Protein 2R9Z (pdb70)

Secondary structure (DSSP, 8-state):
---EEEEEE--SHHHHHHHHHHHHTT--EEEEESS-TTHHHHHHSHHHHHHHHHHHHHHHHHHHGGGGTB-----HHHHHHHHHHHHHHHHHHHHHHHHHTT-EEEES-EEEEETTEEEETTEEEEEEEEEE---EEE---S-TTGGGSB-HHHHHH-SS--SEEEEE--SHHHHHHHHHHHHTT-EEEEE-SSSSSSTTS-HHHHHHHHHHHHHTT-EEESS--EEEEEEETTEEEEEETT--EEEEESEEEE-S-EEES-TTS-HHHHT----TTS-----TTSB-SSTTEEE-GGGGTS---HHHHHHHHHHHHHHHHS--TT-----SS--EEE--SS-EEEEE--HHHHHHHH-S-EEEEEEEE--GGGTTSSSPPPEEEEEEEETTTTEEEEEEEESTTGGGTSHHHHHHHHTT-BHHHHHTSPPPSSSSGGGGG---S-SB---/---EEEEEE--SHHHHHHHHHHHHTT--EEEEESS-TTHHHHHHSHHHHHHHHHHHHHHHHHHHGGGGT------B-HHHHHHHHHHHHHHHHHHHHHHHHHTT-EEEES-EEEEETTEEEETTEEEEEEEEEE---EEE---S-TTGGGSB-HHHHHH-SS--SEEEEE--SHHHHHHHHHHHHTT-EEEEE-SSSSSSTTS-HHHHHHHHHHHHHHT-EEESS--EEE--EETTEE--EETT--B---BSEEEE-S-EEES-TTS-HHHHT----TTS-----TTSB-SSTTEEE-GGGGSS---HHHHHHHHHHHHHHHHS--TT-----SS--EEE--SS-EEEEE--HHHHHHHS-S-EEEEEEEE--GGGTTSSSPPPEEEEEEEETTTTEEEEEEEESTTHHHHSHHHHHHHHTT-BHHHHHTSPPPSSSSGGGGG---S-SB---

Organism: Marichromatium gracile (NCBI:txid1048)

B-factor: mean 30.43, std 5.77, range [15.29, 64.1]

CATH classification: 3.50.50.60 (+2 more: 3.50.50.60, 3.30.390.30)

Foldseek 3Di:
DAAFQEEEEAQALQSVLLQLLLLVLVGAAAYEHADFHHPCCLQLHVQLLVLLLVVLVVLVVQVQQVLVVHHHDDPLLVSLVVSVVVSVVVRVVSVVVCVVSVHHYHHAAWAAQAQFWIAGPRDIYGHLAYEYEQFWFADQDPAAASVQAAESNVVSVDNDQWAAEEEEAQALSSQSVQQSSLSVPHAYEYEYLAQFHNVQAAPLVRVLSVVVSVVSPYHYHYNFAFRYWAADPQAIWTQTPVGDIDDRTRHYYYDHDIAGPQPRHNCVSHVWDADPSGAGAAPQLQDTPRRNYGYAEPSNVADNDSVRSNLSSNQNSCCSSVVPVPGGDDSAFDKDWRSHVPIKIKTFDHQVRCCVPPNLFWFKFKDKAAACVCVSPDDARIKMWMFIFGHPQRFTGMTIITHPPNVVQCPVVSVCSVVRHHLCNLLPDDADPDDDNSCRSVGDHTPDGRD/DAQFQEEEEAQALQSVQLQLLLLVLVGAAAYEHADFHHPCCLPQHVQLLVLLLVVLVVQVVLVQQVLVVHDHDGADPLLVSLVVSVVVSVVVRVVSVVVCVVSVYHYDYAAWAAQAQFWIAGPRDIYGHLAYEYEQFWAADQDPAAASVLAAASNVVSVDNDQWQAEEEEAQAQVSQSVQQSNLSNPHAAEYEYLAQFHNVQAAPVCRVLSVVQSVVSVYHYHYNWAFRYWDDDVQGIWTATPVGDTRDRTNHYYYPPDIQGPQPRRNCVSHVWDADPSQAGAADQLQDTPRRSYGYAENSNVADNDSVRSNQSSSQNSCCSSVVPVVGGDDRAFDKDWRVHVPIKIKTADHQVRCCVVDPLQWFKFKDWAAACVCVSPDDARIKIWMFIFGHPQRFGGMIIITDPPNRPQCPVVSVCSVVRHGLCNLLVDDADPDDDNSCRSPGDHTPDHRD

Structure (mmCIF, N/CA/C/O backbone):
data_2R9Z
#
_entry.id   2R9Z
#
_cell.length_a   71.933
_cell.length_b   71.933
_cell.length_c   223.854
_cell.angle_alpha   90.00
_cell.angle_beta   90.00
_cell.angle_gamma   90.00
#
_symmetry.space_group_name_H-M   'P 41'
#
loop_
_entity.id
_entity.type
_entity.pdbx_description
1 polymer 'Glutathione amide reductase'
2 non-polymer 'FLAVIN-ADENINE DINUCLEOTIDE'
3 non-polymer 'CHLORIDE ION'
4 non-polymer 'NICKEL (II) ION'
5 water water
#
loop_
_atom_site.group_PDB
_atom_site.id
_atom_site.type_symbol
_atom_site.label_atom_id
_atom_site.label_alt_id
_atom_site.label_comp_id
_atom_site.label_asym_id
_atom_site.label_entity_id
_atom_site.label_seq_id
_atom_site.pdbx_PDB_ins_code
_atom_site.Cartn_x
_atom_site.Cartn_y
_atom_site.Cartn_z
_atom_site.occupancy
_atom_site.B_iso_or_equiv
_atom_site.auth_seq_id
_atom_site.auth_comp_id
_atom_site.auth_asym_id
_atom_site.auth_atom_id
_atom_site.pdbx_PDB_model_num
ATOM 1 N N . THR A 1 2 ? 6.487 8.174 138.760 1.00 32.94 2 THR A N 1
ATOM 2 C CA . THR A 1 2 ? 7.136 9.296 139.472 1.00 33.15 2 THR A CA 1
ATOM 3 C C . THR A 1 2 ? 8.658 9.088 139.483 1.00 32.75 2 THR A C 1
ATOM 4 O O . THR A 1 2 ? 9.423 9.941 139.951 1.00 32.20 2 THR A O 1
ATOM 8 N N . GLN A 1 3 ? 9.068 7.938 138.957 1.00 31.86 3 GLN A N 1
ATOM 9 C CA . GLN A 1 3 ? 10.479 7.558 138.831 1.00 31.67 3 GLN A CA 1
ATOM 10 C C . GLN A 1 3 ? 10.604 6.404 137.831 1.00 31.33 3 GLN A C 1
ATOM 11 O O . GLN A 1 3 ? 11.700 5.937 137.535 1.00 31.88 3 GLN A O 1
ATOM 13 N N . HIS A 1 4 ? 9.464 5.935 137.332 1.00 30.59 4 HIS A N 1
ATOM 14 C CA . HIS A 1 4 ? 9.433 4.814 136.421 1.00 30.15 4 HIS A CA 1
ATOM 15 C C . HIS A 1 4 ? 9.307 5.314 134.978 1.00 29.65 4 HIS A C 1
ATOM 16 O O . HIS A 1 4 ? 9.033 4.536 134.073 1.00 30.20 4 HIS A O 1
ATOM 23 N N . PHE A 1 5 ? 9.500 6.617 134.772 1.00 28.72 5 PHE A N 1
ATOM 24 C CA . PHE A 1 5 ? 9.481 7.179 133.416 1.00 27.92 5 PHE A CA 1
ATOM 25 C C . PHE A 1 5 ? 10.765 6.767 132.742 1.00 27.29 5 PHE A C 1
ATOM 26 O O . PHE A 1 5 ? 11.826 6.766 133.355 1.00 28.32 5 PHE A O 1
ATOM 34 N N . ASP A 1 6 ? 10.637 6.340 131.503 1.00 26.61 6 ASP A N 1
ATOM 35 C CA . ASP A 1 6 ? 11.775 6.213 130.624 1.00 26.37 6 ASP A CA 1
ATOM 36 C C . ASP A 1 6 ? 12.309 7.595 130.280 1.00 25.57 6 ASP A C 1
ATOM 37 O O . A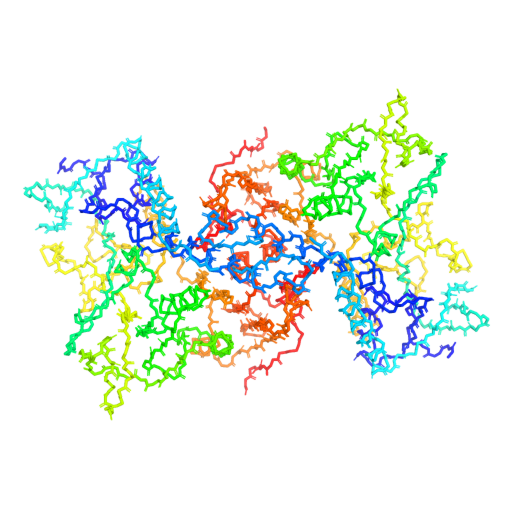SP A 1 6 ? 13.537 7.819 130.251 1.00 25.40 6 ASP A O 1
ATOM 42 N N . LEU A 1 7 ? 11.383 8.517 130.027 1.00 23.67 7 LEU A N 1
ATOM 43 C CA . LEU A 1 7 ? 11.738 9.856 129.541 1.00 23.40 7 LEU A CA 1
ATOM 44 C C . LEU A 1 7 ? 10.989 10.977 130.222 1.00 22.56 7 LEU A C 1
ATOM 45 O O . LEU A 1 7 ? 9.748 10.925 130.368 1.00 22.75 7 LEU A O 1
ATOM 50 N N . ILE A 1 8 ? 11.740 11.997 130.621 1.00 22.42 8 ILE A N 1
ATOM 51 C CA . ILE A 1 8 ? 11.181 13.310 130.863 1.00 23.01 8 ILE A CA 1
ATOM 52 C C . ILE A 1 8 ? 11.659 14.299 129.787 1.00 23.71 8 ILE A C 1
ATOM 53 O O . ILE A 1 8 ? 12.875 14.520 129.600 1.00 24.96 8 ILE A O 1
ATOM 58 N N . ALA A 1 9 ? 10.716 14.879 129.057 1.00 23.30 9 ALA A N 1
ATOM 59 C CA . ALA A 1 9 ? 11.052 15.996 128.190 1.00 23.51 9 ALA A CA 1
ATOM 60 C C . ALA A 1 9 ? 10.661 17.284 128.885 1.00 23.21 9 ALA A C 1
ATOM 61 O O . ALA A 1 9 ? 9.495 17.492 129.238 1.00 22.34 9 ALA A O 1
ATOM 63 N N . ILE A 1 10 ? 11.660 18.124 129.142 1.00 23.66 10 ILE A N 1
ATOM 64 C CA . ILE A 1 10 ? 11.398 19.455 129.720 1.00 24.01 10 ILE A CA 1
ATOM 65 C C . ILE A 1 10 ? 11.168 20.471 128.606 1.00 23.77 10 ILE A C 1
ATOM 66 O O . ILE A 1 10 ? 12.078 20.818 127.888 1.00 23.54 10 ILE A O 1
ATOM 71 N N . GLY A 1 11 ? 9.940 20.949 128.477 1.00 23.98 11 GLY A N 1
ATOM 72 C CA . GLY A 1 11 ? 9.606 21.884 127.407 1.00 23.76 11 GLY A CA 1
ATOM 73 C C . GLY A 1 11 ? 8.798 21.163 126.359 1.00 24.18 11 GLY A C 1
ATOM 74 O O . GLY A 1 11 ? 9.236 20.125 125.841 1.00 23.97 11 GLY A O 1
ATOM 75 N N . GLY A 1 12 ? 7.617 21.714 126.056 1.00 23.86 12 GLY A N 1
ATOM 76 C CA . GLY A 1 12 ? 6.714 21.141 125.057 1.00 23.67 12 GLY A CA 1
ATOM 77 C C . GLY A 1 12 ? 6.694 21.969 123.770 1.00 23.61 12 GLY A C 1
ATOM 78 O O . GLY A 1 12 ? 5.639 22.203 123.176 1.00 23.28 12 GLY A O 1
ATOM 79 N N . GLY A 1 13 ? 7.879 22.379 123.329 1.00 22.56 13 GLY A N 1
ATOM 80 C CA . GLY A 1 13 ? 8.040 23.125 122.112 1.00 22.52 13 GLY A CA 1
ATOM 81 C C . GLY A 1 13 ? 8.411 22.149 121.035 1.00 23.54 13 GLY A C 1
ATOM 82 O O . GLY A 1 13 ? 8.179 20.937 121.178 1.00 24.14 13 GLY A O 1
ATOM 83 N N . SER A 1 14 ? 9.020 22.674 119.979 1.00 23.81 14 SER A N 1
ATOM 84 C CA . SER A 1 14 ? 9.466 21.853 118.838 1.00 24.51 14 SER A CA 1
ATOM 85 C C . SER A 1 14 ? 10.284 20.622 119.197 1.00 24.08 14 SER A C 1
ATOM 86 O O . SER A 1 14 ? 9.981 19.508 118.746 1.00 24.16 14 SER A O 1
ATOM 89 N N . GLY A 1 15 ? 11.344 20.809 119.981 1.00 25.36 15 GLY A N 1
ATOM 90 C CA . GLY A 1 15 ? 12.186 19.674 120.402 1.00 24.23 15 GLY A CA 1
ATOM 91 C C . GLY A 1 15 ? 11.572 18.654 121.356 1.00 24.95 15 GLY A C 1
ATOM 92 O O . GLY A 1 15 ? 11.701 17.424 121.140 1.00 25.16 15 GLY A O 1
ATOM 93 N N . GLY A 1 16 ? 10.996 19.152 122.450 1.00 24.14 16 GLY A N 1
ATOM 94 C CA . GLY A 1 16 ? 10.361 18.308 123.449 1.00 25.87 16 GLY A CA 1
ATOM 95 C C . GLY A 1 16 ? 9.233 17.436 122.921 1.00 25.78 16 GLY A C 1
ATOM 96 O O . GLY A 1 16 ? 9.188 16.233 123.195 1.00 25.45 16 GLY A O 1
ATOM 97 N N . LEU A 1 17 ? 8.336 18.063 122.147 1.00 26.86 17 LEU A N 1
ATOM 98 C CA . LEU A 1 17 ? 7.253 17.384 121.456 1.00 26.77 17 LEU A CA 1
ATOM 99 C C . LEU A 1 17 ? 7.775 16.283 120.541 1.00 26.52 17 LEU A C 1
ATOM 100 O O . LEU A 1 17 ? 7.244 15.174 120.570 1.00 25.55 17 LEU A O 1
ATOM 105 N N . ALA A 1 18 ? 8.836 16.579 119.768 1.00 25.69 18 ALA A N 1
ATOM 106 C CA . ALA A 1 18 ? 9.431 15.589 118.851 1.00 25.87 18 ALA A CA 1
ATOM 107 C C . ALA A 1 18 ? 10.019 14.356 119.552 1.00 25.47 18 ALA A C 1
ATOM 108 O O . ALA A 1 18 ? 9.762 13.209 119.154 1.00 24.78 18 ALA A O 1
ATOM 110 N N . VAL A 1 19 ? 10.826 14.597 120.581 1.00 25.50 19 VAL A N 1
ATOM 111 C CA . VAL A 1 19 ? 11.374 13.502 121.370 1.00 25.20 19 VAL A CA 1
ATOM 112 C C . VAL A 1 19 ? 10.274 12.722 122.129 1.00 25.33 19 VAL A C 1
ATOM 113 O O . VAL A 1 19 ? 10.274 11.479 122.115 1.00 24.83 19 VAL A O 1
ATOM 117 N N . ALA A 1 20 ? 9.351 13.446 122.771 1.00 24.89 20 ALA A N 1
ATOM 118 C CA . ALA A 1 20 ? 8.255 12.799 123.529 1.00 25.89 20 ALA A CA 1
ATOM 119 C C . ALA A 1 20 ? 7.410 11.936 122.605 1.00 26.41 20 ALA A C 1
ATOM 120 O O . ALA A 1 20 ? 7.161 10.759 122.883 1.00 26.15 20 ALA A O 1
ATOM 122 N N . GLU A 1 21 ? 6.990 12.523 121.490 1.00 27.16 21 GLU A N 1
ATOM 123 C CA . GLU A 1 21 ? 6.167 11.812 120.497 1.00 28.19 21 GLU A CA 1
ATOM 124 C C . GLU A 1 21 ? 6.832 10.528 119.965 1.00 28.33 21 GLU A C 1
ATOM 125 O O . GLU A 1 21 ? 6.215 9.473 119.949 1.00 28.64 21 GLU A O 1
ATOM 131 N N . LYS A 1 22 ? 8.096 10.630 119.543 1.00 28.97 22 LYS A N 1
ATOM 132 C CA . LYS A 1 22 ? 8.822 9.493 119.002 1.00 29.03 22 LYS A CA 1
ATOM 133 C C . LYS A 1 22 ? 9.099 8.443 120.093 1.00 28.98 22 LYS A C 1
ATOM 134 O O . LYS A 1 22 ? 8.958 7.235 119.845 1.00 28.86 22 LYS A O 1
ATOM 140 N N . ALA A 1 23 ? 9.499 8.882 121.293 1.00 28.72 23 ALA A N 1
ATOM 141 C CA . ALA A 1 23 ? 9.655 7.932 122.415 1.00 28.82 23 ALA A CA 1
ATOM 142 C C . ALA A 1 23 ? 8.334 7.256 122.767 1.00 29.08 23 ALA A C 1
ATOM 143 O O . ALA A 1 23 ? 8.291 6.041 123.008 1.00 28.94 23 ALA A O 1
ATOM 145 N N . ALA A 1 24 ? 7.246 8.019 122.820 1.00 29.74 24 ALA A N 1
ATOM 146 C CA . ALA A 1 24 ? 5.942 7.395 123.120 1.00 30.41 24 ALA A CA 1
ATOM 147 C C . ALA A 1 24 ? 5.565 6.404 122.031 1.00 31.06 24 ALA A C 1
ATOM 148 O O . ALA A 1 24 ? 4.983 5.370 122.323 1.00 31.94 24 ALA A O 1
ATOM 150 N N . ALA A 1 25 ? 5.944 6.694 120.786 1.00 32.19 25 ALA A N 1
ATOM 151 C CA . ALA A 1 25 ? 5.678 5.770 119.669 1.00 32.76 25 ALA A CA 1
ATOM 152 C C . ALA A 1 25 ? 6.503 4.465 119.717 1.00 33.00 25 ALA A C 1
ATOM 153 O O . ALA A 1 25 ? 6.082 3.447 119.173 1.00 32.78 25 ALA A O 1
ATOM 155 N N . PHE A 1 26 ? 7.678 4.502 120.346 1.00 32.79 26 PHE A N 1
ATOM 156 C CA . PHE A 1 26 ? 8.442 3.290 120.607 1.00 32.69 26 PHE A CA 1
ATOM 157 C C . PHE A 1 26 ? 7.965 2.565 121.854 1.00 32.01 26 PHE A C 1
ATOM 158 O O . PHE A 1 26 ? 8.680 1.713 122.360 1.00 32.55 26 PHE A O 1
ATOM 166 N N . GLY A 1 27 ? 6.769 2.891 122.343 1.00 31.86 27 GLY A N 1
ATOM 167 C CA . GLY A 1 27 ? 6.190 2.212 123.521 1.00 30.54 27 GLY A CA 1
ATOM 168 C C . GLY A 1 27 ? 6.792 2.583 124.860 1.00 30.17 27 GLY A C 1
ATOM 169 O O . GLY A 1 27 ? 6.663 1.843 125.851 1.00 28.95 27 GLY A O 1
ATOM 170 N N . LYS A 1 28 ? 7.434 3.744 124.915 1.00 29.10 28 LYS A N 1
ATOM 171 C CA . LYS A 1 28 ? 8.078 4.174 126.160 1.00 29.16 28 LYS A CA 1
ATOM 172 C C . LYS A 1 28 ? 7.134 4.958 127.041 1.00 28.53 28 LYS A C 1
ATOM 173 O O . LYS A 1 28 ? 6.149 5.479 126.560 1.00 28.91 28 LYS A O 1
ATOM 179 N N . ARG A 1 29 ? 7.449 5.022 128.333 1.00 28.21 29 ARG A N 1
ATOM 180 C CA . ARG A 1 29 ? 6.687 5.803 129.299 1.00 27.97 29 ARG A CA 1
ATOM 181 C C . ARG A 1 29 ? 7.311 7.175 129.411 1.00 26.60 29 ARG A C 1
ATOM 182 O O . ARG A 1 29 ? 8.481 7.315 129.804 1.00 26.69 29 ARG A O 1
ATOM 190 N N . VAL A 1 30 ? 6.532 8.184 129.048 1.00 25.82 30 VAL A N 1
ATOM 191 C CA . VAL A 1 30 ? 7.034 9.526 128.833 1.00 24.72 30 VAL A CA 1
ATOM 192 C C . VAL A 1 30 ? 6.277 10.567 129.660 1.00 24.77 30 VAL A C 1
ATOM 193 O O . VAL A 1 30 ? 5.050 10.598 129.660 1.00 23.43 30 VAL A O 1
ATOM 197 N N . ALA A 1 31 ? 7.031 11.433 130.330 1.00 24.28 31 ALA A N 1
ATOM 198 C CA . ALA A 1 31 ? 6.487 12.637 130.975 1.00 24.27 31 ALA A CA 1
ATOM 199 C C . ALA A 1 31 ? 6.944 13.877 130.182 1.00 24.43 31 ALA A C 1
ATOM 200 O O . ALA A 1 31 ? 8.115 13.992 129.829 1.00 23.05 31 ALA A O 1
ATOM 202 N N . LEU A 1 32 ? 6.020 14.799 129.925 1.00 24.53 32 LEU A N 1
ATOM 203 C CA . LEU A 1 32 ? 6.333 16.048 129.236 1.00 25.68 32 LEU A CA 1
ATOM 204 C C . LEU A 1 32 ? 6.024 17.218 130.161 1.00 25.43 32 LEU A C 1
ATOM 205 O O . LEU A 1 32 ? 4.897 17.361 130.617 1.00 25.50 32 LEU A O 1
ATOM 210 N N . ILE A 1 33 ? 7.014 18.058 130.427 1.00 25.77 33 ILE A N 1
ATOM 211 C CA . ILE A 1 33 ? 6.788 19.220 131.281 1.00 26.38 33 ILE A CA 1
ATOM 212 C C . ILE A 1 33 ? 6.671 20.457 130.416 1.00 26.52 33 ILE A C 1
ATOM 213 O O . ILE A 1 33 ? 7.500 20.664 129.525 1.00 26.75 33 ILE A O 1
ATOM 218 N N . GLU A 1 34 ? 5.650 21.275 130.677 1.00 25.90 34 GLU A N 1
ATOM 219 C CA . GLU A 1 34 ? 5.430 22.531 129.952 1.00 25.98 34 GLU A CA 1
ATOM 220 C C . GLU A 1 34 ? 4.798 23.586 130.859 1.00 26.18 34 GLU A C 1
ATOM 221 O O . GLU A 1 34 ? 3.725 23.365 131.424 1.00 25.24 34 GLU A O 1
ATOM 227 N N . SER A 1 35 ? 5.462 24.738 130.957 1.00 26.98 35 SER A N 1
ATOM 228 C CA . SER A 1 35 ? 5.024 25.845 131.812 1.00 27.79 35 SER A CA 1
ATOM 229 C C . SER A 1 35 ? 3.965 26.741 131.165 1.00 28.81 35 SER A C 1
ATOM 230 O O . SER A 1 35 ? 3.207 27.418 131.882 1.00 28.66 35 SER A O 1
ATOM 233 N N . LYS A 1 36 ? 3.935 26.758 129.823 1.00 28.87 36 LYS A N 1
ATOM 234 C CA . LYS A 1 36 ? 3.006 27.605 129.064 1.00 29.84 36 LYS A CA 1
ATOM 235 C C . LYS A 1 36 ? 2.140 26.783 128.101 1.00 29.37 36 LYS A C 1
ATOM 236 O O . LYS A 1 36 ? 1.305 25.998 128.545 1.00 29.08 36 LYS A O 1
ATOM 242 N N . ALA A 1 37 ? 2.355 26.925 126.797 1.00 29.72 37 ALA A N 1
ATOM 243 C CA . ALA A 1 37 ? 1.514 26.252 125.804 1.00 29.55 37 ALA A CA 1
ATOM 244 C C . ALA A 1 37 ? 2.289 25.270 124.928 1.00 29.79 37 ALA A C 1
ATOM 245 O O . ALA A 1 37 ? 3.448 25.545 124.533 1.00 29.56 37 ALA A O 1
ATOM 247 N N . LEU A 1 38 ? 1.657 24.130 124.617 1.00 29.33 38 LEU A N 1
ATOM 248 C CA . LEU A 1 38 ? 2.282 23.166 123.714 1.00 29.16 38 LEU A CA 1
ATOM 249 C C . LEU A 1 38 ? 2.470 23.835 122.374 1.00 28.45 38 LEU A C 1
ATOM 250 O O . LEU A 1 38 ? 1.658 24.677 121.989 1.00 28.89 38 LEU A O 1
ATOM 255 N N . GLY A 1 39 ? 3.550 23.469 121.687 1.00 26.67 39 GLY A N 1
ATOM 256 C CA . GLY A 1 39 ? 3.874 24.042 120.383 1.00 26.01 39 GLY A CA 1
ATOM 257 C C . GLY A 1 39 ? 5.037 25.002 120.500 1.00 25.91 39 GLY A C 1
ATOM 258 O O . GLY A 1 39 ? 5.665 25.330 119.501 1.00 26.71 39 GLY A O 1
ATOM 259 N N . GLY A 1 40 ? 5.312 25.451 121.732 1.00 24.93 40 GLY A N 1
ATOM 260 C CA . GLY A 1 40 ? 6.448 26.309 122.016 1.00 24.96 40 GLY A CA 1
ATOM 261 C C . GLY A 1 40 ? 6.386 27.619 121.258 1.00 25.01 40 GLY A C 1
ATOM 262 O O . GLY A 1 40 ? 5.301 28.122 120.907 1.00 23.64 40 GLY A O 1
ATOM 263 N N . THR A 1 41 ? 7.563 28.184 121.035 1.00 24.76 41 THR A N 1
ATOM 264 C CA . THR A 1 41 ? 7.689 29.447 120.337 1.00 25.31 41 THR A CA 1
ATOM 265 C C . THR A 1 41 ? 7.155 29.377 118.898 1.00 25.14 41 THR A C 1
ATOM 266 O O . THR A 1 41 ? 6.523 30.305 118.417 1.00 24.45 41 THR A O 1
ATOM 270 N N . CYS A 1 42 ? 7.427 28.277 118.217 1.00 26.01 42 CYS A N 1
ATOM 271 C CA . CYS A 1 42 ? 7.160 28.218 116.798 1.00 26.47 42 CYS A CA 1
ATOM 272 C C . CYS A 1 42 ? 5.657 28.381 116.492 1.00 25.90 42 CYS A C 1
ATOM 273 O O . CYS A 1 42 ? 5.264 29.226 115.706 1.00 25.48 42 CYS A O 1
ATOM 276 N N . VAL A 1 43 ? 4.850 27.556 117.141 1.00 26.04 43 VAL A N 1
ATOM 277 C CA . VAL A 1 43 ? 3.393 27.549 117.001 1.00 26.21 43 VAL A CA 1
ATOM 278 C C . VAL A 1 43 ? 2.726 28.834 117.510 1.00 26.60 43 VAL A C 1
ATOM 279 O O . VAL A 1 43 ? 1.851 29.385 116.845 1.00 26.29 43 VAL A O 1
ATOM 283 N N . ASN A 1 44 ? 3.157 29.307 118.682 1.00 26.72 44 ASN A N 1
ATOM 284 C CA . ASN A 1 44 ? 2.482 30.388 119.395 1.00 27.22 44 ASN A CA 1
ATOM 285 C C . ASN A 1 44 ? 2.948 31.800 119.062 1.00 27.19 44 ASN A C 1
ATOM 286 O O . ASN A 1 44 ? 2.138 32.702 118.912 1.00 26.96 44 ASN A O 1
ATOM 291 N N . VAL A 1 45 ? 4.259 31.999 118.972 1.00 26.91 45 VAL A N 1
ATOM 292 C CA . VAL A 1 45 ? 4.787 33.345 118.780 1.00 26.96 45 VAL A CA 1
ATOM 293 C C . VAL A 1 45 ? 5.944 33.383 117.759 1.00 26.43 45 VAL A C 1
ATOM 294 O O . VAL A 1 45 ? 6.783 34.265 117.833 1.00 26.83 45 VAL A O 1
ATOM 298 N N . GLY A 1 46 ? 5.988 32.426 116.832 1.00 26.50 46 GLY A N 1
ATOM 299 C CA . GLY A 1 46 ? 7.172 32.222 115.975 1.00 26.47 46 GLY A CA 1
ATOM 300 C C . GLY A 1 46 ? 6.815 31.991 114.518 1.00 27.07 46 GLY A C 1
ATOM 301 O O . GLY A 1 46 ? 6.084 32.804 113.919 1.00 25.90 46 GLY A O 1
ATOM 302 N N . CYS A 1 47 ? 7.331 30.886 113.967 1.00 27.02 47 CYS A N 1
ATOM 303 C CA . CYS A 1 47 ? 7.129 30.482 112.565 1.00 27.89 47 CYS A CA 1
ATOM 304 C C . CYS A 1 47 ? 5.699 30.657 112.056 1.00 27.96 47 CYS A C 1
ATOM 305 O O . CYS A 1 47 ? 5.465 31.240 110.982 1.00 27.63 47 CYS A O 1
ATOM 308 N N . VAL A 1 48 ? 4.749 30.122 112.814 1.00 28.26 48 VAL A N 1
ATOM 309 C CA . VAL A 1 48 ? 3.356 30.029 112.327 1.00 28.30 48 VAL A CA 1
ATOM 310 C C . VAL A 1 48 ? 2.679 31.395 112.260 1.00 28.09 48 VAL A C 1
ATOM 311 O O . VAL A 1 48 ? 2.220 31.779 111.204 1.00 29.84 48 VAL A O 1
ATOM 315 N N . PRO A 1 49 ? 2.601 32.142 113.377 1.00 28.47 49 PRO A N 1
ATOM 316 C CA . PRO A 1 49 ? 1.983 33.458 113.210 1.00 27.60 49 PRO A CA 1
ATOM 317 C C . PRO A 1 49 ? 2.729 34.332 112.181 1.00 27.02 49 PRO A C 1
ATOM 318 O O . PRO A 1 49 ? 2.107 35.063 111.416 1.00 25.71 49 PRO A O 1
ATOM 322 N N . LYS A 1 50 ? 4.055 34.272 112.188 1.00 26.50 50 LYS A N 1
ATOM 323 C CA . LYS A 1 50 ? 4.824 35.008 111.218 1.00 26.45 50 LYS A CA 1
ATOM 324 C C . LYS A 1 50 ? 4.422 34.680 109.776 1.00 25.76 50 LYS A C 1
ATOM 325 O O . LYS A 1 50 ? 4.201 35.578 108.995 1.00 25.67 50 LYS A O 1
ATOM 331 N N . LYS A 1 51 ? 4.339 33.391 109.438 1.00 25.37 51 LYS A N 1
ATOM 332 C CA . LYS A 1 51 ? 4.033 32.964 108.084 1.00 25.69 51 LYS A CA 1
ATOM 333 C C . LYS A 1 51 ? 2.588 33.323 107.715 1.00 25.62 51 LYS A C 1
ATOM 334 O O . LYS A 1 51 ? 2.311 33.709 106.566 1.00 25.88 51 LYS A O 1
ATOM 340 N N . VAL A 1 52 ? 1.674 33.216 108.676 1.00 24.44 52 VAL A N 1
ATOM 341 C CA . VAL A 1 52 ? 0.298 33.643 108.417 1.00 24.15 52 VAL A CA 1
ATOM 342 C C . VAL A 1 52 ? 0.296 35.124 108.007 1.00 24.88 52 VAL A C 1
ATOM 343 O O . VAL A 1 52 ? -0.255 35.493 106.975 1.00 24.35 52 VAL A O 1
ATOM 347 N N . MET A 1 53 ? 0.930 35.961 108.818 1.00 25.37 53 MET A N 1
ATOM 348 C CA . MET A 1 53 ? 1.019 37.372 108.496 1.00 26.26 53 MET A CA 1
ATOM 349 C C . MET A 1 53 ? 1.771 37.630 107.189 1.00 27.58 53 MET A C 1
ATOM 350 O O . MET A 1 53 ? 1.422 38.551 106.437 1.00 28.93 53 MET A O 1
ATOM 355 N N . TRP A 1 54 ? 2.789 36.807 106.912 1.00 28.02 54 TRP A N 1
ATOM 356 C CA . TRP A 1 54 ? 3.514 36.879 105.639 1.00 28.64 54 TRP A CA 1
ATOM 357 C C . TRP A 1 54 ? 2.600 36.641 104.427 1.00 29.19 54 TRP A C 1
ATOM 358 O O . TRP A 1 54 ? 2.702 37.358 103.407 1.00 29.69 54 TRP A O 1
ATOM 369 N N . TYR A 1 55 ? 1.706 35.657 104.522 1.00 29.15 55 TYR A N 1
ATOM 370 C CA . TYR A 1 55 ? 0.692 35.493 103.484 1.00 29.74 55 TYR A CA 1
ATOM 371 C C . TYR A 1 55 ? -0.164 36.746 103.251 1.00 29.60 55 TYR A C 1
ATOM 372 O O . TYR A 1 55 ? -0.334 37.159 102.117 1.00 28.40 55 TYR A O 1
ATOM 381 N N . ALA A 1 56 ? -0.682 37.350 104.323 1.00 30.19 56 ALA A N 1
ATOM 382 C CA . ALA A 1 56 ? -1.400 38.636 104.197 1.00 31.00 56 ALA A CA 1
ATOM 383 C C . ALA A 1 56 ? -0.566 39.675 103.432 1.00 31.08 56 ALA A C 1
ATOM 384 O O . ALA A 1 56 ? -1.057 40.335 102.523 1.00 30.94 56 ALA A O 1
ATOM 386 N N . SER A 1 57 ? 0.703 39.807 103.811 1.00 31.81 57 SER A N 1
ATOM 387 C CA . SER A 1 57 ? 1.628 40.748 103.158 1.00 32.41 57 SER A CA 1
ATOM 388 C C . SER A 1 57 ? 1.854 40.448 101.670 1.00 32.23 57 SER A C 1
ATOM 389 O O . SER A 1 57 ? 1.955 41.373 100.852 1.00 32.46 57 SER A O 1
ATOM 392 N N . HIS A 1 58 ? 1.944 39.151 101.358 1.00 31.68 58 HIS A N 1
ATOM 393 C CA . HIS A 1 58 ? 2.111 38.593 100.014 1.00 31.13 58 HIS A CA 1
ATOM 394 C C . HIS A 1 58 ? 0.848 38.884 99.196 1.00 30.40 58 HIS A C 1
ATOM 395 O O . HIS A 1 58 ? 0.920 39.223 98.003 1.00 29.82 58 HIS A O 1
ATOM 402 N N . LEU A 1 59 ? -0.314 38.789 99.839 1.00 29.00 59 LEU A N 1
ATOM 403 C CA . LEU A 1 59 ? -1.566 39.090 99.142 1.00 28.80 59 LEU A CA 1
ATOM 404 C C . LEU A 1 59 ? -1.750 40.593 98.928 1.00 28.71 59 LEU A C 1
ATOM 405 O O . LEU A 1 59 ? -2.295 41.008 97.905 1.00 29.44 59 LEU A O 1
ATOM 410 N N . ALA A 1 60 ? -1.308 41.406 99.882 1.00 28.81 60 ALA A N 1
ATOM 411 C CA . ALA A 1 60 ? -1.316 42.881 99.710 1.00 29.24 60 ALA A CA 1
ATOM 412 C C . ALA A 1 60 ? -0.477 43.308 98.489 1.00 29.75 60 ALA A C 1
ATOM 413 O O . ALA A 1 60 ? -0.858 44.195 97.736 1.00 29.03 60 ALA A O 1
ATOM 415 N N . GLU A 1 61 ? 0.679 42.668 98.320 1.00 30.30 61 GLU A N 1
ATOM 416 C CA . GLU A 1 61 ? 1.529 42.925 97.168 1.00 31.83 61 GLU A CA 1
ATOM 417 C C . GLU A 1 61 ? 0.880 42.461 95.850 1.00 30.81 61 GLU A C 1
ATOM 418 O O . GLU A 1 61 ? 0.846 43.202 94.863 1.00 30.59 61 GLU A O 1
ATOM 424 N N . ALA A 1 62 ? 0.355 41.243 95.854 1.00 30.54 62 ALA A N 1
ATOM 425 C CA . ALA A 1 62 ? -0.446 40.726 94.755 1.00 31.10 62 ALA A CA 1
ATOM 426 C C . ALA A 1 62 ? -1.560 41.704 94.319 1.00 31.05 62 ALA A C 1
ATOM 427 O O . ALA A 1 62 ? -1.756 41.910 93.114 1.00 30.66 62 ALA A O 1
ATOM 429 N N . VAL A 1 63 ? -2.286 42.295 95.272 1.00 31.03 63 VAL A N 1
ATOM 430 C CA . VAL A 1 63 ? -3.301 43.293 94.904 1.00 31.12 63 VAL A CA 1
ATOM 431 C C . VAL A 1 63 ? -2.713 44.597 94.348 1.00 30.98 63 VAL A C 1
ATOM 432 O O . VAL A 1 63 ? -3.285 45.181 93.437 1.00 30.02 63 VAL A O 1
ATOM 436 N N . ARG A 1 64 ? -1.565 45.020 94.884 1.00 31.21 64 ARG A N 1
ATOM 437 C CA . ARG A 1 64 ? -0.792 46.134 94.322 1.00 31.29 64 ARG A CA 1
ATOM 438 C C . ARG A 1 64 ? -0.452 45.919 92.842 1.00 29.91 64 ARG A C 1
ATOM 439 O O . ARG A 1 64 ? -0.480 46.854 92.057 1.00 28.67 64 ARG A O 1
ATOM 447 N N . ASP A 1 65 ? -0.125 44.674 92.501 1.00 28.73 65 ASP A N 1
ATOM 448 C CA . ASP A 1 65 ? 0.494 44.312 91.230 1.00 29.00 65 ASP A CA 1
ATOM 449 C C . ASP A 1 65 ? -0.538 43.876 90.204 1.00 28.19 65 ASP A C 1
ATOM 450 O O . ASP A 1 65 ? -0.248 43.830 89.009 1.00 27.66 65 ASP A O 1
ATOM 455 N N . ALA A 1 66 ? -1.729 43.543 90.689 1.00 27.69 66 ALA A N 1
ATOM 456 C CA . ALA A 1 66 ? -2.804 43.011 89.855 1.00 27.86 66 ALA A CA 1
ATOM 457 C C . ALA A 1 66 ? -3.206 43.863 88.612 1.00 28.90 66 ALA A C 1
ATOM 458 O O . ALA A 1 66 ? -3.392 43.302 87.521 1.00 29.15 66 ALA A O 1
ATOM 460 N N . PRO A 1 67 ? -3.403 45.189 88.780 1.00 28.96 67 PRO A N 1
ATOM 461 C CA . PRO A 1 67 ? -3.816 46.027 87.653 1.00 29.78 67 PRO A CA 1
ATOM 462 C C . PRO A 1 67 ? -2.824 46.068 86.497 1.00 30.29 67 PRO A C 1
ATOM 463 O O . PRO A 1 67 ? -3.240 46.212 85.348 1.00 30.60 67 PRO A O 1
ATOM 467 N N . GLY A 1 68 ? -1.535 45.938 86.800 1.00 30.48 68 GLY A N 1
ATOM 468 C CA . GLY A 1 68 ? -0.511 45.849 85.771 1.00 30.55 68 GLY A CA 1
ATOM 469 C C . GLY A 1 68 ? -0.762 44.677 84.847 1.00 30.20 68 GLY A C 1
ATOM 470 O O . GLY A 1 68 ? -0.499 44.773 83.660 1.00 30.50 68 GLY A O 1
ATOM 471 N N . PHE A 1 69 ? -1.281 43.578 85.392 1.00 29.67 69 PHE A N 1
ATOM 472 C CA . PHE A 1 69 ? -1.675 42.409 84.587 1.00 29.32 69 PHE A CA 1
ATOM 473 C C . PHE A 1 69 ? -3.124 42.452 84.054 1.00 29.89 69 PHE A C 1
ATOM 474 O O . PHE A 1 69 ? -3.621 41.458 83.530 1.00 28.73 69 PHE A O 1
ATOM 482 N N . GLY A 1 70 ? -3.800 43.594 84.202 1.00 30.41 70 GLY A N 1
ATOM 483 C CA . GLY A 1 70 ? -5.168 43.724 83.722 1.00 31.91 70 GLY A CA 1
ATOM 484 C C . GLY A 1 70 ? -6.229 43.281 84.719 1.00 33.15 70 GLY A C 1
ATOM 485 O O . GLY A 1 70 ? -7.397 43.221 84.379 1.00 32.77 70 GLY A O 1
ATOM 486 N N . VAL A 1 71 ? -5.824 42.952 85.945 1.00 34.53 71 VAL A N 1
ATOM 487 C CA . VAL A 1 71 ? -6.766 42.477 86.954 1.00 36.25 71 VAL A CA 1
ATOM 488 C C . VAL A 1 71 ? -7.124 43.636 87.912 1.00 37.71 71 VAL A C 1
ATOM 489 O O . VAL A 1 71 ? -6.251 44.109 88.629 1.00 37.09 71 VAL A O 1
ATOM 493 N N . GLN A 1 72 ? -8.381 44.098 87.911 1.00 40.11 72 GLN A N 1
ATOM 494 C CA . GLN A 1 72 ? -8.821 45.172 88.847 1.00 42.84 72 GLN A CA 1
ATOM 495 C C . GLN A 1 72 ? -8.674 44.759 90.311 1.00 44.12 72 GLN A C 1
ATOM 496 O O . GLN A 1 72 ? -8.908 43.588 90.651 1.00 44.86 72 GLN A O 1
ATOM 498 N N . ALA A 1 73 ? -8.284 45.708 91.166 1.00 45.58 73 ALA A N 1
ATOM 499 C CA . ALA A 1 73 ? -8.122 45.435 92.596 1.00 47.41 73 ALA A CA 1
ATOM 500 C C . ALA A 1 73 ? -8.279 46.670 93.509 1.00 48.14 73 ALA A C 1
ATOM 501 O O . ALA A 1 73 ? -8.184 47.796 93.036 1.00 48.85 73 ALA A O 1
ATOM 503 N N . SER A 1 74 ? -8.536 46.433 94.808 1.00 49.36 74 SER A N 1
ATOM 504 C CA . SER A 1 74 ? -8.598 47.459 95.903 1.00 48.85 74 SER A CA 1
ATOM 505 C C . SER A 1 74 ? -9.392 48.714 95.543 1.00 49.41 74 SER A C 1
ATOM 506 O O . SER A 1 74 ? -10.028 48.792 94.483 1.00 49.75 74 SER A O 1
ATOM 509 N N . LEU A 1 78 ? -5.453 47.017 104.912 1.00 28.43 78 LEU A N 1
ATOM 510 C CA . LEU A 1 78 ? -5.347 45.973 105.938 1.00 29.15 78 LEU A CA 1
ATOM 511 C C . LEU A 1 78 ? -6.242 46.233 107.140 1.00 28.96 78 LEU A C 1
ATOM 512 O O . LEU A 1 78 ? -6.136 47.263 107.810 1.00 28.91 78 LEU A O 1
ATOM 517 N N . ASP A 1 79 ? -7.147 45.287 107.368 1.00 29.25 79 ASP A N 1
ATOM 518 C CA . ASP A 1 79 ? -7.925 45.190 108.598 1.00 28.78 79 ASP A CA 1
ATOM 519 C C . ASP A 1 79 ? -7.093 44.288 109.511 1.00 28.64 79 ASP A C 1
ATOM 520 O O . ASP A 1 79 ? -7.162 43.055 109.431 1.00 28.29 79 ASP A O 1
ATOM 525 N N . TRP A 1 80 ? -6.264 44.919 110.333 1.00 28.65 80 TRP A N 1
ATOM 526 C CA . TRP A 1 80 ? -5.323 44.219 111.204 1.00 28.98 80 TRP A CA 1
ATOM 527 C C . TRP A 1 80 ? -6.033 43.393 112.276 1.00 29.11 80 TRP A C 1
ATOM 528 O O . TRP A 1 80 ? -5.635 42.264 112.508 1.00 28.98 80 TRP A O 1
ATOM 539 N N . PRO A 1 81 ? -7.085 43.950 112.936 1.00 29.93 81 PRO A N 1
ATOM 540 C CA . PRO A 1 81 ? -7.864 43.060 113.808 1.00 29.65 81 PRO A CA 1
ATOM 541 C C . PRO A 1 81 ? -8.322 41.778 113.118 1.00 29.32 81 PRO A C 1
ATOM 542 O O . PRO A 1 81 ? -8.264 40.718 113.722 1.00 29.73 81 PRO A O 1
ATOM 546 N N . ARG A 1 82 ? -8.742 41.858 111.860 1.00 29.00 82 ARG A N 1
ATOM 547 C CA . ARG A 1 82 ? -9.205 40.666 111.163 1.00 28.57 82 ARG A CA 1
ATOM 548 C C . ARG A 1 82 ? -8.048 39.677 110.915 1.00 28.21 82 ARG A C 1
ATOM 549 O O . ARG A 1 82 ? -8.184 38.456 111.147 1.00 27.93 82 ARG A O 1
ATOM 557 N N . LEU A 1 83 ? -6.912 40.190 110.457 1.00 27.29 83 LEU A N 1
ATOM 558 C CA . LEU A 1 83 ? -5.722 39.355 110.348 1.00 27.54 83 LEU A CA 1
ATOM 559 C C . LEU A 1 83 ? -5.429 38.683 111.712 1.00 27.15 83 LEU A C 1
ATOM 560 O O . LEU A 1 83 ? -5.262 37.451 111.799 1.00 26.74 83 LEU A O 1
ATOM 565 N N . VAL A 1 84 ? -5.351 39.497 112.765 1.00 26.67 84 VAL A N 1
ATOM 566 C CA . VAL A 1 84 ? -5.039 38.967 114.120 1.00 26.55 84 VAL A CA 1
ATOM 567 C C . VAL A 1 84 ? -5.992 37.836 114.513 1.00 25.79 84 VAL A C 1
ATOM 568 O O . VAL A 1 84 ? -5.538 36.790 114.953 1.00 25.06 84 VAL A O 1
ATOM 572 N N . ALA A 1 85 ? -7.303 38.073 114.341 1.00 26.21 85 ALA A N 1
ATOM 573 C CA . ALA A 1 85 ? -8.349 37.090 114.640 1.00 26.04 85 ALA A CA 1
ATOM 574 C C . ALA A 1 85 ? -8.223 35.781 113.858 1.00 25.90 85 ALA A C 1
ATOM 575 O O . ALA A 1 85 ? -8.336 34.704 114.442 1.00 26.02 85 ALA A O 1
ATOM 577 N N . GLY A 1 86 ? -8.038 35.867 112.538 1.00 25.81 86 GLY A N 1
ATOM 578 C CA . GLY A 1 86 ? -7.845 34.662 111.733 1.00 25.67 86 GLY A CA 1
ATOM 579 C C . GLY A 1 86 ? -6.545 33.935 112.092 1.00 25.60 86 GLY A C 1
ATOM 580 O O . GLY A 1 86 ? -6.532 32.726 112.280 1.00 26.23 86 GLY A O 1
ATOM 581 N N . ARG A 1 87 ? -5.446 34.673 112.199 1.00 25.49 87 ARG A N 1
ATOM 582 C CA . ARG A 1 87 ? -4.168 34.108 112.647 1.00 25.25 87 ARG A CA 1
ATOM 583 C C . ARG A 1 87 ? -4.270 33.323 113.992 1.00 25.82 87 ARG A C 1
ATOM 584 O O . ARG A 1 87 ? -3.760 32.208 114.096 1.00 25.44 87 ARG A O 1
ATOM 592 N N . ASP A 1 88 ? -4.938 33.914 114.996 1.00 25.44 88 ASP A N 1
ATOM 593 C CA . ASP A 1 88 ? -5.023 33.350 116.350 1.00 25.85 88 ASP A CA 1
ATOM 594 C C . ASP A 1 88 ? -5.853 32.074 116.371 1.00 26.22 88 ASP A C 1
ATOM 595 O O . ASP A 1 88 ? -5.528 31.110 117.075 1.00 25.15 88 ASP A O 1
ATOM 600 N N . ARG A 1 89 ? -6.919 32.078 115.572 1.00 27.21 89 ARG A N 1
ATOM 601 C CA . ARG A 1 89 ? -7.789 30.926 115.420 1.00 28.61 89 ARG A CA 1
ATOM 602 C C . ARG A 1 89 ? -7.023 29.778 114.760 1.00 27.69 89 ARG A C 1
ATOM 603 O O . ARG A 1 89 ? -7.124 28.635 115.170 1.00 27.55 89 ARG A O 1
ATOM 611 N N . TYR A 1 90 ? -6.250 30.099 113.733 1.00 28.60 90 TYR A N 1
ATOM 612 C CA . TYR A 1 90 ? -5.393 29.112 113.081 1.00 28.55 90 TYR A CA 1
ATOM 613 C C . TYR A 1 90 ? -4.365 28.530 114.061 1.00 28.58 90 TYR A C 1
ATOM 614 O O . TYR A 1 90 ? -4.216 27.311 114.141 1.00 27.74 90 TYR A O 1
ATOM 623 N N . ILE A 1 91 ? -3.677 29.405 114.805 1.00 28.73 91 ILE A N 1
ATOM 624 C CA . ILE A 1 91 ? -2.691 28.998 115.824 1.00 28.43 91 ILE A CA 1
ATOM 625 C C . ILE A 1 91 ? -3.383 28.158 116.893 1.00 27.66 91 ILE A C 1
ATOM 626 O O . ILE A 1 91 ? -2.856 27.134 117.331 1.00 26.98 91 ILE A O 1
ATOM 631 N N . GLY A 1 92 ? -4.565 28.609 117.310 1.00 27.55 92 GLY A N 1
ATOM 632 C CA . GLY A 1 92 ? -5.350 27.916 118.328 1.00 27.02 92 GLY A CA 1
ATOM 633 C C . GLY A 1 92 ? -5.530 26.462 117.958 1.00 26.40 92 GLY A C 1
ATOM 634 O O . GLY A 1 92 ? -5.320 25.587 118.772 1.00 26.79 92 GLY A O 1
ATOM 635 N N . ALA A 1 93 ? -5.910 26.205 116.712 1.00 26.86 93 ALA A N 1
ATOM 636 C CA . ALA A 1 93 ? -6.215 24.836 116.278 1.00 26.64 93 ALA A CA 1
ATOM 637 C C . ALA A 1 93 ? -4.992 23.940 116.319 1.00 26.26 93 ALA A C 1
ATOM 638 O O . ALA A 1 93 ? -5.098 22.771 116.662 1.00 26.48 93 ALA A O 1
ATOM 640 N N . ILE A 1 94 ? -3.824 24.486 116.000 1.00 26.31 94 ILE A N 1
ATOM 641 C CA . ILE A 1 94 ? -2.563 23.753 116.153 1.00 26.63 94 ILE A CA 1
ATOM 642 C C . ILE A 1 94 ? -2.259 23.433 117.615 1.00 26.32 94 ILE A C 1
ATOM 643 O O . ILE A 1 94 ? -1.952 22.287 117.957 1.00 26.11 94 ILE A O 1
ATOM 648 N N . ASN A 1 95 ? -2.421 24.424 118.488 1.00 26.21 95 ASN A N 1
ATOM 649 C CA . ASN A 1 95 ? -2.350 24.177 119.922 1.00 26.00 95 ASN A CA 1
ATOM 650 C C . ASN A 1 95 ? -3.267 23.044 120.351 1.00 23.68 95 ASN A C 1
ATOM 651 O O . ASN A 1 95 ? -2.855 22.133 121.087 1.00 21.33 95 ASN A O 1
ATOM 656 N N . SER A 1 96 ? -4.524 23.108 119.886 1.00 22.95 96 SER A N 1
ATOM 657 C CA . SER A 1 96 ? -5.513 22.140 120.310 1.00 21.43 96 SER A CA 1
ATOM 658 C C . SER A 1 96 ? -5.140 20.757 119.815 1.00 21.13 96 SER A C 1
ATOM 659 O O . SER A 1 96 ? -5.331 19.766 120.541 1.00 20.97 96 SER A O 1
ATOM 662 N N . PHE A 1 97 ? -4.672 20.693 118.565 1.00 21.63 97 PHE A N 1
ATOM 663 C CA . PHE A 1 97 ? -4.178 19.437 118.017 1.00 22.55 97 PHE A CA 1
ATOM 664 C C . PHE A 1 97 ? -3.124 18.808 118.945 1.00 22.26 97 PHE A C 1
ATOM 665 O O . PHE A 1 97 ? -3.190 17.626 119.290 1.00 21.85 97 PHE A O 1
ATOM 673 N N . TRP A 1 98 ? -2.126 19.595 119.329 1.00 24.17 98 TRP A N 1
ATOM 674 C CA . TRP A 1 98 ? -1.013 19.050 120.121 1.00 24.47 98 TRP A CA 1
ATOM 675 C C . TRP A 1 98 ? -1.469 18.677 121.510 1.00 24.65 98 TRP A C 1
ATOM 676 O O . TRP A 1 98 ? -1.021 17.649 122.060 1.00 24.69 98 TRP A O 1
ATOM 687 N N . ASP A 1 99 ? -2.376 19.474 122.084 1.00 23.74 99 ASP A N 1
ATOM 688 C CA . ASP A 1 99 ? -2.934 19.075 123.390 1.00 23.74 99 ASP A CA 1
ATOM 689 C C . ASP A 1 99 ? -3.607 17.694 123.342 1.00 23.05 99 ASP A C 1
ATOM 690 O O . ASP A 1 99 ? -3.396 16.869 124.220 1.00 23.88 99 ASP A O 1
ATOM 695 N N . GLY A 1 100 ? -4.423 17.447 122.322 1.00 24.27 100 GLY A N 1
ATOM 696 C CA . GLY A 1 100 ? -5.131 16.156 122.187 1.00 23.48 100 GLY A CA 1
ATOM 697 C C . GLY A 1 100 ? -4.197 15.024 121.795 1.00 23.79 100 GLY A C 1
ATOM 698 O O . GLY A 1 100 ? -4.359 13.885 122.214 1.00 22.58 100 GLY A O 1
ATOM 699 N N . TYR A 1 101 ? -3.195 15.349 120.983 1.00 24.74 101 TYR A N 1
ATOM 700 C CA . TYR A 1 101 ? -2.258 14.357 120.502 1.00 26.57 101 TYR A CA 1
ATOM 701 C C . TYR A 1 101 ? -1.375 13.874 121.642 1.00 27.49 101 TYR A C 1
ATOM 702 O O . TYR A 1 101 ? -1.161 12.668 121.806 1.00 26.91 101 TYR A O 1
ATOM 711 N N . VAL A 1 102 ? -0.893 14.805 122.467 1.00 28.24 102 VAL A N 1
ATOM 712 C CA . VAL A 1 102 ? -0.111 14.425 123.645 1.00 29.16 102 VAL A CA 1
ATOM 713 C C . VAL A 1 102 ? -0.906 13.441 124.550 1.00 29.85 102 VAL A C 1
ATOM 714 O O . VAL A 1 102 ? -0.366 12.424 125.053 1.00 30.41 102 VAL A O 1
ATOM 718 N N . GLU A 1 103 ? -2.196 13.720 124.717 1.00 30.14 103 GLU A N 1
ATOM 719 C CA . GLU A 1 103 ? -3.112 12.835 125.446 1.00 30.79 103 GLU A CA 1
ATOM 720 C C . GLU A 1 103 ? -3.304 11.472 124.721 1.00 30.98 103 GLU A C 1
ATOM 721 O O . GLU A 1 103 ? -3.313 10.392 125.351 1.00 30.44 103 GLU A O 1
ATOM 727 N N . ARG A 1 104 ? -3.485 11.548 123.403 1.00 31.20 104 ARG A N 1
ATOM 728 C CA . ARG A 1 104 ? -3.658 10.381 122.538 1.00 31.62 104 ARG A CA 1
ATOM 729 C C . ARG A 1 104 ? -2.467 9.407 122.651 1.00 32.44 104 ARG A C 1
ATOM 730 O O . ARG A 1 104 ? -2.654 8.185 122.738 1.00 31.95 104 ARG A O 1
ATOM 738 N N . LEU A 1 105 ? -1.258 9.972 122.678 1.00 32.56 105 LEU A N 1
ATOM 739 C CA . LEU A 1 105 ? -0.014 9.203 122.813 1.00 32.78 105 LEU A CA 1
ATOM 740 C C . LEU A 1 105 ? 0.256 8.576 124.192 1.00 32.82 105 LEU A C 1
ATOM 741 O O . LEU A 1 105 ? 1.170 7.765 124.339 1.00 33.16 105 LEU A O 1
ATOM 746 N N . GLY A 1 106 ? -0.520 8.962 125.194 1.00 31.86 106 GLY A N 1
ATOM 747 C CA . GLY A 1 106 ? -0.377 8.390 126.525 1.00 31.43 106 GLY A CA 1
ATOM 748 C C . GLY A 1 106 ? 0.720 9.067 127.337 1.00 31.02 106 GLY A C 1
ATOM 749 O O . GLY A 1 106 ? 1.178 8.529 128.334 1.00 29.40 106 GLY A O 1
ATOM 750 N N . ILE A 1 107 ? 1.127 10.255 126.904 1.00 30.93 107 ILE A N 1
ATOM 751 C CA . ILE A 1 107 ? 2.232 10.962 127.530 1.00 31.61 107 ILE A CA 1
ATOM 752 C C . ILE A 1 107 ? 1.692 11.600 128.796 1.00 32.00 107 ILE A C 1
ATOM 753 O O . ILE A 1 107 ? 0.576 12.098 128.798 1.00 31.97 107 ILE A O 1
ATOM 758 N N . THR A 1 108 ? 2.470 11.571 129.874 1.00 31.84 108 THR A N 1
ATOM 759 C CA . THR A 1 108 ? 2.054 12.233 131.105 1.00 31.82 108 THR A CA 1
ATOM 760 C C . THR A 1 108 ? 2.426 13.705 131.027 1.00 31.81 108 THR A C 1
ATOM 761 O O . THR A 1 108 ? 3.619 14.054 131.078 1.00 31.02 108 THR A O 1
ATOM 765 N N . ARG A 1 109 ? 1.411 14.561 130.893 1.00 31.48 109 ARG A N 1
ATOM 766 C CA . ARG A 1 109 ? 1.644 15.990 130.846 1.00 32.23 109 ARG A CA 1
ATOM 767 C C . ARG A 1 109 ? 1.726 16.587 132.249 1.00 32.31 109 ARG A C 1
ATOM 768 O O . ARG A 1 109 ? 0.850 16.354 133.094 1.00 32.67 109 ARG A O 1
ATOM 776 N N . VAL A 1 110 ? 2.788 17.353 132.495 1.00 31.84 110 VAL A N 1
ATOM 777 C CA . VAL A 1 110 ? 2.965 18.065 133.767 1.00 32.02 110 VAL A CA 1
ATOM 778 C C . VAL A 1 110 ? 3.024 19.571 133.488 1.00 32.09 110 VAL A C 1
ATOM 779 O O . VAL A 1 110 ? 3.886 20.039 132.746 1.00 31.13 110 VAL A O 1
ATOM 783 N N . ASP A 1 111 ? 2.077 20.318 134.051 1.00 32.46 111 ASP A N 1
ATOM 784 C CA . ASP A 1 111 ? 2.023 21.762 133.845 1.00 33.44 111 ASP A CA 1
ATOM 785 C C . ASP A 1 111 ? 2.896 22.478 134.870 1.00 33.16 111 ASP A C 1
ATOM 786 O O . ASP A 1 111 ? 2.846 22.183 136.065 1.00 33.50 111 ASP A O 1
ATOM 791 N N . GLY A 1 112 ? 3.711 23.418 134.405 1.00 31.99 112 GLY A N 1
ATOM 792 C CA . GLY A 1 112 ? 4.564 24.170 135.317 1.00 30.67 112 GLY A CA 1
ATOM 793 C C . GLY A 1 112 ? 6.028 24.165 134.919 1.00 30.07 112 GLY A C 1
ATOM 794 O O . GLY A 1 112 ? 6.436 23.505 133.950 1.00 30.08 112 GLY A O 1
ATOM 795 N N . HIS A 1 113 ? 6.807 24.924 135.676 1.00 29.82 113 HIS A N 1
ATOM 796 C CA . HIS A 1 113 ? 8.239 25.133 135.445 1.00 29.43 113 HIS A CA 1
ATOM 797 C C . HIS A 1 113 ? 9.114 24.067 136.143 1.00 29.30 113 HIS A C 1
ATOM 798 O O . HIS A 1 113 ? 9.164 24.005 137.379 1.00 28.50 113 HIS A O 1
ATOM 805 N N . ALA A 1 114 ? 9.799 23.241 135.347 1.00 28.60 114 ALA A N 1
ATOM 806 C CA . ALA A 1 114 ? 10.722 22.235 135.881 1.00 27.81 114 ALA A CA 1
ATOM 807 C C . ALA A 1 114 ? 12.069 22.822 136.292 1.00 27.68 114 ALA A C 1
ATOM 808 O O . ALA A 1 114 ? 12.570 23.774 135.663 1.00 27.57 114 ALA A O 1
ATOM 810 N N . ARG A 1 115 ? 12.651 22.246 137.352 1.00 26.62 115 ARG A N 1
ATOM 811 C CA . ARG A 1 115 ? 14.043 22.497 137.726 1.00 26.37 115 ARG A CA 1
ATOM 812 C C . ARG A 1 115 ? 14.617 21.154 138.108 1.00 26.06 115 ARG A C 1
ATOM 813 O O . ARG A 1 115 ? 13.911 20.337 138.708 1.00 25.79 115 ARG A O 1
ATOM 821 N N . PHE A 1 116 ? 15.883 20.912 137.761 1.00 26.05 116 PHE A N 1
ATOM 822 C CA . PHE A 1 116 ? 16.586 19.746 138.264 1.00 26.05 116 PHE A CA 1
ATOM 823 C C . PHE A 1 116 ? 16.793 19.917 139.752 1.00 26.55 116 PHE A C 1
ATOM 824 O O . PHE A 1 116 ? 16.991 21.034 140.245 1.00 25.47 116 PHE A O 1
ATOM 832 N N . VAL A 1 117 ? 16.755 18.788 140.444 1.00 27.27 117 VAL A N 1
ATOM 833 C CA . VAL A 1 117 ? 17.080 18.728 141.861 1.00 28.37 117 VAL A CA 1
ATOM 834 C C . VAL A 1 117 ? 18.329 17.884 142.026 1.00 28.34 117 VAL A C 1
ATOM 835 O O . VAL A 1 117 ? 19.169 18.152 142.904 1.00 29.80 117 VAL A O 1
ATOM 839 N N . ASP A 1 118 ? 18.458 16.865 141.180 1.00 28.28 118 ASP A N 1
ATOM 840 C CA . ASP A 1 118 ? 19.727 16.129 141.043 1.00 28.87 118 ASP A CA 1
ATOM 841 C C . ASP A 1 118 ? 19.924 15.651 139.600 1.00 29.01 118 ASP A C 1
ATOM 842 O O . ASP A 1 118 ? 19.114 15.979 138.723 1.00 27.74 118 ASP A O 1
ATOM 847 N N . ALA A 1 119 ? 20.992 14.885 139.348 1.00 29.18 119 ALA A N 1
ATOM 848 C CA . ALA A 1 119 ? 21.283 14.383 137.986 1.00 28.94 119 ALA A CA 1
ATOM 849 C C . ALA A 1 119 ? 20.097 13.727 137.262 1.00 28.96 119 ALA A C 1
ATOM 850 O O . ALA A 1 119 ? 20.014 13.790 136.033 1.00 29.80 119 ALA A O 1
ATOM 852 N N . HIS A 1 120 ? 19.186 13.095 138.003 1.00 28.53 120 HIS A N 1
ATOM 853 C CA . HIS A 1 120 ? 18.056 12.396 137.377 1.00 27.69 120 HIS A CA 1
ATOM 854 C C . HIS A 1 120 ? 16.688 12.752 137.969 1.00 27.29 120 HIS A C 1
ATOM 855 O O . HIS A 1 120 ? 15.749 11.967 137.856 1.00 27.24 120 HIS A O 1
ATOM 862 N N . THR A 1 121 ? 16.570 13.928 138.582 1.00 26.87 121 THR A N 1
ATOM 863 C CA . THR A 1 121 ? 15.312 14.326 139.217 1.00 26.30 121 THR A CA 1
ATOM 864 C C . THR A 1 121 ? 15.023 15.781 138.959 1.00 26.31 121 THR A C 1
ATOM 865 O O . THR A 1 121 ? 15.904 16.645 139.066 1.00 25.88 121 THR A O 1
ATOM 869 N N . ILE A 1 122 ? 13.787 16.022 138.561 1.00 26.24 122 ILE A N 1
ATOM 870 C CA . ILE A 1 122 ? 13.284 17.370 138.420 1.00 27.78 122 ILE A CA 1
ATOM 871 C C . ILE A 1 122 ? 12.210 17.584 139.479 1.00 28.51 122 ILE A C 1
ATOM 872 O O . ILE A 1 122 ? 11.685 16.620 140.051 1.00 27.96 122 ILE A O 1
ATOM 877 N N . GLU A 1 123 ? 11.910 18.849 139.751 1.00 29.52 123 GLU A N 1
ATOM 878 C CA . GLU A 1 123 ? 10.800 19.201 140.622 1.00 30.71 123 GLU A CA 1
ATOM 879 C C . GLU A 1 123 ? 9.982 20.242 139.902 1.00 31.51 123 GLU A C 1
ATOM 880 O O . GLU A 1 123 ? 10.528 21.227 139.405 1.00 32.14 123 GLU A O 1
ATOM 886 N N . VAL A 1 124 ? 8.673 20.013 139.831 1.00 32.39 124 VAL A N 1
ATOM 887 C CA . VAL A 1 124 ? 7.755 20.958 139.186 1.00 32.97 124 VAL A CA 1
ATOM 888 C C . VAL A 1 124 ? 6.677 21.270 140.199 1.00 33.44 124 VAL A C 1
ATOM 889 O O . VAL A 1 124 ? 5.933 20.375 140.593 1.00 33.39 124 VAL A O 1
ATOM 893 N N . GLU A 1 125 ? 6.613 22.529 140.625 1.00 34.36 125 GLU A N 1
ATOM 894 C CA . GLU A 1 125 ? 5.741 22.958 141.727 1.00 35.20 125 GLU A CA 1
ATOM 895 C C . GLU A 1 125 ? 5.644 21.957 142.897 1.00 35.40 125 GLU A C 1
ATOM 896 O O . GLU A 1 125 ? 4.551 21.477 143.236 1.00 35.76 125 GLU A O 1
ATOM 902 N N . GLY A 1 126 ? 6.791 21.634 143.492 1.00 34.68 126 GLY A N 1
ATOM 903 C CA . GLY A 1 126 ? 6.835 20.761 144.654 1.00 34.78 126 GLY A CA 1
ATOM 904 C C . GLY A 1 126 ? 6.861 19.258 144.421 1.00 34.62 126 GLY A C 1
ATOM 905 O O . GLY A 1 126 ? 7.270 18.507 145.317 1.00 34.95 126 GLY A O 1
ATOM 906 N N . GLN A 1 127 ? 6.433 18.823 143.232 1.00 34.14 127 GLN A N 1
ATOM 907 C CA . GLN A 1 127 ? 6.411 17.411 142.857 1.00 33.49 127 GLN A CA 1
ATOM 908 C C . GLN A 1 127 ? 7.719 16.993 142.203 1.00 33.16 127 GLN A C 1
ATOM 909 O O . GLN A 1 127 ? 8.152 17.604 141.226 1.00 33.34 127 GLN A O 1
ATOM 911 N N . ARG A 1 128 ? 8.326 15.934 142.725 1.00 32.65 128 ARG A N 1
ATOM 912 C CA . ARG A 1 128 ? 9.540 15.391 142.138 1.00 32.73 128 ARG A CA 1
ATOM 913 C C . ARG A 1 128 ? 9.228 14.261 141.171 1.00 31.99 128 ARG A C 1
ATOM 914 O O . ARG A 1 128 ? 8.287 13.489 141.383 1.00 31.33 128 ARG A O 1
ATOM 922 N N . LEU A 1 129 ? 10.003 14.204 140.091 1.00 30.90 129 LEU A N 1
ATOM 923 C CA . LEU A 1 129 ? 9.868 13.150 139.083 1.00 30.60 129 LEU A CA 1
ATOM 924 C C . LEU A 1 129 ? 11.257 12.794 138.570 1.00 29.10 129 LEU A C 1
ATOM 925 O O . LEU A 1 129 ? 12.074 13.672 138.281 1.00 29.04 129 LEU A O 1
ATOM 930 N N . SER A 1 130 ? 11.505 11.501 138.457 1.00 27.28 130 SER A N 1
ATOM 931 C CA . SER A 1 130 ? 12.753 11.006 137.952 1.00 26.91 130 SER A CA 1
ATOM 932 C C . SER A 1 130 ? 12.453 10.201 136.697 1.00 26.15 130 SER A C 1
ATOM 933 O O . SER A 1 130 ? 11.307 9.762 136.482 1.00 24.95 130 SER A O 1
ATOM 936 N N . ALA A 1 131 ? 13.485 10.040 135.876 1.00 24.80 131 ALA A N 1
ATOM 937 C CA . ALA A 1 131 ? 13.419 9.199 134.683 1.00 26.04 131 ALA A CA 1
ATOM 938 C C . ALA A 1 131 ? 14.824 8.718 134.360 1.00 25.92 131 ALA A C 1
ATOM 939 O O . ALA A 1 131 ? 15.808 9.297 134.834 1.00 26.21 131 ALA A O 1
ATOM 941 N N . ASP A 1 132 ? 14.908 7.645 133.569 1.00 26.12 132 ASP A N 1
ATOM 942 C CA . ASP A 1 132 ? 16.175 7.195 133.007 1.00 25.27 132 ASP A CA 1
ATOM 943 C C . ASP A 1 132 ? 16.809 8.273 132.133 1.00 24.46 132 ASP A C 1
ATOM 944 O O . ASP A 1 132 ? 18.034 8.438 132.107 1.00 23.37 132 ASP A O 1
ATOM 949 N N . HIS A 1 133 ? 15.962 8.989 131.406 1.00 23.23 133 HIS A N 1
ATOM 950 C CA . HIS A 1 133 ? 16.407 9.958 130.434 1.00 23.15 133 HIS A CA 1
ATOM 951 C C . HIS A 1 133 ? 15.666 11.264 130.624 1.00 22.61 133 HIS A C 1
ATOM 952 O O . HIS A 1 133 ? 14.437 11.297 130.670 1.00 23.06 133 HIS A O 1
ATOM 959 N N . ILE A 1 134 ? 16.417 12.345 130.748 1.00 22.86 134 ILE A N 1
ATOM 960 C CA . ILE A 1 134 ? 15.829 13.667 130.847 1.00 22.11 134 ILE A CA 1
ATOM 961 C C . ILE A 1 134 ? 16.348 14.534 129.705 1.00 22.08 134 ILE A C 1
ATOM 962 O O . ILE A 1 134 ? 17.556 14.793 129.586 1.00 21.50 134 ILE A O 1
ATOM 967 N N . VAL A 1 135 ? 15.424 14.962 128.843 1.00 22.27 135 VAL A N 1
ATOM 968 C CA . VAL A 1 135 ? 15.763 15.824 127.696 1.00 21.73 135 VAL A CA 1
ATOM 969 C C . VAL A 1 135 ? 15.352 17.261 127.969 1.00 21.90 135 VAL A C 1
ATOM 970 O O . VAL A 1 135 ? 14.197 17.552 128.263 1.00 22.20 135 VAL A O 1
ATOM 974 N N . ILE A 1 136 ? 16.313 18.170 127.873 1.00 22.74 136 ILE A N 1
ATOM 975 C CA . ILE A 1 136 ? 16.049 19.582 128.150 1.00 22.56 136 ILE A CA 1
ATOM 976 C C . ILE A 1 136 ? 15.787 20.243 126.806 1.00 22.90 136 ILE A C 1
ATOM 977 O O . ILE A 1 136 ? 16.669 20.269 125.953 1.00 22.52 136 ILE A O 1
ATOM 982 N N . ALA A 1 137 ? 14.577 20.763 126.614 1.00 21.78 137 ALA A N 1
ATOM 983 C CA . ALA A 1 137 ? 14.275 21.504 125.390 1.00 22.57 137 ALA A CA 1
ATOM 984 C C . ALA A 1 137 ? 13.471 22.739 125.741 1.00 22.24 137 ALA A C 1
ATOM 985 O O . ALA A 1 137 ? 12.317 22.885 125.334 1.00 22.06 137 ALA A O 1
ATOM 987 N N . THR A 1 138 ? 14.082 23.614 126.525 1.00 22.74 138 THR A N 1
ATOM 988 C CA . THR A 1 138 ? 13.376 24.742 127.152 1.00 22.41 138 THR A CA 1
ATOM 989 C C . THR A 1 138 ? 13.323 26.015 126.289 1.00 22.76 138 THR A C 1
ATOM 990 O O . THR A 1 138 ? 12.743 27.038 126.706 1.00 22.74 138 THR A O 1
ATOM 994 N N . GLY A 1 139 ? 13.934 25.949 125.106 1.00 22.14 139 GLY A N 1
ATOM 995 C CA . GLY A 1 139 ? 13.905 27.040 124.132 1.00 22.85 139 GLY A CA 1
ATOM 996 C C . GLY A 1 139 ? 14.493 28.344 124.622 1.00 24.42 139 GLY A C 1
ATOM 997 O O . GLY A 1 139 ? 15.300 28.362 125.557 1.00 24.96 139 GLY A O 1
ATOM 998 N N . GLY A 1 140 ? 14.060 29.445 124.007 1.00 24.73 140 GLY A N 1
ATOM 999 C CA . GLY A 1 140 ? 14.588 30.748 124.307 1.00 25.29 140 GLY A CA 1
ATOM 1000 C C . GLY A 1 140 ? 13.518 31.816 124.447 1.00 26.71 140 GLY A C 1
ATOM 1001 O O . GLY A 1 140 ? 12.313 31.530 124.505 1.00 27.31 140 GLY A O 1
ATOM 1002 N N . ARG A 1 141 ? 13.980 33.055 124.527 1.00 27.48 141 ARG A N 1
ATOM 1003 C CA . ARG A 1 141 ? 13.121 34.205 124.686 1.00 28.18 141 ARG A CA 1
ATOM 1004 C C . ARG A 1 141 ? 13.847 35.378 124.022 1.00 28.25 141 ARG A C 1
ATOM 1005 O O . ARG A 1 141 ? 15.054 35.339 123.894 1.00 28.52 141 ARG A O 1
ATOM 1013 N N . PRO A 1 142 ? 13.108 36.400 123.562 1.00 28.64 142 PRO A N 1
ATOM 1014 C CA . PRO A 1 142 ? 13.733 37.601 122.996 1.00 28.89 142 PRO A CA 1
ATOM 1015 C C . PRO A 1 142 ? 14.644 38.344 124.005 1.00 29.06 142 PRO A C 1
ATOM 1016 O O . PRO A 1 142 ? 14.311 38.464 125.189 1.00 28.40 142 PRO A O 1
ATOM 1020 N N . ILE A 1 143 ? 15.792 38.813 123.526 1.00 29.25 143 ILE A N 1
ATOM 1021 C CA . ILE A 1 143 ? 16.693 39.640 124.314 1.00 29.52 143 ILE A CA 1
ATOM 1022 C C . ILE A 1 143 ? 16.165 41.080 124.312 1.00 30.02 143 ILE A C 1
ATOM 1023 O O . ILE A 1 143 ? 15.787 41.608 123.259 1.00 29.56 143 ILE A O 1
ATOM 1028 N N . VAL A 1 144 ? 16.115 41.694 125.496 1.00 30.43 144 VAL A N 1
ATOM 1029 C CA . VAL A 1 144 ? 15.944 43.149 125.620 1.00 31.09 144 VAL A CA 1
ATOM 1030 C C . VAL A 1 144 ? 17.207 43.676 126.264 1.00 31.66 144 VAL A C 1
ATOM 1031 O O . VAL A 1 144 ? 17.489 43.327 127.417 1.00 31.51 144 VAL A O 1
ATOM 1035 N N . PRO A 1 145 ? 18.008 44.471 125.512 1.00 32.54 145 PRO A N 1
ATOM 1036 C CA . PRO A 1 145 ? 19.237 45.033 126.056 1.00 33.29 145 PRO A CA 1
ATOM 1037 C C . PRO A 1 145 ? 18.999 45.745 127.364 1.00 33.94 145 PRO A C 1
ATOM 1038 O O . PRO A 1 145 ? 17.896 46.249 127.619 1.00 33.80 145 PRO A O 1
ATOM 1042 N N . ARG A 1 146 ? 20.037 45.744 128.195 1.00 35.19 146 ARG A N 1
ATOM 1043 C CA . ARG A 1 146 ? 20.046 46.458 129.458 1.00 36.00 146 ARG A CA 1
ATOM 1044 C C . ARG A 1 146 ? 20.548 47.882 129.178 1.00 35.59 146 ARG A C 1
ATOM 1045 O O . ARG A 1 146 ? 21.716 48.208 129.400 1.00 36.12 146 ARG A O 1
ATOM 1053 N N . LEU A 1 147 ? 19.645 48.708 128.661 1.00 35.31 147 LEU A N 1
ATOM 1054 C CA . LEU A 1 147 ? 19.941 50.071 128.239 1.00 34.80 147 LEU A CA 1
ATOM 1055 C C . LEU A 1 147 ? 18.857 50.989 128.752 1.00 34.70 147 LEU A C 1
ATOM 1056 O O . LEU A 1 147 ? 17.713 50.551 128.907 1.00 34.44 147 LEU A O 1
ATOM 1061 N N . PRO A 1 148 ? 19.195 52.275 128.996 1.00 34.60 148 PRO A N 1
ATOM 1062 C CA . PRO A 1 148 ? 18.186 53.225 129.477 1.00 34.49 148 PRO A CA 1
ATOM 1063 C C . PRO A 1 148 ? 16.974 53.252 128.559 1.00 34.06 148 PRO A C 1
ATOM 1064 O O . PRO A 1 148 ? 17.127 53.308 127.338 1.00 34.41 148 PRO A O 1
ATOM 1068 N N . GLY A 1 149 ? 15.783 53.160 129.140 1.00 34.05 149 GLY A N 1
ATOM 1069 C CA . GLY A 1 149 ? 14.536 53.185 128.371 1.00 34.30 149 GLY A CA 1
ATOM 1070 C C . GLY A 1 149 ? 14.258 51.986 127.469 1.00 34.67 149 GLY A C 1
ATOM 1071 O O . GLY A 1 149 ? 13.349 52.034 126.632 1.00 34.37 149 GLY A O 1
ATOM 1072 N N . ALA A 1 150 ? 15.019 50.901 127.637 1.00 35.12 150 ALA A N 1
ATOM 1073 C CA . ALA A 1 150 ? 14.836 49.702 126.814 1.00 34.88 150 ALA A CA 1
ATOM 1074 C C . ALA A 1 150 ? 13.416 49.157 126.930 1.00 34.86 150 ALA A C 1
ATOM 1075 O O . ALA A 1 150 ? 12.898 48.577 125.987 1.00 35.56 150 ALA A O 1
ATOM 1077 N N . GLU A 1 151 ? 12.792 49.376 128.083 1.00 34.85 151 GLU A N 1
ATOM 1078 C CA . GLU A 1 151 ? 11.423 48.926 128.357 1.00 34.49 151 GLU A CA 1
ATOM 1079 C C . GLU A 1 151 ? 10.359 49.661 127.535 1.00 33.53 151 GLU A C 1
ATOM 1080 O O . GLU A 1 151 ? 9.191 49.262 127.525 1.00 32.97 151 GLU A O 1
ATOM 1086 N N . LEU A 1 152 ? 10.767 50.740 126.861 1.00 32.94 152 LEU A N 1
ATOM 1087 C CA . LEU A 1 152 ? 9.898 51.455 125.928 1.00 32.12 152 LEU A CA 1
ATOM 1088 C C . LEU A 1 152 ? 9.645 50.651 124.657 1.00 31.54 152 LEU A C 1
ATOM 1089 O O . LEU A 1 152 ? 8.618 50.826 123.999 1.00 31.50 152 LEU A O 1
ATOM 1094 N N . GLY A 1 153 ? 10.577 49.764 124.320 1.00 30.41 153 GLY A N 1
ATOM 1095 C CA . GLY A 1 153 ? 10.399 48.880 123.176 1.00 29.74 153 GLY A CA 1
ATOM 1096 C C . GLY A 1 153 ? 9.713 47.571 123.526 1.00 29.09 153 GLY A C 1
ATOM 1097 O O . GLY A 1 153 ? 9.596 47.209 124.688 1.00 28.91 153 GLY A O 1
ATOM 1098 N N . ILE A 1 154 ? 9.272 46.860 122.494 1.00 28.56 154 ILE A N 1
ATOM 1099 C CA . ILE A 1 154 ? 8.635 45.561 122.634 1.00 27.34 154 ILE A CA 1
ATOM 1100 C C . ILE A 1 154 ? 9.479 44.557 121.885 1.00 27.26 154 ILE A C 1
ATOM 1101 O O . ILE A 1 154 ? 10.429 44.926 121.197 1.00 27.70 154 ILE A O 1
ATOM 1106 N N . THR A 1 155 ? 9.119 43.285 121.994 1.00 27.40 155 THR A N 1
ATOM 1107 C CA . THR A 1 155 ? 9.841 42.229 121.294 1.00 26.93 155 THR A CA 1
ATOM 1108 C C . THR A 1 155 ? 8.975 41.607 120.217 1.00 26.44 155 THR A C 1
ATOM 1109 O O . THR A 1 155 ? 7.877 42.093 119.939 1.00 26.45 155 THR A O 1
ATOM 1113 N N . SER A 1 156 ? 9.466 40.515 119.617 1.00 26.73 156 SER A N 1
ATOM 1114 C CA . SER A 1 156 ? 8.649 39.731 118.711 1.00 26.18 156 SER A CA 1
ATOM 1115 C C . SER A 1 156 ? 7.398 39.208 119.435 1.00 26.06 156 SER A C 1
ATOM 1116 O O . SER A 1 156 ? 6.324 39.194 118.853 1.00 25.46 156 SER A O 1
ATOM 1119 N N . ASP A 1 157 ? 7.535 38.835 120.709 1.00 26.92 157 ASP A N 1
ATOM 1120 C CA . ASP A 1 157 ? 6.385 38.382 121.508 1.00 27.83 157 ASP A CA 1
ATOM 1121 C C . ASP A 1 157 ? 5.321 39.485 121.547 1.00 27.73 157 ASP A C 1
ATOM 1122 O O . ASP A 1 157 ? 4.135 39.211 121.339 1.00 28.89 157 ASP A O 1
ATOM 1127 N N . GLY A 1 158 ? 5.744 40.713 121.851 1.00 27.43 158 GLY A N 1
ATOM 1128 C CA . GLY A 1 158 ? 4.849 41.886 121.895 1.00 27.19 158 GLY A CA 1
ATOM 1129 C C . GLY A 1 158 ? 4.274 42.237 120.527 1.00 27.49 158 GLY A C 1
ATOM 1130 O O . GLY A 1 158 ? 3.137 42.735 120.414 1.00 27.23 158 GLY A O 1
ATOM 1131 N N . PHE A 1 159 ? 5.042 41.956 119.473 1.00 27.19 159 PHE A N 1
ATOM 1132 C CA . PHE A 1 159 ? 4.536 42.135 118.108 1.00 27.16 159 PHE A CA 1
ATOM 1133 C C . PHE A 1 159 ? 3.322 41.276 117.790 1.00 26.46 159 PHE A C 1
ATOM 1134 O O . PHE A 1 159 ? 2.340 41.747 117.228 1.00 25.78 159 PHE A O 1
ATOM 1142 N N . PHE A 1 160 ? 3.420 39.996 118.112 1.00 26.93 160 PHE A N 1
ATOM 1143 C CA . PHE A 1 160 ? 2.321 39.085 117.878 1.00 27.19 160 PHE A CA 1
ATOM 1144 C C . PHE A 1 160 ? 1.162 39.316 118.841 1.00 27.24 160 PHE A C 1
ATOM 1145 O O . PHE A 1 160 ? 0.071 38.812 118.609 1.00 27.94 160 PHE A O 1
ATOM 1153 N N . ALA A 1 161 ? 1.393 40.108 119.884 1.00 27.71 161 ALA A N 1
ATOM 1154 C CA . ALA A 1 161 ? 0.325 40.529 120.814 1.00 28.14 161 ALA A CA 1
ATOM 1155 C C . ALA A 1 161 ? -0.393 41.795 120.349 1.00 28.90 161 ALA A C 1
ATOM 1156 O O . ALA A 1 161 ? -1.429 42.157 120.905 1.00 28.17 161 ALA A O 1
ATOM 1158 N N . LEU A 1 162 ? 0.162 42.476 119.342 1.00 28.63 162 LEU A N 1
ATOM 1159 C CA . LEU A 1 162 ? -0.430 43.722 118.860 1.00 29.03 162 LEU A CA 1
ATOM 1160 C C . LEU A 1 162 ? -1.849 43.532 118.282 1.00 29.03 162 LEU A C 1
ATOM 1161 O O . LEU A 1 162 ? -2.062 42.747 117.361 1.00 28.03 162 LEU A O 1
ATOM 1166 N N . GLN A 1 163 ? -2.799 44.263 118.847 1.00 28.85 163 GLN A N 1
ATOM 1167 C CA . GLN A 1 163 ? -4.195 44.169 118.465 1.00 30.14 163 GLN A CA 1
ATOM 1168 C C . GLN A 1 163 ? -4.530 45.198 117.396 1.00 30.22 163 GLN A C 1
ATOM 1169 O O . GLN A 1 163 ? -5.567 45.096 116.732 1.00 30.69 163 GLN A O 1
ATOM 1175 N N . GLN A 1 164 ? -3.658 46.195 117.245 1.00 30.51 164 GLN A N 1
ATOM 1176 C CA . GLN A 1 164 ? -3.793 47.195 116.184 1.00 30.93 164 GLN A CA 1
ATOM 1177 C C . GLN A 1 164 ? -2.454 47.392 115.473 1.00 31.15 164 GLN A C 1
ATOM 1178 O O . GLN A 1 164 ? -1.388 47.224 116.079 1.00 31.09 164 GLN A O 1
ATOM 1184 N N . GLN A 1 165 ? -2.514 47.748 114.192 1.00 31.55 165 GLN A N 1
ATOM 1185 C CA . GLN A 1 165 ? -1.317 48.038 113.417 1.00 32.30 165 GLN A CA 1
ATOM 1186 C C . GLN A 1 165 ? -0.662 49.365 113.839 1.00 32.80 165 GLN A C 1
ATOM 1187 O O . GLN A 1 165 ? -1.312 50.413 113.849 1.00 32.14 165 GLN A O 1
ATOM 1193 N N . PRO A 1 166 ? 0.645 49.318 114.161 1.00 32.98 166 PRO A N 1
ATOM 1194 C CA . PRO A 1 166 ? 1.334 50.563 114.478 1.00 32.91 166 PRO A CA 1
ATOM 1195 C C . PRO A 1 166 ? 1.719 51.315 113.200 1.00 32.56 166 PRO A C 1
ATOM 1196 O O . PRO A 1 166 ? 2.038 50.700 112.173 1.00 33.18 166 PRO A O 1
ATOM 1200 N N . LYS A 1 167 ? 1.681 52.636 113.280 1.00 32.11 167 LYS A N 1
ATOM 1201 C CA . LYS A 1 167 ? 1.808 53.515 112.127 1.00 32.09 167 LYS A CA 1
ATOM 1202 C C . LYS A 1 167 ? 3.272 53.729 111.736 1.00 31.32 167 LYS A C 1
ATOM 1203 O O . LYS A 1 167 ? 3.600 53.825 110.552 1.00 30.82 167 LYS A O 1
ATOM 1209 N N . ARG A 1 168 ? 4.142 53.817 112.742 1.00 30.62 168 ARG A N 1
ATOM 1210 C CA . ARG A 1 168 ? 5.533 54.245 112.555 1.00 30.38 168 ARG A CA 1
ATOM 1211 C C . ARG A 1 168 ? 6.467 53.409 113.430 1.00 29.73 168 ARG A C 1
ATOM 1212 O O . ARG A 1 168 ? 6.653 53.712 114.600 1.00 29.23 168 ARG A O 1
ATOM 1220 N N . VAL A 1 169 ? 7.044 52.360 112.838 1.00 29.89 169 VAL A N 1
ATOM 1221 C CA . VAL A 1 169 ? 7.806 51.326 113.563 1.00 29.53 169 VAL A CA 1
ATOM 1222 C C . VAL A 1 169 ? 9.317 51.522 113.383 1.00 29.56 169 VAL A C 1
ATOM 1223 O O . VAL A 1 169 ? 9.791 51.783 112.266 1.00 29.91 169 VAL A O 1
ATOM 1227 N N . ALA A 1 170 ? 10.060 51.425 114.481 1.00 28.95 170 ALA A N 1
ATOM 1228 C CA . ALA A 1 170 ? 11.509 51.274 114.424 1.00 29.17 170 ALA A CA 1
ATOM 1229 C C . ALA A 1 170 ? 11.848 49.840 114.819 1.00 29.18 170 ALA A C 1
ATOM 1230 O O . ALA A 1 170 ? 11.343 49.324 115.811 1.00 29.08 170 ALA A O 1
ATOM 1232 N N . ILE A 1 171 ? 12.678 49.194 114.008 1.00 28.85 171 ILE A N 1
ATOM 1233 C CA . ILE A 1 171 ? 13.077 47.800 114.238 1.00 28.93 171 ILE A CA 1
ATOM 1234 C C . ILE A 1 171 ? 14.564 47.815 114.538 1.00 28.43 171 ILE A C 1
ATOM 1235 O O . ILE A 1 171 ? 15.357 48.327 113.746 1.00 28.85 171 ILE A O 1
ATOM 1240 N N . ILE A 1 172 ? 14.941 47.264 115.680 1.00 28.27 172 ILE A N 1
ATOM 1241 C CA . ILE A 1 172 ? 16.340 47.278 116.101 1.00 28.44 172 ILE A CA 1
ATOM 1242 C C . ILE A 1 172 ? 16.911 45.874 115.956 1.00 28.43 172 ILE A C 1
ATOM 1243 O O . ILE A 1 172 ? 16.518 44.962 116.671 1.00 28.77 172 ILE A O 1
ATOM 1248 N N . GLY A 1 173 ? 17.835 45.709 115.019 1.00 28.25 173 GLY A N 1
ATOM 1249 C CA . GLY A 1 173 ? 18.329 44.384 114.653 1.00 28.05 173 GLY A CA 1
ATOM 1250 C C . GLY A 1 173 ? 17.854 43.983 113.268 1.00 28.46 173 GLY A C 1
ATOM 1251 O O . GLY A 1 173 ? 16.660 44.090 112.928 1.00 28.41 173 GLY A O 1
ATOM 1252 N N . ALA A 1 174 ? 18.798 43.527 112.462 1.00 28.43 174 ALA A N 1
ATOM 1253 C CA . ALA A 1 174 ? 18.513 43.081 111.110 1.00 28.61 174 ALA A CA 1
ATOM 1254 C C . ALA A 1 174 ? 18.937 41.619 110.870 1.00 28.50 174 ALA A C 1
ATOM 1255 O O . ALA A 1 174 ? 19.428 41.278 109.799 1.00 29.06 174 ALA A O 1
ATOM 1257 N N . GLY A 1 175 ? 18.752 40.770 111.879 1.00 29.34 175 GLY A N 1
ATOM 1258 C CA . GLY A 1 175 ? 18.746 39.311 111.699 1.00 29.62 175 GLY A CA 1
ATOM 1259 C C . GLY A 1 175 ? 17.396 38.942 111.094 1.00 30.73 175 GLY A C 1
ATOM 1260 O O . GLY A 1 175 ? 16.645 39.830 110.675 1.00 30.08 175 GLY A O 1
ATOM 1261 N N . TYR A 1 176 ? 17.033 37.662 111.103 1.00 30.81 176 TYR A N 1
ATOM 1262 C CA . TYR A 1 176 ? 15.869 37.253 110.342 1.00 32.26 176 TYR A CA 1
ATOM 1263 C C . TYR A 1 176 ? 14.554 37.852 110.863 1.00 30.75 176 TYR A C 1
ATOM 1264 O O . TYR A 1 176 ? 13.755 38.311 110.073 1.00 28.95 176 TYR A O 1
ATOM 1273 N N . ILE A 1 177 ? 14.389 37.893 112.186 1.00 29.53 177 ILE A N 1
ATOM 1274 C CA . ILE A 1 177 ? 13.194 38.416 112.818 1.00 29.82 177 ILE A CA 1
ATOM 1275 C C . ILE A 1 177 ? 12.985 39.890 112.442 1.00 28.75 177 ILE A C 1
ATOM 1276 O O . ILE A 1 177 ? 11.904 40.247 112.027 1.00 28.36 177 ILE A O 1
ATOM 1281 N N . GLY A 1 178 ? 14.034 40.716 112.548 1.00 27.76 178 GLY A N 1
ATOM 1282 C CA . GLY A 1 178 ? 13.938 42.146 112.204 1.00 27.46 178 GLY A CA 1
ATOM 1283 C C . GLY A 1 178 ? 13.561 42.407 110.750 1.00 27.32 178 GLY A C 1
ATOM 1284 O O . GLY A 1 178 ? 12.704 43.243 110.463 1.00 26.90 178 GLY A O 1
ATOM 1285 N N . ILE A 1 179 ? 14.192 41.667 109.842 1.00 26.69 179 ILE A N 1
ATOM 1286 C CA . ILE A 1 179 ? 13.950 41.787 108.423 1.00 27.16 179 ILE A CA 1
ATOM 1287 C C . ILE A 1 179 ? 12.536 41.339 108.066 1.00 27.58 179 ILE A C 1
ATOM 1288 O O . ILE A 1 179 ? 11.863 41.970 107.264 1.00 27.44 179 ILE A O 1
ATOM 1293 N N . GLU A 1 180 ? 12.115 40.219 108.639 1.00 27.53 180 GLU A N 1
ATOM 1294 C CA . GLU A 1 180 ? 10.785 39.678 108.375 1.00 27.98 180 GLU A CA 1
ATOM 1295 C C . GLU A 1 180 ? 9.679 40.616 108.866 1.00 28.19 180 GLU A C 1
ATOM 1296 O O . GLU A 1 180 ? 8.693 40.865 108.164 1.00 28.98 180 GLU A O 1
ATOM 1302 N N . LEU A 1 181 ? 9.835 41.115 110.078 1.00 28.11 181 LEU A N 1
ATOM 1303 C CA . LEU A 1 181 ? 8.837 42.000 110.639 1.00 29.03 181 LEU A CA 1
ATOM 1304 C C . LEU A 1 181 ? 8.792 43.331 109.871 1.00 29.51 181 LEU A C 1
ATOM 1305 O O . LEU A 1 181 ? 7.705 43.884 109.637 1.00 29.54 181 LEU A O 1
ATOM 1310 N N . ALA A 1 182 ? 9.958 43.822 109.452 1.00 29.34 182 ALA A N 1
ATOM 1311 C CA . ALA A 1 182 ? 10.027 45.067 108.667 1.00 29.91 182 ALA A CA 1
ATOM 1312 C C . ALA A 1 182 ? 9.263 44.938 107.340 1.00 30.01 182 ALA A C 1
ATOM 1313 O O . ALA A 1 182 ? 8.556 45.861 106.924 1.00 29.70 182 ALA A O 1
ATOM 1315 N N . GLY A 1 183 ? 9.409 43.777 106.697 1.00 30.75 183 GLY A N 1
ATOM 1316 C CA . GLY A 1 183 ? 8.821 43.506 105.402 1.00 30.60 183 GLY A CA 1
ATOM 1317 C C . GLY A 1 183 ? 7.315 43.445 105.463 1.00 31.69 183 GLY A C 1
ATOM 1318 O O . GLY A 1 183 ? 6.629 44.051 104.633 1.00 32.40 183 GLY A O 1
ATOM 1319 N N . LEU A 1 184 ? 6.770 42.702 106.419 1.00 31.92 184 LEU A N 1
ATOM 1320 C CA . LEU A 1 184 ? 5.314 42.613 106.482 1.00 32.58 184 LEU A CA 1
ATOM 1321 C C . LEU A 1 184 ? 4.662 43.938 106.923 1.00 32.72 184 LEU A C 1
ATOM 1322 O O . LEU A 1 184 ? 3.631 44.324 106.377 1.00 32.43 184 LEU A O 1
ATOM 1327 N N . LEU A 1 185 ? 5.275 44.614 107.895 1.00 31.95 185 LEU A N 1
ATOM 1328 C CA . LEU A 1 185 ? 4.800 45.922 108.370 1.00 32.66 185 LEU A CA 1
ATOM 1329 C C . LEU A 1 185 ? 4.763 46.988 107.261 1.00 32.27 185 LEU A C 1
ATOM 1330 O O . LEU A 1 185 ? 3.803 47.761 107.156 1.00 31.84 185 LEU A O 1
ATOM 1335 N N . ARG A 1 186 ? 5.801 47.014 106.425 1.00 31.98 186 ARG A N 1
ATOM 1336 C CA . ARG A 1 186 ? 5.843 47.947 105.305 1.00 31.62 186 ARG A CA 1
ATOM 1337 C C . ARG A 1 186 ? 4.866 47.566 104.179 1.00 31.56 186 ARG A C 1
ATOM 1338 O O . ARG A 1 186 ? 4.200 48.452 103.602 1.00 31.01 186 ARG A O 1
ATOM 1346 N N . SER A 1 187 ? 4.740 46.272 103.866 1.00 30.73 187 SER A N 1
ATOM 1347 C CA . SER A 1 187 ? 3.664 45.912 102.938 1.00 31.24 187 SER A CA 1
ATOM 1348 C C . SER A 1 187 ? 2.268 46.226 103.472 1.00 30.12 187 SER A C 1
ATOM 1349 O O . SER A 1 187 ? 1.376 46.445 102.672 1.00 29.65 187 SER A O 1
ATOM 1352 N N . PHE A 1 188 ? 2.093 46.276 104.799 1.00 29.80 188 PHE A N 1
ATOM 1353 C CA . PHE A 1 188 ? 0.801 46.705 105.400 1.00 29.66 188 PHE A CA 1
ATOM 1354 C C . PHE A 1 188 ? 0.658 48.227 105.435 1.00 29.54 188 PHE A C 1
ATOM 1355 O O . PHE A 1 188 ? -0.368 48.759 105.861 1.00 30.04 188 PHE A O 1
ATOM 1363 N N . GLY A 1 189 ? 1.707 48.918 105.007 1.00 29.46 189 GLY A N 1
ATOM 1364 C CA . GLY A 1 189 ? 1.678 50.362 104.819 1.00 30.22 189 GLY A CA 1
ATOM 1365 C C . GLY A 1 189 ? 2.167 51.157 106.005 1.00 30.13 189 GLY A C 1
ATOM 1366 O O . GLY A 1 189 ? 2.037 52.380 106.033 1.00 29.77 189 GLY A O 1
ATOM 1367 N N . SER A 1 190 ? 2.732 50.473 106.992 1.00 29.94 190 SER A N 1
ATOM 1368 C CA . SER A 1 190 ? 3.355 51.166 108.111 1.00 29.98 190 SER A CA 1
ATOM 1369 C C . SER A 1 190 ? 4.625 51.843 107.633 1.00 29.48 190 SER A C 1
ATOM 1370 O O . SER A 1 190 ? 5.266 51.371 106.694 1.00 28.47 190 SER A O 1
ATOM 1373 N N . GLU A 1 191 ? 4.983 52.950 108.273 1.00 29.22 191 GLU A N 1
ATOM 1374 C CA . GLU A 1 191 ? 6.337 53.472 108.139 1.00 29.85 191 GLU A CA 1
ATOM 1375 C C . GLU A 1 191 ? 7.282 52.578 108.936 1.00 29.44 191 GLU A C 1
ATOM 1376 O O . GLU A 1 191 ? 7.017 52.235 110.097 1.00 29.78 191 GLU A O 1
ATOM 1382 N N . VAL A 1 192 ? 8.391 52.211 108.314 1.00 29.10 192 VAL A N 1
ATOM 1383 C CA . VAL A 1 192 ? 9.351 51.314 108.935 1.00 29.21 192 VAL A CA 1
ATOM 1384 C C . VAL A 1 192 ? 10.783 51.757 108.681 1.00 28.45 192 VAL A C 1
ATOM 1385 O O . VAL A 1 192 ? 11.185 52.051 107.563 1.00 27.75 192 VAL A O 1
ATOM 1389 N N . THR A 1 193 ? 11.552 51.791 109.746 1.00 28.67 193 THR A N 1
ATOM 1390 C CA . THR A 1 193 ? 12.975 51.994 109.618 1.00 29.49 193 THR A CA 1
ATOM 1391 C C . THR A 1 193 ? 13.620 50.903 110.448 1.00 29.74 193 THR A C 1
ATOM 1392 O O . THR A 1 193 ? 13.163 50.601 111.545 1.00 29.96 193 THR A O 1
ATOM 1396 N N . VAL A 1 194 ? 14.620 50.247 109.884 1.00 30.33 194 VAL A N 1
ATOM 1397 C CA . VAL A 1 194 ? 15.390 49.279 110.652 1.00 30.20 194 VAL A CA 1
ATOM 1398 C C . VAL A 1 194 ? 16.793 49.790 110.870 1.00 30.30 194 VAL A C 1
ATOM 1399 O O . VAL A 1 194 ? 17.391 50.410 109.976 1.00 30.19 194 VAL A O 1
ATOM 1403 N N . VAL A 1 195 ? 17.280 49.588 112.091 1.00 29.79 195 VAL A N 1
ATOM 1404 C CA . VAL A 1 195 ? 18.647 49.935 112.434 1.00 29.61 195 VAL A CA 1
ATOM 1405 C C . VAL A 1 195 ? 19.392 48.655 112.774 1.00 30.02 195 VAL A C 1
ATOM 1406 O O . VAL A 1 195 ? 18.785 47.654 113.192 1.00 30.12 195 VAL A O 1
ATOM 1410 N N . ALA A 1 196 ? 20.705 48.690 112.579 1.00 30.09 196 ALA A N 1
ATOM 1411 C CA . ALA A 1 196 ? 21.528 47.513 112.743 1.00 30.81 196 ALA A CA 1
ATOM 1412 C C . ALA A 1 196 ? 22.961 47.921 113.034 1.00 31.15 196 ALA A C 1
ATOM 1413 O O . ALA A 1 196 ? 23.489 48.826 112.393 1.00 30.40 196 ALA A O 1
ATOM 1415 N N . LEU A 1 197 ? 23.588 47.215 113.975 1.00 31.89 197 LEU A N 1
ATOM 1416 C CA . LEU A 1 197 ? 24.976 47.441 114.360 1.00 33.24 197 LEU A CA 1
ATOM 1417 C C . LEU A 1 197 ? 25.962 47.141 113.227 1.00 33.25 197 LEU A C 1
ATOM 1418 O O . LEU A 1 197 ? 27.006 47.786 113.137 1.00 33.68 197 LEU A O 1
ATOM 1423 N N . GLU A 1 198 ? 25.629 46.166 112.374 1.00 33.01 198 GLU A N 1
ATOM 1424 C CA . GLU A 1 198 ? 26.533 45.716 111.315 1.00 32.71 198 GLU A CA 1
ATOM 1425 C C . GLU A 1 198 ? 26.479 46.610 110.068 1.00 32.64 198 GLU A C 1
ATOM 1426 O O . GLU A 1 198 ? 25.601 47.454 109.947 1.00 32.42 198 GLU A O 1
ATOM 1432 N N . ASP A 1 199 ? 27.429 46.421 109.152 1.00 33.08 199 ASP A N 1
ATOM 1433 C CA . ASP A 1 199 ? 27.558 47.258 107.950 1.00 33.48 199 ASP A CA 1
ATOM 1434 C C . ASP A 1 199 ? 26.629 46.826 106.820 1.00 33.15 199 ASP A C 1
ATOM 1435 O O . ASP A 1 199 ? 26.704 47.358 105.722 1.00 33.30 199 ASP A O 1
ATOM 1440 N N . ARG A 1 200 ? 25.764 45.846 107.103 1.00 33.43 200 ARG A N 1
ATOM 1441 C CA . ARG A 1 200 ? 24.786 45.330 106.147 1.00 33.04 200 ARG A CA 1
ATOM 1442 C C . ARG A 1 200 ? 23.728 44.495 106.869 1.00 32.64 200 ARG A C 1
ATOM 1443 O O . ARG A 1 200 ? 23.941 44.011 107.990 1.00 32.73 200 ARG A O 1
ATOM 1451 N N . LEU A 1 201 ? 22.592 44.331 106.208 1.00 31.93 201 LEU A N 1
ATOM 1452 C CA . LEU A 1 201 ? 21.472 43.580 106.737 1.00 31.01 201 LEU A CA 1
ATOM 1453 C C . LEU A 1 201 ? 21.765 42.080 106.629 1.00 30.96 201 LEU A C 1
ATOM 1454 O O . LEU A 1 201 ? 22.488 41.656 105.721 1.00 31.54 201 LEU A O 1
ATOM 1459 N N . LEU A 1 202 ? 21.238 41.276 107.559 1.00 30.62 202 LEU A N 1
ATOM 1460 C CA . LEU A 1 202 ? 21.409 39.821 107.494 1.00 29.90 202 LEU A CA 1
ATOM 1461 C C . LEU A 1 202 ? 22.882 39.476 107.320 1.00 30.62 202 LEU A C 1
ATOM 1462 O O . LEU A 1 202 ? 23.271 38.832 106.327 1.00 29.07 202 LEU A O 1
ATOM 1467 N N . PHE A 1 203 ? 23.684 39.917 108.295 1.00 31.32 203 PHE A N 1
ATOM 1468 C CA . PHE A 1 203 ? 25.140 39.755 108.297 1.00 33.44 203 PHE A CA 1
ATOM 1469 C C . PHE A 1 203 ? 25.605 38.293 108.175 1.00 33.64 203 PHE A C 1
ATOM 1470 O O . PHE A 1 203 ? 26.636 38.025 107.572 1.00 34.22 203 PHE A O 1
ATOM 1478 N N . GLN A 1 204 ? 24.824 37.367 108.723 1.00 33.67 204 GLN A N 1
ATOM 1479 C CA . GLN A 1 204 ? 25.141 35.933 108.697 1.00 34.25 204 GLN A CA 1
ATOM 1480 C C . GLN A 1 204 ? 24.943 35.310 107.317 1.00 33.72 204 GLN A C 1
ATOM 1481 O O . GLN A 1 204 ? 25.499 34.248 107.025 1.00 34.32 204 GLN A O 1
ATOM 1487 N N . PHE A 1 205 ? 24.169 35.989 106.471 1.00 32.65 205 PHE A N 1
ATOM 1488 C CA . PHE A 1 205 ? 23.888 35.529 105.116 1.00 31.28 205 PHE A CA 1
ATOM 1489 C C . PHE A 1 205 ? 24.912 36.016 104.105 1.00 30.74 205 PHE A C 1
ATOM 1490 O O . PHE A 1 205 ? 25.706 36.895 104.398 1.00 30.10 205 PHE A O 1
ATOM 1498 N N . ASP A 1 206 ? 24.911 35.410 102.924 1.00 30.16 206 ASP A N 1
ATOM 1499 C CA . ASP A 1 206 ? 25.836 35.792 101.873 1.00 29.54 206 ASP A CA 1
ATOM 1500 C C . ASP A 1 206 ? 25.610 37.263 101.498 1.00 28.97 206 ASP A C 1
ATOM 1501 O O . ASP A 1 206 ? 24.465 37.711 101.452 1.00 28.84 206 ASP A O 1
ATOM 1506 N N . PRO A 1 207 ? 26.703 38.021 101.293 1.00 28.98 207 PRO A N 1
ATOM 1507 C CA . PRO A 1 207 ? 26.671 39.435 100.877 1.00 28.85 207 PRO A CA 1
ATOM 1508 C C . PRO A 1 207 ? 25.794 39.764 99.646 1.00 28.56 207 PRO A C 1
ATOM 1509 O O . PRO A 1 207 ? 25.210 40.835 99.602 1.00 27.27 207 PRO A O 1
ATOM 1513 N N . LEU A 1 208 ? 25.697 38.853 98.676 1.00 28.88 208 LEU A N 1
ATOM 1514 C CA . LEU A 1 208 ? 24.791 39.045 97.532 1.00 29.37 208 LEU A CA 1
ATOM 1515 C C . LEU A 1 208 ? 23.330 39.087 97.994 1.00 29.59 208 LEU A C 1
ATOM 1516 O O . LEU A 1 208 ? 22.530 39.886 97.484 1.00 29.44 208 LEU A O 1
ATOM 1521 N N . LEU A 1 209 ? 22.987 38.241 98.964 1.00 29.03 209 LEU A N 1
ATOM 1522 C CA . LEU A 1 209 ? 21.651 38.267 99.561 1.00 29.83 209 LEU A CA 1
ATOM 1523 C C . LEU A 1 209 ? 21.424 39.539 100.380 1.00 29.81 209 LEU A C 1
ATOM 1524 O O . LEU A 1 209 ? 20.404 40.187 100.244 1.00 30.83 209 LEU A O 1
ATOM 1529 N N . SER A 1 210 ? 22.386 39.911 101.214 1.00 29.98 210 SER A N 1
ATOM 1530 C CA . SER A 1 210 ? 22.284 41.158 101.987 1.00 29.98 210 SER A CA 1
ATOM 1531 C C . SER A 1 210 ? 22.078 42.374 101.095 1.00 29.65 210 SER A C 1
ATOM 1532 O O . SER A 1 210 ? 21.280 43.238 101.436 1.00 29.77 210 SER A O 1
ATOM 1535 N N . ALA A 1 211 ? 22.811 42.435 99.970 1.00 29.40 211 ALA A N 1
ATOM 1536 C CA . ALA A 1 211 ? 22.784 43.584 99.050 1.00 28.28 211 ALA A CA 1
ATOM 1537 C C . ALA A 1 211 ? 21.480 43.682 98.295 1.00 28.26 211 ALA A C 1
ATOM 1538 O O . ALA A 1 211 ? 20.909 44.765 98.171 1.00 28.03 211 ALA A O 1
ATOM 1540 N N . THR A 1 212 ? 20.987 42.566 97.779 1.00 28.26 212 THR A N 1
ATOM 1541 C CA . THR A 1 212 ? 19.733 42.657 97.051 1.00 29.02 212 THR A CA 1
ATOM 1542 C C . THR A 1 212 ? 18.539 42.820 97.959 1.00 28.05 212 THR A C 1
ATOM 1543 O O . THR A 1 212 ? 17.584 43.477 97.577 1.00 28.86 212 THR A O 1
ATOM 1547 N N . LEU A 1 213 ? 18.607 42.256 99.166 1.00 27.69 213 LEU A N 1
ATOM 1548 C CA . LEU A 1 213 ? 17.610 42.527 100.196 1.00 26.88 213 LEU A CA 1
ATOM 1549 C C . LEU A 1 213 ? 17.555 44.017 100.498 1.00 26.78 213 LEU A C 1
ATOM 1550 O O . LEU A 1 213 ? 16.472 44.588 100.568 1.00 25.98 213 LEU A O 1
ATOM 1555 N N . ALA A 1 214 ? 18.729 44.614 100.702 1.00 27.49 214 ALA A N 1
ATOM 1556 C CA . ALA A 1 214 ? 18.847 46.062 100.915 1.00 28.92 214 ALA A CA 1
ATOM 1557 C C . ALA A 1 214 ? 18.180 46.813 99.777 1.00 29.22 214 ALA A C 1
ATOM 1558 O O . ALA A 1 214 ? 17.390 47.717 100.022 1.00 28.99 214 ALA A O 1
ATOM 1560 N N . GLU A 1 215 ? 18.463 46.393 98.540 1.00 30.11 215 GLU A N 1
ATOM 1561 C CA . GLU A 1 215 ? 17.858 47.001 97.357 1.00 31.58 215 GLU A CA 1
ATOM 1562 C C . GLU A 1 215 ? 16.331 46.879 97.362 1.00 31.19 215 GLU A C 1
ATOM 1563 O O . GLU A 1 215 ? 15.636 47.857 97.160 1.00 30.74 215 GLU A O 1
ATOM 1569 N N . ASN A 1 216 ? 15.818 45.682 97.608 1.00 31.31 216 ASN A N 1
ATOM 1570 C CA . ASN A 1 216 ? 14.379 45.451 97.635 1.00 31.58 216 ASN A CA 1
ATOM 1571 C C . ASN A 1 216 ? 13.690 46.256 98.723 1.00 31.50 216 ASN A C 1
ATOM 1572 O O . ASN A 1 216 ? 12.631 46.824 98.483 1.00 31.70 216 ASN A O 1
ATOM 1577 N N . MET A 1 217 ? 14.276 46.278 99.921 1.00 31.15 217 MET A N 1
ATOM 1578 C CA . MET A 1 217 ? 13.687 46.996 101.052 1.00 31.23 217 MET A CA 1
ATOM 1579 C C . MET A 1 217 ? 13.684 48.514 100.832 1.00 31.48 217 MET A C 1
ATOM 1580 O O . MET A 1 217 ? 12.746 49.187 101.249 1.00 31.05 217 MET A O 1
ATOM 1585 N N . HIS A 1 218 ? 14.748 49.044 100.223 1.00 31.55 218 HIS A N 1
ATOM 1586 C CA . HIS A 1 218 ? 14.790 50.466 99.868 1.00 32.56 218 HIS A CA 1
ATOM 1587 C C . HIS A 1 218 ? 13.697 50.830 98.863 1.00 32.41 218 HIS A C 1
ATOM 1588 O O . HIS A 1 218 ? 13.006 51.840 99.037 1.00 32.37 218 HIS A O 1
ATOM 1595 N N . ALA A 1 219 ? 13.537 50.003 97.829 1.00 32.14 219 ALA A N 1
ATOM 1596 C CA . ALA A 1 219 ? 12.527 50.246 96.810 1.00 32.27 219 ALA A CA 1
ATOM 1597 C C . ALA A 1 219 ? 11.128 50.163 97.416 1.00 32.48 219 ALA A C 1
ATOM 1598 O O . ALA A 1 219 ? 10.192 50.803 96.930 1.00 31.46 219 ALA A O 1
ATOM 1600 N N . GLN A 1 220 ? 10.987 49.403 98.502 1.00 32.71 220 GLN A N 1
ATOM 1601 C CA . GLN A 1 220 ? 9.681 49.272 99.132 1.00 34.02 220 GLN A CA 1
ATOM 1602 C C . GLN A 1 220 ? 9.452 50.403 100.154 1.00 33.28 220 GLN A C 1
ATOM 1603 O O . GLN A 1 220 ? 8.378 50.533 100.733 1.00 33.09 220 GLN A O 1
ATOM 1609 N N . GLY A 1 221 ? 10.470 51.246 100.326 1.00 32.95 221 GLY A N 1
ATOM 1610 C CA . GLY A 1 221 ? 10.342 52.461 101.128 1.00 33.20 221 GLY A CA 1
ATOM 1611 C C . GLY A 1 221 ? 10.688 52.277 102.592 1.00 33.05 221 GLY A C 1
ATOM 1612 O O . GLY A 1 221 ? 10.325 53.103 103.427 1.00 32.91 221 GLY A O 1
ATOM 1613 N N . ILE A 1 222 ? 11.395 51.191 102.906 1.00 33.16 222 ILE A N 1
ATOM 1614 C CA . ILE A 1 222 ? 11.882 50.968 104.256 1.00 32.70 222 ILE A CA 1
ATOM 1615 C C . ILE A 1 222 ? 13.152 51.780 104.414 1.00 33.17 222 ILE A C 1
ATOM 1616 O O . ILE A 1 222 ? 14.024 51.747 103.547 1.00 32.66 222 ILE A O 1
ATOM 1621 N N . GLU A 1 223 ? 13.241 52.500 105.526 1.00 33.60 223 GLU A N 1
ATOM 1622 C CA . GLU A 1 223 ? 14.402 53.305 105.826 1.00 34.66 223 GLU A CA 1
ATOM 1623 C C . GLU A 1 223 ? 15.386 52.497 106.666 1.00 34.26 223 GLU A C 1
ATOM 1624 O O . GLU A 1 223 ? 15.003 51.884 107.657 1.00 34.42 223 GLU A O 1
ATOM 1630 N N . THR A 1 224 ? 16.650 52.458 106.257 1.00 34.05 224 THR A N 1
ATOM 1631 C CA . THR A 1 224 ? 17.623 51.695 107.037 1.00 34.11 224 THR A CA 1
ATOM 1632 C C . THR A 1 224 ? 18.811 52.529 107.494 1.00 34.17 224 THR A C 1
ATOM 1633 O O . THR A 1 224 ? 19.257 53.459 106.799 1.00 34.05 224 THR A O 1
ATOM 1637 N N . HIS A 1 225 ? 19.301 52.184 108.677 1.00 33.88 225 HIS A N 1
ATOM 1638 C CA . HIS A 1 225 ? 20.510 52.761 109.245 1.00 34.45 225 HIS A CA 1
ATOM 1639 C C . HIS A 1 225 ? 21.463 51.627 109.650 1.00 34.54 225 HIS A C 1
ATOM 1640 O O . HIS A 1 225 ? 21.162 50.832 110.550 1.00 34.71 225 HIS A O 1
ATOM 1647 N N . LEU A 1 226 ? 22.587 51.546 108.944 1.00 34.26 226 LEU A N 1
ATOM 1648 C CA . LEU A 1 226 ? 23.638 50.567 109.192 1.00 34.47 226 LEU A CA 1
ATOM 1649 C C . LEU A 1 226 ? 24.685 51.116 110.163 1.00 34.51 226 LEU A C 1
ATOM 1650 O O . LEU A 1 226 ? 24.828 5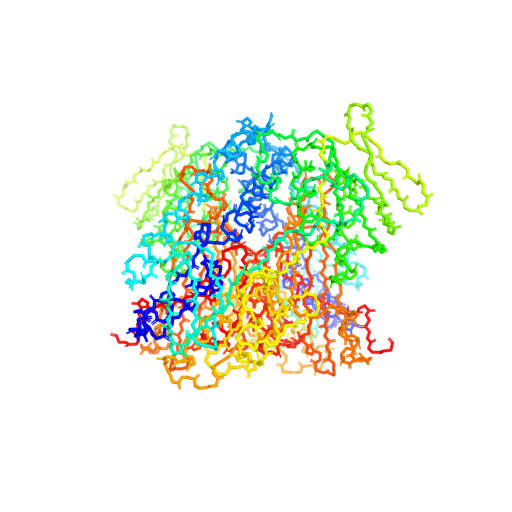2.335 110.312 1.00 34.19 226 LEU A O 1
ATOM 1655 N N . GLU A 1 227 ? 25.426 50.214 110.806 1.00 34.84 227 GLU A N 1
ATOM 1656 C CA . GLU A 1 227 ? 26.428 50.589 111.821 1.00 36.19 227 GLU A CA 1
ATOM 1657 C C . GLU A 1 227 ? 25.849 51.604 112.814 1.00 36.36 227 GLU A C 1
ATOM 1658 O O . GLU A 1 227 ? 26.424 52.667 113.046 1.00 36.48 227 GLU A O 1
ATOM 1664 N N . PHE A 1 228 ? 24.684 51.263 113.365 1.00 36.75 228 PHE A N 1
ATOM 1665 C CA . PHE A 1 228 ? 23.888 52.152 114.211 1.00 37.08 228 PHE A CA 1
ATOM 1666 C C . PHE A 1 228 ? 23.657 51.408 115.504 1.00 37.53 228 PHE A C 1
ATOM 1667 O O . PHE A 1 228 ? 22.874 50.455 115.549 1.00 37.75 228 PHE A O 1
ATOM 1675 N N . ALA A 1 229 ? 24.363 51.824 116.548 1.00 37.85 229 ALA A N 1
ATOM 1676 C CA . ALA A 1 229 ? 24.245 51.172 117.844 1.00 38.32 229 ALA A CA 1
ATOM 1677 C C . ALA A 1 229 ? 23.421 52.050 118.773 1.00 38.17 229 ALA A C 1
ATOM 1678 O O . ALA A 1 229 ? 23.836 53.167 119.107 1.00 38.69 229 ALA A O 1
ATOM 1680 N N . VAL A 1 230 ? 22.249 51.562 119.174 1.00 37.78 230 VAL A N 1
ATOM 1681 C CA . VAL A 1 230 ? 21.411 52.329 120.102 1.00 37.49 230 VAL A CA 1
ATOM 1682 C C . VAL A 1 230 ? 21.956 52.304 121.532 1.00 37.21 230 VAL A C 1
ATOM 1683 O O . VAL A 1 230 ? 22.382 51.257 122.051 1.00 36.60 230 VAL A O 1
ATOM 1687 N N . ALA A 1 231 ? 21.962 53.490 122.131 1.00 37.02 231 ALA A N 1
ATOM 1688 C CA . ALA A 1 231 ? 22.469 53.713 123.475 1.00 36.90 231 ALA A CA 1
ATOM 1689 C C . ALA A 1 231 ? 21.315 53.734 124.471 1.00 36.70 231 ALA A C 1
ATOM 1690 O O . ALA A 1 231 ? 21.448 53.220 125.584 1.00 36.97 231 ALA A O 1
ATOM 1692 N N . ALA A 1 232 ? 20.188 54.316 124.048 1.00 36.37 232 ALA A N 1
ATOM 1693 C CA . ALA A 1 232 ? 18.991 54.466 124.874 1.00 36.17 232 ALA A CA 1
ATOM 1694 C C . ALA A 1 232 ? 17.737 54.646 124.013 1.00 36.35 232 ALA A C 1
ATOM 1695 O O . ALA A 1 232 ? 17.825 55.020 122.839 1.00 36.06 232 ALA A O 1
ATOM 1697 N N . LEU A 1 233 ? 16.574 54.377 124.606 1.00 36.46 233 LEU A N 1
ATOM 1698 C CA . LEU A 1 233 ? 15.297 54.827 124.044 1.00 36.87 233 LEU A CA 1
ATOM 1699 C C . LEU A 1 233 ? 14.673 55.885 124.955 1.00 37.49 233 LEU A C 1
ATOM 1700 O O . LEU A 1 233 ? 14.610 55.711 126.167 1.00 37.25 233 LEU A O 1
ATOM 1705 N N . GLU A 1 234 ? 14.209 56.977 124.362 1.00 38.45 234 GLU 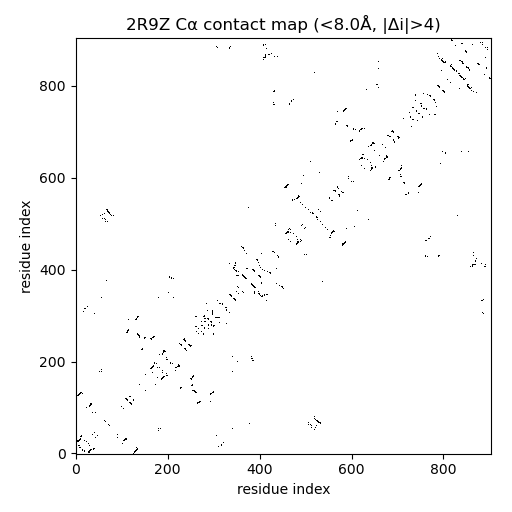A N 1
ATOM 1706 C CA . GLU A 1 234 ? 13.614 58.073 125.123 1.00 39.23 234 GLU A CA 1
ATOM 1707 C C . GLU A 1 234 ? 12.218 58.414 124.603 1.00 39.81 234 GLU A C 1
ATOM 1708 O O . GLU A 1 234 ? 11.951 58.332 123.408 1.00 39.80 234 GLU A O 1
ATOM 1714 N N . ARG A 1 235 ? 11.320 58.768 125.514 1.00 40.65 235 ARG A N 1
ATOM 1715 C CA . ARG A 1 235 ? 9.979 59.196 125.140 1.00 41.82 235 ARG A CA 1
ATOM 1716 C C . ARG A 1 235 ? 10.039 60.613 124.547 1.00 41.95 235 ARG A C 1
ATOM 1717 O O . ARG A 1 235 ? 10.612 61.517 125.151 1.00 42.10 235 ARG A O 1
ATOM 1725 N N . ASP A 1 236 ? 9.482 60.794 123.353 1.00 42.34 236 ASP A N 1
ATOM 1726 C CA . ASP A 1 236 ? 9.312 62.128 122.776 1.00 42.82 236 ASP A CA 1
ATOM 1727 C C . ASP A 1 236 ? 7.828 62.449 122.664 1.00 43.29 236 ASP A C 1
ATOM 1728 O O . ASP A 1 236 ? 6.989 61.687 123.147 1.00 43.48 236 ASP A O 1
ATOM 1733 N N . ALA A 1 237 ? 7.511 63.586 122.052 1.00 43.89 237 ALA A N 1
ATOM 1734 C CA . ALA A 1 237 ? 6.136 63.916 121.712 1.00 44.21 237 ALA A CA 1
ATOM 1735 C C . ALA A 1 237 ? 5.625 62.939 120.647 1.00 44.46 237 ALA A C 1
ATOM 1736 O O . ALA A 1 237 ? 6.322 62.653 119.661 1.00 44.97 237 ALA A O 1
ATOM 1738 N N . GLN A 1 238 ? 4.420 62.408 120.864 1.00 44.24 238 GLN A N 1
ATOM 1739 C CA . GLN A 1 238 ? 3.786 61.429 119.950 1.00 43.63 238 GLN A CA 1
ATOM 1740 C C . GLN A 1 238 ? 4.521 60.083 119.702 1.00 42.94 238 GLN A C 1
ATOM 1741 O O . GLN A 1 238 ? 4.158 59.357 118.778 1.00 43.15 238 GLN A O 1
ATOM 1743 N N . GLY A 1 239 ? 5.521 59.735 120.516 1.00 42.14 239 GLY A N 1
ATOM 1744 C CA . GLY A 1 239 ? 6.163 58.414 120.399 1.00 40.60 239 GLY A CA 1
ATOM 1745 C C . GLY A 1 239 ? 7.442 58.224 121.191 1.00 39.59 239 GLY A C 1
ATOM 1746 O O . GLY A 1 239 ? 7.631 58.870 122.220 1.00 39.61 239 GLY A O 1
ATOM 1747 N N . THR A 1 240 ? 8.312 57.321 120.715 1.00 38.28 240 THR A N 1
ATOM 1748 C CA . THR A 1 240 ? 9.640 57.103 121.323 1.00 37.01 240 THR A CA 1
ATOM 1749 C C . THR A 1 240 ? 10.810 57.194 120.329 1.00 36.27 240 THR A C 1
ATOM 1750 O O . THR A 1 240 ? 10.667 56.886 119.151 1.00 35.82 240 THR A O 1
ATOM 1754 N N . THR A 1 241 ? 11.953 57.645 120.849 1.00 35.76 241 THR A N 1
ATOM 1755 C CA . THR A 1 241 ? 13.138 58.046 120.077 1.00 35.15 241 THR A CA 1
ATOM 1756 C C . THR A 1 241 ? 14.270 57.044 120.235 1.00 34.73 241 THR A C 1
ATOM 1757 O O . THR A 1 241 ? 14.525 56.558 121.344 1.00 34.45 241 THR A O 1
ATOM 1761 N N . LEU A 1 242 ? 14.954 56.743 119.135 1.00 34.35 242 LEU A N 1
ATOM 1762 C CA . LEU A 1 242 ? 16.187 55.972 119.212 1.00 34.21 242 LEU A CA 1
ATOM 1763 C C . LEU A 1 242 ? 17.365 56.923 119.289 1.00 34.71 242 LEU A C 1
ATOM 1764 O O . LEU A 1 242 ? 17.526 57.792 118.430 1.00 34.27 242 LEU A O 1
ATOM 1769 N N . VAL A 1 243 ? 18.171 56.763 120.336 1.00 35.51 243 VAL A N 1
ATOM 1770 C CA . VAL A 1 243 ? 19.396 57.526 120.485 1.00 36.33 243 VAL A CA 1
ATOM 1771 C C . VAL A 1 243 ? 20.568 56.575 120.276 1.00 37.19 243 VAL A C 1
ATOM 1772 O O . VAL A 1 243 ? 20.697 55.574 120.979 1.00 37.61 243 VAL A O 1
ATOM 1776 N N . ALA A 1 244 ? 21.394 56.876 119.281 1.00 38.18 244 ALA A N 1
ATOM 1777 C CA . ALA A 1 244 ? 22.593 56.102 119.005 1.00 39.37 244 ALA A CA 1
ATOM 1778 C C . ALA A 1 244 ? 23.712 56.552 119.933 1.00 40.42 244 ALA A C 1
ATOM 1779 O O . ALA A 1 244 ? 23.631 57.628 120.542 1.00 40.55 244 ALA A O 1
ATOM 1781 N N . GLN A 1 245 ? 24.760 55.738 120.047 1.00 41.46 245 GLN A N 1
ATOM 1782 C CA . GLN A 1 245 ? 25.899 56.123 120.879 1.00 42.60 245 GLN A CA 1
ATOM 1783 C C . GLN A 1 245 ? 26.866 57.094 120.186 1.00 42.98 245 GLN A C 1
ATOM 1784 O O . GLN A 1 245 ? 28.018 57.230 120.596 1.00 43.32 245 GLN A O 1
ATOM 1790 N N . ASP A 1 246 ? 26.386 57.777 119.145 1.00 43.48 246 ASP A N 1
ATOM 1791 C CA . ASP A 1 246 ? 27.048 58.992 118.641 1.00 43.84 246 ASP A CA 1
ATOM 1792 C C . ASP A 1 246 ? 26.106 60.210 118.689 1.00 43.67 246 ASP A C 1
ATOM 1793 O O . ASP A 1 246 ? 26.376 61.245 118.061 1.00 43.87 246 ASP A O 1
ATOM 1798 N N . GLY A 1 247 ? 25.003 60.068 119.430 1.00 43.22 247 GLY A N 1
ATOM 1799 C CA . GLY A 1 247 ? 24.040 61.148 119.637 1.00 42.73 247 GLY A CA 1
ATOM 1800 C C . GLY A 1 247 ? 22.904 61.234 118.628 1.00 42.50 247 GLY A C 1
ATOM 1801 O O . GLY A 1 247 ? 21.924 61.946 118.864 1.00 42.59 247 GLY A O 1
ATOM 1802 N N . THR A 1 248 ? 23.030 60.522 117.506 1.00 42.20 248 THR A N 1
ATOM 1803 C CA . THR A 1 248 ? 21.985 60.492 116.472 1.00 41.84 248 THR A CA 1
ATOM 1804 C C . THR A 1 248 ? 20.620 60.188 117.094 1.00 41.44 248 THR A C 1
ATOM 1805 O O . THR A 1 248 ? 20.476 59.228 117.860 1.00 41.31 248 THR A O 1
ATOM 1809 N N . ARG A 1 249 ? 19.627 61.012 116.769 1.00 40.83 249 ARG A N 1
ATOM 1810 C CA . ARG A 1 249 ? 18.267 60.815 117.271 1.00 40.19 249 ARG A CA 1
ATOM 1811 C C . ARG A 1 249 ? 17.311 60.436 116.151 1.00 39.92 249 ARG A C 1
ATOM 1812 O O . ARG A 1 249 ? 17.255 61.107 115.107 1.00 39.89 249 ARG A O 1
ATOM 1820 N N . LEU A 1 250 ? 16.568 59.352 116.369 1.00 39.15 250 LEU A N 1
ATOM 1821 C CA . LEU A 1 250 ? 15.550 58.920 115.425 1.00 38.43 250 LEU A CA 1
ATOM 1822 C C . LEU A 1 250 ? 14.131 58.981 116.013 1.00 37.85 250 LEU A C 1
ATOM 1823 O O . LEU A 1 250 ? 13.800 58.225 116.924 1.00 37.59 250 LEU A O 1
ATOM 1825 N N . GLU A 1 251 ? 13.375 59.977 115.545 1.00 37.44 251 GLU A N 1
ATOM 1826 C CA . GLU A 1 251 ? 11.902 59.973 115.325 1.00 37.17 251 GLU A CA 1
ATOM 1827 C C . GLU A 1 251 ? 10.893 59.751 116.455 1.00 36.71 251 GLU A C 1
ATOM 1828 O O . GLU A 1 251 ? 11.257 59.630 117.619 1.00 37.15 251 GLU A O 1
ATOM 1830 N N . GLY A 1 252 ? 9.612 59.742 116.081 1.00 36.08 252 GLY A N 1
ATOM 1831 C CA . GLY A 1 252 ? 8.503 59.540 117.021 1.00 35.37 252 GLY A CA 1
ATOM 1832 C C . GLY A 1 252 ? 7.745 58.265 116.698 1.00 35.06 252 GLY A C 1
ATOM 1833 O O . GLY A 1 252 ? 6.654 58.292 116.100 1.00 34.90 252 GLY A O 1
ATOM 1834 N N . PHE A 1 253 ? 8.338 57.144 117.096 1.00 34.56 253 PHE A N 1
ATOM 1835 C CA . PHE A 1 253 ? 7.857 55.822 116.705 1.00 34.05 253 PHE A CA 1
ATOM 1836 C C . PHE A 1 253 ? 6.727 55.297 117.586 1.00 34.05 253 PHE A C 1
ATOM 1837 O O . PHE A 1 253 ? 6.861 55.181 118.803 1.00 34.44 253 PHE A O 1
ATOM 1845 N N . ASP A 1 254 ? 5.613 55.001 116.940 1.00 33.94 254 ASP A N 1
ATOM 1846 C CA . ASP A 1 254 ? 4.514 54.202 117.468 1.00 33.92 254 ASP A CA 1
ATOM 1847 C C . ASP A 1 254 ? 4.958 52.919 118.208 1.00 33.27 254 ASP A C 1
ATOM 1848 O O . ASP A 1 254 ? 4.400 52.529 119.238 1.00 32.53 254 ASP A O 1
ATOM 1853 N N . SER A 1 255 ? 5.952 52.250 117.647 1.00 32.72 255 SER A N 1
ATOM 1854 C CA . SER A 1 255 ? 6.363 50.938 118.126 1.00 32.23 255 SER A CA 1
ATOM 1855 C C . SER A 1 255 ? 7.862 50.805 117.882 1.00 31.32 255 SER A C 1
ATOM 1856 O O . SER A 1 255 ? 8.361 51.141 116.817 1.00 30.96 255 SER A O 1
ATOM 1859 N N . VAL A 1 256 ? 8.584 50.396 118.910 1.00 30.60 256 VAL A N 1
ATOM 1860 C CA . VAL A 1 256 ? 10.003 50.147 118.766 1.00 29.78 256 VAL A CA 1
ATOM 1861 C C . VAL A 1 256 ? 10.183 48.681 119.110 1.00 29.35 256 VAL A C 1
ATOM 1862 O O . VAL A 1 256 ? 9.855 48.262 120.206 1.00 29.11 256 VAL A O 1
ATOM 1866 N N . ILE A 1 257 ? 10.673 47.907 118.151 1.00 29.35 257 ILE A N 1
ATOM 1867 C CA . ILE A 1 257 ? 10.804 46.463 118.330 1.00 29.36 257 ILE A CA 1
ATOM 1868 C C . ILE A 1 257 ? 12.267 46.058 118.425 1.00 29.38 257 ILE A C 1
ATOM 1869 O O . ILE A 1 257 ? 13.031 46.232 117.471 1.00 28.91 257 ILE A O 1
ATOM 1874 N N . TRP A 1 258 ? 12.641 45.515 119.582 1.00 29.56 258 TRP A N 1
ATOM 1875 C CA . TRP A 1 258 ? 13.923 44.847 119.744 1.00 29.69 258 TRP A CA 1
ATOM 1876 C C . TRP A 1 258 ? 13.931 43.520 119.021 1.00 29.58 258 TRP A C 1
ATOM 1877 O O . TRP A 1 258 ? 13.099 42.658 119.297 1.00 29.50 258 TRP A O 1
ATOM 1888 N N . ALA A 1 259 ? 14.897 43.340 118.131 1.00 29.00 259 ALA A N 1
ATOM 1889 C CA . ALA A 1 259 ? 15.060 42.073 117.428 1.00 29.25 259 ALA A CA 1
ATOM 1890 C C . ALA A 1 259 ? 16.561 41.809 117.332 1.00 29.48 259 ALA A C 1
ATOM 1891 O O . ALA A 1 259 ? 17.120 41.644 116.253 1.00 29.47 259 ALA A O 1
ATOM 1893 N N . VAL A 1 260 ? 17.198 41.776 118.504 1.00 29.87 260 VAL A N 1
ATOM 1894 C CA . VAL A 1 260 ? 18.642 41.670 118.637 1.00 30.64 260 VAL A CA 1
ATOM 1895 C C . VAL A 1 260 ? 19.044 40.281 119.143 1.00 31.67 260 VAL A C 1
ATOM 1896 O O . VAL A 1 260 ? 20.079 40.121 119.774 1.00 33.13 260 VAL A O 1
ATOM 1900 N N . GLY A 1 261 ? 18.221 39.276 118.865 1.00 31.52 261 GLY A N 1
ATOM 1901 C CA . GLY A 1 261 ? 18.548 37.900 119.240 1.00 31.23 261 GLY A CA 1
ATOM 1902 C C . GLY A 1 261 ? 17.681 37.358 120.365 1.00 30.62 261 GLY A C 1
ATOM 1903 O O . GLY A 1 261 ? 16.793 38.039 120.881 1.00 31.16 261 GLY A O 1
ATOM 1904 N N . ARG A 1 262 ? 17.960 36.122 120.746 1.00 30.17 262 ARG A N 1
ATOM 1905 C CA . ARG A 1 262 ? 17.180 35.412 121.739 1.00 29.71 262 ARG A CA 1
ATOM 1906 C C . ARG A 1 262 ? 18.108 34.731 122.741 1.00 29.80 262 ARG A C 1
ATOM 1907 O O . ARG A 1 262 ? 19.167 34.220 122.358 1.00 29.84 262 ARG A O 1
ATOM 1915 N N . ALA A 1 263 ? 17.720 34.752 124.016 1.00 28.71 263 ALA A N 1
ATOM 1916 C CA . ALA A 1 263 ? 18.495 34.122 125.086 1.00 28.23 263 ALA A CA 1
ATOM 1917 C C . ALA A 1 263 ? 17.871 32.771 125.477 1.00 27.44 263 ALA A C 1
ATOM 1918 O O . ALA A 1 263 ? 16.664 32.606 125.407 1.00 27.51 263 ALA A O 1
ATOM 1920 N N . PRO A 1 264 ? 18.694 31.809 125.894 1.00 27.54 264 PRO A N 1
ATOM 1921 C CA . PRO A 1 264 ? 18.163 30.492 126.232 1.00 27.69 264 PRO A CA 1
ATOM 1922 C C . PRO A 1 264 ? 17.541 30.417 127.622 1.00 28.00 264 PRO A C 1
ATOM 1923 O O . PRO A 1 264 ? 18.075 31.003 128.571 1.00 27.90 264 PRO A O 1
ATOM 1927 N N . ASN A 1 265 ? 16.410 29.713 127.734 1.00 27.08 265 ASN A N 1
ATOM 1928 C CA . ASN A 1 265 ? 15.695 29.561 129.004 1.00 26.89 265 ASN A CA 1
ATOM 1929 C C . ASN A 1 265 ? 16.356 28.536 129.890 1.00 27.09 265 ASN A C 1
ATOM 1930 O O . ASN A 1 265 ? 15.838 27.435 130.093 1.00 26.88 265 ASN A O 1
ATOM 1935 N N . THR A 1 266 ? 17.532 28.885 130.387 1.00 27.84 266 THR A N 1
ATOM 1936 C CA . THR A 1 266 ? 18.323 27.964 131.177 1.00 28.61 266 THR A CA 1
ATOM 1937 C C . THR A 1 266 ? 18.781 28.570 132.521 1.00 29.50 266 THR A C 1
ATOM 1938 O O . THR A 1 266 ? 19.572 27.955 133.233 1.00 29.65 266 THR A O 1
ATOM 1942 N N . ARG A 1 267 ? 18.294 29.767 132.854 1.00 30.21 267 ARG A N 1
ATOM 1943 C CA . ARG A 1 267 ? 18.751 30.487 134.052 1.00 31.54 267 ARG A CA 1
ATOM 1944 C C . ARG A 1 267 ? 18.258 29.874 135.366 1.00 31.32 267 ARG A C 1
ATOM 1945 O O . ARG A 1 267 ? 19.000 29.816 136.370 1.00 32.11 267 ARG A O 1
ATOM 1953 N N . ASP A 1 268 ? 17.009 29.442 135.373 1.00 30.22 268 ASP A N 1
ATOM 1954 C CA . ASP A 1 268 ? 16.390 28.968 136.614 1.00 29.36 268 ASP A CA 1
ATOM 1955 C C . ASP A 1 268 ? 15.887 27.537 136.422 1.00 28.81 268 ASP A C 1
ATOM 1956 O O . ASP A 1 268 ? 14.694 27.253 136.488 1.00 28.22 268 ASP A O 1
ATOM 1961 N N . LEU A 1 269 ? 16.828 26.635 136.174 1.00 28.74 269 LEU A N 1
ATOM 1962 C CA . LEU A 1 269 ? 16.492 25.301 135.656 1.00 28.08 269 LEU A CA 1
ATOM 1963 C C . LEU A 1 269 ? 17.124 24.199 136.504 1.00 27.54 269 LEU A C 1
ATOM 1964 O O . LEU A 1 269 ? 16.949 23.018 136.231 1.00 28.06 269 LEU A O 1
ATOM 1969 N N . GLY A 1 270 ? 17.838 24.587 137.547 1.00 27.83 270 GLY A N 1
ATOM 1970 C CA . GLY A 1 270 ? 18.503 23.621 138.401 1.00 28.03 270 GLY A CA 1
ATOM 1971 C C . GLY A 1 270 ? 19.712 22.944 137.746 1.00 28.15 270 GLY A C 1
ATOM 1972 O O . GLY A 1 270 ? 20.147 21.901 138.201 1.00 27.99 270 GLY A O 1
ATOM 1973 N N . LEU A 1 271 ? 20.253 23.526 136.677 1.00 28.16 271 LEU A N 1
ATOM 1974 C CA . LEU A 1 271 ? 21.399 22.922 135.992 1.00 28.92 271 LEU A CA 1
ATOM 1975 C C . LEU A 1 271 ? 22.614 22.734 136.913 1.00 29.82 271 LEU A C 1
ATOM 1976 O O . LEU A 1 271 ? 23.350 21.730 136.791 1.00 29.83 271 LEU A O 1
ATOM 1981 N N . GLU A 1 272 ? 22.804 23.679 137.839 1.00 30.96 272 GLU A N 1
ATOM 1982 C CA . GLU A 1 272 ? 23.888 23.603 138.849 1.00 31.97 272 GLU A CA 1
ATOM 1983 C C . GLU A 1 272 ? 23.650 22.375 139.733 1.00 31.45 272 GLU A C 1
ATOM 1984 O O . GLU A 1 272 ? 24.547 21.557 139.931 1.00 32.27 272 GLU A O 1
ATOM 1990 N N . ALA A 1 273 ? 22.423 22.235 140.232 1.00 30.56 273 ALA A N 1
ATOM 1991 C CA . ALA A 1 273 ? 22.064 21.140 141.139 1.00 29.37 273 ALA A CA 1
ATOM 1992 C C . ALA A 1 273 ? 22.281 19.775 140.490 1.00 28.98 273 ALA A C 1
ATOM 1993 O O . ALA A 1 273 ? 22.577 18.782 141.174 1.00 27.82 273 ALA A O 1
ATOM 1995 N N . ALA A 1 274 ? 22.114 19.730 139.163 1.00 28.00 274 ALA A N 1
ATOM 1996 C CA . ALA A 1 274 ? 22.306 18.505 138.441 1.00 27.48 274 ALA A CA 1
ATOM 1997 C C . ALA A 1 274 ? 23.726 18.335 137.932 1.00 27.20 274 ALA A C 1
ATOM 1998 O O . ALA A 1 274 ? 24.041 17.281 137.410 1.00 27.93 274 ALA A O 1
ATOM 2000 N N . GLY A 1 275 ? 24.577 19.352 138.086 1.00 26.85 275 GLY A N 1
ATOM 2001 C CA . GLY A 1 275 ? 25.991 19.252 137.678 1.00 26.93 275 GLY A CA 1
ATOM 2002 C C . GLY A 1 275 ? 26.164 19.297 136.159 1.00 26.84 275 GLY A C 1
ATOM 2003 O O . GLY A 1 275 ? 27.121 18.751 135.614 1.00 27.46 275 GLY A O 1
ATOM 2004 N N . ILE A 1 276 ? 25.215 19.935 135.484 1.00 26.34 276 ILE A N 1
ATOM 2005 C CA . ILE A 1 276 ? 25.166 20.027 134.024 1.00 25.88 276 ILE A CA 1
ATOM 2006 C C . ILE A 1 276 ? 25.930 21.262 133.569 1.00 26.61 276 ILE A C 1
ATOM 2007 O O . ILE A 1 276 ? 25.611 22.378 134.021 1.00 26.85 276 ILE A O 1
ATOM 2012 N N . GLU A 1 277 ? 26.903 21.069 132.666 1.00 27.20 277 GLU A N 1
ATOM 2013 C CA . GLU A 1 277 ? 27.672 22.169 132.083 1.00 28.47 277 GLU A CA 1
ATOM 2014 C C . GLU A 1 277 ? 26.796 23.099 131.289 1.00 28.85 277 GLU A C 1
ATOM 2015 O O . GLU A 1 277 ? 25.979 22.648 130.471 1.00 28.61 277 GLU A O 1
ATOM 2021 N N . VAL A 1 278 ? 27.009 24.396 131.490 1.00 28.83 278 VAL A N 1
ATOM 2022 C CA . VAL A 1 278 ? 26.253 25.423 130.786 1.00 29.99 278 VAL A CA 1
ATOM 2023 C C . VAL A 1 278 ? 27.173 26.609 130.621 1.00 29.55 278 VAL A C 1
ATOM 2024 O O . VAL A 1 278 ? 27.957 26.906 131.520 1.00 29.18 278 VAL A O 1
ATOM 2028 N N . GLN A 1 279 ? 27.116 27.240 129.452 1.00 29.86 279 GLN A N 1
ATOM 2029 C CA . GLN A 1 279 ? 28.014 28.346 129.103 1.00 29.92 279 GLN A CA 1
ATOM 2030 C C . GLN A 1 279 ? 27.530 29.643 129.722 1.00 30.33 279 GLN A C 1
ATOM 2031 O O . GLN A 1 279 ? 26.371 29.740 130.138 1.00 30.10 279 GLN A O 1
ATOM 2037 N N . SER A 1 280 ? 28.417 30.639 129.785 1.00 31.50 280 SER A N 1
ATOM 2038 C CA . SER A 1 280 ? 28.095 31.938 130.395 1.00 32.10 280 SER A CA 1
ATOM 2039 C C . SER A 1 280 ? 26.911 32.555 129.670 1.00 31.98 280 SER A C 1
ATOM 2040 O O . SER A 1 280 ? 26.058 33.169 130.298 1.00 32.84 280 SER A O 1
ATOM 2043 N N . ASN A 1 281 ? 26.844 32.352 128.356 1.00 31.51 281 ASN A N 1
ATOM 2044 C CA . ASN A 1 281 ? 25.682 32.771 127.562 1.00 30.71 281 ASN A CA 1
ATOM 2045 C C . ASN A 1 281 ? 24.395 31.937 127.752 1.00 30.08 281 ASN A C 1
ATOM 2046 O O . ASN A 1 281 ? 23.410 32.163 127.061 1.00 30.08 281 ASN A O 1
ATOM 2051 N N . GLY A 1 282 ? 24.421 30.976 128.681 1.00 29.56 282 GLY A N 1
ATOM 2052 C CA . GLY A 1 282 ? 23.282 30.121 128.946 1.00 28.82 282 GLY A CA 1
ATOM 2053 C C . GLY A 1 282 ? 23.043 28.954 127.985 1.00 29.05 282 GLY A C 1
ATOM 2054 O O . GLY A 1 282 ? 22.110 28.183 128.185 1.00 29.20 282 GLY A O 1
ATOM 2055 N N . MET A 1 283 ? 23.874 28.803 126.949 1.00 28.26 283 MET A N 1
ATOM 2056 C CA . MET A 1 283 ? 23.768 27.621 126.089 1.00 27.81 283 MET A CA 1
ATOM 2057 C C . MET A 1 283 ? 24.301 26.370 126.809 1.00 26.81 283 MET A C 1
ATOM 2058 O O . MET A 1 283 ? 25.240 26.445 127.595 1.00 26.96 283 MET A O 1
ATOM 2063 N N . VAL A 1 284 ? 23.690 25.228 126.530 1.00 25.96 284 VAL A N 1
ATOM 2064 C CA . VAL A 1 284 ? 24.072 23.959 127.156 1.00 24.75 284 VAL A CA 1
ATOM 2065 C C . VAL A 1 284 ? 24.910 23.196 126.123 1.00 24.12 284 VAL A C 1
ATOM 2066 O O . VAL A 1 284 ? 24.393 22.827 125.091 1.00 25.21 284 VAL A O 1
ATOM 2070 N N . PRO A 1 285 ? 26.216 22.994 126.378 1.00 23.23 285 PRO A N 1
ATOM 2071 C CA . PRO A 1 285 ? 27.013 22.232 125.397 1.00 22.59 285 PRO A CA 1
ATOM 2072 C C . PRO A 1 285 ? 26.531 20.762 125.283 1.00 22.92 285 PRO A C 1
ATOM 2073 O O . PRO A 1 285 ? 26.020 20.190 126.259 1.00 20.89 285 PRO A O 1
ATOM 2077 N N . THR A 1 286 ? 26.669 20.171 124.097 1.00 22.31 286 THR A N 1
ATOM 2078 C CA . THR A 1 286 ? 26.307 18.774 123.916 1.00 22.80 286 THR A CA 1
ATOM 2079 C C . THR A 1 286 ? 27.284 18.231 122.941 1.00 22.62 286 THR A C 1
ATOM 2080 O O . THR A 1 286 ? 27.858 18.994 122.184 1.00 22.90 286 THR A O 1
ATOM 2084 N N . ASP A 1 287 ? 27.420 16.916 122.928 1.00 23.16 287 ASP A N 1
ATOM 2085 C CA . ASP A 1 287 ? 28.132 16.202 121.865 1.00 23.14 287 ASP A CA 1
ATOM 2086 C C . ASP A 1 287 ? 27.224 16.029 120.623 1.00 23.21 287 ASP A C 1
ATOM 2087 O O . ASP A 1 287 ? 26.089 16.542 120.608 1.00 23.52 287 ASP A O 1
ATOM 2092 N N . ALA A 1 288 ? 27.700 15.315 119.592 1.00 23.33 288 ALA A N 1
ATOM 2093 C CA . ALA A 1 288 ? 26.954 15.150 118.320 1.00 23.13 288 ALA A CA 1
ATOM 2094 C C . ALA A 1 288 ? 25.624 14.423 118.518 1.00 23.86 288 ALA A C 1
ATOM 2095 O O . ALA A 1 288 ? 24.750 14.468 117.642 1.00 23.63 288 ALA A O 1
ATOM 2097 N N . TYR A 1 289 ? 25.476 13.799 119.695 1.00 23.79 289 TYR A N 1
ATOM 2098 C CA . TYR A 1 289 ? 24.332 12.937 120.028 1.00 24.39 289 TYR A CA 1
ATOM 2099 C C . TYR A 1 289 ? 23.418 13.533 121.084 1.00 24.03 289 TYR A C 1
ATOM 2100 O O . TYR A 1 289 ? 22.640 12.818 121.703 1.00 24.32 289 TYR A O 1
ATOM 2109 N N . GLN A 1 290 ? 23.495 14.860 121.235 1.00 23.96 290 GLN A N 1
ATOM 2110 C CA . GLN A 1 290 ? 22.705 15.652 122.188 1.00 23.64 290 GLN A CA 1
ATOM 2111 C C . GLN A 1 290 ? 23.008 15.388 123.652 1.00 23.84 290 GLN A C 1
ATOM 2112 O O . GLN A 1 290 ? 22.293 15.863 124.535 1.00 24.07 290 GLN A O 1
ATOM 2118 N N . ASN A 1 291 ? 24.085 14.662 123.925 1.00 24.09 291 ASN A N 1
ATOM 2119 C CA . ASN A 1 291 ? 24.413 14.323 125.306 1.00 23.70 291 ASN A CA 1
ATOM 2120 C C . ASN A 1 291 ? 25.019 15.519 125.986 1.00 23.88 291 ASN A C 1
ATOM 2121 O O . ASN A 1 291 ? 25.955 16.131 125.456 1.00 24.36 291 ASN A O 1
ATOM 2126 N N . THR A 1 292 ? 24.540 15.814 127.192 1.00 23.50 292 THR A N 1
ATOM 2127 C CA . THR A 1 292 ? 25.290 16.682 128.083 1.00 22.55 292 THR A CA 1
ATOM 2128 C C . THR A 1 292 ? 26.487 15.927 128.717 1.00 21.98 292 THR A C 1
ATOM 2129 O O . THR A 1 292 ? 26.784 14.771 128.379 1.00 20.54 292 THR A O 1
ATOM 2133 N N . ASN A 1 293 ? 27.128 16.579 129.684 1.00 22.04 293 ASN A N 1
ATOM 2134 C CA . ASN A 1 293 ? 28.230 15.985 130.459 1.00 22.66 293 ASN A CA 1
ATOM 2135 C C . ASN A 1 293 ? 27.745 15.005 131.523 1.00 22.91 293 ASN A C 1
ATOM 2136 O O . ASN A 1 293 ? 28.544 14.292 132.129 1.00 21.43 293 ASN A O 1
ATOM 2141 N N . VAL A 1 294 ? 26.438 14.966 131.743 1.00 22.90 294 VAL A N 1
ATOM 2142 C CA . VAL A 1 294 ? 25.892 14.019 132.700 1.00 23.26 294 VAL A CA 1
ATOM 2143 C C . VAL A 1 294 ? 25.036 12.947 132.047 1.00 23.85 294 VAL A C 1
ATOM 2144 O O . VAL A 1 294 ? 24.109 13.238 131.283 1.00 23.48 294 VAL A O 1
ATOM 2148 N N . PRO A 1 295 ? 25.381 11.678 132.319 1.00 23.94 295 PRO A N 1
ATOM 2149 C CA . PRO A 1 295 ? 24.705 10.569 131.654 1.00 24.07 295 PRO A CA 1
ATOM 2150 C C . PRO A 1 295 ? 23.214 10.572 131.971 1.00 24.03 295 PRO A C 1
ATOM 2151 O O . PRO A 1 295 ? 22.824 10.897 133.098 1.00 23.58 295 PRO A O 1
ATOM 2155 N N . GLY A 1 296 ? 22.387 10.266 130.969 1.00 23.79 296 GLY A N 1
ATOM 2156 C CA . GLY A 1 296 ? 20.931 10.362 131.130 1.00 23.70 296 GLY A CA 1
ATOM 2157 C C . GLY A 1 296 ? 20.341 11.765 130.939 1.00 23.59 296 GLY A C 1
ATOM 2158 O O . GLY A 1 296 ? 19.119 11.944 131.042 1.00 23.26 296 GLY A O 1
ATOM 2159 N N . VAL A 1 297 ? 21.184 12.755 130.646 1.00 23.68 297 VAL A N 1
ATOM 2160 C CA . VAL A 1 297 ? 20.690 14.136 130.410 1.00 23.24 297 VAL A CA 1
ATOM 2161 C C . VAL A 1 297 ? 21.164 14.633 129.033 1.00 23.59 297 VAL A C 1
ATOM 2162 O O . VAL A 1 297 ? 22.348 14.502 128.661 1.00 23.46 297 VAL A O 1
ATOM 2166 N N . TYR A 1 298 ? 20.208 15.184 128.292 1.00 22.63 298 TYR A N 1
ATOM 2167 C CA . TYR A 1 298 ? 20.397 15.578 126.908 1.00 22.47 298 TYR A CA 1
ATOM 2168 C C . TYR A 1 298 ? 19.841 16.960 126.803 1.00 22.23 298 TYR A C 1
ATOM 2169 O O . TYR A 1 298 ? 19.053 17.383 127.651 1.00 22.12 298 TYR A O 1
ATOM 2178 N N . ALA A 1 299 ? 20.276 17.674 125.780 1.00 22.26 299 ALA A N 1
ATOM 2179 C CA . ALA A 1 299 ? 19.709 18.961 125.477 1.00 23.13 299 ALA A CA 1
ATOM 2180 C C . ALA A 1 299 ? 19.521 19.018 123.971 1.00 24.04 299 ALA A C 1
ATOM 2181 O O . ALA A 1 299 ? 20.344 18.500 123.190 1.00 22.84 299 ALA A O 1
ATOM 2183 N N . LEU A 1 300 ? 18.399 19.592 123.552 1.00 25.11 300 LEU A N 1
ATOM 2184 C CA . LEU A 1 300 ? 18.250 19.885 122.136 1.00 25.62 300 LEU A CA 1
ATOM 2185 C C . LEU A 1 300 ? 17.498 21.189 121.916 1.00 25.17 300 LEU A C 1
ATOM 2186 O O . LEU A 1 300 ? 17.049 21.833 122.874 1.00 24.51 300 LEU A O 1
ATOM 2191 N N . GLY A 1 301 ? 17.406 21.580 120.646 1.00 23.77 301 GLY A N 1
ATOM 2192 C CA . GLY A 1 301 ? 16.722 22.774 120.287 1.00 23.50 301 GLY A CA 1
ATOM 2193 C C . GLY A 1 301 ? 17.574 23.995 120.476 1.00 23.21 301 GLY A C 1
ATOM 2194 O O . GLY A 1 301 ? 18.802 23.941 120.435 1.00 22.49 301 GLY A O 1
ATOM 2195 N N . ASP A 1 302 ? 16.908 25.110 120.697 1.00 23.61 302 ASP A N 1
ATOM 2196 C CA . ASP A 1 302 ? 17.569 26.405 120.695 1.00 24.49 302 ASP A CA 1
ATOM 2197 C C . ASP A 1 302 ? 18.642 26.535 121.777 1.00 24.98 302 ASP A C 1
ATOM 2198 O O . ASP A 1 302 ? 19.652 27.179 121.547 1.00 24.10 302 ASP A O 1
ATOM 2203 N N . ILE A 1 303 ? 18.422 25.930 122.946 1.00 24.80 303 ILE A N 1
ATOM 2204 C CA . ILE A 1 303 ? 19.391 26.060 124.067 1.00 25.56 303 ILE A CA 1
ATOM 2205 C C . ILE A 1 303 ? 20.738 25.402 123.821 1.00 25.93 303 ILE A C 1
ATOM 2206 O O . ILE A 1 303 ? 21.645 25.554 124.624 1.00 26.77 303 ILE A O 1
ATOM 2211 N N . THR A 1 304 ? 20.860 24.648 122.731 1.00 27.77 304 THR A N 1
ATOM 2212 C CA . THR A 1 304 ? 22.121 24.014 122.389 1.00 29.20 304 THR A CA 1
ATOM 2213 C C . THR A 1 304 ? 23.047 24.898 121.572 1.00 30.63 304 THR A C 1
ATOM 2214 O O . THR A 1 304 ? 24.188 24.508 121.301 1.00 31.08 304 THR A O 1
ATOM 2218 N N . GLY A 1 305 ? 22.549 26.066 121.166 1.00 32.07 305 GLY A N 1
ATOM 2219 C CA . GLY A 1 305 ? 23.359 27.064 120.474 1.00 33.11 305 GLY A CA 1
ATOM 2220 C C . GLY A 1 305 ? 23.683 26.724 119.030 1.00 33.95 305 GLY A C 1
ATOM 2221 O O . GLY A 1 305 ? 24.571 27.341 118.446 1.00 34.98 305 GLY A O 1
ATOM 2222 N N . ARG A 1 306 ? 23.023 25.700 118.482 1.00 33.94 306 ARG A N 1
ATOM 2223 C CA . ARG A 1 306 ? 23.151 25.332 117.062 1.00 33.89 306 ARG A CA 1
ATOM 2224 C C . ARG A 1 306 ? 22.018 26.001 116.282 1.00 33.49 306 ARG A C 1
ATOM 2225 O O . ARG A 1 306 ? 21.418 26.944 116.770 1.00 33.21 306 ARG A O 1
ATOM 2233 N N . ASP A 1 307 ? 21.752 25.537 115.063 1.00 32.73 307 ASP A N 1
ATOM 2234 C CA . ASP A 1 307 ? 20.804 26.187 114.172 1.00 32.31 307 ASP A CA 1
ATOM 2235 C C . ASP A 1 307 ? 19.455 26.385 114.857 1.00 30.66 307 ASP A C 1
ATOM 2236 O O . ASP A 1 307 ? 18.829 25.419 115.207 1.00 30.23 307 ASP A O 1
ATOM 2241 N N . GLN A 1 308 ? 19.054 27.638 115.077 1.00 29.13 308 GLN A N 1
ATOM 2242 C CA . GLN A 1 308 ? 17.902 27.959 115.912 1.00 28.84 308 GLN A CA 1
ATOM 2243 C C . GLN A 1 308 ? 16.622 27.876 115.094 1.00 26.92 308 GLN A C 1
ATOM 2244 O O . GLN A 1 308 ? 15.982 28.888 114.808 1.00 25.65 308 GLN A O 1
ATOM 2250 N N . LEU A 1 309 ? 16.278 26.655 114.712 1.00 25.65 309 LEU A N 1
ATOM 2251 C CA . LEU A 1 309 ? 15.199 26.408 113.760 1.00 25.30 309 LEU A CA 1
ATOM 2252 C C . LEU A 1 309 ? 14.335 25.286 114.254 1.00 24.81 309 LEU A C 1
ATOM 2253 O O . LEU A 1 309 ? 14.816 24.370 114.874 1.00 24.46 309 LEU A O 1
ATOM 2258 N N . THR A 1 310 ? 13.040 25.358 113.967 1.00 25.56 310 THR A N 1
ATOM 2259 C CA . THR A 1 310 ? 12.122 24.350 114.452 1.00 25.22 310 THR A CA 1
ATOM 2260 C C . THR A 1 310 ? 12.447 22.949 113.881 1.00 25.49 310 THR A C 1
ATOM 2261 O O . THR A 1 310 ? 12.510 21.978 114.626 1.00 27.52 310 THR A O 1
ATOM 2265 N N . PRO A 1 311 ? 12.664 22.827 112.555 1.00 25.84 311 PRO A N 1
ATOM 2266 C CA . PRO A 1 311 ? 12.944 21.463 112.061 1.00 24.37 311 PRO A CA 1
ATOM 2267 C C . PRO A 1 311 ? 14.235 20.861 112.570 1.00 23.46 311 PRO A C 1
ATOM 2268 O O . PRO A 1 311 ? 14.370 19.635 112.563 1.00 22.92 311 PRO A O 1
ATOM 2272 N N . VAL A 1 312 ? 15.165 21.706 113.019 1.00 22.95 312 VAL A N 1
ATOM 2273 C CA . VAL A 1 312 ? 16.418 21.222 113.638 1.00 23.26 312 VAL A CA 1
ATOM 2274 C C . VAL A 1 312 ? 16.141 20.620 115.031 1.00 22.61 312 VAL A C 1
ATOM 2275 O O . VAL A 1 312 ? 16.612 19.514 115.343 1.00 22.57 312 VAL A O 1
ATOM 2279 N N . ALA A 1 313 ? 15.359 21.340 115.852 1.00 22.14 313 ALA A N 1
ATOM 2280 C CA . ALA A 1 313 ? 14.869 20.786 117.127 1.00 22.51 313 ALA A CA 1
ATOM 2281 C C . ALA A 1 313 ? 14.154 19.450 116.915 1.00 23.10 313 ALA A C 1
ATOM 2282 O O . ALA A 1 313 ? 14.382 18.487 117.666 1.00 22.10 313 ALA A O 1
ATOM 2284 N N . ILE A 1 314 ? 13.251 19.415 115.920 1.00 23.93 314 ILE A N 1
ATOM 2285 C CA . ILE A 1 314 ? 12.458 18.209 115.653 1.00 25.24 314 ILE A CA 1
ATOM 2286 C C . ILE A 1 314 ? 13.335 17.027 115.247 1.00 25.43 314 ILE A C 1
ATOM 2287 O O . ILE A 1 314 ? 13.277 15.968 115.873 1.00 26.11 314 ILE A O 1
ATOM 2292 N N . ALA A 1 315 ? 14.140 17.196 114.200 1.00 25.81 315 ALA A N 1
ATOM 2293 C CA . ALA A 1 315 ? 14.989 16.115 113.721 1.00 26.17 315 ALA A CA 1
ATOM 2294 C C . ALA A 1 315 ? 15.944 15.638 114.814 1.00 26.35 315 ALA A C 1
ATOM 2295 O O . ALA A 1 315 ? 16.123 14.436 114.987 1.00 26.34 315 ALA A O 1
ATOM 2297 N N . ALA A 1 316 ? 16.559 16.584 115.534 1.00 26.26 316 ALA A N 1
ATOM 2298 C CA . ALA A 1 316 ? 17.432 16.240 116.679 1.00 26.46 316 ALA A CA 1
ATOM 2299 C C . ALA A 1 316 ? 16.656 15.462 117.753 1.00 25.88 316 ALA A C 1
ATOM 2300 O O . ALA A 1 316 ? 17.172 14.511 118.318 1.00 26.11 316 ALA A O 1
ATOM 2302 N N . GLY A 1 317 ? 15.418 15.865 118.007 1.00 25.55 317 GLY A N 1
ATOM 2303 C CA . GLY A 1 317 ? 14.558 15.172 118.971 1.00 25.05 317 GLY A CA 1
ATOM 2304 C C . GLY A 1 317 ? 14.212 13.764 118.498 1.00 25.62 317 GLY A C 1
ATOM 2305 O O . GLY A 1 317 ? 14.321 12.805 119.256 1.00 25.08 317 GLY A O 1
ATOM 2306 N N . ARG A 1 318 ? 13.792 13.639 117.241 1.00 26.27 318 ARG A N 1
ATOM 2307 C CA . ARG A 1 318 ? 13.417 12.350 116.687 1.00 27.78 318 ARG A CA 1
ATOM 2308 C C . ARG A 1 318 ? 14.584 11.384 116.633 1.00 26.74 318 ARG A C 1
ATOM 2309 O O . ARG A 1 318 ? 14.426 10.229 116.992 1.00 27.55 318 ARG A O 1
ATOM 2317 N N . ARG A 1 319 ? 15.750 11.847 116.176 1.00 26.85 319 ARG A N 1
ATOM 2318 C CA . ARG A 1 319 ? 16.933 10.984 116.153 1.00 26.27 319 ARG A CA 1
ATOM 2319 C C . ARG A 1 319 ? 17.409 10.530 117.519 1.00 24.71 319 ARG A C 1
ATOM 2320 O O . ARG A 1 319 ? 17.932 9.411 117.667 1.00 24.29 319 ARG A O 1
ATOM 2328 N N . LEU A 1 320 ? 17.269 11.410 118.505 1.00 23.54 320 LEU A N 1
ATOM 2329 C CA . LEU A 1 320 ? 17.627 11.067 119.869 1.00 23.36 320 LEU A CA 1
ATOM 2330 C C . LEU A 1 320 ? 16.780 9.927 120.393 1.00 23.48 320 LEU A C 1
ATOM 2331 O O . LEU A 1 320 ? 17.316 9.014 121.016 1.00 22.83 320 LEU A O 1
ATOM 2336 N N . ALA A 1 321 ? 15.455 10.002 120.171 1.00 23.05 321 ALA A N 1
ATOM 2337 C CA . ALA A 1 321 ? 14.539 8.956 120.625 1.00 23.59 321 ALA A CA 1
ATOM 2338 C C . ALA A 1 321 ? 14.831 7.631 119.940 1.00 24.27 321 ALA A C 1
ATOM 2339 O O . ALA A 1 321 ? 14.684 6.565 120.533 1.00 23.83 321 ALA A O 1
ATOM 2341 N N . GLU A 1 322 ? 15.257 7.698 118.679 1.00 25.49 322 GLU A N 1
ATOM 2342 C CA . GLU A 1 322 ? 15.616 6.489 117.937 1.00 26.68 322 GLU A CA 1
ATOM 2343 C C . GLU A 1 322 ? 16.853 5.848 118.550 1.00 27.34 322 GLU A C 1
ATOM 2344 O O . GLU A 1 322 ? 16.927 4.604 118.724 1.00 26.95 322 GLU A O 1
ATOM 2350 N N . ARG A 1 323 ? 17.817 6.701 118.889 1.00 26.45 323 ARG A N 1
ATOM 2351 C CA . ARG A 1 323 ? 19.026 6.247 119.537 1.00 26.81 323 ARG A CA 1
ATOM 2352 C C . ARG A 1 323 ? 18.760 5.653 120.947 1.00 27.18 323 ARG A C 1
ATOM 2353 O O . ARG A 1 323 ? 19.191 4.540 121.248 1.00 26.55 323 ARG A O 1
ATOM 2361 N N . LEU A 1 324 ? 18.034 6.392 121.785 1.00 27.57 324 LEU A N 1
ATOM 2362 C CA . LEU A 1 324 ? 17.829 5.965 123.167 1.00 27.96 324 LEU A CA 1
ATOM 2363 C C . LEU A 1 324 ? 16.877 4.771 123.294 1.00 28.84 324 LEU A C 1
ATOM 2364 O O . LEU A 1 324 ? 17.051 3.921 124.186 1.00 28.10 324 LEU A O 1
ATOM 2369 N N . PHE A 1 325 ? 15.878 4.711 122.412 1.00 29.16 325 PHE A N 1
ATOM 2370 C CA . PHE A 1 325 ? 14.743 3.793 122.609 1.00 30.61 325 PHE A CA 1
ATOM 2371 C C . PHE A 1 325 ? 14.484 2.784 121.498 1.00 31.86 325 PHE A C 1
ATOM 2372 O O . PHE A 1 325 ? 13.579 1.952 121.627 1.00 32.49 325 PHE A O 1
ATOM 2380 N N . ASP A 1 326 ? 15.250 2.862 120.414 1.00 32.72 326 ASP A N 1
ATOM 2381 C CA . ASP A 1 326 ? 15.093 1.927 119.302 1.00 33.54 326 ASP A CA 1
ATOM 2382 C C . ASP A 1 326 ? 16.446 1.369 118.848 1.00 34.04 326 ASP A C 1
ATOM 2383 O O . ASP A 1 326 ? 16.591 0.950 117.695 1.00 35.41 326 ASP A O 1
ATOM 2388 N N . GLY A 1 327 ? 17.416 1.351 119.764 1.00 34.45 327 GLY A N 1
ATOM 2389 C CA . GLY A 1 327 ? 18.725 0.718 119.558 1.00 34.98 327 GLY A CA 1
ATOM 2390 C C . GLY A 1 327 ? 19.538 1.211 118.374 1.00 35.54 327 GLY A C 1
ATOM 2391 O O . GLY A 1 327 ? 20.488 0.539 117.935 1.00 35.96 327 GLY A O 1
ATOM 2392 N N . GLN A 1 328 ? 19.169 2.376 117.844 1.00 35.45 328 GLN A N 1
ATOM 2393 C CA . GLN A 1 328 ? 19.905 2.980 116.745 1.00 35.45 328 GLN A CA 1
ATOM 2394 C C . GLN A 1 328 ? 21.054 3.797 117.345 1.00 35.47 328 GLN A C 1
ATOM 2395 O O . GLN A 1 328 ? 21.002 5.020 117.411 1.00 34.55 328 GLN A O 1
ATOM 2401 N N . SER A 1 329 ? 22.101 3.092 117.778 1.00 36.63 329 SER A N 1
ATOM 2402 C CA . SER A 1 329 ? 23.132 3.661 118.663 1.00 37.98 329 SER A CA 1
ATOM 2403 C C . SER A 1 329 ? 23.955 4.774 118.019 1.00 38.26 329 SER A C 1
ATOM 2404 O O . SER A 1 329 ? 24.579 5.582 118.717 1.00 39.15 329 SER A O 1
ATOM 2407 N N . GLU A 1 330 ? 23.950 4.831 116.693 1.00 38.25 330 GLU A N 1
ATOM 2408 C CA . GLU A 1 330 ? 24.741 5.842 116.008 1.00 37.66 330 GLU A CA 1
ATOM 2409 C C . GLU A 1 330 ? 23.889 6.982 115.440 1.00 35.93 330 GLU A C 1
ATOM 2410 O O . GLU A 1 330 ? 24.426 7.845 114.756 1.00 35.14 330 GLU A O 1
ATOM 2416 N N . ARG A 1 331 ? 22.577 6.983 115.718 1.00 34.12 331 ARG A N 1
ATOM 2417 C CA . ARG A 1 331 ? 21.665 7.971 115.126 1.00 32.75 331 ARG A CA 1
ATOM 2418 C C . ARG A 1 331 ? 21.902 9.353 115.698 1.00 31.01 331 ARG A C 1
ATOM 2419 O O . ARG A 1 331 ? 21.968 9.534 116.903 1.00 29.47 331 ARG A O 1
ATOM 2427 N N . LYS A 1 332 ? 22.052 10.319 114.804 1.00 30.24 332 LYS A N 1
ATOM 2428 C CA . LYS A 1 332 ? 22.290 11.702 115.186 1.00 29.87 332 LYS A CA 1
ATOM 2429 C C . LYS A 1 332 ? 21.906 12.602 114.028 1.00 30.31 332 LYS A C 1
ATOM 2430 O O . LYS A 1 332 ? 21.803 12.150 112.882 1.00 30.25 332 LYS A O 1
ATOM 2436 N N . LEU A 1 333 ? 21.668 13.876 114.332 1.00 30.16 333 LEU A N 1
ATOM 2437 C CA . LEU A 1 333 ? 21.446 14.870 113.289 1.00 29.60 333 LEU A CA 1
ATOM 2438 C C . LEU A 1 333 ? 22.783 15.377 112.727 1.00 29.73 333 LEU A C 1
ATOM 2439 O O . LEU A 1 333 ? 23.731 15.704 113.467 1.00 30.01 333 LEU A O 1
ATOM 2444 N N . ASP A 1 334 ? 22.856 15.433 111.412 1.00 29.69 334 ASP A N 1
ATOM 2445 C CA . ASP A 1 334 ? 23.910 16.154 110.735 1.00 29.66 334 ASP A CA 1
ATOM 2446 C C . ASP A 1 334 ? 23.487 17.636 110.782 1.00 28.62 334 ASP A C 1
ATOM 2447 O O . ASP A 1 334 ? 22.404 17.977 110.333 1.00 28.31 334 ASP A O 1
ATOM 2452 N N . TYR A 1 335 ? 24.333 18.502 111.337 1.00 28.05 335 TYR A N 1
ATOM 2453 C CA . TYR A 1 335 ? 24.063 19.955 111.367 1.00 27.40 335 TYR A CA 1
ATOM 2454 C C . TYR A 1 335 ? 24.701 20.723 110.211 1.00 27.13 335 TYR A C 1
ATOM 2455 O O . TYR A 1 335 ? 24.702 21.947 110.195 1.00 27.56 335 TYR A O 1
ATOM 2464 N N . ASP A 1 336 ? 25.261 20.003 109.247 1.00 27.13 336 ASP A N 1
ATOM 2465 C CA . ASP A 1 336 ? 25.750 20.629 108.014 1.00 27.60 336 ASP A CA 1
ATOM 2466 C C . ASP A 1 336 ? 24.599 20.799 107.037 1.00 27.32 336 ASP A C 1
ATOM 2467 O O . ASP A 1 336 ? 23.713 19.944 106.959 1.00 26.99 336 ASP A O 1
ATOM 2472 N N . ASN A 1 337 ? 24.619 21.894 106.282 1.00 27.29 337 ASN A N 1
ATOM 2473 C CA . ASN A 1 337 ? 23.729 22.012 105.118 1.00 27.58 337 ASN A CA 1
ATOM 2474 C C . ASN A 1 337 ? 22.258 21.962 105.499 1.00 27.05 337 ASN A C 1
ATOM 2475 O O . ASN A 1 337 ? 21.460 21.335 104.811 1.00 28.08 337 ASN A O 1
ATOM 2480 N N . ILE A 1 338 ? 21.933 22.618 106.609 1.00 26.64 338 ILE A N 1
ATOM 2481 C CA . ILE A 1 338 ? 20.560 22.791 107.046 1.00 27.05 338 ILE A CA 1
ATOM 2482 C C . ILE A 1 338 ? 19.966 23.936 106.206 1.00 26.65 338 ILE A C 1
ATOM 2483 O O . ILE A 1 338 ? 20.487 25.064 106.234 1.00 26.01 338 ILE A O 1
ATOM 2488 N N . PRO A 1 339 ? 18.890 23.656 105.455 1.00 26.74 339 PRO A N 1
ATOM 2489 C CA . PRO A 1 339 ? 18.325 24.739 104.646 1.00 26.64 339 PRO A CA 1
ATOM 2490 C C . PRO A 1 339 ? 17.499 25.714 105.473 1.00 26.62 339 PRO A C 1
ATOM 2491 O O . PRO A 1 339 ? 16.898 25.350 106.492 1.00 25.63 339 PRO A O 1
ATOM 2495 N N . THR A 1 340 ? 17.467 26.963 105.041 1.00 26.70 340 THR A N 1
ATOM 2496 C CA . THR A 1 340 ? 16.585 27.902 105.720 1.00 26.77 340 THR A CA 1
ATOM 2497 C C . THR A 1 340 ? 15.894 28.864 104.731 1.00 26.55 340 THR A C 1
ATOM 2498 O O . THR A 1 340 ? 16.355 29.011 103.591 1.00 26.97 340 THR A O 1
ATOM 2502 N N . VAL A 1 341 ? 14.801 29.492 105.170 1.00 25.13 341 VAL A N 1
ATOM 2503 C CA . VAL A 1 341 ? 14.188 30.619 104.457 1.00 24.13 341 VAL A CA 1
ATOM 2504 C C . VAL A 1 341 ? 14.072 31.823 105.416 1.00 24.97 341 VAL A C 1
ATOM 2505 O O . VAL A 1 341 ? 13.726 31.639 106.606 1.00 23.45 341 VAL A O 1
ATOM 2509 N N . VAL A 1 342 ? 14.409 33.033 104.930 1.00 24.20 342 VAL A N 1
ATOM 2510 C CA . VAL A 1 342 ? 14.044 34.295 105.608 1.00 24.02 342 VAL A CA 1
ATOM 2511 C C . VAL A 1 342 ? 12.841 34.875 104.871 1.00 25.50 342 VAL A C 1
ATOM 2512 O O . VAL A 1 342 ? 12.891 35.096 103.647 1.00 25.90 342 VAL A O 1
ATOM 2516 N N . PHE A 1 343 ? 11.733 35.056 105.587 1.00 26.05 343 PHE A N 1
ATOM 2517 C CA . PHE A 1 343 ? 10.464 35.431 104.957 1.00 26.76 343 PHE A CA 1
ATOM 2518 C C . PHE A 1 343 ? 10.323 36.964 104.796 1.00 27.53 343 PHE A C 1
ATOM 2519 O O . PHE A 1 343 ? 9.394 37.583 105.329 1.00 26.19 343 PHE A O 1
ATOM 2527 N N . ALA A 1 344 ? 11.293 37.541 104.083 1.00 28.18 344 ALA A N 1
ATOM 2528 C CA . ALA A 1 344 ? 11.244 38.929 103.596 1.00 29.53 344 ALA A CA 1
ATOM 2529 C C . ALA A 1 344 ? 10.250 38.999 102.446 1.00 30.22 344 ALA A C 1
ATOM 2530 O O . ALA A 1 344 ? 9.622 37.998 102.116 1.00 31.53 344 ALA A O 1
ATOM 2532 N N . HIS A 1 345 ? 10.099 40.171 101.849 1.00 31.03 345 HIS A N 1
ATOM 2533 C CA . HIS A 1 345 ? 9.189 40.351 100.712 1.00 31.97 345 HIS A CA 1
ATOM 2534 C C . HIS A 1 345 ? 9.970 40.972 99.562 1.00 31.60 345 HIS A C 1
ATOM 2535 O O . HIS A 1 345 ? 10.198 42.168 99.590 1.00 32.96 345 HIS A O 1
ATOM 2537 N N . PRO A 1 346 ? 10.415 40.166 98.566 1.00 30.94 346 PRO A N 1
ATOM 2538 C CA . PRO A 1 346 ? 10.293 38.710 98.399 1.00 29.71 346 PRO A CA 1
ATOM 2539 C C . PRO A 1 346 ? 11.237 37.941 99.318 1.00 29.11 346 PRO A C 1
ATOM 2540 O O . PRO A 1 346 ? 12.187 38.523 99.836 1.00 28.99 346 PRO A O 1
ATOM 2544 N N . PRO A 1 347 ? 10.989 36.631 99.501 1.00 28.24 347 PRO A N 1
ATOM 2545 C CA . PRO A 1 347 ? 11.720 35.846 100.481 1.00 27.83 347 PRO A CA 1
ATOM 2546 C C . PRO A 1 347 ? 13.089 35.443 99.980 1.00 27.72 347 PRO A C 1
ATOM 2547 O O . PRO A 1 347 ? 13.409 35.595 98.799 1.00 27.20 347 PRO A O 1
ATOM 2551 N N . LEU A 1 348 ? 13.909 34.954 100.894 1.00 27.60 348 LEU A N 1
ATOM 2552 C CA . LEU A 1 348 ? 15.196 34.425 100.515 1.00 27.71 348 LEU A CA 1
ATOM 2553 C C . LEU A 1 348 ? 15.425 33.087 101.165 1.00 26.92 348 LEU A C 1
ATOM 2554 O O . LEU A 1 348 ? 14.799 32.745 102.148 1.00 26.16 348 LEU A O 1
ATOM 2559 N N . SER A 1 349 ? 16.364 32.349 100.618 1.00 26.14 349 SER A N 1
ATOM 2560 C CA . SER A 1 349 ? 16.601 31.029 101.098 1.00 25.83 349 SER A CA 1
ATOM 2561 C C . SER A 1 349 ? 18.048 30.656 100.829 1.00 26.03 349 SER A C 1
ATOM 2562 O O . SER A 1 349 ? 18.656 31.120 99.859 1.00 25.26 349 SER A O 1
ATOM 2565 N N . LYS A 1 350 ? 18.609 29.827 101.704 1.00 25.97 350 LYS A N 1
ATOM 2566 C CA . LYS A 1 350 ? 19.947 29.308 101.477 1.00 25.91 350 LYS A CA 1
ATOM 2567 C C . LYS A 1 350 ? 20.100 27.898 102.068 1.00 26.05 350 LYS A C 1
ATOM 2568 O O . LYS A 1 350 ? 19.289 27.442 102.878 1.00 24.76 350 LYS A O 1
ATOM 2574 N N . VAL A 1 351 ? 21.129 27.210 101.602 1.00 26.12 351 VAL A N 1
ATOM 2575 C CA . VAL A 1 351 ? 21.577 25.985 102.215 1.00 26.24 351 VAL A CA 1
ATOM 2576 C C . VAL A 1 351 ? 23.086 25.979 101.971 1.00 27.26 351 VAL A C 1
ATOM 2577 O O . VAL A 1 351 ? 23.548 26.351 100.884 1.00 26.64 351 VAL A O 1
ATOM 2581 N N . GLY A 1 352 ? 23.838 25.585 102.994 1.00 27.08 352 GLY A N 1
ATOM 2582 C CA . GLY A 1 352 ? 25.286 25.500 102.891 1.00 27.18 352 GLY A CA 1
ATOM 2583 C C . GLY A 1 352 ? 25.936 26.817 103.232 1.00 27.22 352 GLY A C 1
ATOM 2584 O O . GLY A 1 352 ? 25.382 27.635 103.976 1.00 28.43 352 GLY A O 1
ATOM 2585 N N . LEU A 1 353 ? 27.103 27.037 102.658 1.00 27.07 353 LEU A N 1
ATOM 2586 C CA . LEU A 1 353 ? 27.957 28.131 103.081 1.00 27.34 353 LEU A CA 1
ATOM 2587 C C . LEU A 1 353 ? 27.821 29.357 102.192 1.00 27.20 353 LEU A C 1
ATOM 2588 O O . LEU A 1 353 ? 27.685 29.241 100.969 1.00 26.91 353 LEU A O 1
ATOM 2593 N N . SER A 1 354 ? 27.891 30.531 102.815 1.00 26.92 354 SER A N 1
ATOM 2594 C CA . SER A 1 354 ? 28.011 31.768 102.084 1.00 26.86 354 SER A CA 1
ATOM 2595 C C . SER A 1 354 ? 29.410 31.777 101.525 1.00 27.85 354 SER A C 1
ATOM 2596 O O . SER A 1 354 ? 30.238 30.936 101.902 1.00 26.48 354 SER A O 1
ATOM 2599 N N . GLU A 1 355 ? 29.665 32.699 100.601 1.00 28.10 355 GLU A N 1
ATOM 2600 C CA . GLU A 1 355 ? 30.968 32.754 99.988 1.00 29.05 355 GLU A CA 1
ATOM 2601 C C . GLU A 1 355 ? 32.037 32.989 101.071 1.00 29.27 355 GLU A C 1
ATOM 2602 O O . GLU A 1 355 ? 32.982 32.207 101.136 1.00 29.25 355 GLU A O 1
ATOM 2608 N N . PRO A 1 356 ? 31.865 34.015 101.947 1.00 30.16 356 PRO A N 1
ATOM 2609 C CA . PRO A 1 356 ? 32.928 34.236 102.957 1.00 30.67 356 PRO A CA 1
ATOM 2610 C C . PRO A 1 356 ? 33.082 33.059 103.918 1.00 30.78 356 PRO A C 1
ATOM 2611 O O . PRO A 1 356 ? 34.212 32.736 104.317 1.00 31.34 356 PRO A O 1
ATOM 2615 N N . GLU A 1 357 ? 31.976 32.407 104.281 1.00 31.07 357 GLU A N 1
ATOM 2616 C CA . GLU A 1 357 ? 32.068 31.222 105.150 1.00 31.05 357 GLU A CA 1
ATOM 2617 C C . GLU A 1 357 ? 32.877 30.141 104.452 1.00 30.92 357 GLU A C 1
ATOM 2618 O O . GLU A 1 357 ? 33.769 29.543 105.061 1.00 30.41 357 GLU A O 1
ATOM 2624 N N . ALA A 1 358 ? 32.570 29.909 103.173 1.00 30.53 358 ALA A N 1
ATOM 2625 C CA . ALA A 1 358 ? 33.255 28.877 102.405 1.00 31.33 358 ALA A CA 1
ATOM 2626 C C . ALA A 1 358 ? 34.752 29.199 102.246 1.00 31.72 358 ALA A C 1
ATOM 2627 O O . ALA A 1 358 ? 35.590 28.297 102.290 1.00 32.18 358 ALA A O 1
ATOM 2629 N N . ARG A 1 359 ? 35.081 30.482 102.077 1.00 32.49 359 ARG A N 1
ATOM 2630 C CA . ARG A 1 359 ? 36.468 30.932 102.055 1.00 33.55 359 ARG A CA 1
ATOM 2631 C C . ARG A 1 359 ? 37.155 30.539 103.352 1.00 34.16 359 ARG A C 1
ATOM 2632 O O . ARG A 1 359 ? 38.247 29.973 103.338 1.00 33.97 359 ARG A O 1
ATOM 2640 N N . GLU A 1 360 ? 36.507 30.847 104.472 1.00 34.65 360 GLU A N 1
ATOM 2641 C CA . GLU A 1 360 ? 37.149 30.643 105.752 1.00 35.72 360 GLU A CA 1
ATOM 2642 C C . GLU A 1 360 ? 37.388 29.164 106.054 1.00 34.97 360 GLU A C 1
ATOM 2643 O O . GLU A 1 360 ? 38.489 28.792 106.468 1.00 35.07 360 GLU A O 1
ATOM 2649 N N . ARG A 1 361 ? 36.383 28.328 105.807 1.00 33.75 361 ARG A N 1
ATOM 2650 C CA . ARG A 1 361 ? 36.491 26.901 106.125 1.00 33.14 361 ARG A CA 1
ATOM 2651 C C . ARG A 1 361 ? 37.306 26.090 105.129 1.00 32.44 361 ARG A C 1
ATOM 2652 O O . ARG A 1 361 ? 37.976 25.127 105.509 1.00 31.21 361 ARG A O 1
ATOM 2660 N N . LEU A 1 362 ? 37.240 26.487 103.857 1.00 31.77 362 LEU A N 1
ATOM 2661 C CA . LEU A 1 362 ? 37.765 25.687 102.759 1.00 31.27 362 LEU A CA 1
ATOM 2662 C C . LEU A 1 362 ? 38.955 26.313 102.072 1.00 30.80 362 LEU A C 1
ATOM 2663 O O . LEU A 1 362 ? 39.673 25.623 101.346 1.00 30.58 362 LEU A O 1
ATOM 2668 N N . GLY A 1 363 ? 39.133 27.618 102.268 1.00 30.25 363 GLY A N 1
ATOM 2669 C CA . GLY A 1 363 ? 40.229 28.355 101.646 1.00 30.92 363 GLY A CA 1
ATOM 2670 C C . GLY A 1 363 ? 39.973 28.852 100.237 1.00 30.77 363 GLY A C 1
ATOM 2671 O O . GLY A 1 363 ? 38.818 28.933 99.783 1.00 30.58 363 GLY A O 1
ATOM 2672 N N . ASP A 1 364 ? 41.067 29.163 99.540 1.00 30.53 364 ASP A N 1
ATOM 2673 C CA . ASP A 1 364 ? 41.024 29.734 98.187 1.00 31.09 364 ASP A CA 1
ATOM 2674 C C . ASP A 1 364 ? 40.770 28.652 97.109 1.00 30.95 364 ASP A C 1
ATOM 2675 O O . ASP A 1 364 ? 41.629 28.363 96.265 1.00 31.40 364 ASP A O 1
ATOM 2680 N N . VAL A 1 365 ? 39.585 28.043 97.153 1.00 30.20 365 VAL A N 1
ATOM 2681 C CA . VAL A 1 365 ? 39.274 26.892 96.302 1.00 29.73 365 VAL A CA 1
ATOM 2682 C C . VAL A 1 365 ? 37.904 27.065 95.617 1.00 29.95 365 VAL A C 1
ATOM 2683 O O . VAL A 1 365 ? 37.337 26.111 95.062 1.00 29.94 365 VAL A O 1
ATOM 2687 N N . LEU A 1 366 ? 37.411 28.299 95.617 1.00 29.02 366 LEU A N 1
ATOM 2688 C CA . LEU A 1 366 ? 36.013 28.546 95.287 1.00 28.90 366 LEU A CA 1
ATOM 2689 C C . LEU A 1 366 ? 35.809 28.971 93.838 1.00 28.60 366 LEU A C 1
ATOM 2690 O O . LEU A 1 366 ? 36.488 29.868 93.327 1.00 28.25 366 LEU A O 1
ATOM 2695 N N . THR A 1 367 ? 34.870 28.290 93.191 1.00 28.77 367 THR A N 1
ATOM 2696 C CA . THR A 1 367 ? 34.310 28.745 91.925 1.00 29.13 367 THR A CA 1
ATOM 2697 C C . THR A 1 367 ? 32.896 29.212 92.248 1.00 29.19 367 THR A C 1
ATOM 2698 O O . THR A 1 367 ? 32.076 28.447 92.754 1.00 28.62 367 THR A O 1
ATOM 2702 N N . VAL A 1 368 ? 32.652 30.496 91.996 1.00 29.27 368 VAL A N 1
ATOM 2703 C CA . VAL A 1 368 ? 31.419 31.148 92.385 1.00 28.94 368 VAL A CA 1
ATOM 2704 C C . VAL A 1 368 ? 30.620 31.641 91.167 1.00 29.43 368 VAL A C 1
ATOM 2705 O O . VAL A 1 368 ? 31.129 32.367 90.322 1.00 28.54 368 VAL A O 1
ATOM 2709 N N . TYR A 1 369 ? 29.357 31.230 91.104 1.00 30.10 369 TYR A N 1
ATOM 2710 C CA . TYR A 1 369 ? 28.449 31.614 90.018 1.00 30.39 369 TYR A CA 1
ATOM 2711 C C . TYR A 1 369 ? 27.348 32.500 90.592 1.00 30.88 369 TYR A C 1
ATOM 2712 O O . TYR A 1 369 ? 26.788 32.193 91.641 1.00 30.59 369 TYR A O 1
ATOM 2721 N N . GLU A 1 370 ? 27.050 33.608 89.919 1.00 31.23 370 GLU A N 1
ATOM 2722 C CA . GLU A 1 370 ? 25.985 34.515 90.361 1.00 31.72 370 GLU A CA 1
ATOM 2723 C C . GLU A 1 370 ? 25.094 34.858 89.174 1.00 30.87 370 GLU A C 1
ATOM 2724 O O . GLU A 1 370 ? 25.563 34.900 88.049 1.00 29.58 370 GLU A O 1
ATOM 2730 N N . THR A 1 371 ? 23.822 35.130 89.447 1.00 29.99 371 THR A N 1
ATOM 2731 C CA . THR A 1 371 ? 22.960 35.785 88.490 1.00 29.46 371 THR A CA 1
ATOM 2732 C C . THR A 1 371 ? 21.952 36.692 89.187 1.00 30.13 371 THR A C 1
ATOM 2733 O O . THR A 1 371 ? 21.646 36.501 90.367 1.00 30.23 371 THR A O 1
ATOM 2737 N N . SER A 1 372 ? 21.455 37.667 88.431 1.00 30.04 372 SER A N 1
ATOM 2738 C CA . SER A 1 372 ? 20.408 38.585 88.848 1.00 30.88 372 SER A CA 1
ATOM 2739 C C . SER A 1 372 ? 19.411 38.706 87.701 1.00 30.03 372 SER A C 1
ATOM 2740 O O . SER A 1 372 ? 19.814 38.788 86.555 1.00 29.14 372 SER A O 1
ATOM 2743 N N . PHE A 1 373 ? 18.118 38.736 87.999 1.00 28.98 373 PHE A N 1
ATOM 2744 C CA . PHE A 1 373 ? 17.118 38.927 86.937 1.00 28.18 373 PHE A CA 1
ATOM 2745 C C . PHE A 1 373 ? 15.780 39.302 87.547 1.00 28.37 373 PHE A C 1
ATOM 2746 O O . PHE A 1 373 ? 15.573 39.167 88.744 1.00 27.26 373 PHE A O 1
ATOM 2754 N N . THR A 1 374 ? 14.857 39.751 86.704 1.00 29.18 374 THR A N 1
ATOM 2755 C CA . THR A 1 374 ? 13.507 40.065 87.142 1.00 29.44 374 THR A CA 1
ATOM 2756 C C . THR A 1 374 ? 12.627 38.931 86.691 1.00 29.33 374 THR A C 1
ATOM 2757 O O . THR A 1 374 ? 12.497 38.698 85.501 1.00 28.38 374 THR A O 1
ATOM 2761 N N . PRO A 1 375 ? 12.033 38.195 87.655 1.00 29.88 375 PRO A N 1
ATOM 2762 C CA . PRO A 1 375 ? 11.267 37.030 87.250 1.00 29.76 375 PRO A CA 1
ATOM 2763 C C . PRO A 1 375 ? 10.019 37.467 86.473 1.00 30.13 375 PRO A C 1
ATOM 2764 O O . PRO A 1 375 ? 9.601 38.655 86.529 1.00 28.23 375 PRO A O 1
ATOM 2768 N N . MET A 1 376 ? 9.449 36.499 85.764 1.00 29.77 376 MET A N 1
ATOM 2769 C CA . MET A 1 376 ? 8.247 36.700 84.981 1.00 31.72 376 MET A CA 1
ATOM 2770 C C . MET A 1 376 ? 7.051 37.145 85.821 1.00 29.85 376 MET A C 1
ATOM 2771 O O . MET A 1 376 ? 6.122 37.737 85.292 1.00 30.51 376 MET A O 1
ATOM 2776 N N . ARG A 1 377 ? 7.097 36.868 87.119 1.00 28.43 377 ARG A N 1
ATOM 2777 C CA . ARG A 1 377 ? 6.101 37.349 88.070 1.00 28.08 377 ARG A CA 1
ATOM 2778 C C . ARG A 1 377 ? 5.845 38.855 87.925 1.00 27.88 377 ARG A C 1
ATOM 2779 O O . ARG A 1 377 ? 4.708 39.301 87.998 1.00 27.75 377 ARG A O 1
ATOM 2787 N N . TYR A 1 378 ? 6.902 39.621 87.691 1.00 28.88 378 TYR A N 1
ATOM 2788 C CA . TYR A 1 378 ? 6.762 41.080 87.524 1.00 30.05 378 TYR A CA 1
ATOM 2789 C C . TYR A 1 378 ? 6.775 41.568 86.063 1.00 30.29 378 TYR A C 1
ATOM 2790 O O . TYR A 1 378 ? 6.947 42.758 85.809 1.00 30.82 378 TYR A O 1
ATOM 2799 N N . ALA A 1 379 ? 6.561 40.652 85.115 1.00 31.13 379 ALA A N 1
ATOM 2800 C CA . ALA A 1 379 ? 6.566 40.969 83.654 1.00 31.57 379 ALA A CA 1
ATOM 2801 C C . ALA A 1 379 ? 5.778 42.221 83.275 1.00 32.34 379 ALA A C 1
ATOM 2802 O O . ALA A 1 379 ? 6.224 43.027 82.430 1.00 33.22 379 ALA A O 1
ATOM 2804 N N . LEU A 1 380 ? 4.586 42.355 83.856 1.00 32.40 380 LEU A N 1
ATOM 2805 C CA . LEU A 1 380 ? 3.702 43.446 83.508 1.00 33.00 380 LEU A CA 1
ATOM 2806 C C . LEU A 1 380 ? 3.622 44.501 84.600 1.00 33.40 380 LEU A C 1
ATOM 2807 O O . LEU A 1 380 ? 2.738 45.330 84.563 1.00 32.77 380 LEU A O 1
ATOM 2812 N N . ASN A 1 381 ? 4.545 44.452 85.562 1.00 34.65 381 ASN A N 1
ATOM 2813 C CA . ASN A 1 381 ? 4.675 45.501 86.564 1.00 35.91 381 ASN A CA 1
ATOM 2814 C C . ASN A 1 381 ? 5.874 46.380 86.284 1.00 37.81 381 ASN A C 1
ATOM 2815 O O . ASN A 1 381 ? 6.801 45.994 85.549 1.00 38.81 381 ASN A O 1
ATOM 2820 N N . GLU A 1 382 ? 5.856 47.570 86.868 1.00 38.33 382 GLU A N 1
ATOM 2821 C CA . GLU A 1 382 ? 6.852 48.541 86.547 1.00 39.08 382 GLU A CA 1
ATOM 2822 C C . GLU A 1 382 ? 8.191 48.345 87.223 1.00 38.82 382 GLU A C 1
ATOM 2823 O O . GLU A 1 382 ? 9.222 48.420 86.557 1.00 40.09 382 GLU A O 1
ATOM 2829 N N . HIS A 1 383 ? 8.206 48.121 88.525 1.00 38.15 383 HIS A N 1
ATOM 2830 C CA . HIS A 1 383 ? 9.495 48.028 89.207 1.00 37.93 383 HIS A CA 1
ATOM 2831 C C . HIS A 1 383 ? 9.573 46.833 90.147 1.00 36.88 383 HIS A C 1
ATOM 2832 O O . HIS A 1 383 ? 9.780 47.000 91.354 1.00 37.01 383 HIS A O 1
ATOM 2839 N N . GLY A 1 384 ? 9.425 45.632 89.597 1.00 35.85 384 GLY A N 1
ATOM 2840 C CA . GLY A 1 384 ? 9.461 44.424 90.435 1.00 34.55 384 GLY A CA 1
ATOM 2841 C C . GLY A 1 384 ? 10.832 44.255 91.075 1.00 33.81 384 GLY A C 1
ATOM 2842 O O . GLY A 1 384 ? 11.830 44.710 90.529 1.00 33.63 384 GLY A O 1
ATOM 2843 N N . PRO A 1 385 ? 10.897 43.584 92.230 1.00 33.13 385 PRO A N 1
ATOM 2844 C CA . PRO A 1 385 ? 12.217 43.239 92.781 1.00 32.81 385 PRO A CA 1
ATOM 2845 C C . PRO A 1 385 ? 12.963 42.206 91.907 1.00 32.30 385 PRO A C 1
ATOM 2846 O O . PRO A 1 385 ? 12.326 41.328 91.325 1.00 31.28 385 PRO A O 1
ATOM 2850 N N . LYS A 1 386 ? 14.289 42.341 91.799 1.00 31.44 386 LYS A N 1
ATOM 2851 C CA . LYS A 1 386 ? 15.090 41.467 90.949 1.00 31.02 386 LYS A CA 1
ATOM 2852 C C . LYS A 1 386 ? 15.496 40.276 91.817 1.00 30.36 386 LYS A C 1
ATOM 2853 O O . LYS A 1 386 ? 15.821 40.442 92.980 1.00 30.88 386 LYS A O 1
ATOM 2855 N N . THR A 1 387 ? 15.441 39.079 91.263 1.00 28.49 387 THR A N 1
ATOM 2856 C CA . THR A 1 387 ? 15.923 37.891 91.962 1.00 26.68 387 THR A CA 1
ATOM 2857 C C . THR A 1 387 ? 17.447 37.891 91.859 1.00 26.68 387 THR A C 1
ATOM 2858 O O . THR A 1 387 ? 18.004 38.369 90.870 1.00 25.57 387 THR A O 1
ATOM 2862 N N . ALA A 1 388 ? 18.124 37.395 92.887 1.00 25.75 388 ALA A N 1
ATOM 2863 C CA . ALA A 1 388 ? 19.558 37.173 92.772 1.00 26.48 388 ALA A CA 1
ATOM 2864 C C . ALA A 1 388 ? 19.902 35.792 93.348 1.00 26.61 388 ALA A C 1
ATOM 2865 O O . ALA A 1 388 ? 19.269 35.324 94.285 1.00 26.77 388 ALA A O 1
ATOM 2867 N N . MET A 1 389 ? 20.855 35.126 92.718 1.00 26.51 389 MET A N 1
ATOM 2868 C CA . MET A 1 389 ? 21.242 33.779 93.086 1.00 27.12 389 MET A CA 1
ATOM 2869 C C . MET A 1 389 ? 22.753 33.695 93.092 1.00 27.19 389 MET A C 1
ATOM 2870 O O . MET A 1 389 ? 23.411 34.347 92.274 1.00 26.71 389 MET A O 1
ATOM 2875 N N . LYS A 1 390 ? 23.285 32.887 94.008 1.00 27.19 390 LYS A N 1
ATOM 2876 C CA . LYS A 1 390 ? 24.699 32.536 94.015 1.00 27.14 390 LYS A CA 1
ATOM 2877 C C . LYS A 1 390 ? 24.853 31.029 94.253 1.00 28.03 390 LYS A C 1
ATOM 2878 O O . LYS A 1 390 ? 24.182 30.447 95.112 1.00 27.94 390 LYS A O 1
ATOM 2884 N N . LEU A 1 391 ? 25.700 30.403 93.437 1.00 28.42 391 LEU A N 1
ATOM 2885 C CA . LEU A 1 391 ? 26.211 29.068 93.685 1.00 29.08 391 LEU A CA 1
ATOM 2886 C C . LEU A 1 391 ? 27.652 29.153 94.152 1.00 28.64 391 LEU A C 1
ATOM 2887 O O . LEU A 1 391 ? 28.498 29.690 93.441 1.00 28.89 391 LEU A O 1
ATOM 2892 N N . VAL A 1 392 ? 27.924 28.593 95.328 1.00 28.15 392 VAL A N 1
ATOM 2893 C CA . VAL A 1 392 ? 29.280 28.540 95.871 1.00 27.26 392 VAL A CA 1
ATOM 2894 C C . VAL A 1 392 ? 29.732 27.095 95.736 1.00 27.16 392 VAL A C 1
ATOM 2895 O O . VAL A 1 392 ? 29.146 26.187 96.335 1.00 27.38 392 VAL A O 1
ATOM 2899 N N . CYS A 1 393 ? 30.733 26.896 94.884 1.00 26.28 393 CYS A N 1
ATOM 2900 C CA . CYS A 1 393 ? 31.288 25.580 94.597 1.00 27.31 393 CYS A CA 1
ATOM 2901 C C . CYS A 1 393 ? 32.765 25.532 95.040 1.00 27.17 393 CYS A C 1
ATOM 2902 O O . CYS A 1 393 ? 33.409 26.572 95.151 1.00 26.63 393 CYS A O 1
ATOM 2905 N N . ALA A 1 394 ? 33.282 24.329 95.277 1.00 27.76 394 ALA A N 1
ATOM 2906 C CA . ALA A 1 394 ? 34.603 24.182 95.871 1.00 29.23 394 ALA A CA 1
ATOM 2907 C C . ALA A 1 394 ? 35.372 23.025 95.272 1.00 30.32 394 ALA A C 1
ATOM 2908 O O . ALA A 1 394 ? 34.791 21.990 94.942 1.00 31.15 394 ALA A O 1
ATOM 2910 N N . GLY A 1 395 ? 36.688 23.209 95.152 1.00 31.81 395 GLY A N 1
ATOM 2911 C CA . GLY A 1 395 ? 37.577 22.214 94.550 1.00 32.83 395 GLY A CA 1
ATOM 2912 C C . GLY A 1 395 ? 37.482 22.126 93.043 1.00 33.53 395 GLY A C 1
ATOM 2913 O O . GLY A 1 395 ? 36.610 22.750 92.433 1.00 33.72 395 GLY A O 1
ATOM 2914 N N . PRO A 1 396 ? 38.401 21.355 92.424 1.00 34.41 396 PRO A N 1
ATOM 2915 C CA . PRO A 1 396 ? 38.411 21.038 90.992 1.00 34.44 396 PRO A CA 1
ATOM 2916 C C . PRO A 1 396 ? 37.086 20.437 90.504 1.00 34.45 396 PRO A C 1
ATOM 2917 O O . PRO A 1 396 ? 36.706 20.650 89.349 1.00 33.96 396 PRO A O 1
ATOM 2921 N N . GLU A 1 397 ? 36.413 19.683 91.377 1.00 34.02 397 GLU A N 1
ATOM 2922 C CA . GLU A 1 397 ? 35.166 18.996 91.029 1.00 34.37 397 GLU A CA 1
ATOM 2923 C C . GLU A 1 397 ? 33.964 19.931 91.128 1.00 33.98 397 GLU A C 1
ATOM 2924 O O . GLU A 1 397 ? 32.854 19.564 90.743 1.00 34.01 397 GLU A O 1
ATOM 2926 N N . GLN A 1 398 ? 34.209 21.144 91.633 1.00 33.75 398 GLN A N 1
ATOM 2927 C CA . GLN A 1 398 ? 33.178 22.168 91.883 1.00 33.41 398 GLN A CA 1
ATOM 2928 C C . GLN A 1 398 ? 31.960 21.611 92.637 1.00 33.04 398 GLN A C 1
ATOM 2929 O O . GLN A 1 398 ? 30.802 21.752 92.207 1.00 32.25 398 GLN A O 1
ATOM 2935 N N . ARG A 1 399 ? 32.253 20.936 93.748 1.00 32.59 399 ARG A N 1
ATOM 2936 C CA . ARG A 1 399 ? 31.232 20.498 94.693 1.00 33.44 399 ARG A CA 1
ATOM 2937 C C . ARG A 1 399 ? 30.445 21.724 95.160 1.00 31.85 399 ARG A C 1
ATOM 2938 O O . ARG A 1 399 ? 31.029 22.757 95.504 1.00 30.56 399 ARG A O 1
ATOM 2946 N N . VAL A 1 400 ? 29.116 21.618 95.139 1.00 31.47 400 VAL A N 1
ATOM 2947 C CA . VAL A 1 400 ? 28.273 22.735 95.527 1.00 30.09 400 VAL A CA 1
ATOM 2948 C C . VAL A 1 400 ? 28.252 22.817 97.057 1.00 30.38 400 VAL A C 1
ATOM 2949 O O . VAL A 1 400 ? 27.708 21.935 97.722 1.00 30.25 400 VAL A O 1
ATOM 2953 N N . VAL A 1 401 ? 28.846 23.876 97.605 1.00 29.64 401 VAL A N 1
ATOM 2954 C CA . VAL A 1 401 ? 28.925 24.019 99.069 1.00 29.10 401 VAL A CA 1
ATOM 2955 C C . VAL A 1 401 ? 27.915 25.045 99.632 1.00 28.37 401 VAL A C 1
ATOM 2956 O O . VAL A 1 401 ? 27.615 25.030 100.823 1.00 27.03 401 VAL A O 1
ATOM 2960 N N . GLY A 1 402 ? 27.406 25.927 98.764 1.00 27.70 402 GLY A N 1
ATOM 2961 C CA . GLY A 1 402 ? 26.345 26.875 99.151 1.00 26.65 402 GLY A CA 1
ATOM 2962 C C . GLY A 1 402 ? 25.419 27.231 97.992 1.00 26.52 402 GLY A C 1
ATOM 2963 O O . GLY A 1 402 ? 25.893 27.471 96.874 1.00 26.00 402 GLY A O 1
ATOM 2964 N N . VAL A 1 403 ? 24.110 27.249 98.264 1.00 26.17 403 VAL A N 1
ATOM 2965 C CA . VAL A 1 403 ? 23.074 27.701 97.314 1.00 25.65 403 VAL A CA 1
ATOM 2966 C C . VAL A 1 403 ? 22.312 28.857 97.979 1.00 25.56 403 VAL A C 1
ATOM 2967 O O . VAL A 1 403 ? 21.845 28.708 99.091 1.00 24.86 403 VAL A O 1
ATOM 2971 N N . HIS A 1 404 ? 22.223 29.990 97.283 1.00 25.23 404 HIS A N 1
ATOM 2972 C CA . HIS A 1 404 ? 21.698 31.249 97.822 1.00 25.71 404 HIS A CA 1
ATOM 2973 C C . HIS A 1 404 ? 20.731 31.899 96.840 1.00 25.58 404 HIS A C 1
ATOM 2974 O O . HIS A 1 404 ? 21.051 32.067 95.662 1.00 25.54 404 HIS A O 1
ATOM 2981 N N . VAL A 1 405 ? 19.541 32.234 97.319 1.00 25.11 405 VAL A N 1
ATOM 2982 C CA . VAL A 1 405 ? 18.500 32.824 96.458 1.00 25.83 405 VAL A CA 1
ATOM 2983 C C . VAL A 1 405 ? 17.653 33.815 97.234 1.00 25.54 405 VAL A C 1
ATOM 2984 O O . VAL A 1 405 ? 17.328 33.607 98.403 1.00 25.55 405 VAL A O 1
ATOM 2988 N N . ILE A 1 406 ? 17.345 34.922 96.583 1.00 25.38 406 ILE A N 1
ATOM 2989 C CA . ILE A 1 406 ? 16.386 35.878 97.095 1.00 24.85 406 ILE A CA 1
ATOM 2990 C C . ILE A 1 406 ? 15.545 36.307 95.915 1.00 25.52 406 ILE A C 1
ATOM 2991 O O . ILE A 1 406 ? 16.072 36.654 94.861 1.00 25.38 406 ILE A O 1
ATOM 2996 N N . GLY A 1 407 ? 14.236 36.251 96.082 1.00 26.31 407 GLY A N 1
ATOM 2997 C CA . GLY A 1 407 ? 13.314 36.699 95.050 1.00 25.95 407 GLY A CA 1
ATOM 2998 C C . GLY A 1 407 ? 12.088 35.825 95.073 1.00 26.97 407 GLY A C 1
ATOM 2999 O O . GLY A 1 407 ? 11.971 34.934 95.899 1.00 27.19 407 GLY A O 1
ATOM 3000 N N . ASP A 1 408 ? 11.165 36.094 94.156 1.00 27.44 408 ASP A N 1
ATOM 3001 C CA . ASP A 1 408 ? 9.891 35.379 94.082 1.00 28.26 408 ASP A CA 1
ATOM 3002 C C . ASP A 1 408 ? 10.040 33.832 93.990 1.00 27.76 408 ASP A C 1
ATOM 3003 O O . ASP A 1 408 ? 10.878 33.315 93.242 1.00 28.20 408 ASP A O 1
ATOM 3008 N N . GLY A 1 409 ? 9.231 33.100 94.753 1.00 27.43 409 GLY A N 1
ATOM 3009 C CA . GLY A 1 409 ? 9.308 31.643 94.786 1.00 26.98 409 GLY A CA 1
ATOM 3010 C C . GLY A 1 409 ? 10.443 31.077 95.634 1.00 27.32 409 GLY A C 1
ATOM 3011 O O . GLY A 1 409 ? 10.501 29.867 95.844 1.00 26.18 409 GLY A O 1
ATOM 3012 N N . ALA A 1 410 ? 11.341 31.927 96.143 1.00 26.83 410 ALA A N 1
ATOM 3013 C CA . ALA A 1 410 ? 12.494 31.413 96.926 1.00 27.53 410 ALA A CA 1
ATOM 3014 C C . ALA A 1 410 ? 12.095 30.569 98.150 1.00 27.96 410 ALA A C 1
ATOM 3015 O O . ALA A 1 410 ? 12.851 29.711 98.594 1.00 28.62 410 ALA A O 1
ATOM 3017 N N . ASP A 1 411 ? 10.905 30.813 98.691 1.00 28.07 411 ASP A N 1
ATOM 3018 C CA . ASP A 1 411 ? 10.431 30.088 99.882 1.00 27.73 411 ASP A CA 1
ATOM 3019 C C . ASP A 1 411 ? 10.053 28.617 99.666 1.00 27.03 411 ASP A C 1
ATOM 3020 O O . ASP A 1 411 ? 9.960 27.860 100.624 1.00 26.44 411 ASP A O 1
ATOM 3025 N N . GLU A 1 412 ? 9.821 28.211 98.420 1.00 26.80 412 GLU A N 1
ATOM 3026 C CA . GLU A 1 412 ? 9.569 26.814 98.100 1.00 26.04 412 GLU A CA 1
ATOM 3027 C C . GLU A 1 412 ? 10.640 26.196 97.186 1.00 26.27 412 GLU A C 1
ATOM 3028 O O . GLU A 1 412 ? 10.475 25.084 96.698 1.00 26.38 412 GLU A O 1
ATOM 3034 N N . MET A 1 413 ? 11.734 26.912 96.966 1.00 26.58 413 MET A N 1
ATOM 3035 C CA . MET A 1 413 ? 12.697 26.547 95.927 1.00 26.71 413 MET A CA 1
ATOM 3036 C C . MET A 1 413 ? 13.795 25.554 96.330 1.00 25.47 413 MET A C 1
ATOM 3037 O O . MET A 1 413 ? 14.160 24.671 95.553 1.00 25.37 413 MET A O 1
ATOM 3042 N N . LEU A 1 414 ? 14.320 25.693 97.545 1.00 24.62 414 LEU A N 1
ATOM 3043 C CA . LEU A 1 414 ? 15.583 25.033 97.908 1.00 24.04 414 LEU A CA 1
ATOM 3044 C C . LEU A 1 414 ? 15.536 23.724 98.704 1.00 24.22 414 LEU A C 1
ATOM 3045 O O . LEU A 1 414 ? 16.575 23.131 98.933 1.00 24.46 414 LEU A O 1
ATOM 3050 N N . GLN A 1 415 ? 14.358 23.286 99.141 1.00 23.91 415 GLN A N 1
ATOM 3051 C CA . GLN A 1 415 ? 14.247 22.015 99.875 1.00 24.16 415 GLN A CA 1
ATOM 3052 C C . GLN A 1 415 ? 14.846 20.825 99.081 1.00 24.42 415 GLN A C 1
ATOM 3053 O O . GLN A 1 415 ? 15.627 19.994 99.621 1.00 25.74 415 GLN A O 1
ATOM 3059 N N . GLY A 1 416 ? 14.493 20.749 97.797 1.00 25.05 416 GLY A N 1
ATOM 3060 C CA . GLY A 1 416 ? 15.079 19.774 96.871 1.00 24.30 416 GLY A CA 1
ATOM 3061 C C . GLY A 1 416 ? 16.567 19.955 96.676 1.00 25.23 416 GLY A C 1
ATOM 3062 O O . GLY A 1 416 ? 17.312 18.980 96.721 1.00 24.87 416 GLY A O 1
ATOM 3063 N N . PHE A 1 417 ? 17.015 21.198 96.446 1.00 25.56 417 PHE A N 1
ATOM 3064 C CA . PHE A 1 417 ? 18.457 21.476 96.351 1.00 25.56 417 PHE A CA 1
ATOM 3065 C C . PHE A 1 417 ? 19.228 21.084 97.625 1.00 26.11 417 PHE A C 1
ATOM 3066 O O . PHE A 1 417 ? 20.405 20.744 97.552 1.00 26.67 417 PHE A O 1
ATOM 3074 N N . ALA A 1 418 ? 18.582 21.177 98.787 1.00 25.89 418 ALA A N 1
ATOM 3075 C CA . ALA A 1 418 ? 19.206 20.767 100.044 1.00 26.23 418 ALA A CA 1
ATOM 3076 C C . ALA A 1 418 ? 19.496 19.259 100.053 1.00 25.90 418 ALA A C 1
ATOM 3077 O O . ALA A 1 418 ? 20.528 18.838 100.569 1.00 26.73 418 ALA A O 1
ATOM 3079 N N . VAL A 1 419 ? 18.588 18.465 99.488 1.00 25.16 419 VAL A N 1
ATOM 3080 C CA . VAL A 1 419 ? 18.768 17.017 99.339 1.00 25.08 419 VAL A CA 1
ATOM 3081 C C . VAL A 1 419 ? 20.006 16.719 98.456 1.00 25.94 419 VAL A C 1
ATOM 3082 O O . VAL A 1 419 ? 20.845 15.882 98.799 1.00 26.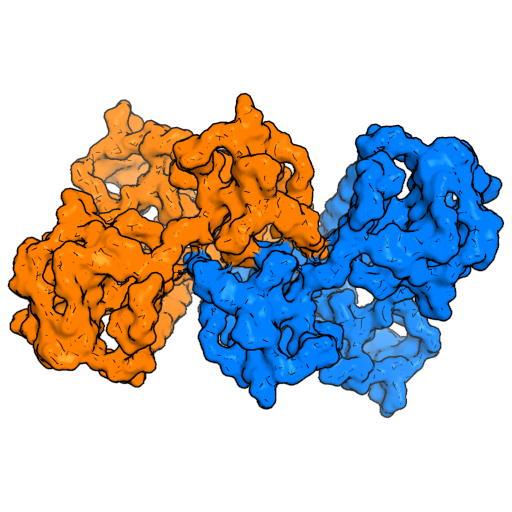45 419 VAL A O 1
ATOM 3086 N N . ALA A 1 420 ? 20.106 17.408 97.322 1.00 25.81 420 ALA A N 1
ATOM 3087 C CA . ALA A 1 420 ? 21.233 17.288 96.417 1.00 26.37 420 ALA A CA 1
ATOM 3088 C C . ALA A 1 420 ? 22.588 17.681 97.049 1.00 26.50 420 ALA A C 1
ATOM 3089 O O . ALA A 1 420 ? 23.586 16.968 96.901 1.00 26.44 420 ALA A O 1
ATOM 3091 N N . VAL A 1 421 ? 22.620 18.824 97.725 1.00 27.01 421 VAL A N 1
ATOM 3092 C CA . VAL A 1 421 ? 23.806 19.284 98.462 1.00 28.05 421 VAL A CA 1
ATOM 3093 C C . VAL A 1 421 ? 24.240 18.289 99.559 1.00 28.96 421 VAL A C 1
ATOM 3094 O O . VAL A 1 421 ? 25.422 18.031 99.735 1.00 28.05 421 VAL A O 1
ATOM 3098 N N . LYS A 1 422 ? 23.271 17.745 100.279 1.00 30.44 422 LYS A N 1
ATOM 3099 C CA . LYS A 1 422 ? 23.527 16.692 101.262 1.00 32.45 422 LYS A CA 1
ATOM 3100 C C . LYS A 1 422 ? 24.192 15.503 100.564 1.00 32.52 422 LYS A C 1
ATOM 3101 O O . LYS A 1 422 ? 25.125 14.882 101.115 1.00 33.02 422 LYS A O 1
ATOM 3107 N N . MET A 1 423 ? 23.784 15.241 99.316 1.00 31.48 423 MET A N 1
ATOM 3108 C CA . MET A 1 423 ? 24.337 14.125 98.554 1.00 31.06 423 MET A CA 1
ATOM 3109 C C . MET A 1 423 ? 25.695 14.430 97.948 1.00 30.64 423 MET A C 1
ATOM 3110 O O . MET A 1 423 ? 26.259 13.603 97.275 1.00 31.20 423 MET A O 1
ATOM 3115 N N . GLY A 1 424 ? 26.220 15.614 98.202 1.00 30.58 424 GLY A N 1
ATOM 3116 C CA . GLY A 1 424 ? 27.489 16.041 97.626 1.00 29.87 424 GLY A CA 1
ATOM 3117 C C . GLY A 1 424 ? 27.374 16.382 96.152 1.00 29.63 424 GLY A C 1
ATOM 3118 O O . GLY A 1 424 ? 28.261 16.046 95.353 1.00 29.29 424 GLY A O 1
ATOM 3119 N N . ALA A 1 425 ? 26.289 17.054 95.777 1.00 28.60 425 ALA A N 1
ATOM 3120 C CA . ALA A 1 425 ? 26.142 17.536 94.385 1.00 27.68 425 ALA A CA 1
ATOM 3121 C C . ALA A 1 425 ? 27.312 18.421 93.925 1.00 27.34 425 ALA A C 1
ATOM 3122 O O . ALA A 1 425 ? 27.851 19.225 94.681 1.00 26.03 425 ALA A O 1
ATOM 3124 N N . THR A 1 426 ? 27.708 18.242 92.673 1.00 27.52 426 THR A N 1
ATOM 3125 C CA . THR A 1 426 ? 28.663 19.141 92.045 1.00 27.91 426 THR A CA 1
ATOM 3126 C C . THR A 1 426 ? 27.917 19.996 91.018 1.00 28.16 426 THR A C 1
ATOM 3127 O O . THR A 1 426 ? 26.720 19.780 90.769 1.00 27.55 426 THR A O 1
ATOM 3131 N N . LYS A 1 427 ? 28.635 20.948 90.421 1.00 28.39 427 LYS A N 1
ATOM 3132 C CA . LYS A 1 427 ? 28.086 21.813 89.381 1.00 28.72 427 LYS A CA 1
ATOM 3133 C C . LYS A 1 427 ? 27.645 20.954 88.185 1.00 28.68 427 LYS A C 1
ATOM 3134 O O . LYS A 1 427 ? 26.596 21.190 87.599 1.00 28.28 427 LYS A O 1
ATOM 3140 N N . ALA A 1 428 ? 28.432 19.924 87.867 1.00 28.88 428 ALA A N 1
ATOM 3141 C CA . ALA A 1 428 ? 28.049 18.946 86.844 1.00 28.52 428 ALA A CA 1
ATOM 3142 C C . ALA A 1 428 ? 26.687 18.313 87.150 1.00 28.28 428 ALA A C 1
ATOM 3143 O O . ALA A 1 428 ? 25.885 18.126 86.243 1.00 28.46 428 ALA A O 1
ATOM 3145 N N . ASP A 1 429 ? 26.421 17.990 88.414 1.00 27.85 429 ASP A N 1
ATOM 3146 C CA . ASP A 1 429 ? 25.134 17.391 88.778 1.00 28.11 429 ASP A CA 1
ATOM 3147 C C . ASP A 1 429 ? 24.017 18.386 88.482 1.00 27.63 429 ASP A C 1
ATOM 3148 O O . ASP A 1 429 ? 22.980 18.021 87.945 1.00 28.27 429 ASP A O 1
ATOM 3153 N N . PHE A 1 430 ? 24.245 19.649 88.832 1.00 27.74 430 PHE A N 1
ATOM 3154 C CA . PHE A 1 430 ? 23.272 20.703 88.595 1.00 28.38 430 PHE A CA 1
ATOM 3155 C C . PHE A 1 430 ? 23.049 20.893 87.081 1.00 27.83 430 PHE A C 1
ATOM 3156 O O . PHE A 1 430 ? 21.920 20.846 86.607 1.00 27.49 430 PHE A O 1
ATOM 3164 N N . ASP A 1 431 ? 24.130 21.089 86.337 1.00 29.27 431 ASP A N 1
ATOM 3165 C CA . ASP A 1 431 ? 24.050 21.377 84.877 1.00 29.72 431 ASP A CA 1
ATOM 3166 C C . ASP A 1 431 ? 23.489 20.205 84.082 1.00 29.77 431 ASP A C 1
ATOM 3167 O O . ASP A 1 431 ? 22.889 20.381 83.042 1.00 30.42 431 ASP A O 1
ATOM 3172 N N . ASN A 1 432 ? 23.706 18.993 84.557 1.00 30.01 432 ASN A N 1
ATOM 3173 C CA . ASN A 1 432 ? 23.141 17.835 83.883 1.00 30.44 432 ASN A CA 1
ATOM 3174 C C . ASN A 1 432 ? 21.658 17.618 84.176 1.00 29.74 432 ASN A C 1
ATOM 3175 O O . ASN A 1 432 ? 21.045 16.684 83.662 1.00 30.75 432 ASN A O 1
ATOM 3180 N N . THR A 1 433 ? 21.084 18.482 85.006 1.00 28.54 433 THR A N 1
ATOM 3181 C CA . THR A 1 433 ? 19.659 18.413 85.291 1.00 26.60 433 THR A CA 1
ATOM 3182 C C . THR A 1 433 ? 18.928 19.351 84.354 1.00 26.10 433 THR A C 1
ATOM 3183 O O . THR A 1 433 ? 19.248 20.538 84.293 1.00 26.66 433 THR A O 1
ATOM 3187 N N . VAL A 1 434 ? 17.927 18.825 83.658 1.00 24.30 434 VAL A N 1
ATOM 3188 C CA . VAL A 1 434 ? 17.159 19.617 82.711 1.00 23.13 434 VAL A CA 1
ATOM 3189 C C . VAL A 1 434 ? 16.357 20.652 83.491 1.00 22.28 434 VAL A C 1
ATOM 3190 O O . VAL A 1 434 ? 15.786 20.352 84.545 1.00 21.37 434 VAL A O 1
ATOM 3194 N N . ALA A 1 435 ? 16.340 21.871 82.960 1.00 20.61 435 ALA A N 1
ATOM 3195 C CA . ALA A 1 435 ? 15.592 22.951 83.516 1.00 20.22 435 ALA A CA 1
ATOM 3196 C C . ALA A 1 435 ? 14.085 22.714 83.366 1.00 20.35 435 ALA A C 1
ATOM 3197 O O . ALA A 1 435 ? 13.598 22.147 82.368 1.00 20.25 435 ALA A O 1
ATOM 3199 N N . ILE A 1 436 ? 13.351 23.203 84.347 1.00 20.78 436 ILE A N 1
ATOM 3200 C CA . ILE A 1 436 ? 11.917 23.480 84.223 1.00 21.28 436 ILE A CA 1
ATOM 3201 C C . ILE A 1 436 ? 11.713 24.896 83.659 1.00 21.64 436 ILE A C 1
ATOM 3202 O O . ILE A 1 436 ? 12.265 25.865 84.188 1.00 22.56 436 ILE A O 1
ATOM 3207 N N . HIS A 1 437 ? 10.894 25.039 82.619 1.00 21.81 437 HIS A N 1
ATOM 3208 C CA . HIS A 1 437 ? 10.676 26.358 82.013 1.00 22.38 437 HIS A CA 1
ATOM 3209 C C . HIS A 1 437 ? 9.191 26.587 81.787 1.00 23.10 437 HIS A C 1
ATOM 3210 O O . HIS A 1 437 ? 8.488 25.624 81.450 1.00 22.75 437 HIS A O 1
ATOM 3217 N N . PRO A 1 438 ? 8.695 27.844 81.999 1.00 23.30 438 PRO A N 1
ATOM 3218 C CA . PRO A 1 438 ? 9.418 28.984 82.575 1.00 23.81 438 PRO A CA 1
ATOM 3219 C C . PRO A 1 438 ? 9.295 29.052 84.120 1.00 23.99 438 PRO A C 1
ATOM 3220 O O . PRO A 1 438 ? 8.231 28.798 84.671 1.00 24.44 438 PRO A O 1
ATOM 3224 N N . GLY A 1 439 ? 10.362 29.454 84.783 1.00 23.96 439 GLY A N 1
ATOM 3225 C CA . GLY A 1 439 ? 10.314 29.793 86.212 1.00 24.65 439 GLY A CA 1
ATOM 3226 C C . GLY A 1 439 ? 11.676 30.285 86.623 1.00 24.89 439 GLY A C 1
ATOM 3227 O O . GLY A 1 439 ? 12.568 30.495 85.766 1.00 25.61 439 GLY A O 1
ATOM 3228 N N . SER A 1 440 ? 11.857 30.490 87.921 1.00 24.37 440 SER A N 1
ATOM 3229 C CA . SER A 1 440 ? 13.139 31.024 88.411 1.00 24.36 440 SER A CA 1
ATOM 3230 C C . SER A 1 440 ? 14.162 29.969 88.782 1.00 23.42 440 SER A C 1
ATOM 3231 O O . SER A 1 440 ? 15.365 30.168 88.573 1.00 23.12 440 SER A O 1
ATOM 3234 N N . ALA A 1 441 ? 13.689 28.853 89.344 1.00 22.92 441 ALA A N 1
ATOM 3235 C CA . ALA A 1 441 ? 14.594 27.796 89.756 1.00 23.38 441 ALA A CA 1
ATOM 3236 C C . ALA A 1 441 ? 15.490 27.345 88.640 1.00 23.56 441 ALA A C 1
ATOM 3237 O O . ALA A 1 441 ? 16.631 26.980 88.905 1.00 24.62 441 ALA A O 1
ATOM 3239 N N . GLU A 1 442 ? 15.009 27.365 87.388 1.00 24.35 442 GLU A N 1
ATOM 3240 C CA . GLU A 1 442 ? 15.866 26.912 86.275 1.00 23.78 442 GLU A CA 1
ATOM 3241 C C . GLU A 1 442 ? 17.190 27.686 86.171 1.00 24.63 442 GLU A C 1
ATOM 3242 O O . GLU A 1 442 ? 18.172 27.185 85.651 1.00 22.72 442 GLU A O 1
ATOM 3248 N N . GLU A 1 443 ? 17.214 28.908 86.685 1.00 25.51 443 GLU A N 1
ATOM 3249 C CA . GLU A 1 443 ? 18.440 29.694 86.628 1.00 27.23 443 GLU A CA 1
ATOM 3250 C C . GLU A 1 443 ? 19.580 29.082 87.441 1.00 27.82 443 GLU A C 1
ATOM 3251 O O . GLU A 1 443 ? 20.756 29.254 87.108 1.00 28.31 443 GLU A O 1
ATOM 3257 N N . LEU A 1 444 ? 19.217 28.340 88.481 1.00 28.23 444 LEU A N 1
ATOM 3258 C CA . LEU A 1 444 ? 20.187 27.617 89.303 1.00 28.55 444 LEU A CA 1
ATOM 3259 C C . LEU A 1 444 ? 20.881 26.453 88.610 1.00 28.46 444 LEU A C 1
ATOM 3260 O O . LEU A 1 444 ? 22.007 26.102 88.961 1.00 28.41 444 LEU A O 1
ATOM 3265 N N . VAL A 1 445 ? 20.223 25.848 87.630 1.00 28.45 445 VAL A N 1
ATOM 3266 C CA . VAL A 1 445 ? 20.868 24.767 86.865 1.00 27.73 445 VAL A CA 1
ATOM 3267 C C . VAL A 1 445 ? 21.391 25.217 85.499 1.00 28.23 445 VAL A C 1
ATOM 3268 O O . VAL A 1 445 ? 21.840 24.396 84.693 1.00 27.38 445 VAL A O 1
ATOM 3272 N N . THR A 1 446 ? 21.333 26.517 85.230 1.00 29.13 446 THR A N 1
ATOM 3273 C CA . THR A 1 446 ? 21.783 27.010 83.939 1.00 30.70 446 THR A CA 1
ATOM 3274 C C . THR A 1 446 ? 22.796 28.156 84.064 1.00 31.27 446 THR A C 1
ATOM 3275 O O . THR A 1 446 ? 22.986 28.954 83.141 1.00 31.10 446 THR A O 1
ATOM 3279 N N . LEU A 1 447 ? 23.477 28.194 85.208 1.00 31.66 447 LEU A N 1
ATOM 3280 C CA . LEU A 1 447 ? 24.558 29.152 85.441 1.00 32.58 447 LEU A CA 1
ATOM 3281 C C . LEU A 1 447 ? 25.774 28.807 84.577 1.00 33.42 447 LEU A C 1
ATOM 3282 O O . LEU A 1 447 ? 26.261 27.694 84.589 1.00 33.43 447 LEU A O 1
ATOM 3287 N N . LYS A 1 448 ? 26.216 29.781 83.797 1.00 35.04 448 LYS A N 1
ATOM 3288 C CA . LYS A 1 448 ? 27.277 29.580 82.821 1.00 37.23 448 LYS A CA 1
ATOM 3289 C C . LYS A 1 448 ? 28.331 30.629 83.118 1.00 38.16 448 LYS A C 1
ATOM 3290 O O . LYS A 1 448 ? 28.006 31.817 83.264 1.00 40.12 448 LYS A O 1
ATOM 3292 N N . GLU A 1 449 ? 29.573 30.200 83.246 1.00 38.36 449 GLU A N 1
ATOM 3293 C CA . GLU A 1 449 ? 30.686 31.122 83.518 1.00 39.24 449 GLU A CA 1
ATOM 3294 C C . GLU A 1 449 ? 30.652 31.751 84.919 1.00 38.06 449 GLU A C 1
ATOM 3295 O O . GLU A 1 449 ? 29.729 32.500 85.264 1.00 38.52 449 GLU A O 1
ATOM 3301 N N . PRO A 1 450 ? 31.683 31.456 85.723 1.00 36.80 450 PRO A N 1
ATOM 3302 C CA . PRO A 1 450 ? 31.705 31.930 87.101 1.00 35.44 450 PRO A CA 1
ATOM 3303 C C . PRO A 1 450 ? 32.132 33.390 87.173 1.00 34.50 450 PRO A C 1
ATOM 3304 O O . PRO A 1 450 ? 32.794 33.899 86.258 1.00 33.73 450 PRO A O 1
ATOM 3308 N N . VAL A 1 451 ? 31.738 34.066 88.243 1.00 33.25 451 VAL A N 1
ATOM 3309 C CA . VAL A 1 451 ? 32.167 35.437 88.465 1.00 32.36 451 VAL A CA 1
ATOM 3310 C C . VAL A 1 451 ? 33.537 35.453 89.157 1.00 31.81 451 VAL A C 1
ATOM 3311 O O . VAL A 1 451 ? 34.358 36.352 88.922 1.00 31.42 451 VAL A O 1
ATOM 3315 N N . ARG A 1 452 ? 33.773 34.443 89.995 1.00 31.15 452 ARG A N 1
ATOM 3316 C CA . ARG A 1 452 ? 35.067 34.237 90.648 1.00 30.88 452 ARG A CA 1
ATOM 3317 C C . ARG A 1 452 ? 35.524 32.773 90.602 1.00 31.10 452 ARG A C 1
ATOM 3318 O O . ARG A 1 452 ? 34.712 31.840 90.613 1.00 30.31 452 ARG A O 1
ATOM 3326 N N . ARG A 1 453 ? 36.843 32.619 90.512 1.00 31.58 453 ARG A N 1
ATOM 3327 C CA . ARG A 1 453 ? 37.539 31.344 90.444 1.00 32.12 453 ARG A CA 1
ATOM 3328 C C . ARG A 1 453 ? 38.641 31.385 91.520 1.00 32.39 453 ARG A C 1
ATOM 3329 O O . ARG A 1 453 ? 38.924 32.459 92.057 1.00 31.84 453 ARG A O 1
ATOM 3331 N N . PRO A 1 454 ? 39.247 30.229 91.874 1.00 32.96 454 PRO A N 1
ATOM 3332 C CA . PRO A 1 454 ? 40.337 30.347 92.849 1.00 33.86 454 PRO A CA 1
ATOM 3333 C C . PRO A 1 454 ? 41.377 31.389 92.396 1.00 34.28 454 PRO A C 1
ATOM 3334 O O . PRO A 1 454 ? 41.793 31.381 91.226 1.00 35.00 454 PRO A O 1
ATOM 3338 N N . GLY A 1 455 ? 41.750 32.297 93.304 1.00 34.81 455 GLY A N 1
ATOM 3339 C CA . GLY A 1 455 ? 42.611 33.455 92.978 1.00 35.02 455 GLY A CA 1
ATOM 3340 C C . GLY A 1 455 ? 41.777 34.699 92.689 1.00 35.52 455 GLY A C 1
ATOM 3341 O O . GLY A 1 455 ? 40.595 34.800 93.102 1.00 35.08 455 GLY A O 1
ATOM 3342 N N . THR B 1 2 ? 27.784 29.480 51.252 1.00 34.31 2 THR B N 1
ATOM 3343 C CA . THR B 1 2 ? 26.677 28.815 50.521 1.00 34.44 2 THR B CA 1
ATOM 3344 C C . THR B 1 2 ? 26.884 27.297 50.504 1.00 34.05 2 THR B C 1
ATOM 3345 O O . THR B 1 2 ? 26.022 26.534 50.045 1.00 33.73 2 THR B O 1
ATOM 3349 N N . GLN B 1 3 ? 28.041 26.882 51.011 1.00 33.28 3 GLN B N 1
ATOM 3350 C CA . GLN B 1 3 ? 28.388 25.462 51.182 1.00 32.47 3 GLN B CA 1
ATOM 3351 C C . GLN B 1 3 ? 29.569 25.331 52.159 1.00 32.00 3 GLN B C 1
ATOM 3352 O O . GLN B 1 3 ? 30.088 24.235 52.392 1.00 32.36 3 GLN B O 1
ATOM 3354 N N . HIS B 1 4 ? 29.986 26.466 52.718 1.00 31.27 4 HIS B N 1
ATOM 3355 C CA . HIS B 1 4 ? 31.142 26.541 53.603 1.00 30.63 4 HIS B CA 1
ATOM 3356 C C . HIS B 1 4 ? 30.657 26.702 55.032 1.00 30.28 4 HIS B C 1
ATOM 3357 O O . HIS B 1 4 ? 31.444 27.010 55.935 1.00 31.00 4 HIS B O 1
ATOM 3364 N N . PHE B 1 5 ? 29.355 26.505 55.235 1.00 29.47 5 PHE B N 1
ATOM 3365 C CA . PHE B 1 5 ? 28.789 26.499 56.584 1.00 28.90 5 PHE B CA 1
ATOM 3366 C C . PHE B 1 5 ? 29.173 25.200 57.281 1.00 28.19 5 PHE B C 1
ATOM 3367 O O . PHE B 1 5 ? 29.124 24.126 56.694 1.00 29.11 5 PHE B O 1
ATOM 3375 N N . ASP B 1 6 ? 29.590 25.328 58.528 1.00 27.44 6 ASP B N 1
ATOM 3376 C CA . ASP B 1 6 ? 29.741 24.188 59.410 1.00 26.93 6 ASP B CA 1
ATOM 3377 C C . ASP B 1 6 ? 28.362 23.653 59.765 1.00 26.14 6 ASP B C 1
ATOM 3378 O O . ASP B 1 6 ? 28.126 22.432 59.783 1.00 26.00 6 ASP B O 1
ATOM 3383 N N . LEU B 1 7 ? 27.436 24.574 59.999 1.00 24.05 7 LEU B N 1
ATOM 3384 C CA . LEU B 1 7 ? 26.105 24.213 60.461 1.00 23.14 7 LEU B CA 1
ATOM 3385 C C . LEU B 1 7 ? 25.004 24.979 59.777 1.00 22.30 7 LEU B C 1
ATOM 3386 O O . LEU B 1 7 ? 25.054 26.232 59.655 1.00 22.34 7 LEU B O 1
ATOM 3391 N N . ILE B 1 8 ? 23.992 24.234 59.359 1.00 21.83 8 ILE B N 1
ATOM 3392 C CA . ILE B 1 8 ? 22.689 24.808 59.100 1.00 22.21 8 ILE B CA 1
ATOM 3393 C C . ILE B 1 8 ? 21.696 24.314 60.175 1.00 22.96 8 ILE B C 1
ATOM 3394 O O . ILE B 1 8 ? 21.484 23.103 60.346 1.00 23.69 8 ILE B O 1
ATOM 3399 N N . ALA B 1 9 ? 21.120 25.239 60.926 1.00 22.87 9 ALA B N 1
ATOM 3400 C CA . ALA B 1 9 ? 19.988 24.889 61.776 1.00 23.63 9 ALA B CA 1
ATOM 3401 C C . ALA B 1 9 ? 18.691 25.307 61.113 1.00 23.05 9 ALA B C 1
ATOM 3402 O O . ALA B 1 9 ? 18.494 26.493 60.791 1.00 22.18 9 ALA B O 1
ATOM 3404 N N . ILE B 1 10 ? 17.827 24.321 60.865 1.00 23.48 10 ILE B N 1
ATOM 3405 C CA . ILE B 1 10 ? 16.518 24.590 60.242 1.00 23.82 10 ILE B CA 1
ATOM 3406 C C . ILE B 1 10 ? 15.481 24.807 61.344 1.00 24.44 10 ILE B C 1
ATOM 3407 O O . ILE B 1 10 ? 15.079 23.859 62.024 1.00 24.46 10 ILE B O 1
ATOM 3412 N N . GLY B 1 11 ? 15.056 26.049 61.520 1.00 24.38 11 GLY B N 1
ATOM 3413 C CA . GLY B 1 11 ? 14.125 26.392 62.595 1.00 24.72 11 GLY B CA 1
ATOM 3414 C C . GLY B 1 11 ? 14.841 27.218 63.631 1.00 25.23 11 GLY B C 1
ATOM 3415 O O . GLY B 1 11 ? 15.902 26.803 64.125 1.00 26.19 11 GLY B O 1
ATOM 3416 N N . GLY B 1 12 ? 14.276 28.397 63.927 1.00 25.39 12 GLY B N 1
ATOM 3417 C CA . GLY B 1 12 ? 14.827 29.350 64.897 1.00 24.70 12 GLY B CA 1
ATOM 3418 C C . GLY B 1 12 ? 13.996 29.326 66.179 1.00 24.84 12 GLY B C 1
ATOM 3419 O O . GLY B 1 12 ? 13.701 30.375 66.787 1.00 24.30 12 GLY B O 1
ATOM 3420 N N . GLY B 1 13 ? 13.618 28.114 66.588 1.00 23.37 13 GLY B N 1
ATOM 3421 C CA . GLY B 1 13 ? 12.886 27.912 67.806 1.00 23.42 13 GLY B CA 1
ATOM 3422 C C . GLY B 1 13 ? 13.866 27.544 68.897 1.00 24.24 13 GLY B C 1
ATOM 3423 O O . GLY B 1 13 ? 15.075 27.826 68.789 1.00 23.53 13 GLY B O 1
ATOM 3424 N N . SER B 1 14 ? 13.338 26.884 69.921 1.00 23.65 14 SER B N 1
ATOM 3425 C CA . SER B 1 14 ? 14.124 26.494 71.082 1.00 24.63 14 SER B CA 1
ATOM 3426 C C . SER B 1 14 ? 15.350 25.657 70.763 1.00 24.10 14 SER B C 1
ATOM 3427 O O . SER B 1 14 ? 16.449 25.949 71.242 1.00 23.53 14 SER B O 1
ATOM 3430 N N . GLY B 1 15 ? 15.154 24.577 70.003 1.00 25.31 15 GLY B N 1
ATOM 3431 C CA . GLY B 1 15 ? 16.274 23.706 69.625 1.00 25.12 15 GLY B CA 1
ATOM 3432 C C . GLY B 1 15 ? 17.254 24.335 68.650 1.00 25.31 15 GLY B C 1
ATOM 3433 O O . GLY B 1 15 ? 18.472 24.207 68.815 1.00 25.67 15 GLY B O 1
ATOM 3434 N N . GLY B 1 16 ? 16.710 24.965 67.612 1.00 24.23 16 GLY B N 1
ATOM 3435 C CA . GLY B 1 16 ? 17.487 25.596 66.573 1.00 25.79 16 GLY B CA 1
ATOM 3436 C C . GLY B 1 16 ? 18.349 26.738 67.057 1.00 25.58 16 GLY B C 1
ATOM 3437 O O . GLY B 1 16 ? 19.513 26.798 66.715 1.00 24.95 16 GLY B O 1
ATOM 3438 N N . LEU B 1 17 ? 17.768 27.622 67.878 1.00 26.48 17 LEU B N 1
ATOM 3439 C CA . LEU B 1 17 ? 18.505 28.715 68.520 1.00 27.09 17 LEU B CA 1
ATOM 3440 C C . LEU B 1 17 ? 19.647 28.197 69.383 1.00 26.60 17 LEU B C 1
ATOM 3441 O O . LEU B 1 17 ? 20.774 28.675 69.287 1.00 26.13 17 LEU B O 1
ATOM 3446 N N . ALA B 1 18 ? 19.341 27.182 70.197 1.00 26.36 18 ALA B N 1
ATOM 3447 C CA . ALA B 1 18 ? 20.304 26.578 71.121 1.00 25.81 18 ALA B CA 1
ATOM 3448 C C . ALA B 1 18 ? 21.538 25.968 70.417 1.00 25.10 18 ALA B C 1
ATOM 3449 O O . ALA B 1 18 ? 22.677 26.251 70.792 1.00 23.78 18 ALA B O 1
ATOM 3451 N N . VAL B 1 19 ? 21.306 25.144 69.391 1.00 25.11 19 VAL B N 1
ATOM 3452 C CA . VAL B 1 19 ? 22.411 24.581 68.607 1.00 24.85 19 VAL B CA 1
ATOM 3453 C C . VAL B 1 19 ? 23.188 25.683 67.850 1.00 24.99 19 VAL B C 1
ATOM 3454 O O . VAL B 1 19 ? 24.417 25.686 67.859 1.00 24.53 19 VAL B O 1
ATOM 3458 N N . ALA B 1 20 ? 22.475 26.624 67.234 1.00 24.63 20 ALA B N 1
ATOM 3459 C CA . ALA B 1 20 ? 23.138 27.677 66.447 1.00 25.97 20 ALA B CA 1
ATOM 3460 C C . ALA B 1 20 ? 24.010 28.545 67.375 1.00 26.44 20 ALA B C 1
ATOM 3461 O O . ALA B 1 20 ? 25.183 28.793 67.101 1.00 26.15 20 ALA B O 1
ATOM 3463 N N . GLU B 1 21 ? 23.437 28.956 68.496 1.00 27.27 21 GLU B N 1
ATOM 3464 C CA . GLU B 1 21 ? 24.167 29.738 69.505 1.00 28.84 21 GLU B CA 1
ATOM 3465 C C . GLU B 1 21 ? 25.442 29.059 70.052 1.00 29.22 21 GLU B C 1
ATOM 3466 O O . GLU B 1 21 ? 26.493 29.697 70.113 1.00 29.15 21 GLU B O 1
ATOM 3472 N N . LYS B 1 22 ? 25.358 27.781 70.440 1.00 29.71 22 LYS B N 1
ATOM 3473 C CA . LYS B 1 22 ? 26.542 27.076 70.928 1.00 30.67 22 LYS B CA 1
ATOM 3474 C C . LYS B 1 22 ? 27.558 26.874 69.809 1.00 30.33 22 LYS B C 1
ATOM 3475 O O . LYS B 1 22 ? 28.765 27.033 70.027 1.00 30.09 22 LYS B O 1
ATOM 3481 N N . ALA B 1 23 ? 27.086 26.503 68.619 1.00 30.47 23 ALA B N 1
ATOM 3482 C CA . ALA B 1 23 ? 28.009 26.367 67.485 1.00 30.69 23 ALA B CA 1
ATOM 3483 C C . ALA B 1 23 ? 28.721 27.683 67.182 1.00 31.13 23 ALA B C 1
ATOM 3484 O O . ALA B 1 23 ? 29.957 27.695 67.006 1.00 31.34 23 ALA B O 1
ATOM 3486 N N . ALA B 1 24 ? 27.967 28.783 67.104 1.00 31.34 24 ALA B N 1
ATOM 3487 C CA . ALA B 1 24 ? 28.595 30.093 66.861 1.00 32.58 24 ALA B CA 1
ATOM 3488 C C . ALA B 1 24 ? 29.592 30.415 67.968 1.00 32.81 24 ALA B C 1
ATOM 3489 O O . ALA B 1 24 ? 30.637 30.993 67.696 1.00 33.32 24 ALA B O 1
ATOM 3491 N N . ALA B 1 25 ? 29.287 30.005 69.201 1.00 33.68 25 ALA B N 1
ATOM 3492 C CA . ALA B 1 25 ? 30.208 30.228 70.337 1.00 34.11 25 ALA B CA 1
ATOM 3493 C C . ALA B 1 25 ? 31.523 29.415 70.276 1.00 34.58 25 ALA B C 1
ATOM 3494 O O . ALA B 1 25 ? 32.541 29.856 70.812 1.00 34.81 25 ALA B O 1
ATOM 3496 N N . PHE B 1 26 ? 31.505 28.242 69.634 1.00 34.31 26 PHE B N 1
ATOM 3497 C CA . PHE B 1 26 ? 32.739 27.506 69.338 1.00 34.10 26 PHE B CA 1
ATOM 3498 C C . PHE B 1 26 ? 33.418 27.988 68.053 1.00 33.65 26 PHE B C 1
ATOM 3499 O O . PHE B 1 26 ? 34.273 27.286 67.520 1.00 33.57 26 PHE B O 1
ATOM 3507 N N . GLY B 1 27 ? 33.030 29.170 67.567 1.00 33.38 27 GLY B N 1
ATOM 3508 C CA . GLY B 1 27 ? 33.662 29.821 66.413 1.00 32.26 27 GLY B CA 1
ATOM 3509 C C . GLY B 1 27 ? 33.327 29.188 65.073 1.00 31.87 27 GLY B C 1
ATOM 3510 O O . GLY B 1 27 ? 34.076 29.321 64.094 1.00 31.19 27 GLY B O 1
ATOM 3511 N N . LYS B 1 28 ? 32.185 28.515 65.011 1.00 30.67 28 LYS B N 1
ATOM 3512 C CA . LYS B 1 28 ? 31.770 27.862 63.767 1.00 30.14 28 LYS B CA 1
ATOM 3513 C C . LYS B 1 28 ? 30.968 28.810 62.897 1.00 29.28 28 LYS B C 1
ATOM 3514 O O . LYS B 1 28 ? 30.437 29.796 63.388 1.00 29.31 28 LYS B O 1
ATOM 3520 N N . ARG B 1 29 ? 30.934 28.523 61.598 1.00 28.76 29 ARG B N 1
ATOM 3521 C CA . ARG B 1 29 ? 30.155 29.284 60.626 1.00 27.67 29 ARG B CA 1
ATOM 3522 C C . ARG B 1 29 ? 28.772 28.667 60.505 1.00 26.42 29 ARG B C 1
ATOM 3523 O O . ARG B 1 29 ? 28.617 27.511 60.076 1.00 25.77 29 ARG B O 1
ATOM 3531 N N . VAL B 1 30 ? 27.773 29.451 60.873 1.00 25.61 30 VAL B N 1
ATOM 3532 C CA . VAL B 1 30 ? 26.431 28.950 61.121 1.00 25.25 30 VAL B CA 1
ATOM 3533 C C . VAL B 1 30 ? 25.397 29.700 60.310 1.00 25.32 30 VAL B C 1
ATOM 3534 O O . VAL B 1 30 ? 25.371 30.941 60.323 1.00 24.52 30 VAL B O 1
ATOM 3538 N N . ALA B 1 31 ? 24.530 28.940 59.645 1.00 24.51 31 ALA B N 1
ATOM 3539 C CA . ALA B 1 31 ? 23.333 29.483 58.969 1.00 24.65 31 ALA B CA 1
ATOM 3540 C C . ALA B 1 31 ? 22.100 29.073 59.793 1.00 25.01 31 ALA B C 1
ATOM 3541 O O . ALA B 1 31 ? 22.009 27.930 60.243 1.00 23.03 31 ALA B O 1
ATOM 3543 N N . LEU B 1 32 ? 21.170 29.995 60.014 1.00 25.45 32 LEU B N 1
ATOM 3544 C CA . LEU B 1 32 ? 19.924 29.663 60.717 1.00 26.27 32 LEU B CA 1
ATOM 3545 C C . LEU B 1 32 ? 18.715 30.009 59.843 1.00 26.08 32 LEU B C 1
ATOM 3546 O O . LEU B 1 32 ? 18.568 31.158 59.403 1.00 26.39 32 LEU B O 1
ATOM 3551 N N . ILE B 1 33 ? 17.840 29.035 59.624 1.00 25.89 33 ILE B N 1
ATOM 3552 C CA . ILE B 1 33 ? 16.681 29.223 58.764 1.00 26.25 33 ILE B CA 1
ATOM 3553 C C . ILE B 1 33 ? 15.435 29.308 59.634 1.00 26.74 33 ILE B C 1
ATOM 3554 O O . ILE B 1 33 ? 15.191 28.432 60.478 1.00 26.23 33 ILE B O 1
ATOM 3559 N N . GLU B 1 34 ? 14.665 30.374 59.435 1.00 26.73 34 GLU B N 1
ATOM 3560 C CA . GLU B 1 34 ? 13.403 30.589 60.139 1.00 27.15 34 GLU B CA 1
ATOM 3561 C C . GLU B 1 34 ? 12.393 31.194 59.164 1.00 27.42 34 GLU B C 1
ATOM 3562 O O . GLU B 1 34 ? 12.664 32.227 58.547 1.00 28.40 34 GLU B O 1
ATOM 3568 N N . SER B 1 35 ? 11.243 30.537 59.029 1.00 28.03 35 SER B N 1
ATOM 3569 C CA . SER B 1 35 ? 10.152 30.993 58.171 1.00 28.62 35 SER B CA 1
ATOM 3570 C C . SER B 1 35 ? 9.222 32.023 58.845 1.00 29.74 35 SER B C 1
ATOM 3571 O O . SER B 1 35 ? 8.562 32.805 58.150 1.00 29.34 35 SER B O 1
ATOM 3574 N N . LYS B 1 36 ? 9.161 31.992 60.183 1.00 29.24 36 LYS B N 1
ATOM 3575 C CA . LYS B 1 36 ? 8.318 32.897 60.960 1.00 30.53 36 LYS B CA 1
ATOM 3576 C C . LYS B 1 36 ? 9.150 33.770 61.910 1.00 30.21 36 LYS B C 1
ATOM 3577 O O . LYS B 1 36 ? 9.928 34.601 61.459 1.00 29.98 36 LYS B O 1
ATOM 3583 N N . ALA B 1 37 ? 9.008 33.579 63.216 1.00 30.87 37 ALA B N 1
ATOM 3584 C CA . ALA B 1 37 ? 9.702 34.439 64.189 1.00 30.59 37 ALA B CA 1
ATOM 3585 C C . ALA B 1 37 ? 10.670 33.655 65.066 1.00 30.95 37 ALA B C 1
ATOM 3586 O O . ALA B 1 37 ? 10.373 32.510 65.494 1.00 30.54 37 ALA B O 1
ATOM 3588 N N . LEU B 1 38 ? 11.819 34.268 65.362 1.00 30.59 38 LEU B N 1
ATOM 3589 C CA . LEU B 1 38 ? 12.778 33.639 66.284 1.00 30.18 38 LEU B CA 1
ATOM 3590 C C . LEU B 1 38 ? 12.122 33.434 67.628 1.00 29.79 38 LEU B C 1
ATOM 3591 O O . LEU B 1 38 ? 11.318 34.262 68.051 1.00 30.60 38 LEU B O 1
ATOM 3596 N N . GLY B 1 39 ? 12.474 32.337 68.289 1.00 28.38 39 GLY B N 1
ATOM 3597 C CA . GLY B 1 39 ? 11.884 31.987 69.577 1.00 27.82 39 GLY B CA 1
ATOM 3598 C C . GLY B 1 39 ? 10.918 30.831 69.427 1.00 27.24 39 GLY B C 1
ATOM 3599 O O . GLY B 1 39 ? 10.568 30.190 70.404 1.00 27.47 39 GLY B O 1
ATOM 3600 N N . GLY B 1 40 ? 10.481 30.582 68.188 1.00 26.68 40 GLY B N 1
ATOM 3601 C CA . GLY B 1 40 ? 9.588 29.480 67.885 1.00 26.47 40 GLY B CA 1
ATOM 3602 C C . GLY B 1 40 ? 8.290 29.539 68.683 1.00 26.27 40 GLY B C 1
ATOM 3603 O O . GLY B 1 40 ? 7.808 30.607 69.067 1.00 25.34 40 GLY B O 1
ATOM 3604 N N . THR B 1 41 ? 7.759 28.366 68.963 1.00 26.40 41 THR B N 1
ATOM 3605 C CA . THR B 1 41 ? 6.497 28.240 69.679 1.00 26.58 41 THR B CA 1
ATOM 3606 C C . THR B 1 41 ? 6.556 28.772 71.111 1.00 26.13 41 THR B C 1
ATOM 3607 O O . THR B 1 41 ? 5.620 29.407 71.587 1.00 25.63 41 THR B O 1
ATOM 3611 N N . CYS B 1 42 ? 7.668 28.524 71.783 1.00 27.00 42 CYS B N 1
ATOM 3612 C CA . CYS B 1 42 ? 7.746 28.806 73.194 1.00 27.40 42 CYS B CA 1
ATOM 3613 C C . CYS B 1 42 ? 7.569 30.306 73.504 1.00 27.05 42 CYS B C 1
ATOM 3614 O O . CYS B 1 42 ? 6.717 30.692 74.294 1.00 26.90 42 CYS B O 1
ATOM 3617 N N . VAL B 1 43 ? 8.386 31.123 72.861 1.00 27.10 43 VAL B N 1
ATOM 3618 C CA . VAL B 1 43 ? 8.384 32.582 72.999 1.00 27.77 43 VAL B CA 1
ATOM 3619 C C . VAL B 1 43 ? 7.085 33.229 72.474 1.00 27.50 43 VAL B C 1
ATOM 3620 O O . VAL B 1 43 ? 6.485 34.091 73.132 1.00 27.49 43 VAL B O 1
ATOM 3624 N N . ASN B 1 44 ? 6.647 32.798 71.298 1.00 27.42 44 ASN B N 1
ATOM 3625 C CA . ASN B 1 44 ? 5.582 33.496 70.590 1.00 27.79 44 ASN B CA 1
ATOM 3626 C C . ASN B 1 44 ? 4.181 33.011 70.924 1.00 27.21 44 ASN B C 1
ATOM 3627 O O . ASN B 1 44 ? 3.299 33.811 71.109 1.00 26.71 44 ASN B O 1
ATOM 3632 N N . VAL B 1 45 ? 3.970 31.699 71.003 1.00 26.99 45 VAL B N 1
ATOM 3633 C CA . VAL B 1 45 ? 2.607 31.186 71.189 1.00 27.09 45 VAL B CA 1
ATOM 3634 C C . VAL B 1 45 ? 2.554 30.030 72.220 1.00 26.77 45 VAL B C 1
ATOM 3635 O O . VAL B 1 45 ? 1.685 29.167 72.149 1.00 27.35 45 VAL B O 1
ATOM 3639 N N . GLY B 1 46 ? 3.494 29.994 73.152 1.00 26.61 46 GLY B N 1
ATOM 3640 C CA . GLY B 1 46 ? 3.648 28.814 74.008 1.00 26.13 46 GLY B CA 1
ATOM 3641 C C . GLY B 1 46 ? 3.954 29.200 75.445 1.00 26.72 46 GLY B C 1
ATOM 3642 O O . GLY B 1 46 ? 3.203 29.975 76.048 1.00 25.63 46 GLY B O 1
ATOM 3643 N N . CYS B 1 47 ? 5.071 28.670 75.960 1.00 26.45 47 CYS B N 1
ATOM 3644 C CA . CYS B 1 47 ? 5.487 28.836 77.352 1.00 26.11 47 CYS B CA 1
ATOM 3645 C C . CYS B 1 47 ? 5.299 30.256 77.868 1.00 26.03 47 CYS B C 1
ATOM 3646 O O . CYS B 1 47 ? 4.698 30.473 78.921 1.00 25.32 47 CYS B O 1
ATOM 3649 N N . VAL B 1 48 ? 5.843 31.224 77.136 1.00 26.34 48 VAL B N 1
ATOM 3650 C CA . VAL B 1 48 ? 5.954 32.604 77.652 1.00 26.49 48 VAL B CA 1
ATOM 3651 C C . VAL B 1 48 ? 4.578 33.267 77.752 1.00 26.73 48 VAL B C 1
ATOM 3652 O O . VAL B 1 48 ? 4.201 33.715 78.834 1.00 27.63 48 VAL B O 1
ATOM 3656 N N . PRO B 1 49 ? 3.820 33.339 76.631 1.00 27.14 49 PRO B N 1
ATOM 3657 C CA . PRO B 1 49 ? 2.499 33.940 76.775 1.00 26.78 49 PRO B CA 1
ATOM 3658 C C . PRO B 1 49 ? 1.614 33.162 77.750 1.00 26.95 49 PRO B C 1
ATOM 3659 O O . PRO B 1 49 ? 0.822 33.756 78.465 1.00 25.99 49 PRO B O 1
ATOM 3663 N N . LYS B 1 50 ? 1.734 31.834 77.760 1.00 26.85 50 LYS B N 1
ATOM 3664 C CA . LYS B 1 50 ? 0.999 31.046 78.721 1.00 26.47 50 LYS B CA 1
ATOM 3665 C C . LYS B 1 50 ? 1.293 31.475 80.158 1.00 25.79 50 LYS B C 1
ATOM 3666 O O . LYS B 1 50 ? 0.377 31.661 80.934 1.00 25.27 50 LYS B O 1
ATOM 3672 N N . LYS B 1 51 ? 2.576 31.599 80.496 1.00 25.65 51 LYS B N 1
ATOM 3673 C CA . LYS B 1 51 ? 3.012 31.897 81.852 1.00 25.68 51 LYS B CA 1
ATOM 3674 C C . LYS B 1 51 ? 2.665 33.330 82.243 1.00 25.48 51 LYS B C 1
ATOM 3675 O O . LYS B 1 51 ? 2.304 33.581 83.395 1.00 26.10 51 LYS B O 1
ATOM 3681 N N . VAL B 1 52 ? 2.745 34.261 81.293 1.00 24.92 52 VAL B N 1
ATOM 3682 C CA . VAL B 1 52 ? 2.318 35.636 81.584 1.00 24.54 52 VAL B CA 1
ATOM 3683 C C . VAL B 1 52 ? 0.828 35.658 81.964 1.00 24.85 52 VAL B C 1
ATOM 3684 O O . VAL B 1 52 ? 0.461 36.247 82.965 1.00 24.50 52 VAL B O 1
ATOM 3688 N N . MET B 1 53 ? -0.016 34.999 81.173 1.00 25.45 53 MET B N 1
ATOM 3689 C CA . MET B 1 53 ? -1.445 34.906 81.502 1.00 26.40 53 MET B CA 1
ATOM 3690 C C . MET B 1 53 ? -1.708 34.137 82.801 1.00 27.50 53 MET B C 1
ATOM 3691 O O . MET B 1 53 ? -2.649 34.453 83.539 1.00 28.52 53 MET B O 1
ATOM 3696 N N . TRP B 1 54 ? -0.868 33.140 83.072 1.00 27.13 54 TRP B N 1
ATOM 3697 C CA . TRP B 1 54 ? -0.902 32.427 84.340 1.00 28.26 54 TRP B CA 1
ATOM 3698 C C . TRP B 1 54 ? -0.655 33.328 85.541 1.00 28.68 54 TRP B C 1
ATOM 3699 O O . TRP B 1 54 ? -1.361 33.224 86.565 1.00 29.72 54 TRP B O 1
ATOM 3710 N N . TYR B 1 55 ? 0.323 34.226 85.432 1.00 28.80 55 TYR B N 1
ATOM 3711 C CA . TYR B 1 55 ? 0.502 35.214 86.485 1.00 29.58 55 TYR B CA 1
ATOM 3712 C C . TYR B 1 55 ? -0.758 36.056 86.730 1.00 29.45 55 TYR B C 1
ATOM 3713 O O . TYR B 1 55 ? -1.102 36.317 87.877 1.00 28.29 55 TYR B O 1
ATOM 3722 N N . ALA B 1 56 ? -1.452 36.447 85.654 1.00 30.05 56 ALA B N 1
ATOM 3723 C CA . ALA B 1 56 ? -2.695 37.245 85.788 1.00 30.21 56 ALA B CA 1
ATOM 3724 C C . ALA B 1 56 ? -3.785 36.481 86.548 1.00 30.25 56 ALA B C 1
ATOM 3725 O O . ALA B 1 56 ? -4.448 37.029 87.425 1.00 30.78 56 ALA B O 1
ATOM 3727 N N . SER B 1 57 ? -3.973 35.207 86.217 1.00 30.71 57 SER B N 1
ATOM 3728 C CA . SER B 1 57 ? -4.957 34.389 86.927 1.00 32.42 57 SER B CA 1
ATOM 3729 C C . SER B 1 57 ? -4.527 34.102 88.387 1.00 32.40 57 SER B C 1
ATOM 3730 O O . SER B 1 57 ? -5.376 34.018 89.275 1.00 32.90 57 SER B O 1
ATOM 3733 N N . HIS B 1 58 ? -3.212 33.987 88.616 1.00 31.93 58 HIS B N 1
ATOM 3734 C CA . HIS B 1 58 ? -2.593 33.848 89.949 1.00 31.45 58 HIS B CA 1
ATOM 3735 C C . HIS B 1 58 ? -2.903 35.108 90.780 1.00 31.10 58 HIS B C 1
ATOM 3736 O O . HIS B 1 58 ? -3.270 35.023 91.961 1.00 30.73 58 HIS B O 1
ATOM 3743 N N . LEU B 1 59 ? -2.794 36.280 90.160 1.00 29.81 59 LEU B N 1
ATOM 3744 C CA . LEU B 1 59 ? -3.103 37.523 90.863 1.00 29.61 59 LEU B CA 1
ATOM 3745 C C . LEU B 1 59 ? -4.616 37.703 91.110 1.00 29.38 59 LEU B C 1
ATOM 3746 O O . LEU B 1 59 ? -5.021 38.181 92.176 1.00 29.67 59 LEU B O 1
ATOM 3751 N N . ALA B 1 60 ? -5.431 37.300 90.135 1.00 28.85 60 ALA B N 1
ATOM 3752 C CA . ALA B 1 60 ? -6.896 37.244 90.288 1.00 28.33 60 ALA B CA 1
ATOM 3753 C C . ALA B 1 60 ? -7.343 36.327 91.441 1.00 28.54 60 ALA B C 1
ATOM 3754 O O . ALA B 1 60 ? -8.286 36.635 92.159 1.00 28.08 60 ALA B O 1
ATOM 3756 N N . GLU B 1 61 ? -6.693 35.175 91.588 1.00 28.86 61 GLU B N 1
ATOM 3757 C CA . GLU B 1 61 ? -6.950 34.311 92.731 1.00 29.01 61 GLU B CA 1
ATOM 3758 C C . GLU B 1 61 ? -6.522 35.007 94.036 1.00 29.32 61 GLU B C 1
ATOM 3759 O O . GLU B 1 61 ? -7.239 34.993 95.029 1.00 29.93 61 GLU B O 1
ATOM 3761 N N . ALA B 1 62 ? -5.347 35.617 94.025 1.00 29.55 62 ALA B N 1
ATOM 3762 C CA . ALA B 1 62 ? -4.855 36.366 95.169 1.00 30.58 62 ALA B CA 1
ATOM 3763 C C . ALA B 1 62 ? -5.813 37.489 95.608 1.00 30.70 62 ALA B C 1
ATOM 3764 O O . ALA B 1 62 ? -5.963 37.742 96.816 1.00 30.58 62 ALA B O 1
ATOM 3766 N N . VAL B 1 63 ? -6.453 38.155 94.650 1.00 30.86 63 VAL B N 1
ATOM 3767 C CA . VAL B 1 63 ? -7.383 39.221 94.999 1.00 31.27 63 VAL B CA 1
ATOM 3768 C C . VAL B 1 63 ? -8.660 38.640 95.598 1.00 30.93 63 VAL B C 1
ATOM 3769 O O . VAL B 1 63 ? -9.208 39.200 96.531 1.00 31.01 63 VAL B O 1
ATOM 3773 N N . ARG B 1 64 ? -9.105 37.503 95.076 1.00 31.35 64 ARG B N 1
ATOM 3774 C CA . ARG B 1 64 ? -10.236 36.772 95.654 1.00 32.54 64 ARG B CA 1
ATOM 3775 C C . ARG B 1 64 ? -10.000 36.363 97.121 1.00 31.09 64 ARG B C 1
ATOM 3776 O O . ARG B 1 64 ? -10.941 36.297 97.895 1.00 30.20 64 ARG B O 1
ATOM 3784 N N . ASP B 1 65 ? -8.742 36.087 97.470 1.00 30.17 65 ASP B N 1
ATOM 3785 C CA . ASP B 1 65 ? -8.360 35.457 98.740 1.00 30.53 65 ASP B CA 1
ATOM 3786 C C . ASP B 1 65 ? -7.910 36.472 99.799 1.00 30.20 65 ASP B C 1
ATOM 3787 O O . ASP B 1 65 ? -7.848 36.156 100.994 1.00 29.93 65 ASP B O 1
ATOM 3792 N N . ALA B 1 66 ? -7.591 37.674 99.333 1.00 29.48 66 ALA B N 1
ATOM 3793 C CA . ALA B 1 66 ? -7.061 38.746 100.157 1.00 29.39 66 ALA B CA 1
ATOM 3794 C C . ALA B 1 66 ? -7.973 39.121 101.355 1.00 30.02 66 ALA B C 1
ATOM 3795 O O . ALA B 1 66 ? -7.475 39.246 102.480 1.00 30.46 66 ALA B O 1
ATOM 3797 N N . PRO B 1 67 ? -9.288 39.339 101.121 1.00 30.16 67 PRO B N 1
ATOM 3798 C CA . PRO B 1 67 ? -10.187 39.657 102.242 1.00 30.39 67 PRO B CA 1
ATOM 3799 C C . PRO B 1 67 ? -10.132 38.700 103.423 1.00 30.64 67 PRO B C 1
ATOM 3800 O O . PRO B 1 67 ? -10.295 39.135 104.562 1.00 30.18 67 PRO B O 1
ATOM 3804 N N . GLY B 1 68 ? -9.888 37.418 103.157 1.00 30.47 68 GLY B N 1
ATOM 3805 C CA . GLY B 1 68 ? -9.819 36.420 104.221 1.00 30.98 68 GLY B CA 1
ATOM 3806 C C . GLY B 1 68 ? -8.667 36.693 105.160 1.00 30.54 68 GLY B C 1
ATOM 3807 O O . GLY B 1 68 ? -8.772 36.439 106.357 1.00 30.53 68 GLY B O 1
ATOM 3808 N N . PHE B 1 69 ? -7.576 37.230 104.614 1.00 29.95 69 PHE B N 1
ATOM 3809 C CA . PHE B 1 69 ? -6.394 37.588 105.414 1.00 29.77 69 PHE B CA 1
ATOM 3810 C C . PHE B 1 69 ? -6.458 39.038 105.925 1.00 30.22 69 PHE B C 1
ATOM 3811 O O . PHE B 1 69 ? -5.480 39.559 106.443 1.00 29.35 69 PHE B O 1
ATOM 3819 N N . GLY B 1 70 ? -7.619 39.673 105.756 1.00 31.13 70 GLY B N 1
ATOM 3820 C CA . GLY B 1 70 ? -7.827 41.044 106.195 1.00 32.65 70 GLY B CA 1
ATOM 3821 C C . GLY B 1 70 ? -7.372 42.096 105.200 1.00 33.22 70 GLY B C 1
ATOM 3822 O O . GLY B 1 70 ? -7.412 43.279 105.509 1.00 33.16 70 GLY B O 1
ATOM 3823 N N . VAL B 1 71 ? -6.917 41.672 104.018 1.00 34.31 71 VAL B N 1
ATOM 3824 C CA . VAL B 1 71 ? -6.432 42.608 103.011 1.00 35.40 71 VAL B CA 1
ATOM 3825 C C . VAL B 1 71 ? -7.611 43.035 102.135 1.00 36.75 71 VAL B C 1
ATOM 3826 O O . VAL B 1 71 ? -8.228 42.197 101.482 1.00 35.95 71 VAL B O 1
ATOM 3830 N N . GLN B 1 72 ? -7.929 44.330 102.154 1.00 38.78 72 GLN B N 1
ATOM 3831 C CA . GLN B 1 72 ? -9.018 44.871 101.326 1.00 41.19 72 GLN B CA 1
ATOM 3832 C C . GLN B 1 72 ? -8.659 44.754 99.856 1.00 42.31 72 GLN B C 1
ATOM 3833 O O . GLN B 1 72 ? -7.544 45.100 99.424 1.00 43.37 72 GLN B O 1
ATOM 3835 N N . ALA B 1 73 ? -9.590 44.192 99.109 1.00 42.82 73 ALA B N 1
ATOM 3836 C CA . ALA B 1 73 ? -9.457 44.061 97.686 1.00 43.93 73 ALA B CA 1
ATOM 3837 C C . ALA B 1 73 ? -10.855 43.827 97.181 1.00 44.72 73 ALA B C 1
ATOM 3838 O O . ALA B 1 73 ? -11.560 42.936 97.678 1.00 45.43 73 ALA B O 1
ATOM 3840 N N . SER B 1 74 ? -11.253 44.683 96.245 1.00 45.63 74 SER B N 1
ATOM 3841 C CA . SER B 1 74 ? -12.512 44.625 95.497 1.00 46.66 74 SER B CA 1
ATOM 3842 C C . SER B 1 74 ? -12.772 43.286 94.790 1.00 47.55 74 SER B C 1
ATOM 3843 O O . SER B 1 74 ? -13.708 42.540 95.143 1.00 48.13 74 SER B O 1
ATOM 3846 N N . GLY B 1 75 ? -11.955 43.017 93.767 1.00 47.29 75 GLY B N 1
ATOM 3847 C CA . GLY B 1 75 ? -12.066 41.827 92.944 1.00 47.37 75 GLY B CA 1
ATOM 3848 C C . GLY B 1 75 ? -12.026 42.223 91.490 1.00 47.57 75 GLY B C 1
ATOM 3849 O O . GLY B 1 75 ? -12.453 43.322 91.141 1.00 47.93 75 GLY B O 1
ATOM 3850 N N . THR B 1 77 ? -11.939 41.759 88.346 1.00 40.13 77 THR B N 1
ATOM 3851 C CA . THR B 1 77 ? -12.408 41.598 86.962 1.00 39.85 77 THR B CA 1
ATOM 3852 C C . THR B 1 77 ? -11.285 41.926 85.951 1.00 38.71 77 THR B C 1
ATOM 3853 O O . THR B 1 77 ? -10.544 42.909 86.120 1.00 38.68 77 THR B O 1
ATOM 3857 N N . LEU B 1 78 ? -11.170 41.093 84.920 1.00 36.49 78 LEU B N 1
ATOM 3858 C CA . LEU B 1 78 ? -10.037 41.146 84.006 1.00 34.99 78 LEU B CA 1
ATOM 3859 C C . LEU B 1 78 ? -10.255 42.117 82.847 1.00 33.71 78 LEU B C 1
ATOM 3860 O O . LEU B 1 78 ? -11.292 42.082 82.185 1.00 33.81 78 LEU B O 1
ATOM 3865 N N . ASP B 1 79 ? -9.274 42.995 82.632 1.00 32.32 79 ASP B N 1
ATOM 3866 C CA . ASP B 1 79 ? -9.193 43.803 81.403 1.00 30.99 79 ASP B CA 1
ATOM 3867 C C . ASP B 1 79 ? -8.333 42.974 80.457 1.00 29.85 79 ASP B C 1
ATOM 3868 O O . ASP B 1 79 ? -7.096 43.062 80.473 1.00 29.06 79 ASP B O 1
ATOM 3873 N N . TRP B 1 80 ? -9.002 42.120 79.688 1.00 28.68 80 TRP B N 1
ATOM 3874 C CA . TRP B 1 80 ? -8.332 41.205 78.762 1.00 28.88 80 TRP B CA 1
ATOM 3875 C C . TRP B 1 80 ? -7.476 41.939 77.741 1.00 28.48 80 TRP B C 1
ATOM 3876 O O . TRP B 1 80 ? -6.334 41.545 77.535 1.00 28.05 80 TRP B O 1
ATOM 3887 N N . PRO B 1 81 ? -8.016 43.019 77.116 1.00 28.98 81 PRO B N 1
ATOM 3888 C CA . PRO B 1 81 ? -7.164 43.803 76.217 1.00 28.54 81 PRO B CA 1
ATOM 3889 C C . PRO B 1 81 ? -5.867 44.272 76.860 1.00 28.07 81 PRO B C 1
ATOM 3890 O O . PRO B 1 81 ? -4.831 44.231 76.213 1.00 28.34 81 PRO B O 1
ATOM 3894 N N . ARG B 1 82 ? -5.919 44.698 78.118 1.00 27.66 82 ARG B N 1
ATOM 3895 C CA . ARG B 1 82 ? -4.723 45.162 78.813 1.00 27.78 82 ARG B CA 1
ATOM 3896 C C . ARG B 1 82 ? -3.731 44.023 79.079 1.00 26.92 82 ARG B C 1
ATOM 3897 O O . ARG B 1 82 ? -2.505 44.196 78.928 1.00 26.47 82 ARG B O 1
ATOM 3905 N N . LEU B 1 83 ? -4.252 42.872 79.488 1.00 26.02 83 LEU B N 1
ATOM 3906 C CA . LEU B 1 83 ? -3.402 41.694 79.660 1.00 26.01 83 LEU B CA 1
ATOM 3907 C C . LEU B 1 83 ? -2.712 41.323 78.329 1.00 26.09 83 LEU B C 1
ATOM 3908 O O . LEU B 1 83 ? -1.490 41.111 78.276 1.00 25.84 83 LEU B O 1
ATOM 3913 N N . VAL B 1 84 ? -3.485 41.269 77.250 1.00 26.37 84 VAL B N 1
ATOM 3914 C CA . VAL B 1 84 ? -2.892 40.896 75.954 1.00 26.39 84 VAL B CA 1
ATOM 3915 C C . VAL B 1 84 ? -1.831 41.894 75.504 1.00 25.84 84 VAL B C 1
ATOM 3916 O O . VAL B 1 84 ? -0.783 41.473 75.028 1.00 25.48 84 VAL B O 1
ATOM 3920 N N . ALA B 1 85 ? -2.115 43.198 75.670 1.00 25.92 85 ALA B N 1
ATOM 3921 C CA . ALA B 1 85 ? -1.175 44.256 75.339 1.00 25.99 85 ALA B CA 1
ATOM 3922 C C . ALA B 1 85 ? 0.146 44.132 76.086 1.00 25.81 85 ALA B C 1
ATOM 3923 O O . ALA B 1 85 ? 1.195 44.229 75.467 1.00 25.78 85 ALA B O 1
ATOM 3925 N N . GLY B 1 86 ? 0.099 43.938 77.408 1.00 26.04 86 GLY B N 1
ATOM 3926 C CA . GLY B 1 86 ? 1.336 43.809 78.189 1.00 25.74 86 GLY B CA 1
ATOM 3927 C C . GLY B 1 86 ? 2.062 42.507 77.871 1.00 25.68 86 GLY B C 1
ATOM 3928 O O . GLY B 1 86 ? 3.278 42.479 77.761 1.00 26.09 86 GLY B O 1
ATOM 3929 N N . ARG B 1 87 ? 1.312 41.419 77.749 1.00 25.89 87 ARG B N 1
ATOM 3930 C CA . ARG B 1 87 ? 1.860 40.123 77.311 1.00 25.99 87 ARG B CA 1
ATOM 3931 C C . ARG B 1 87 ? 2.637 40.223 75.973 1.00 26.21 87 ARG B C 1
ATOM 3932 O O . ARG B 1 87 ? 3.764 39.731 75.869 1.00 25.80 87 ARG B O 1
ATOM 3940 N N . ASP B 1 88 ? 2.047 40.884 74.968 1.00 26.10 88 ASP B N 1
ATOM 3941 C CA . ASP B 1 88 ? 2.663 40.943 73.632 1.00 26.34 88 ASP B CA 1
ATOM 3942 C C . ASP B 1 88 ? 3.893 41.831 73.619 1.00 26.31 88 ASP B C 1
ATOM 3943 O O . ASP B 1 88 ? 4.853 41.558 72.926 1.00 26.19 88 ASP B O 1
ATOM 3948 N N . ARG B 1 89 ? 3.843 42.906 74.397 1.00 27.38 89 ARG B N 1
ATOM 3949 C CA . ARG B 1 89 ? 4.977 43.788 74.576 1.00 28.14 89 ARG B CA 1
ATOM 3950 C C . ARG B 1 89 ? 6.131 43.005 75.201 1.00 27.16 89 ARG B C 1
ATOM 3951 O O . ARG B 1 89 ? 7.274 43.141 74.800 1.00 26.51 89 ARG B O 1
ATOM 3959 N N . TYR B 1 90 ? 5.806 42.182 76.189 1.00 28.00 90 TYR B N 1
ATOM 3960 C CA . TYR B 1 90 ? 6.803 41.349 76.871 1.00 28.18 90 TYR B CA 1
ATOM 3961 C C . TYR B 1 90 ? 7.424 40.301 75.938 1.00 27.98 90 TYR B C 1
ATOM 3962 O O . TYR B 1 90 ? 8.643 40.174 75.880 1.00 27.27 90 TYR B O 1
ATOM 3971 N N . ILE B 1 91 ? 6.573 39.560 75.225 1.00 27.45 91 ILE B N 1
ATOM 3972 C CA . ILE B 1 91 ? 6.996 38.602 74.188 1.00 27.30 91 ILE B CA 1
ATOM 3973 C C . ILE B 1 91 ? 7.820 39.279 73.057 1.00 26.84 91 ILE B C 1
ATOM 3974 O O . ILE B 1 91 ? 8.854 38.744 72.602 1.00 25.90 91 ILE B O 1
ATOM 3979 N N . GLY B 1 92 ? 7.356 40.453 72.631 1.00 26.33 92 GLY B N 1
ATOM 3980 C CA . GLY B 1 92 ? 8.035 41.237 71.593 1.00 26.18 92 GLY B CA 1
ATOM 3981 C C . GLY B 1 92 ? 9.481 41.495 71.952 1.00 25.90 92 GLY B C 1
ATOM 3982 O O . GLY B 1 92 ? 10.357 41.312 71.124 1.00 25.78 92 GLY B O 1
ATOM 3983 N N . ALA B 1 93 ? 9.736 41.875 73.201 1.00 25.87 93 ALA B N 1
ATOM 3984 C CA . ALA B 1 93 ? 11.107 42.182 73.642 1.00 26.20 93 ALA B CA 1
ATOM 3985 C C . ALA B 1 93 ? 12.004 40.959 73.632 1.00 26.06 93 ALA B C 1
ATOM 3986 O O . ALA B 1 93 ? 13.187 41.044 73.298 1.00 26.76 93 ALA B O 1
ATOM 3988 N N . ILE B 1 94 ? 11.438 39.806 73.957 1.00 25.71 94 ILE B N 1
ATOM 3989 C CA . ILE B 1 94 ? 12.176 38.559 73.869 1.00 25.41 94 ILE B CA 1
ATOM 3990 C C . ILE B 1 94 ? 12.497 38.225 72.422 1.00 25.79 94 ILE B C 1
ATOM 3991 O O . ILE B 1 94 ? 13.641 37.910 72.064 1.00 25.68 94 ILE B O 1
ATOM 3996 N N . ASN B 1 95 ? 11.496 38.350 71.565 1.00 25.53 95 ASN B N 1
ATOM 3997 C CA . ASN B 1 95 ? 11.768 38.236 70.163 1.00 25.31 95 ASN B CA 1
ATOM 3998 C C . ASN B 1 95 ? 12.877 39.200 69.667 1.00 23.90 95 ASN B C 1
ATOM 3999 O O . ASN B 1 95 ? 13.774 38.789 68.921 1.00 22.67 95 ASN B O 1
ATOM 4004 N N . SER B 1 96 ? 12.809 40.477 70.073 1.00 22.82 96 SER B N 1
ATOM 4005 C CA . SER B 1 96 ? 13.823 41.447 69.674 1.00 21.71 96 SER B CA 1
ATOM 4006 C C . SER B 1 96 ? 15.211 41.096 70.186 1.00 21.80 96 SER B C 1
ATOM 4007 O O . SER B 1 96 ? 16.209 41.327 69.487 1.00 21.99 96 SER B O 1
ATOM 4010 N N . PHE B 1 97 ? 15.284 40.601 71.424 1.00 22.27 97 PHE B N 1
ATOM 4011 C CA . PHE B 1 97 ? 16.557 40.114 71.952 1.00 22.49 97 PHE B CA 1
ATOM 4012 C C . PHE B 1 97 ? 17.194 39.067 71.012 1.00 22.50 97 PHE B C 1
ATOM 4013 O O . PHE B 1 97 ? 18.378 39.143 70.659 1.00 21.74 97 PHE B O 1
ATOM 4021 N N . TRP B 1 98 ? 16.398 38.080 70.620 1.00 24.44 98 TRP B N 1
ATOM 4022 C CA . TRP B 1 98 ? 16.914 36.959 69.822 1.00 24.96 98 TRP B CA 1
ATOM 4023 C C . TRP B 1 98 ? 17.277 37.410 68.434 1.00 24.89 98 TRP B C 1
ATOM 4024 O O . TRP B 1 98 ? 18.307 36.993 67.902 1.00 24.77 98 TRP B O 1
ATOM 4035 N N . ASP B 1 99 ? 16.457 38.290 67.854 1.00 24.19 99 ASP B N 1
ATOM 4036 C CA . ASP B 1 99 ? 16.857 38.908 66.578 1.00 24.44 99 ASP B CA 1
ATOM 4037 C C . ASP B 1 99 ? 18.222 39.591 66.682 1.00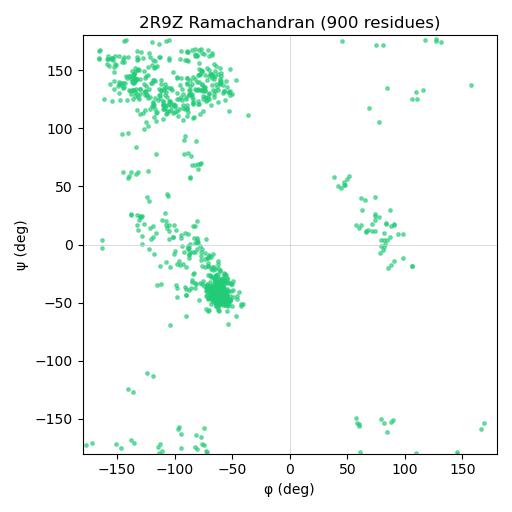 24.01 99 ASP B C 1
ATOM 4038 O O . ASP B 1 99 ? 19.079 39.385 65.841 1.00 24.79 99 ASP B O 1
ATOM 4043 N N . GLY B 1 100 ? 18.422 40.414 67.704 1.00 25.00 100 GLY B N 1
ATOM 4044 C CA . GLY B 1 100 ? 19.712 41.119 67.871 1.00 25.23 100 GLY B CA 1
ATOM 4045 C C . GLY B 1 100 ? 20.865 40.180 68.208 1.00 26.40 100 GLY B C 1
ATOM 4046 O O . GLY B 1 100 ? 21.979 40.311 67.709 1.00 25.21 100 GLY B O 1
ATOM 4047 N N . TYR B 1 101 ? 20.591 39.218 69.080 1.00 27.47 101 TYR B N 1
ATOM 4048 C CA . TYR B 1 101 ? 21.601 38.264 69.513 1.00 29.03 101 TYR B CA 1
ATOM 4049 C C . TYR B 1 101 ? 22.080 37.366 68.368 1.00 29.50 101 TYR B C 1
ATOM 4050 O O . TYR B 1 101 ? 23.283 37.121 68.226 1.00 29.45 101 TYR B O 1
ATOM 4059 N N . VAL B 1 102 ? 21.158 36.901 67.523 1.00 29.41 102 VAL B N 1
ATOM 4060 C CA . VAL B 1 102 ? 21.547 36.103 66.364 1.00 29.73 102 VAL B CA 1
ATOM 4061 C C . VAL B 1 102 ? 22.523 36.887 65.439 1.00 30.82 102 VAL B C 1
ATOM 4062 O O . VAL B 1 102 ? 23.484 36.314 64.905 1.00 29.56 102 VAL B O 1
ATOM 4066 N N . GLU B 1 103 ? 22.296 38.201 65.293 1.00 31.28 103 GLU B N 1
ATOM 4067 C CA . GLU B 1 103 ? 23.206 39.063 64.531 1.00 33.08 103 GLU B CA 1
ATOM 4068 C C . GLU B 1 103 ? 24.538 39.311 65.264 1.00 32.57 103 GLU B C 1
ATOM 4069 O O . GLU B 1 103 ? 25.614 39.272 64.663 1.00 32.18 103 GLU B O 1
ATOM 4075 N N . ARG B 1 104 ? 24.445 39.577 66.562 1.00 32.50 104 ARG B N 1
ATOM 4076 C CA . ARG B 1 104 ? 25.610 39.706 67.427 1.00 32.60 104 ARG B CA 1
ATOM 4077 C C . ARG B 1 104 ? 26.540 38.471 67.336 1.00 33.32 104 ARG B C 1
ATOM 4078 O O . ARG B 1 104 ? 27.766 38.604 67.310 1.00 33.09 104 ARG B O 1
ATOM 4086 N N . LEU B 1 105 ? 25.943 37.280 67.274 1.00 33.26 105 LEU B N 1
ATOM 4087 C CA . LEU B 1 105 ? 26.709 36.020 67.129 1.00 33.45 105 LEU B CA 1
ATOM 4088 C C . LEU B 1 105 ? 27.374 35.792 65.754 1.00 33.41 105 LEU B C 1
ATOM 4089 O O . LEU B 1 105 ? 28.256 34.932 65.620 1.00 34.31 105 LEU B O 1
ATOM 4094 N N . GLY B 1 106 ? 26.948 36.548 64.748 1.00 32.30 106 GLY B N 1
ATOM 4095 C CA . GLY B 1 106 ? 27.481 36.419 63.395 1.00 31.74 106 GLY B CA 1
ATOM 4096 C C . GLY B 1 106 ? 26.807 35.299 62.610 1.00 31.09 106 GLY B C 1
ATOM 4097 O O . GLY B 1 106 ? 27.335 34.827 61.618 1.00 30.00 106 GLY B O 1
ATOM 4098 N N . ILE B 1 107 ? 25.633 34.878 63.068 1.00 30.69 107 ILE B N 1
ATOM 4099 C CA . ILE B 1 107 ? 24.921 33.759 62.463 1.00 30.60 107 ILE B CA 1
ATOM 4100 C C . ILE B 1 107 ? 24.298 34.281 61.180 1.00 31.03 107 ILE B C 1
ATOM 4101 O O . ILE B 1 107 ? 23.780 35.395 61.141 1.00 30.50 107 ILE B O 1
ATOM 4106 N N . THR B 1 108 ? 24.362 33.493 60.119 1.00 30.27 108 THR B N 1
ATOM 4107 C CA . THR B 1 108 ? 23.715 33.903 58.897 1.00 30.19 108 THR B CA 1
ATOM 4108 C C . THR B 1 108 ? 22.247 33.528 58.974 1.00 30.39 108 THR B C 1
ATOM 4109 O O . THR B 1 108 ? 21.897 32.348 58.923 1.00 29.63 108 THR B O 1
ATOM 4113 N N . ARG B 1 109 ? 21.391 34.537 59.090 1.00 30.03 109 ARG B N 1
ATOM 4114 C CA . ARG B 1 109 ? 19.959 34.297 59.170 1.00 30.68 109 ARG B CA 1
ATOM 4115 C C . ARG B 1 109 ? 19.378 34.203 57.767 1.00 31.06 109 ARG B C 1
ATOM 4116 O O . ARG B 1 109 ? 19.622 35.073 56.916 1.00 31.26 109 ARG B O 1
ATOM 4124 N N . VAL B 1 110 ? 18.629 33.134 57.512 1.00 30.83 110 VAL B N 1
ATOM 4125 C CA . VAL B 1 110 ? 17.946 32.988 56.236 1.00 31.05 110 VAL B CA 1
ATOM 4126 C C . VAL B 1 110 ? 16.454 32.930 56.503 1.00 31.31 110 VAL B C 1
ATOM 4127 O O . VAL B 1 110 ? 15.969 32.073 57.250 1.00 30.93 110 VAL B O 1
ATOM 4131 N N . ASP B 1 111 ? 15.729 33.869 55.904 1.00 31.69 111 ASP B N 1
ATOM 4132 C CA . ASP B 1 111 ? 14.298 33.910 56.049 1.00 32.75 111 ASP B CA 1
ATOM 4133 C C . ASP B 1 111 ? 13.566 33.055 55.014 1.00 32.63 111 ASP B C 1
ATOM 4134 O O . ASP B 1 111 ? 13.876 33.077 53.824 1.00 32.94 111 ASP B O 1
ATOM 4139 N N . GLY B 1 112 ? 12.613 32.262 55.494 1.00 31.91 112 GLY B N 1
ATOM 4140 C CA . GLY B 1 112 ? 11.837 31.402 54.618 1.00 30.57 112 GLY B CA 1
ATOM 4141 C C . GLY B 1 112 ? 11.820 29.945 55.053 1.00 29.49 112 GLY B C 1
ATOM 4142 O O . GLY B 1 112 ? 12.455 29.544 56.051 1.00 29.66 112 GLY B O 1
ATOM 4143 N N . HIS B 1 113 ? 11.064 29.167 54.297 1.00 28.51 113 HIS B N 1
ATOM 4144 C CA . HIS B 1 113 ? 10.865 27.738 54.523 1.00 27.94 113 HIS B CA 1
ATOM 4145 C C . HIS B 1 113 ? 11.919 26.882 53.793 1.00 28.08 113 HIS B C 1
ATOM 4146 O O . HIS B 1 113 ? 11.989 26.868 52.555 1.00 27.68 113 HIS B O 1
ATOM 4153 N N . ALA B 1 114 ? 12.722 26.159 54.578 1.00 28.00 114 ALA B N 1
ATOM 4154 C CA . ALA B 1 114 ? 13.719 25.215 54.062 1.00 27.25 114 ALA B CA 1
ATOM 4155 C C . ALA B 1 114 ? 13.114 23.858 53.721 1.00 26.73 114 ALA B C 1
ATOM 4156 O O . ALA B 1 114 ? 12.225 23.367 54.438 1.00 26.63 114 ALA B O 1
ATOM 4158 N N . ARG B 1 115 ? 13.611 23.272 52.626 1.00 25.51 115 ARG B N 1
ATOM 4159 C CA . ARG B 1 115 ? 13.394 21.871 52.262 1.00 25.46 115 ARG B CA 1
ATOM 4160 C C . ARG B 1 115 ? 14.754 21.325 51.878 1.00 24.82 115 ARG B C 1
ATOM 4161 O O . ARG B 1 115 ? 15.539 22.031 51.243 1.00 24.58 115 ARG B O 1
ATOM 4169 N N . PHE B 1 116 ? 15.034 20.077 52.251 1.00 24.52 116 PHE B N 1
ATOM 4170 C CA . PHE B 1 116 ? 16.212 19.373 51.754 1.00 24.30 116 PHE B CA 1
ATOM 4171 C C . PHE B 1 116 ? 16.079 19.175 50.256 1.00 24.84 116 PHE B C 1
ATOM 4172 O O . PHE B 1 116 ? 14.978 18.945 49.735 1.00 24.00 116 PHE B O 1
ATOM 4180 N N . VAL B 1 117 ? 17.212 19.252 49.579 1.00 25.47 117 VAL B N 1
ATOM 4181 C CA . VAL B 1 117 ? 17.265 18.958 48.149 1.00 27.29 117 VAL B CA 1
ATOM 4182 C C . VAL B 1 117 ? 18.052 17.677 47.962 1.00 27.62 117 VAL B C 1
ATOM 4183 O O . VAL B 1 117 ? 17.766 16.881 47.056 1.00 29.20 117 VAL B O 1
ATOM 4187 N N . ASP B 1 118 ? 19.047 17.478 48.821 1.00 27.97 118 ASP B N 1
ATOM 4188 C CA . ASP B 1 118 ? 19.744 16.194 48.946 1.00 28.77 118 ASP B CA 1
ATOM 4189 C C . ASP B 1 118 ? 20.267 16.049 50.383 1.00 29.02 118 ASP B C 1
ATOM 4190 O O . ASP B 1 118 ? 19.954 16.887 51.232 1.00 27.63 118 ASP B O 1
ATOM 4195 N N . ALA B 1 119 ? 21.074 15.016 50.653 1.00 29.47 119 ALA B N 1
ATOM 4196 C CA . ALA B 1 119 ? 21.543 14.734 52.034 1.00 29.23 119 ALA B CA 1
ATOM 4197 C C . ALA B 1 119 ? 22.255 15.883 52.743 1.00 29.78 119 ALA B C 1
ATOM 4198 O O . ALA B 1 119 ? 22.265 15.938 53.981 1.00 29.68 119 ALA B O 1
ATOM 4200 N N . HIS B 1 120 ? 22.867 16.788 51.980 1.00 29.18 120 HIS B N 1
ATOM 4201 C CA . HIS B 1 120 ? 23.653 17.850 52.596 1.00 29.09 120 HIS B CA 1
ATOM 4202 C C . HIS B 1 120 ? 23.317 19.222 52.045 1.00 28.98 120 HIS B C 1
ATOM 4203 O O . HIS B 1 120 ? 24.119 20.137 52.175 1.00 29.04 120 HIS B O 1
ATOM 4210 N N . THR B 1 121 ? 22.139 19.362 51.444 1.00 28.84 121 THR B N 1
ATOM 4211 C CA . THR B 1 121 ? 21.699 20.665 50.938 1.00 29.46 121 THR B CA 1
ATOM 4212 C C . THR B 1 121 ? 20.208 20.920 51.062 1.00 28.90 121 THR B C 1
ATOM 4213 O O . THR B 1 121 ? 19.365 20.025 50.878 1.00 28.19 121 THR B O 1
ATOM 4217 N N . ILE B 1 122 ? 19.932 22.159 51.441 1.00 28.05 122 ILE B N 1
ATOM 4218 C CA . ILE B 1 122 ? 18.594 22.677 51.548 1.00 28.54 122 ILE B CA 1
ATOM 4219 C C . ILE B 1 122 ? 18.394 23.769 50.495 1.00 29.70 122 ILE B C 1
ATOM 4220 O O . ILE B 1 122 ? 19.364 24.324 49.940 1.00 29.18 122 ILE B O 1
ATOM 4225 N N . GLU B 1 123 ? 17.128 24.058 50.215 1.00 30.52 123 GLU B N 1
ATOM 4226 C CA . GLU B 1 123 ? 16.767 25.162 49.357 1.00 31.82 123 GLU B CA 1
ATOM 4227 C C . GLU B 1 123 ? 15.709 25.975 50.085 1.00 32.37 123 GLU B C 1
ATOM 4228 O O . GLU B 1 123 ? 14.761 25.422 50.652 1.00 32.94 123 GLU B O 1
ATOM 4234 N N . VAL B 1 124 ? 15.890 27.292 50.085 1.00 33.03 124 VAL B N 1
ATOM 4235 C CA . VAL B 1 124 ? 14.952 28.202 50.733 1.00 33.05 124 VAL B CA 1
ATOM 4236 C C . VAL B 1 124 ? 14.668 29.310 49.739 1.00 33.59 124 VAL B C 1
ATOM 4237 O O . VAL B 1 124 ? 15.580 30.057 49.383 1.00 33.51 124 VAL B O 1
ATOM 4241 N N . GLU B 1 125 ? 13.409 29.396 49.300 1.00 33.90 125 GLU B N 1
ATOM 4242 C CA . GLU B 1 125 ? 12.975 30.321 48.243 1.00 34.84 125 GLU B CA 1
ATOM 4243 C C . GLU B 1 125 ? 13.960 30.391 47.071 1.00 34.58 125 GLU B C 1
ATOM 4244 O O . GLU B 1 125 ? 14.366 31.479 46.660 1.00 35.24 125 GLU B O 1
ATOM 4250 N N . GLY B 1 126 ? 14.340 29.221 46.558 1.00 34.22 126 GLY B N 1
ATOM 4251 C CA . GLY B 1 126 ? 15.186 29.100 45.370 1.00 34.09 126 GLY B CA 1
ATOM 4252 C C . GLY B 1 126 ? 16.690 29.097 45.600 1.00 33.90 126 GLY B C 1
ATOM 4253 O O . GLY B 1 126 ? 17.438 28.674 44.726 1.00 34.01 126 GLY B O 1
ATOM 4254 N N . GLN B 1 127 ? 17.125 29.563 46.772 1.00 33.56 127 GLN B N 1
ATOM 4255 C CA . GLN B 1 127 ? 18.535 29.590 47.145 1.00 32.88 127 GLN B CA 1
ATOM 4256 C C . GLN B 1 127 ? 18.958 28.293 47.842 1.00 32.77 127 GLN B C 1
ATOM 4257 O O . GLN B 1 127 ? 18.442 27.946 48.913 1.00 32.42 127 GLN B O 1
ATOM 4259 N N . ARG B 1 128 ? 19.922 27.609 47.242 1.00 32.13 128 ARG B N 1
ATOM 4260 C CA . ARG B 1 128 ? 20.477 26.405 47.816 1.00 32.63 128 ARG B CA 1
ATOM 4261 C C . ARG B 1 128 ? 21.649 26.731 48.732 1.00 31.95 128 ARG B C 1
ATOM 4262 O O . ARG B 1 128 ? 22.413 27.668 48.464 1.00 31.55 128 ARG B O 1
ATOM 4270 N N . LEU B 1 129 ? 21.752 25.970 49.824 1.00 31.05 129 LEU B N 1
ATOM 4271 C CA . LEU B 1 129 ? 22.816 26.120 50.830 1.00 30.42 129 LEU B CA 1
ATOM 4272 C C . LEU B 1 129 ? 23.201 24.730 51.325 1.00 29.34 129 LEU B C 1
ATOM 4273 O O . LEU B 1 129 ? 22.339 23.906 51.553 1.00 29.82 129 LEU B O 1
ATOM 4278 N N . SER B 1 130 ? 24.488 24.489 51.515 1.00 28.14 130 SER B N 1
ATOM 4279 C CA . SER B 1 130 ? 24.967 23.225 52.040 1.00 27.45 130 SER B CA 1
ATOM 4280 C C . SER B 1 130 ? 25.756 23.492 53.309 1.00 26.89 130 SER B C 1
ATOM 4281 O O . SER B 1 130 ? 26.186 24.634 53.555 1.00 26.15 130 SER B O 1
ATOM 4284 N N . ALA B 1 131 ? 25.930 22.438 54.101 1.00 25.76 131 ALA B N 1
ATOM 4285 C CA . ALA B 1 131 ? 26.774 22.467 55.290 1.00 26.76 131 ALA B CA 1
ATOM 4286 C C . ALA B 1 131 ? 27.251 21.055 55.608 1.00 26.92 131 ALA B C 1
ATOM 4287 O O . ALA B 1 131 ? 26.649 20.079 55.159 1.00 27.17 131 ALA B O 1
ATOM 4289 N N . ASP B 1 132 ? 28.339 20.971 56.375 1.00 27.36 132 ASP B N 1
ATOM 4290 C CA . ASP B 1 132 ? 28.803 19.733 56.965 1.00 26.99 132 ASP B CA 1
ATOM 4291 C C . ASP B 1 132 ? 27.721 19.135 57.840 1.00 26.98 132 ASP B C 1
ATOM 4292 O O . ASP B 1 132 ? 27.561 17.909 57.879 1.00 26.73 132 ASP B O 1
ATOM 4297 N N . HIS B 1 133 ? 27.006 19.999 58.566 1.00 25.65 133 HIS B N 1
ATOM 4298 C CA . HIS B 1 133 ? 25.996 19.553 59.519 1.00 25.24 133 HIS B CA 1
ATOM 4299 C C . HIS B 1 133 ? 24.678 20.280 59.338 1.00 24.43 133 HIS B C 1
ATOM 4300 O O . HIS B 1 133 ? 24.636 21.503 59.367 1.00 25.25 133 HIS B O 1
ATOM 4307 N N . ILE B 1 134 ? 23.604 19.530 59.156 1.00 24.08 134 ILE B N 1
ATOM 4308 C CA . ILE B 1 134 ? 22.271 20.121 59.096 1.00 23.62 134 ILE B CA 1
ATOM 4309 C C . ILE B 1 134 ? 21.402 19.609 60.240 1.00 22.75 134 ILE B C 1
ATOM 4310 O O . ILE B 1 134 ? 21.114 18.399 60.355 1.00 20.99 134 ILE B O 1
ATOM 4315 N N . VAL B 1 135 ? 21.005 20.536 61.111 1.00 22.02 135 VAL B N 1
ATOM 4316 C CA . VAL B 1 135 ? 20.147 20.180 62.249 1.00 21.01 135 VAL B CA 1
ATOM 4317 C C . VAL B 1 135 ? 18.700 20.619 61.990 1.00 21.95 135 VAL B C 1
ATOM 4318 O O . VAL B 1 135 ? 18.409 21.808 61.764 1.00 21.81 135 VAL B O 1
ATOM 4322 N N . ILE B 1 136 ? 17.803 19.648 62.036 1.00 22.53 136 ILE B N 1
ATOM 4323 C CA . ILE B 1 136 ? 16.379 19.894 61.801 1.00 22.69 136 ILE B CA 1
ATOM 4324 C C . ILE B 1 136 ? 15.703 20.143 63.143 1.00 22.80 136 ILE B C 1
ATOM 4325 O O . ILE B 1 136 ? 15.690 19.263 63.993 1.00 22.31 136 ILE B O 1
ATOM 4330 N N . ALA B 1 137 ? 15.105 21.323 63.305 1.00 22.00 137 ALA B N 1
ATOM 4331 C CA . ALA B 1 137 ? 14.412 21.633 64.538 1.00 22.94 137 ALA B CA 1
ATOM 4332 C C . ALA B 1 137 ? 13.212 22.488 64.194 1.00 22.78 137 ALA B C 1
ATOM 4333 O O . ALA B 1 137 ? 13.118 23.659 64.588 1.00 22.67 137 ALA B O 1
ATOM 4335 N N . THR B 1 138 ? 12.313 21.896 63.419 1.00 22.75 138 THR B N 1
ATOM 4336 C CA . THR B 1 138 ? 11.189 22.610 62.813 1.00 22.86 138 THR B CA 1
ATOM 4337 C C . THR B 1 138 ? 9.932 22.667 63.704 1.00 23.32 138 THR B C 1
ATOM 4338 O O . THR B 1 138 ? 8.928 23.275 63.328 1.00 23.15 138 THR B O 1
ATOM 4342 N N . GLY B 1 139 ? 9.997 22.019 64.872 1.00 23.12 139 GLY B N 1
ATOM 4343 C CA . GLY B 1 139 ? 8.898 22.018 65.839 1.00 23.07 139 GLY B CA 1
ATOM 4344 C C . GLY B 1 139 ? 7.577 21.475 65.341 1.00 23.58 139 GLY B C 1
ATOM 4345 O O . GLY B 1 139 ? 7.534 20.685 64.409 1.00 24.48 139 GLY B O 1
ATOM 4346 N N . GLY B 1 140 ? 6.487 21.940 65.936 1.00 23.98 140 GLY B N 1
ATOM 4347 C CA . GLY B 1 140 ? 5.172 21.373 65.684 1.00 24.54 140 GLY B CA 1
ATOM 4348 C C . GLY B 1 140 ? 4.109 22.438 65.541 1.00 25.70 140 GLY B C 1
ATOM 4349 O O . GLY B 1 140 ? 4.412 23.623 65.414 1.00 25.52 140 GLY B O 1
ATOM 4350 N N . ARG B 1 141 ? 2.857 21.993 65.552 1.00 27.00 141 ARG B N 1
ATOM 4351 C CA . ARG B 1 141 ? 1.697 22.861 65.370 1.00 27.66 141 ARG B CA 1
ATOM 4352 C C . ARG B 1 141 ? 0.510 22.120 66.006 1.00 27.68 141 ARG B C 1
ATOM 4353 O O . ARG B 1 141 ? 0.540 20.903 66.118 1.00 27.14 141 ARG B O 1
ATOM 4361 N N . PRO B 1 142 ? -0.516 22.856 66.454 1.00 27.60 142 PRO B N 1
ATOM 4362 C CA . PRO B 1 142 ? -1.701 22.194 66.991 1.00 28.23 142 PRO B CA 1
ATOM 4363 C C . PRO B 1 142 ? -2.382 21.281 65.949 1.00 28.30 142 PRO B C 1
ATOM 4364 O O . PRO B 1 142 ? -2.469 21.630 64.774 1.00 27.94 142 PRO B O 1
ATOM 4368 N N . ILE B 1 143 ? -2.826 20.113 66.388 1.00 28.72 143 ILE B N 1
ATOM 4369 C CA . ILE B 1 143 ? -3.684 19.236 65.587 1.00 29.17 143 ILE B CA 1
ATOM 4370 C C . ILE B 1 143 ? -5.122 19.784 65.601 1.00 29.99 143 ILE B C 1
ATOM 4371 O O . ILE B 1 143 ? -5.654 20.172 66.663 1.00 29.89 143 ILE B O 1
ATOM 4376 N N . VAL B 1 144 ? -5.732 19.843 64.417 1.00 30.52 144 VAL B N 1
ATOM 4377 C CA . VAL B 1 144 ? -7.181 19.995 64.288 1.00 31.17 144 VAL B CA 1
ATOM 4378 C C . VAL B 1 144 ? -7.662 18.711 63.626 1.00 31.75 144 VAL B C 1
ATOM 4379 O O . VAL B 1 144 ? -7.288 18.438 62.491 1.00 31.10 144 VAL B O 1
ATOM 4383 N N . PRO B 1 145 ? -8.458 17.895 64.351 1.00 32.89 145 PRO B N 1
ATOM 4384 C CA . PRO B 1 145 ? -8.919 16.617 63.796 1.00 33.89 145 PRO B CA 1
ATOM 4385 C C . PRO B 1 145 ? -9.744 16.829 62.534 1.00 34.80 145 PRO B C 1
ATOM 4386 O O . PRO B 1 145 ? -10.370 17.892 62.357 1.00 34.88 145 PRO B O 1
ATOM 4390 N N . ARG B 1 146 ? -9.716 15.825 61.660 1.00 36.05 146 ARG B N 1
ATOM 4391 C CA . ARG B 1 146 ? -10.513 15.797 60.435 1.00 36.63 146 ARG B CA 1
ATOM 4392 C C . ARG B 1 146 ? -11.950 15.373 60.731 1.00 36.43 146 ARG B C 1
ATOM 4393 O O . ARG B 1 146 ? -12.378 14.282 60.343 1.00 37.22 146 ARG B O 1
ATOM 4401 N N . LEU B 1 147 ? -12.689 16.245 61.411 1.00 36.02 147 LEU B N 1
ATOM 4402 C CA . LEU B 1 147 ? -14.072 15.983 61.825 1.00 35.29 147 LEU B CA 1
ATOM 4403 C C . LEU B 1 147 ? -15.015 17.050 61.285 1.00 34.84 147 LEU B C 1
ATOM 4404 O O . LEU B 1 147 ? -14.587 18.187 61.074 1.00 34.10 147 LEU B O 1
ATOM 4409 N N . PRO B 1 148 ? -16.309 16.702 61.077 1.00 34.73 148 PRO B N 1
ATOM 4410 C CA . PRO B 1 148 ? -17.257 17.703 60.567 1.00 34.90 148 PRO B CA 1
ATOM 4411 C C . PRO B 1 148 ? -17.320 18.928 61.473 1.00 34.85 148 PRO B C 1
ATOM 4412 O O . PRO B 1 148 ? -17.405 18.780 62.688 1.00 35.31 148 PRO B O 1
ATOM 4416 N N . GLY B 1 149 ? -17.235 20.119 60.888 1.00 35.00 149 GLY B N 1
ATOM 4417 C CA . GLY B 1 149 ? -17.275 21.367 61.652 1.00 35.30 149 GLY B CA 1
ATOM 4418 C C . GLY B 1 149 ? -16.054 21.702 62.503 1.00 35.59 149 GLY B C 1
ATOM 4419 O O . GLY B 1 149 ? -16.100 22.640 63.306 1.00 35.41 149 GLY B O 1
ATOM 4420 N N . ALA B 1 150 ? -14.952 20.969 62.317 1.00 35.91 150 ALA B N 1
ATOM 4421 C CA . ALA B 1 150 ? -13.739 21.159 63.132 1.00 35.67 150 ALA B CA 1
ATOM 4422 C C . ALA B 1 150 ? -13.174 22.582 63.056 1.00 35.59 150 ALA B C 1
ATOM 4423 O O . ALA B 1 150 ? -12.558 23.067 64.009 1.00 35.82 150 ALA B O 1
ATOM 4425 N N . GLU B 1 151 ? -13.409 23.234 61.918 1.00 35.42 151 GLU B N 1
ATOM 4426 C CA . GLU B 1 151 ? -12.968 24.597 61.645 1.00 34.99 151 GLU B CA 1
ATOM 4427 C C . GLU B 1 151 ? -13.721 25.644 62.456 1.00 34.20 151 GLU B C 1
ATOM 4428 O O . GLU B 1 151 ? -13.361 26.820 62.439 1.00 33.99 151 GLU B O 1
ATOM 4434 N N . LEU B 1 152 ? -14.792 25.227 63.127 1.00 33.75 152 LEU B N 1
ATOM 4435 C CA . LEU B 1 152 ? -15.534 26.104 64.018 1.00 33.07 152 LEU B CA 1
ATOM 4436 C C . LEU B 1 152 ? -14.748 26.257 65.307 1.00 32.74 152 LEU B C 1
ATOM 4437 O O . LEU B 1 152 ? -14.969 27.193 66.082 1.00 33.01 152 LEU B O 1
ATOM 4442 N N . GLY B 1 153 ? -13.819 25.331 65.524 1.00 31.94 153 GLY B N 1
ATOM 4443 C CA . GLY B 1 153 ? -12.933 25.388 66.676 1.00 30.84 153 GLY B CA 1
ATOM 4444 C C . GLY B 1 153 ? -11.660 26.178 66.441 1.00 30.42 153 GLY B C 1
ATOM 4445 O O . GLY B 1 153 ? -11.282 26.480 65.309 1.00 29.91 153 GLY B O 1
ATOM 4446 N N . ILE B 1 154 ? -10.988 26.488 67.541 1.00 29.63 154 ILE B 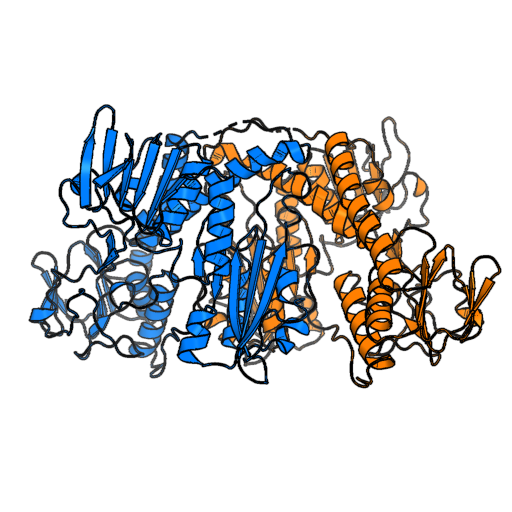N 1
ATOM 4447 C CA . ILE B 1 154 ? -9.760 27.237 67.510 1.00 28.82 154 ILE B CA 1
ATOM 4448 C C . ILE B 1 154 ? -8.707 26.371 68.178 1.00 28.18 154 ILE B C 1
ATOM 4449 O O . ILE B 1 154 ? -9.041 25.367 68.811 1.00 27.63 154 ILE B O 1
ATOM 4454 N N . THR B 1 155 ? -7.439 26.713 67.986 1.00 28.00 155 THR B N 1
ATOM 4455 C CA . THR B 1 155 ? -6.346 26.052 68.713 1.00 27.30 155 THR B CA 1
ATOM 4456 C C . THR B 1 155 ? -5.710 27.023 69.714 1.00 26.80 155 THR B C 1
ATOM 4457 O O . THR B 1 155 ? -6.137 28.164 69.846 1.00 26.28 155 THR B O 1
ATOM 4461 N N . SER B 1 156 ? -4.672 26.552 70.406 1.00 27.40 156 SER B N 1
ATOM 4462 C CA . SER B 1 156 ? -3.898 27.388 71.309 1.00 27.70 156 SER B CA 1
ATOM 4463 C C . SER B 1 156 ? -3.313 28.608 70.583 1.00 27.54 156 SER B C 1
ATOM 4464 O O . SER B 1 156 ? -3.183 29.651 71.191 1.00 27.62 156 SER B O 1
ATOM 4467 N N . ASP B 1 157 ? -3.011 28.480 69.285 1.00 28.14 157 ASP B N 1
ATOM 4468 C CA . ASP B 1 157 ? -2.496 29.602 68.486 1.00 28.38 157 ASP B CA 1
ATOM 4469 C C . ASP B 1 157 ? -3.568 30.683 68.409 1.00 28.62 157 ASP B C 1
ATOM 4470 O O . ASP B 1 157 ? -3.278 31.865 68.613 1.00 29.17 157 ASP B O 1
ATOM 4475 N N . GLY B 1 158 ? -4.799 30.274 68.090 1.00 27.98 158 GLY B N 1
ATOM 4476 C CA . GLY B 1 158 ? -5.952 31.175 68.081 1.00 27.95 158 GLY B CA 1
ATOM 4477 C C . GLY B 1 158 ? -6.261 31.726 69.462 1.00 28.19 158 GLY B C 1
ATOM 4478 O O . GLY B 1 158 ? -6.672 32.885 69.591 1.00 28.44 158 GLY B O 1
ATOM 4479 N N . PHE B 1 159 ? -6.059 30.911 70.505 1.00 27.66 159 PHE B N 1
ATOM 4480 C CA . PHE B 1 159 ? -6.208 31.410 71.874 1.00 27.57 159 PHE B CA 1
ATOM 4481 C C . PHE B 1 159 ? -5.344 32.629 72.177 1.00 26.56 159 PHE B C 1
ATOM 4482 O O . PHE B 1 159 ? -5.819 33.624 72.699 1.00 26.20 159 PHE B O 1
ATOM 4490 N N . PHE B 1 160 ? -4.057 32.522 71.894 1.00 27.13 160 PHE B N 1
ATOM 4491 C CA . PHE B 1 160 ? -3.144 33.635 72.111 1.00 27.41 160 PHE B CA 1
ATOM 4492 C C . PHE B 1 160 ? -3.353 34.788 71.140 1.00 27.81 160 PHE B C 1
ATOM 4493 O O . PHE B 1 160 ? -2.792 35.866 71.341 1.00 28.30 160 PHE B O 1
ATOM 4501 N N . ALA B 1 161 ? -4.181 34.561 70.124 1.00 28.00 161 ALA B N 1
ATOM 4502 C CA . ALA B 1 161 ? -4.584 35.604 69.181 1.00 28.63 161 ALA B CA 1
ATOM 4503 C C . ALA B 1 161 ? -5.858 36.340 69.622 1.00 29.27 161 ALA B C 1
ATOM 4504 O O . ALA B 1 161 ? -6.109 37.446 69.157 1.00 28.58 161 ALA B O 1
ATOM 4506 N N . LEU B 1 162 ? -6.639 35.735 70.526 1.00 29.32 162 LEU B N 1
ATOM 4507 C CA . LEU B 1 162 ? -7.873 36.347 71.028 1.00 29.96 162 LEU B CA 1
ATOM 4508 C C . LEU B 1 162 ? -7.637 37.736 71.630 1.00 30.15 162 LEU B C 1
ATOM 4509 O O . LEU B 1 162 ? -6.814 37.914 72.527 1.00 29.47 162 LEU B O 1
ATOM 4514 N N . GLN B 1 163 ? -8.367 38.714 71.117 1.00 30.46 163 GLN B N 1
ATOM 4515 C CA . GLN B 1 163 ? -8.211 40.094 71.546 1.00 31.73 163 GLN B CA 1
ATOM 4516 C C . GLN B 1 163 ? -9.227 40.475 72.626 1.00 32.08 163 GLN B C 1
ATOM 4517 O O . GLN B 1 163 ? -9.078 41.515 73.268 1.00 32.32 163 GLN B O 1
ATOM 4523 N N . GLN B 1 164 ? -10.259 39.637 72.796 1.00 32.54 164 GLN B N 1
ATOM 4524 C CA . GLN B 1 164 ? -11.254 39.771 73.868 1.00 32.70 164 GLN B CA 1
ATOM 4525 C C . GLN B 1 164 ? -11.461 38.428 74.585 1.00 32.97 164 GLN B C 1
ATOM 4526 O O . GLN B 1 164 ? -11.310 37.360 73.964 1.00 33.27 164 GLN B O 1
ATOM 4532 N N . GLN B 1 165 ? -11.803 38.453 75.877 1.00 33.10 165 GLN B N 1
ATOM 4533 C CA . GLN B 1 165 ? -12.111 37.181 76.537 1.00 33.61 165 GLN B CA 1
ATOM 4534 C C . GLN B 1 165 ? -13.475 36.561 76.212 1.00 33.25 165 GLN B C 1
ATOM 4535 O O . GLN B 1 165 ? -14.530 37.204 76.343 1.00 32.83 165 GLN B O 1
ATOM 4541 N N . PRO B 1 166 ? -13.437 35.296 75.760 1.00 32.76 166 PRO B N 1
ATOM 4542 C CA . PRO B 1 166 ? -14.653 34.558 75.473 1.00 32.09 166 PRO B CA 1
ATOM 4543 C C . PRO B 1 166 ? -15.387 34.219 76.773 1.00 31.41 166 PRO B C 1
ATOM 4544 O O . PRO B 1 166 ? -14.751 33.955 77.802 1.00 31.78 166 PRO B O 1
ATOM 4548 N N . LYS B 1 167 ? -16.711 34.228 76.706 1.00 30.46 167 LYS B N 1
ATOM 4549 C CA . LYS B 1 167 ? -17.587 34.118 77.875 1.00 29.77 167 LYS B CA 1
ATOM 4550 C C . LYS B 1 167 ? -17.837 32.658 78.270 1.00 29.34 167 LYS B C 1
ATOM 4551 O O . LYS B 1 167 ? -18.038 32.346 79.438 1.00 28.63 167 LYS B O 1
ATOM 4553 N N . ARG B 1 168 ? -17.814 31.773 77.276 1.00 29.36 168 ARG B N 1
ATOM 4554 C CA . ARG B 1 168 ? -18.293 30.399 77.428 1.00 29.38 168 ARG B CA 1
ATOM 4555 C C . ARG B 1 168 ? -17.441 29.472 76.585 1.00 28.91 168 ARG B C 1
ATOM 4556 O O . ARG B 1 168 ? -17.690 29.306 75.399 1.00 28.63 168 ARG B O 1
ATOM 4564 N N . VAL B 1 169 ? -16.436 28.871 77.218 1.00 29.12 169 VAL B N 1
ATOM 4565 C CA . VAL B 1 169 ? -15.411 28.096 76.511 1.00 29.13 169 VAL B CA 1
ATOM 4566 C C . VAL B 1 169 ? -15.632 26.591 76.699 1.00 29.12 169 VAL B C 1
ATOM 4567 O O . VAL B 1 169 ? -15.925 26.131 77.810 1.00 28.91 169 VAL B O 1
ATOM 4571 N N . ALA B 1 170 ? -15.522 25.847 75.597 1.00 28.66 170 ALA B N 1
ATOM 4572 C CA . ALA B 1 170 ? -15.340 24.402 75.640 1.00 28.60 170 ALA B CA 1
ATOM 4573 C C . ALA B 1 170 ? -13.890 24.076 75.224 1.00 28.76 170 ALA B C 1
ATOM 4574 O O . ALA B 1 170 ? -13.395 24.561 74.204 1.00 28.82 170 ALA B O 1
ATOM 4576 N N . ILE B 1 171 ? -13.200 23.284 76.033 1.00 28.39 171 ILE B N 1
ATOM 4577 C CA . ILE B 1 171 ? -11.834 22.883 75.697 1.00 28.60 171 ILE B CA 1
ATOM 4578 C C . ILE B 1 171 ? -11.885 21.401 75.409 1.00 28.51 171 ILE B C 1
ATOM 4579 O O . ILE B 1 171 ? -12.493 20.644 76.169 1.00 29.01 171 ILE B O 1
ATOM 4584 N N . ILE B 1 172 ? -11.284 20.998 74.296 1.00 28.19 172 ILE B N 1
ATOM 4585 C CA . ILE B 1 172 ? -11.317 19.594 73.876 1.00 28.34 172 ILE B CA 1
ATOM 4586 C C . ILE B 1 172 ? -9.924 19.022 74.039 1.00 28.44 172 ILE B C 1
ATOM 4587 O O . ILE B 1 172 ? -9.014 19.362 73.290 1.00 28.45 172 ILE B O 1
ATOM 4592 N N . GLY B 1 173 ? -9.756 18.162 75.029 1.00 28.47 173 GLY B N 1
ATOM 4593 C CA . GLY B 1 173 ? -8.429 17.641 75.361 1.00 28.07 173 GLY B CA 1
ATOM 4594 C C . GLY B 1 173 ? -8.034 18.102 76.747 1.00 28.36 173 GLY B C 1
ATOM 4595 O O . GLY B 1 173 ? -8.186 19.288 77.114 1.00 28.40 173 GLY B O 1
ATOM 4596 N N . ALA B 1 174 ? -7.547 17.150 77.533 1.00 28.20 174 ALA B N 1
ATOM 4597 C CA . ALA B 1 174 ? -7.089 17.425 78.871 1.00 27.82 174 ALA B CA 1
ATOM 4598 C C . ALA B 1 174 ? -5.646 16.993 79.114 1.00 27.41 174 ALA B C 1
ATOM 4599 O O . ALA B 1 174 ? -5.355 16.456 80.175 1.00 27.98 174 ALA B O 1
ATOM 4601 N N . GLY B 1 175 ? -4.758 17.223 78.143 1.00 27.61 175 GLY B N 1
ATOM 4602 C CA . GLY B 1 175 ? -3.301 17.254 78.384 1.00 27.31 175 GLY B CA 1
ATOM 4603 C C . GLY B 1 175 ? -2.902 18.626 78.932 1.00 28.08 175 GLY B C 1
ATOM 4604 O O . GLY B 1 175 ? -3.777 19.384 79.341 1.00 27.69 175 GLY B O 1
ATOM 4605 N N . TYR B 1 176 ? -1.602 18.964 78.906 1.00 28.66 176 TYR B N 1
ATOM 4606 C CA . TYR B 1 176 ? -1.074 20.216 79.481 1.00 29.81 176 TYR B CA 1
ATOM 4607 C C . TYR B 1 176 ? -1.901 21.425 79.086 1.00 28.59 176 TYR B C 1
ATOM 4608 O O . TYR B 1 176 ? -2.439 22.115 79.951 1.00 27.81 176 TYR B O 1
ATOM 4617 N N . ILE B 1 177 ? -1.974 21.706 77.786 1.00 28.06 177 ILE B N 1
ATOM 4618 C CA . ILE B 1 177 ? -2.551 22.993 77.368 1.00 28.56 177 ILE B CA 1
ATOM 4619 C C . ILE B 1 177 ? -4.056 23.068 77.630 1.00 27.57 177 ILE B C 1
ATOM 4620 O O . ILE B 1 177 ? -4.537 24.098 78.042 1.00 27.32 177 ILE B O 1
ATOM 4625 N N . GLY B 1 178 ? -4.779 21.964 77.440 1.00 27.02 178 GLY B N 1
ATOM 4626 C CA . GLY B 1 178 ? -6.219 21.955 77.750 1.00 27.26 178 GLY B CA 1
ATOM 4627 C C . GLY B 1 178 ? -6.481 22.399 79.182 1.00 27.13 178 GLY B C 1
ATOM 4628 O O . GLY B 1 178 ? -7.257 23.316 79.432 1.00 27.55 178 GLY B O 1
ATOM 4629 N N . ILE B 1 179 ? -5.784 21.757 80.108 1.00 27.43 179 ILE B N 1
ATOM 4630 C CA . ILE B 1 179 ? -5.845 22.055 81.527 1.00 27.49 179 ILE B CA 1
ATOM 4631 C C . ILE B 1 179 ? -5.351 23.454 81.865 1.00 27.81 179 ILE B C 1
ATOM 4632 O O . ILE B 1 179 ? -5.979 24.159 82.634 1.00 27.75 179 ILE B O 1
ATOM 4637 N N . GLU B 1 180 ? -4.208 23.844 81.305 1.00 27.45 180 GLU B N 1
ATOM 4638 C CA . GLU B 1 180 ? -3.682 25.162 81.571 1.00 27.35 180 GLU B CA 1
ATOM 4639 C C . GLU B 1 180 ? -4.656 26.252 81.122 1.00 27.66 180 GLU B C 1
ATOM 4640 O O . GLU B 1 180 ? -4.921 27.206 81.853 1.00 28.83 180 GLU B O 1
ATOM 4646 N N . LEU B 1 181 ? -5.182 26.106 79.924 1.00 27.05 181 LEU B N 1
ATOM 4647 C CA . LEU B 1 181 ? -6.065 27.116 79.371 1.00 27.72 181 LEU B CA 1
ATOM 4648 C C . LEU B 1 181 ? -7.383 27.161 80.146 1.00 27.61 181 LEU B C 1
ATOM 4649 O O . LEU B 1 181 ? -7.912 28.241 80.388 1.00 27.55 181 LEU B O 1
ATOM 4654 N N . ALA B 1 182 ? -7.880 25.988 80.546 1.00 28.35 182 ALA B N 1
ATOM 4655 C CA . ALA B 1 182 ? -9.096 25.880 81.367 1.00 29.02 182 ALA B CA 1
ATOM 4656 C C . ALA B 1 182 ? -8.955 26.693 82.649 1.00 29.52 182 ALA B C 1
ATOM 4657 O O . ALA B 1 182 ? -9.861 27.449 83.014 1.00 29.45 182 ALA B O 1
ATOM 4659 N N . GLY B 1 183 ? -7.810 26.531 83.318 1.00 30.39 183 GLY B N 1
ATOM 4660 C CA . GLY B 1 183 ? -7.533 27.192 84.590 1.00 30.86 183 GLY B CA 1
ATOM 4661 C C . GLY B 1 183 ? -7.457 28.695 84.430 1.00 31.51 183 GLY B C 1
ATOM 4662 O O . GLY B 1 183 ? -8.065 29.413 85.210 1.00 32.23 183 GLY B O 1
ATOM 4663 N N . LEU B 1 184 ? -6.719 29.160 83.413 1.00 31.43 184 LEU B N 1
ATOM 4664 C CA . LEU B 1 184 ? -6.588 30.592 83.073 1.00 31.37 184 LEU B CA 1
ATOM 4665 C C . LEU B 1 184 ? -7.957 31.235 82.875 1.00 31.54 184 LEU B C 1
ATOM 4666 O O . LEU B 1 184 ? -8.301 32.231 83.536 1.00 31.25 184 LEU B O 1
ATOM 4671 N N . LEU B 1 185 ? -8.718 30.660 81.945 1.00 31.29 185 LEU B N 1
ATOM 4672 C CA . LEU B 1 185 ? -10.034 31.193 81.565 1.00 31.59 185 LEU B CA 1
ATOM 4673 C C . LEU B 1 185 ? -11.070 31.187 82.688 1.00 31.91 185 LEU B C 1
ATOM 4674 O O . LEU B 1 185 ? -11.822 32.152 82.851 1.00 31.57 185 LEU B O 1
ATOM 4679 N N . ARG B 1 186 ? -11.111 30.117 83.478 1.00 32.60 186 ARG B N 1
ATOM 4680 C CA . ARG B 1 186 ? -12.079 30.052 84.576 1.00 32.86 186 ARG B CA 1
ATOM 4681 C C . ARG B 1 186 ? -11.674 31.022 85.686 1.00 32.68 186 ARG B C 1
ATOM 4682 O O . ARG B 1 186 ? -12.526 31.691 86.301 1.00 32.44 186 ARG B O 1
ATOM 4690 N N . SER B 1 187 ? -10.368 31.129 85.912 1.00 31.66 187 SER B N 1
ATOM 4691 C CA . SER B 1 187 ? -9.859 32.100 86.856 1.00 31.65 187 SER B CA 1
ATOM 4692 C C . SER B 1 187 ? -10.230 33.545 86.450 1.00 30.81 187 SER B C 1
ATOM 4693 O O . SER B 1 187 ? -10.516 34.388 87.316 1.00 30.53 187 SER B O 1
ATOM 4696 N N . PHE B 1 188 ? -10.289 33.808 85.145 1.00 30.01 188 PHE B N 1
ATOM 4697 C CA . PHE B 1 188 ? -10.759 35.115 84.629 1.00 29.93 188 PHE B CA 1
ATOM 4698 C C . PHE B 1 188 ? -12.286 35.217 84.594 1.00 29.42 188 PHE B C 1
ATOM 4699 O O . PHE B 1 188 ? -12.833 36.220 84.139 1.00 29.75 188 PHE B O 1
ATOM 4707 N N . GLY B 1 189 ? -12.962 34.172 85.061 1.00 28.98 189 GLY B N 1
ATOM 4708 C CA . GLY B 1 189 ? -14.413 34.190 85.229 1.00 29.18 189 GLY B CA 1
ATOM 4709 C C . GLY B 1 189 ? -15.205 33.772 84.008 1.00 28.52 189 GLY B C 1
ATOM 4710 O O . GLY B 1 189 ? -16.415 34.016 83.928 1.00 27.69 189 GLY B O 1
ATOM 4711 N N . SER B 1 190 ? -14.537 33.130 83.057 1.00 28.33 190 SER B N 1
ATOM 4712 C CA . SER B 1 190 ? -15.232 32.535 81.916 1.00 28.55 190 SER B CA 1
ATOM 4713 C C . SER B 1 190 ? -15.905 31.259 82.373 1.00 28.33 190 SER B C 1
ATOM 4714 O O . SER B 1 190 ? -15.405 30.597 83.276 1.00 27.60 190 SER B O 1
ATOM 4717 N N . GLU B 1 191 ? -17.035 30.921 81.748 1.00 28.48 191 GLU B N 1
ATOM 4718 C CA . GLU B 1 191 ? -17.573 29.569 81.846 1.00 28.84 191 GLU B CA 1
ATOM 4719 C C . GLU B 1 191 ? -16.673 28.609 81.064 1.00 28.49 191 GLU B C 1
ATOM 4720 O O . GLU B 1 191 ? -16.324 28.858 79.909 1.00 29.80 191 GLU B O 1
ATOM 4726 N N . VAL B 1 192 ? -16.287 27.514 81.699 1.00 27.92 192 VAL B N 1
ATOM 4727 C CA . VAL B 1 192 ? -15.327 26.594 81.122 1.00 27.31 192 VAL B CA 1
ATOM 4728 C C . VAL B 1 192 ? -15.766 25.146 81.325 1.00 27.44 192 VAL B C 1
ATOM 4729 O O . VAL B 1 192 ? -16.025 24.685 82.436 1.00 26.76 192 VAL B O 1
ATOM 4733 N N . THR B 1 193 ? -15.829 24.444 80.209 1.00 28.06 193 THR B N 1
ATOM 4734 C CA . THR B 1 193 ? -16.128 23.030 80.161 1.00 28.75 193 THR B CA 1
ATOM 4735 C C . THR B 1 193 ? -14.944 22.393 79.464 1.00 29.21 193 THR B C 1
ATOM 4736 O O . THR B 1 193 ? -14.467 22.910 78.450 1.00 29.45 193 THR B O 1
ATOM 4740 N N . VAL B 1 194 ? -14.435 21.304 80.017 1.00 29.71 194 VAL B N 1
ATOM 4741 C CA . VAL B 1 194 ? -13.426 20.542 79.285 1.00 30.41 194 VAL B CA 1
ATOM 4742 C C . VAL B 1 194 ? -13.902 19.137 79.052 1.00 30.70 194 VAL B C 1
ATOM 4743 O O . VAL B 1 194 ? -14.532 18.530 79.924 1.00 30.70 194 VAL B O 1
ATOM 4747 N N . VAL B 1 195 ? -13.637 18.642 77.850 1.00 30.97 195 VAL B N 1
ATOM 4748 C CA . VAL B 1 195 ? -13.940 17.257 77.508 1.00 31.42 195 VAL B CA 1
ATOM 4749 C C . VAL B 1 195 ? -12.642 16.547 77.168 1.00 31.88 195 VAL B C 1
ATOM 4750 O O . VAL B 1 195 ? -11.672 17.177 76.739 1.00 32.16 195 VAL B O 1
ATOM 4754 N N . ALA B 1 196 ? -12.632 15.240 77.402 1.00 32.09 196 ALA B N 1
ATOM 4755 C CA . ALA B 1 196 ? -11.458 14.414 77.204 1.00 32.47 196 ALA B CA 1
ATOM 4756 C C . ALA B 1 196 ? -11.899 12.991 76.902 1.00 32.39 196 ALA B C 1
ATOM 4757 O O . ALA B 1 196 ? -12.839 12.484 77.515 1.00 31.13 196 ALA B O 1
ATOM 4759 N N . LEU B 1 197 ? -11.187 12.356 75.972 1.00 32.95 197 LEU B N 1
ATOM 4760 C CA . LEU B 1 197 ? -11.402 10.964 75.584 1.00 33.61 197 LEU B CA 1
ATOM 4761 C C . LEU B 1 197 ? -11.180 9.980 76.730 1.00 33.61 197 LEU B C 1
ATOM 4762 O O . LEU B 1 197 ? -11.864 8.956 76.801 1.00 33.76 197 LEU B O 1
ATOM 4767 N N . GLU B 1 198 ? -10.237 10.308 77.621 1.00 33.36 198 GLU B N 1
ATOM 4768 C CA . GLU B 1 198 ? -9.774 9.407 78.691 1.00 33.02 198 GLU B CA 1
ATOM 4769 C C . GLU B 1 198 ? -10.656 9.464 79.943 1.00 32.81 198 GLU B C 1
ATOM 4770 O O . GLU B 1 198 ? -11.482 10.357 80.079 1.00 32.66 198 GLU B O 1
ATOM 4776 N N . ASP B 1 199 ? -10.472 8.515 80.861 1.00 33.16 199 ASP B N 1
ATOM 4777 C CA . ASP B 1 199 ? -11.310 8.433 82.068 1.00 33.72 199 ASP B CA 1
ATOM 4778 C C . ASP B 1 199 ? -10.874 9.376 83.178 1.00 33.25 199 ASP B C 1
ATOM 4779 O O . ASP B 1 199 ? -11.465 9.377 84.243 1.00 33.73 199 ASP B O 1
ATOM 4784 N N . ARG B 1 200 ? -9.830 10.164 82.926 1.00 32.96 200 ARG B N 1
ATOM 4785 C CA . ARG B 1 200 ? -9.321 11.139 83.897 1.00 32.67 200 ARG B CA 1
ATOM 4786 C C . ARG B 1 200 ? -8.503 12.222 83.185 1.00 32.02 200 ARG B C 1
ATOM 4787 O O . ARG B 1 200 ? -7.990 12.008 82.081 1.00 31.91 200 ARG B O 1
ATOM 4795 N N . LEU B 1 201 ? -8.414 13.388 83.811 1.00 31.81 201 LEU B N 1
ATOM 4796 C CA . LEU B 1 201 ? -7.665 14.515 83.261 1.00 31.79 201 LEU B CA 1
ATOM 4797 C C . LEU B 1 201 ? -6.161 14.238 83.364 1.00 31.54 201 LEU B C 1
ATOM 4798 O O . LEU B 1 201 ? -5.741 13.512 84.253 1.00 31.91 201 LEU B O 1
ATOM 4803 N N . LEU B 1 202 ? -5.346 14.800 82.465 1.00 32.13 202 LEU B N 1
ATOM 4804 C CA . LEU B 1 202 ? -3.886 14.591 82.535 1.00 31.39 202 LEU B CA 1
ATOM 4805 C C . LEU B 1 202 ? -3.534 13.103 82.667 1.00 32.30 202 LEU B C 1
ATOM 4806 O O . LEU B 1 202 ? -2.847 12.689 83.611 1.00 31.82 202 LEU B O 1
ATOM 4811 N N . PHE B 1 203 ? -4.012 12.316 81.705 1.00 32.91 203 PHE B N 1
ATOM 4812 C CA . PHE B 1 203 ? -3.838 10.869 81.688 1.00 34.46 203 PHE B CA 1
ATOM 4813 C C . PHE B 1 203 ? -2.380 10.394 81.790 1.00 34.78 203 PHE B C 1
ATOM 4814 O O . PHE B 1 203 ? -2.123 9.316 82.319 1.00 35.33 203 PHE B O 1
ATOM 4822 N N . GLN B 1 204 ? -1.442 11.196 81.286 1.00 34.82 204 GLN B N 1
ATOM 4823 C CA . GLN B 1 204 ? -0.010 10.843 81.280 1.00 35.16 204 GLN B CA 1
ATOM 4824 C C . GLN B 1 204 ? 0.657 11.028 82.643 1.00 34.04 204 GLN B C 1
ATOM 4825 O O . GLN B 1 204 ? 1.767 10.543 82.882 1.00 34.34 204 GLN B O 1
ATOM 4831 N N . PHE B 1 205 ? -0.044 11.715 83.533 1.00 32.50 205 PHE B N 1
ATOM 4832 C CA . PHE B 1 205 ? 0.451 11.996 84.863 1.00 30.72 205 PHE B CA 1
ATOM 4833 C C . PHE B 1 205 ? -0.022 10.974 85.888 1.00 30.20 205 PHE B C 1
ATOM 4834 O O . PHE B 1 205 ? -0.914 10.154 85.634 1.00 28.97 205 PHE B O 1
ATOM 4842 N N . ASP B 1 206 ? 0.611 11.003 87.047 1.00 29.83 206 ASP B N 1
ATOM 4843 C CA . ASP B 1 206 ? 0.199 10.125 88.125 1.00 29.42 206 ASP B CA 1
ATOM 4844 C C . ASP B 1 206 ? -1.268 10.347 88.491 1.00 28.71 206 ASP B C 1
ATOM 4845 O O . ASP B 1 206 ? -1.716 11.491 88.547 1.00 28.75 206 ASP B O 1
ATOM 4850 N N . PRO B 1 207 ? -2.015 9.249 88.715 1.00 28.98 207 PRO B N 1
ATOM 4851 C CA . PRO B 1 207 ? -3.443 9.307 89.106 1.00 28.83 207 PRO B CA 1
ATOM 4852 C C . PRO B 1 207 ? -3.757 10.160 90.359 1.00 28.11 207 PRO B C 1
ATOM 4853 O O . PRO B 1 207 ? -4.842 10.705 90.453 1.00 27.70 207 PRO B O 1
ATOM 4857 N N . LEU B 1 208 ? -2.828 10.293 91.298 1.00 28.46 208 LEU B N 1
ATOM 4858 C CA . LEU B 1 208 ? -3.058 11.231 92.416 1.00 29.18 208 LEU B CA 1
ATOM 4859 C C . LEU B 1 208 ? -3.145 12.682 91.950 1.00 28.95 208 LEU B C 1
ATOM 4860 O O . LEU B 1 208 ? -3.961 13.463 92.464 1.00 29.77 208 LEU B O 1
ATOM 4865 N N . LEU B 1 209 ? -2.310 13.042 90.982 1.00 29.15 209 LEU B N 1
ATOM 4866 C CA . LEU B 1 209 ? -2.343 14.393 90.395 1.00 29.09 209 LEU B CA 1
ATOM 4867 C C . LEU B 1 209 ? -3.601 14.612 89.569 1.00 28.90 209 LEU B C 1
ATOM 4868 O O . LEU B 1 209 ? -4.245 15.649 89.682 1.00 29.73 209 LEU B O 1
ATOM 4873 N N . SER B 1 210 ? -3.945 13.642 88.723 1.00 28.93 210 SER B N 1
ATOM 4874 C CA . SER B 1 210 ? -5.220 13.679 87.980 1.00 28.57 210 SER B CA 1
ATOM 4875 C C . SER B 1 210 ? -6.426 13.897 88.896 1.00 28.45 210 SER B C 1
ATOM 4876 O O . SER B 1 210 ? -7.303 14.698 88.580 1.00 28.37 210 SER B O 1
ATOM 4879 N N . ALA B 1 211 ? -6.459 13.174 90.028 1.00 28.54 211 ALA B N 1
ATOM 4880 C CA . ALA B 1 211 ? -7.615 13.169 90.937 1.00 27.29 211 ALA B CA 1
ATOM 4881 C C . ALA B 1 211 ? -7.697 14.478 91.675 1.00 27.26 211 ALA B C 1
ATOM 4882 O O . ALA B 1 211 ? -8.786 15.052 91.813 1.00 27.28 211 ALA B O 1
ATOM 4884 N N . THR B 1 212 ? -6.559 14.951 92.166 1.00 26.29 212 THR B N 1
ATOM 4885 C CA . THR B 1 212 ? -6.551 16.205 92.906 1.00 26.44 212 THR B CA 1
ATOM 4886 C C . THR B 1 212 ? -6.819 17.389 91.990 1.00 26.62 212 THR B C 1
ATOM 4887 O O . THR B 1 212 ? -7.477 18.338 92.402 1.00 27.55 212 THR B O 1
ATOM 4891 N N . LEU B 1 213 ? -6.268 17.346 90.773 1.00 26.59 213 LEU B N 1
ATOM 4892 C CA . LEU B 1 213 ? -6.545 18.355 89.759 1.00 26.34 213 LEU B CA 1
ATOM 4893 C C . LEU B 1 213 ? -8.037 18.424 89.463 1.00 26.17 213 LEU B C 1
ATOM 4894 O O . LEU B 1 213 ? -8.607 19.512 89.395 1.00 26.26 213 LEU B O 1
ATOM 4899 N N . ALA B 1 214 ? -8.644 17.261 89.273 1.00 26.53 214 ALA B N 1
ATOM 4900 C CA . ALA B 1 214 ? -10.094 17.161 89.030 1.00 27.42 214 ALA B CA 1
ATOM 4901 C C . ALA B 1 214 ? -10.902 17.800 90.159 1.00 27.95 214 ALA B C 1
ATOM 4902 O O . ALA B 1 214 ? -11.869 18.520 89.905 1.00 27.84 214 ALA B O 1
ATOM 4904 N N . GLU B 1 215 ? -10.482 17.546 91.400 1.00 28.91 215 GLU B N 1
ATOM 4905 C CA . GLU B 1 215 ? -11.105 18.148 92.572 1.00 29.65 215 GLU B CA 1
ATOM 4906 C C . GLU B 1 215 ? -10.979 19.665 92.585 1.00 29.76 215 GLU B C 1
ATOM 4907 O O . GLU B 1 215 ? -11.950 20.362 92.809 1.00 29.51 215 GLU B O 1
ATOM 4913 N N . ASN B 1 216 ? -9.770 20.168 92.372 1.00 29.67 216 ASN B N 1
ATOM 4914 C CA . ASN B 1 216 ? -9.531 21.595 92.327 1.00 29.82 216 ASN B CA 1
ATOM 4915 C C . ASN B 1 216 ? -10.340 22.257 91.230 1.00 29.38 216 ASN B C 1
ATOM 4916 O O . ASN B 1 216 ? -10.948 23.289 91.460 1.00 29.12 216 ASN B O 1
ATOM 4921 N N . MET B 1 217 ? -10.346 21.662 90.038 1.00 29.55 217 MET B N 1
ATOM 4922 C CA . MET B 1 217 ? -11.083 22.243 88.908 1.00 29.87 217 MET B CA 1
ATOM 4923 C C . MET B 1 217 ? -12.597 22.241 89.147 1.00 29.90 217 MET B C 1
ATOM 4924 O O . MET B 1 217 ? -13.276 23.208 88.796 1.00 30.03 217 MET B O 1
ATOM 4929 N N . HIS B 1 218 ? -13.117 21.161 89.736 1.00 29.84 218 HIS B N 1
ATOM 4930 C CA . HIS B 1 218 ? -14.540 21.105 90.090 1.00 30.69 218 HIS B CA 1
ATOM 4931 C C . HIS B 1 218 ? -14.909 22.209 91.081 1.00 30.56 218 HIS B C 1
ATOM 4932 O O . HIS B 1 218 ? -15.931 22.875 90.921 1.00 30.67 218 HIS B O 1
ATOM 4939 N N . ALA B 1 219 ? -14.070 22.410 92.092 1.00 30.36 219 ALA B N 1
ATOM 4940 C CA . ALA B 1 219 ? -14.300 23.456 93.081 1.00 30.46 219 ALA B CA 1
ATOM 4941 C C . ALA B 1 219 ? -14.204 24.854 92.443 1.00 30.33 219 ALA B C 1
ATOM 4942 O O . ALA B 1 219 ? -14.859 25.803 92.891 1.00 29.60 219 ALA B O 1
ATOM 4944 N N . GLN B 1 220 ? -13.396 24.978 91.388 1.00 30.07 220 GLN B N 1
ATOM 4945 C CA . GLN B 1 220 ? -13.304 26.243 90.644 1.00 30.27 220 GLN B CA 1
ATOM 4946 C C . GLN B 1 220 ? -14.547 26.508 89.776 1.00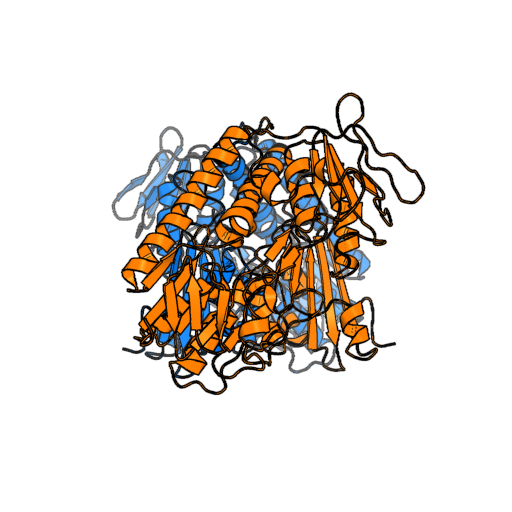 29.98 220 GLN B C 1
ATOM 4947 O O . GLN B 1 220 ? -14.745 27.622 89.286 1.00 29.69 220 GLN B O 1
ATOM 4953 N N . GLY B 1 221 ? -15.379 25.486 89.603 1.00 29.71 221 GLY B N 1
ATOM 4954 C CA . GLY B 1 221 ? -16.604 25.621 88.820 1.00 30.42 221 GLY B CA 1
ATOM 4955 C C . GLY B 1 221 ? -16.394 25.294 87.357 1.00 30.66 221 GLY B C 1
ATOM 4956 O O . GLY B 1 221 ? -17.211 25.658 86.515 1.00 30.82 221 GLY B O 1
ATOM 4957 N N . ILE B 1 222 ? -15.287 24.616 87.047 1.00 31.57 222 ILE B N 1
ATOM 4958 C CA . ILE B 1 222 ? -15.050 24.120 85.698 1.00 31.84 222 ILE B CA 1
ATOM 4959 C C . ILE B 1 222 ? -15.863 22.844 85.563 1.00 32.81 222 ILE B C 1
ATOM 4960 O O . ILE B 1 222 ? -15.838 22.001 86.459 1.00 33.05 222 ILE B O 1
ATOM 4965 N N . GLU B 1 223 ? -16.579 22.723 84.449 1.00 33.34 223 GLU B N 1
ATOM 4966 C CA . GLU B 1 223 ? -17.361 21.542 84.143 1.00 34.38 223 GLU B CA 1
ATOM 4967 C C . GLU B 1 223 ? -16.537 20.588 83.296 1.00 33.84 223 GLU B C 1
ATOM 4968 O O . GLU B 1 223 ? -15.902 21.008 82.343 1.00 34.06 223 GLU B O 1
ATOM 4974 N N . THR B 1 224 ? -16.538 19.308 83.651 1.00 33.81 224 THR B N 1
ATOM 4975 C CA . THR B 1 224 ? -15.745 18.317 82.924 1.00 33.70 224 THR B CA 1
ATOM 4976 C C . THR B 1 224 ? -16.596 17.160 82.421 1.00 33.76 224 THR B C 1
ATOM 4977 O O . THR B 1 224 ? -17.573 16.747 83.068 1.00 33.61 224 THR B O 1
ATOM 4981 N N . HIS B 1 225 ? -16.225 16.656 81.256 1.00 33.72 225 HIS B N 1
ATOM 4982 C CA . HIS B 1 225 ? -16.836 15.457 80.681 1.00 34.67 225 HIS B CA 1
ATOM 4983 C C . HIS B 1 225 ? -15.721 14.497 80.272 1.00 34.85 225 HIS B C 1
ATOM 4984 O O . HIS B 1 225 ? -14.927 14.796 79.374 1.00 35.38 225 HIS B O 1
ATOM 4991 N N . LEU B 1 226 ? -15.648 13.368 80.970 1.00 34.93 226 LEU B N 1
ATOM 4992 C CA . LEU B 1 226 ? -14.644 12.335 80.728 1.00 35.35 226 LEU B CA 1
ATOM 4993 C C . LEU B 1 226 ? -15.175 11.241 79.799 1.00 35.50 226 LEU B C 1
ATOM 4994 O O . LEU B 1 226 ? -16.393 11.062 79.670 1.00 35.33 226 LEU B O 1
ATOM 4999 N N . GLU B 1 227 ? -14.264 10.495 79.177 1.00 35.63 227 GLU B N 1
ATOM 5000 C CA . GLU B 1 227 ? -14.626 9.521 78.130 1.00 36.86 227 GLU B CA 1
ATOM 5001 C C . GLU B 1 227 ? -15.643 10.121 77.155 1.00 36.36 227 GLU B C 1
ATOM 5002 O O . GLU B 1 227 ? -16.677 9.527 76.872 1.00 36.21 227 GLU B O 1
ATOM 5008 N N . PHE B 1 228 ? -15.335 11.328 76.683 1.00 36.26 228 PHE B N 1
ATOM 5009 C CA . PHE B 1 228 ? -16.191 12.100 75.793 1.00 36.15 228 PHE B CA 1
ATOM 5010 C C . PHE B 1 228 ? -15.416 12.277 74.509 1.00 36.40 228 PHE B C 1
ATOM 5011 O O . PHE B 1 228 ? -14.403 12.989 74.476 1.00 36.40 228 PHE B O 1
ATOM 5019 N N . ALA B 1 229 ? -15.880 11.593 73.469 1.00 36.09 229 ALA B N 1
ATOM 5020 C CA . ALA B 1 229 ? -15.273 11.647 72.151 1.00 36.14 229 ALA B CA 1
ATOM 5021 C C . ALA B 1 229 ? -16.070 12.593 71.271 1.00 35.74 229 ALA B C 1
ATOM 5022 O O . ALA B 1 229 ? -17.263 12.384 71.056 1.00 36.43 229 ALA B O 1
ATOM 5024 N N . VAL B 1 230 ? -15.419 13.642 70.781 1.00 35.28 230 VAL B N 1
ATOM 5025 C CA . VAL B 1 230 ? -16.069 14.584 69.880 1.00 35.01 230 VAL B CA 1
ATOM 5026 C C . VAL B 1 230 ? -16.213 13.983 68.475 1.00 35.14 230 VAL B C 1
ATOM 5027 O O . VAL B 1 230 ? -15.238 13.493 67.880 1.00 34.47 230 VAL B O 1
ATOM 5031 N N . ALA B 1 231 ? -17.442 14.035 67.966 1.00 35.20 231 ALA B N 1
ATOM 5032 C CA . ALA B 1 231 ? -17.767 13.531 66.638 1.00 35.79 231 ALA B CA 1
ATOM 5033 C C . ALA B 1 231 ? -17.822 14.656 65.617 1.00 36.19 231 ALA B C 1
ATOM 5034 O O . ALA B 1 231 ? -17.452 14.450 64.459 1.00 36.68 231 ALA B O 1
ATOM 5036 N N . ALA B 1 232 ? -18.291 15.831 66.048 1.00 36.53 232 ALA B N 1
ATOM 5037 C CA . ALA B 1 232 ? -18.444 17.004 65.176 1.00 36.78 232 ALA B CA 1
ATOM 5038 C C . ALA B 1 232 ? -18.667 18.287 65.984 1.00 37.00 232 ALA B C 1
ATOM 5039 O O . ALA B 1 232 ? -19.047 18.233 67.151 1.00 37.27 232 ALA B O 1
ATOM 5041 N N . LEU B 1 233 ? -18.426 19.438 65.359 1.00 37.14 233 LEU B N 1
ATOM 5042 C CA . LEU B 1 233 ? -18.890 20.725 65.897 1.00 37.15 233 LEU B CA 1
ATOM 5043 C C . LEU B 1 233 ? -19.977 21.316 64.990 1.00 37.57 233 LEU B C 1
ATOM 5044 O O . LEU B 1 233 ? -19.889 21.226 63.771 1.00 37.23 233 LEU B O 1
ATOM 5049 N N . GLU B 1 234 ? -20.993 21.927 65.588 1.00 38.35 234 GLU B N 1
ATOM 5050 C CA . GLU B 1 234 ? -22.077 22.534 64.819 1.00 39.29 234 GLU B CA 1
ATOM 5051 C C . GLU B 1 234 ? -22.492 23.884 65.395 1.00 39.89 234 GLU B C 1
ATOM 5052 O O . GLU B 1 234 ? -22.462 24.080 66.603 1.00 39.91 234 GLU B O 1
ATOM 5054 N N . ARG B 1 235 ? -22.867 24.816 64.524 1.00 40.86 235 ARG B N 1
ATOM 5055 C CA . ARG B 1 235 ? -23.340 26.123 64.967 1.00 42.28 235 ARG B CA 1
ATOM 5056 C C . ARG B 1 235 ? -24.745 25.996 65.557 1.00 42.53 235 ARG B C 1
ATOM 5057 O O . ARG B 1 235 ? -25.617 25.350 64.969 1.00 42.92 235 ARG B O 1
ATOM 5065 N N . ASP B 1 236 ? -24.948 26.593 66.728 1.00 43.00 236 ASP B N 1
ATOM 5066 C CA . ASP B 1 236 ? -26.281 26.809 67.286 1.00 43.44 236 ASP B CA 1
ATOM 5067 C C . ASP B 1 236 ? -26.525 28.312 67.324 1.00 43.88 236 ASP B C 1
ATOM 5068 O O . ASP B 1 236 ? -25.662 29.087 66.910 1.00 43.99 236 ASP B O 1
ATOM 5073 N N . ALA B 1 237 ? -27.694 28.724 67.809 1.00 44.38 237 ALA B N 1
ATOM 5074 C CA . ALA B 1 237 ? -27.934 30.132 68.095 1.00 44.88 237 ALA B CA 1
ATOM 5075 C C . ALA B 1 237 ? -27.062 30.538 69.287 1.00 45.23 237 ALA B C 1
ATOM 5076 O O . ALA B 1 237 ? -27.166 29.944 70.368 1.00 45.94 237 ALA B O 1
ATOM 5078 N N . GLN B 1 238 ? -26.179 31.517 69.067 1.00 45.10 238 GLN B N 1
ATOM 5079 C CA . GLN B 1 238 ? -25.232 32.052 70.088 1.00 44.67 238 GLN B CA 1
ATOM 5080 C C . GLN B 1 238 ? -23.919 31.273 70.352 1.00 44.11 238 GLN B C 1
ATOM 5081 O O . GLN B 1 238 ? -23.194 31.588 71.300 1.00 44.15 238 GLN B O 1
ATOM 5083 N N . GLY B 1 239 ? -23.600 30.282 69.519 1.00 43.44 239 GLY B N 1
ATOM 5084 C CA . GLY B 1 239 ? -22.298 29.606 69.611 1.00 42.42 239 GLY B CA 1
ATOM 5085 C C . GLY B 1 239 ? -22.198 28.310 68.831 1.00 41.67 239 GLY B C 1
ATOM 5086 O O . GLY B 1 239 ? -22.962 28.094 67.890 1.00 41.49 239 GLY B O 1
ATOM 5087 N N . THR B 1 240 ? -21.242 27.454 69.214 1.00 40.47 240 THR B N 1
ATOM 5088 C CA . THR B 1 240 ? -21.121 26.106 68.629 1.00 39.38 240 THR B CA 1
ATOM 5089 C C . THR B 1 240 ? -21.277 25.012 69.703 1.00 38.93 240 THR B C 1
ATOM 5090 O O . THR B 1 240 ? -21.011 25.269 70.875 1.00 38.55 240 THR B O 1
ATOM 5094 N N . THR B 1 241 ? -21.715 23.807 69.313 1.00 38.59 241 THR B N 1
ATOM 5095 C CA . THR B 1 241 ? -22.305 22.870 70.306 1.00 38.57 241 THR B CA 1
ATOM 5096 C C . THR B 1 241 ? -21.450 21.755 70.924 1.00 38.34 241 THR B C 1
ATOM 5097 O O . THR B 1 241 ? -21.530 21.533 72.149 1.00 38.46 241 THR B O 1
ATOM 5101 N N . LEU B 1 242 ? -20.684 21.048 70.094 1.00 37.47 242 LEU B N 1
ATOM 5102 C CA . LEU B 1 242 ? -19.981 19.815 70.499 1.00 37.01 242 LEU B CA 1
ATOM 5103 C C . LEU B 1 242 ? -20.920 18.620 70.552 1.00 37.48 242 LEU B C 1
ATOM 5104 O O . LEU B 1 242 ? -21.739 18.491 71.467 1.00 37.18 242 LEU B O 1
ATOM 5109 N N . VAL B 1 243 ? -20.792 17.758 69.549 1.00 38.00 243 VAL B N 1
ATOM 5110 C CA . VAL B 1 243 ? -21.591 16.549 69.441 1.00 38.73 243 VAL B CA 1
ATOM 5111 C C . VAL B 1 243 ? -20.651 15.379 69.689 1.00 39.35 243 VAL B C 1
ATOM 5112 O O . VAL B 1 243 ? -19.627 15.240 69.018 1.00 39.45 243 VAL B O 1
ATOM 5116 N N . ALA B 1 244 ? -20.981 14.561 70.681 1.00 40.13 244 ALA B N 1
ATOM 5117 C CA . ALA B 1 244 ? -20.192 13.378 70.990 1.00 41.14 244 ALA B CA 1
ATOM 5118 C C . ALA B 1 244 ? -20.526 12.216 70.042 1.00 41.97 244 ALA B C 1
ATOM 5119 O O . ALA B 1 244 ? -21.561 12.227 69.360 1.00 41.80 244 ALA B O 1
ATOM 5121 N N . GLN B 1 245 ? -19.625 11.231 70.002 1.00 42.90 245 GLN B N 1
ATOM 5122 C CA . GLN B 1 245 ? -19.865 9.939 69.355 1.00 43.60 245 GLN B CA 1
ATOM 5123 C C . GLN B 1 245 ? -21.295 9.438 69.628 1.00 43.90 245 GLN B C 1
ATOM 5124 O O . GLN B 1 245 ? -22.032 9.106 68.692 1.00 43.74 245 GLN B O 1
ATOM 5130 N N . ASP B 1 246 ? -21.688 9.426 70.906 1.00 44.23 246 ASP B N 1
ATOM 5131 C CA . ASP B 1 246 ? -23.008 8.921 71.323 1.00 44.53 246 ASP B CA 1
ATOM 5132 C C . ASP B 1 246 ? -24.186 9.898 71.141 1.00 44.21 246 ASP B C 1
ATOM 5133 O O . ASP B 1 246 ? -25.316 9.585 71.532 1.00 44.53 246 ASP B O 1
ATOM 5138 N N . GLY B 1 247 ? -23.926 11.071 70.563 1.00 43.53 247 GLY B N 1
ATOM 5139 C CA . GLY B 1 247 ? -24.992 12.023 70.244 1.00 42.98 247 GLY B CA 1
ATOM 5140 C C . GLY B 1 247 ? -25.207 13.146 71.247 1.00 42.53 247 GLY B C 1
ATOM 5141 O O . GLY B 1 247 ? -25.941 14.100 70.961 1.00 42.68 247 GLY B O 1
ATOM 5142 N N . THR B 1 248 ? -24.578 13.034 72.419 1.00 41.98 248 THR B N 1
ATOM 5143 C CA . THR B 1 248 ? -24.616 14.090 73.437 1.00 41.33 248 THR B CA 1
ATOM 5144 C C . THR B 1 248 ? -24.221 15.433 72.826 1.00 40.65 248 THR B C 1
ATOM 5145 O O . THR B 1 248 ? -23.188 15.541 72.168 1.00 40.45 248 THR B O 1
ATOM 5149 N N . ARG B 1 249 ? -25.055 16.447 73.039 1.00 39.90 249 ARG B N 1
ATOM 5150 C CA . ARG B 1 249 ? -24.744 17.799 72.603 1.00 39.22 249 ARG B CA 1
ATOM 5151 C C . ARG B 1 249 ? -24.449 18.656 73.817 1.00 38.95 249 ARG B C 1
ATOM 5152 O O . ARG B 1 249 ? -25.184 18.617 74.810 1.00 38.98 249 ARG B O 1
ATOM 5160 N N . LEU B 1 250 ? -23.363 19.418 73.753 1.00 38.40 250 LEU B N 1
ATOM 5161 C CA . LEU B 1 250 ? -23.047 20.336 74.846 1.00 37.86 250 LEU B CA 1
ATOM 5162 C C . LEU B 1 250 ? -23.656 21.745 74.676 1.00 37.46 250 LEU B C 1
ATOM 5163 O O . LEU B 1 250 ? -24.487 22.157 75.502 1.00 38.33 250 LEU B O 1
ATOM 5168 N N . GLU B 1 251 ? -23.277 22.464 73.621 1.00 36.38 251 GLU B N 1
ATOM 5169 C CA . GLU B 1 251 ? -24.027 23.655 73.138 1.00 35.57 251 GLU B CA 1
ATOM 5170 C C . GLU B 1 251 ? -23.784 25.038 73.773 1.00 35.07 251 GLU B C 1
ATOM 5171 O O . GLU B 1 251 ? -23.725 25.198 74.998 1.00 35.07 251 GLU B O 1
ATOM 5173 N N . GLY B 1 252 ? -23.657 26.037 72.901 1.00 34.65 252 GLY B N 1
ATOM 5174 C CA . GLY B 1 252 ? -23.688 27.449 73.293 1.00 34.42 252 GLY B CA 1
ATOM 5175 C C . GLY B 1 252 ? -22.370 28.181 73.481 1.00 34.43 252 GLY B C 1
ATOM 5176 O O . GLY B 1 252 ? -22.364 29.319 73.972 1.00 34.53 252 GLY B O 1
ATOM 5177 N N . PHE B 1 253 ? -21.261 27.543 73.097 1.00 33.84 253 PHE B N 1
ATOM 5178 C CA . PHE B 1 253 ? -19.913 28.060 73.379 1.00 33.44 253 PHE B CA 1
ATOM 5179 C C . PHE B 1 253 ? -19.448 29.085 72.352 1.00 33.64 253 PHE B C 1
ATOM 5180 O O . PHE B 1 253 ? -19.357 28.776 71.163 1.00 34.44 253 PHE B O 1
ATOM 5188 N N . ASP B 1 254 ? -19.130 30.297 72.793 1.00 33.40 254 ASP B N 1
ATOM 5189 C CA . ASP B 1 254 ? -18.610 31.301 71.862 1.00 33.44 254 ASP B CA 1
ATOM 5190 C C . ASP B 1 254 ? -17.135 31.049 71.476 1.00 33.28 254 ASP B C 1
ATOM 5191 O O . ASP B 1 254 ? -16.578 31.736 70.616 1.00 33.53 254 ASP B O 1
ATOM 5196 N N . SER B 1 255 ? -16.529 30.037 72.085 1.00 32.34 255 SER B N 1
ATOM 5197 C CA . SER B 1 255 ? -15.156 29.643 71.765 1.00 32.34 255 SER B CA 1
ATOM 5198 C C . SER B 1 255 ? -14.972 28.160 72.099 1.00 31.74 255 SER B C 1
ATOM 5199 O O . SER B 1 255 ? -15.240 27.721 73.219 1.00 31.56 255 SER B O 1
ATOM 5202 N N . VAL B 1 256 ? -14.568 27.390 71.100 1.00 31.48 256 VAL B N 1
ATOM 5203 C CA . VAL B 1 256 ? -14.223 25.991 71.295 1.00 31.15 256 VAL B CA 1
ATOM 5204 C C . VAL B 1 256 ? -12.754 25.825 70.919 1.00 30.65 256 VAL B C 1
ATOM 5205 O O . VAL B 1 256 ? -12.360 26.127 69.798 1.00 30.78 256 VAL B O 1
ATOM 5209 N N . ILE B 1 257 ? -11.954 25.375 71.878 1.00 30.14 257 ILE B N 1
ATOM 5210 C CA . ILE B 1 257 ? -10.507 25.239 71.690 1.00 29.74 257 ILE B CA 1
ATOM 5211 C C . ILE B 1 257 ? -10.102 23.768 71.583 1.00 29.73 257 ILE B C 1
ATOM 5212 O O . ILE B 1 257 ? -10.290 22.998 72.527 1.00 28.35 257 ILE B O 1
ATOM 5217 N N . TRP B 1 258 ? -9.558 23.400 70.422 1.00 30.02 258 TRP B N 1
ATOM 5218 C CA . TRP B 1 258 ? -8.932 22.095 70.224 1.00 30.46 258 TRP B CA 1
ATOM 5219 C C . TRP B 1 258 ? -7.611 22.048 70.954 1.00 30.35 258 TRP B C 1
ATOM 5220 O O . TRP B 1 258 ? -6.738 22.876 70.701 1.00 30.77 258 TRP B O 1
ATOM 5231 N N . ALA B 1 259 ? -7.453 21.072 71.845 1.00 29.79 259 ALA B N 1
ATOM 5232 C CA . ALA B 1 259 ? -6.240 20.949 72.656 1.00 29.57 259 ALA B CA 1
ATOM 5233 C C . ALA B 1 259 ? -5.882 19.473 72.738 1.00 29.93 259 ALA B C 1
ATOM 5234 O O . ALA B 1 259 ? -5.728 18.896 73.807 1.00 29.73 259 ALA B O 1
ATOM 5236 N N . VAL B 1 260 ? -5.677 18.908 71.560 1.00 30.44 260 VAL B N 1
ATOM 5237 C CA . VAL B 1 260 ? -5.722 17.496 71.317 1.00 31.12 260 VAL B CA 1
ATOM 5238 C C . VAL B 1 260 ? -4.365 16.959 70.816 1.00 32.17 260 VAL B C 1
ATOM 5239 O O . VAL B 1 260 ? -4.277 15.842 70.297 1.00 33.02 260 VAL B O 1
ATOM 5243 N N . GLY B 1 261 ? -3.311 17.757 71.004 1.00 31.91 261 GLY B N 1
ATOM 5244 C CA . GLY B 1 261 ? -1.947 17.381 70.639 1.00 31.23 261 GLY B CA 1
ATOM 5245 C C . GLY B 1 261 ? -1.318 18.274 69.571 1.00 30.49 261 GLY B C 1
ATOM 5246 O O . GLY B 1 261 ? -1.956 19.178 69.021 1.00 30.41 261 GLY B O 1
ATOM 5247 N N . ARG B 1 262 ? -0.048 18.016 69.282 1.00 30.12 262 ARG B N 1
ATOM 5248 C CA . ARG B 1 262 ? 0.685 18.768 68.274 1.00 29.95 262 ARG B CA 1
ATOM 5249 C C . ARG B 1 262 ? 1.299 17.808 67.267 1.00 29.89 262 ARG B C 1
ATOM 5250 O O . ARG B 1 262 ? 1.820 16.752 67.662 1.00 29.68 262 ARG B O 1
ATOM 5258 N N . ALA B 1 263 ? 1.217 18.171 65.983 1.00 29.05 263 ALA B N 1
ATOM 5259 C CA . ALA B 1 263 ? 1.855 17.428 64.883 1.00 28.39 263 ALA B CA 1
ATOM 5260 C C . ALA B 1 263 ? 3.196 18.075 64.488 1.00 27.67 263 ALA B C 1
ATOM 5261 O O . ALA B 1 263 ? 3.327 19.298 64.510 1.00 26.85 263 ALA B O 1
ATOM 5263 N N . PRO B 1 264 ? 4.186 17.252 64.119 1.00 27.67 264 PRO B N 1
ATOM 5264 C CA . PRO B 1 264 ? 5.508 17.772 63.746 1.00 27.82 264 PRO B CA 1
ATOM 5265 C C . PRO B 1 264 ? 5.532 18.400 62.354 1.00 28.04 264 PRO B C 1
ATOM 5266 O O . PRO B 1 264 ? 4.941 17.851 61.419 1.00 27.55 264 PRO B O 1
ATOM 5270 N N . ASN B 1 265 ? 6.200 19.552 62.238 1.00 27.91 265 ASN B N 1
ATOM 5271 C CA . ASN B 1 265 ? 6.374 20.275 60.969 1.00 27.82 265 ASN B CA 1
ATOM 5272 C C . ASN B 1 265 ? 7.424 19.633 60.094 1.00 27.93 265 ASN B C 1
ATOM 5273 O O . ASN B 1 265 ? 8.522 20.152 59.939 1.00 27.62 265 ASN B O 1
ATOM 5278 N N . THR B 1 266 ? 7.097 18.468 59.563 1.00 28.88 266 THR B N 1
ATOM 5279 C CA . THR B 1 266 ? 8.027 17.683 58.757 1.00 29.63 266 THR B CA 1
ATOM 5280 C C . THR B 1 266 ? 7.357 17.210 57.441 1.00 30.41 266 THR B C 1
ATOM 5281 O O . THR B 1 266 ? 7.890 16.342 56.751 1.00 30.04 266 THR B O 1
ATOM 5285 N N . ARG B 1 267 ? 6.191 17.779 57.126 1.00 31.72 267 ARG B N 1
ATOM 5286 C CA . ARG B 1 267 ? 5.353 17.385 55.968 1.00 33.84 267 ARG B CA 1
ATOM 5287 C C . ARG B 1 267 ? 5.969 17.615 54.581 1.00 33.78 267 ARG B C 1
ATOM 5288 O O . ARG B 1 267 ? 5.942 16.720 53.728 1.00 34.10 267 ARG B O 1
ATOM 5296 N N . ASP B 1 268 ? 6.478 18.816 54.325 1.00 34.01 268 ASP B N 1
ATOM 5297 C CA . ASP B 1 268 ? 7.284 19.001 53.114 1.00 33.43 268 ASP B CA 1
ATOM 5298 C C . ASP B 1 268 ? 8.554 19.750 53.433 1.00 32.11 268 ASP B C 1
ATOM 5299 O O . ASP B 1 268 ? 8.670 20.982 53.335 1.00 31.04 268 ASP B O 1
ATOM 5304 N N . LEU B 1 269 ? 9.503 18.947 53.874 1.00 31.25 269 LEU B N 1
ATOM 5305 C CA . LEU B 1 269 ? 10.768 19.421 54.380 1.00 30.37 269 LEU B CA 1
ATOM 5306 C C . LEU B 1 269 ? 11.806 18.793 53.474 1.00 29.05 269 LEU B C 1
ATOM 5307 O O . LEU B 1 269 ? 13.008 18.919 53.695 1.00 29.23 269 LEU B O 1
ATOM 5312 N N . GLY B 1 270 ? 11.309 18.103 52.458 1.00 28.73 270 GLY B N 1
ATOM 5313 C CA . GLY B 1 270 ? 12.129 17.344 51.548 1.00 28.66 270 GLY B CA 1
ATOM 5314 C C . GLY B 1 270 ? 12.885 16.208 52.212 1.00 28.38 270 GLY B C 1
ATOM 5315 O O . GLY B 1 270 ? 13.965 15.855 51.764 1.00 28.55 270 GLY B O 1
ATOM 5316 N N . LEU B 1 271 ? 12.326 15.632 53.279 1.00 28.23 271 LEU B N 1
ATOM 5317 C CA . LEU B 1 271 ? 12.978 14.508 53.962 1.00 28.32 271 LEU B CA 1
ATOM 5318 C C . LEU B 1 271 ? 13.211 13.330 52.996 1.00 29.31 271 LEU B C 1
ATOM 5319 O O . LEU B 1 271 ? 14.261 12.680 53.048 1.00 29.46 271 LEU B O 1
ATOM 5324 N N . GLU B 1 272 ? 12.253 13.105 52.093 1.00 30.54 272 GLU B N 1
ATOM 5325 C CA . GLU B 1 272 ? 12.351 12.051 51.060 1.00 31.25 272 GLU B CA 1
ATOM 5326 C C . GLU B 1 272 ? 13.559 12.300 50.155 1.00 31.15 272 GLU B C 1
ATOM 5327 O O . GLU B 1 272 ? 14.364 11.406 49.940 1.00 32.13 272 GLU B O 1
ATOM 5329 N N . ALA B 1 273 ? 13.681 13.526 49.650 1.00 30.06 273 ALA B N 1
ATOM 5330 C CA . ALA B 1 273 ? 14.808 13.935 48.814 1.00 29.08 273 ALA B CA 1
ATOM 5331 C C . ALA B 1 273 ? 16.178 13.683 49.459 1.00 28.37 273 ALA B C 1
ATOM 5332 O O . ALA B 1 273 ? 17.125 13.303 48.778 1.00 27.46 273 ALA B O 1
ATOM 5334 N N . ALA B 1 274 ? 16.279 13.909 50.770 1.00 27.69 274 ALA B N 1
ATOM 5335 C CA . ALA B 1 274 ? 17.520 13.684 51.485 1.00 27.11 274 ALA B CA 1
ATOM 5336 C C . ALA B 1 274 ? 17.698 12.257 52.010 1.00 26.93 274 ALA B C 1
ATOM 5337 O O . ALA B 1 274 ? 18.780 11.925 52.487 1.00 27.27 274 ALA B O 1
ATOM 5339 N N . GLY B 1 275 ? 16.662 11.419 51.918 1.00 26.65 275 GLY B N 1
ATOM 5340 C CA . GLY B 1 275 ? 16.764 9.998 52.319 1.00 26.42 275 GLY B CA 1
ATOM 5341 C C . GLY B 1 275 ? 16.705 9.830 53.842 1.00 26.79 275 GLY B C 1
ATOM 5342 O O . GLY B 1 275 ? 17.202 8.853 54.389 1.00 26.12 275 GLY B O 1
ATOM 5343 N N . ILE B 1 276 ? 16.102 10.808 54.513 1.00 26.03 276 ILE B N 1
ATOM 5344 C CA . ILE B 1 276 ? 15.975 10.847 55.966 1.00 26.31 276 ILE B CA 1
ATOM 5345 C C . ILE B 1 276 ? 14.748 10.058 56.406 1.00 26.60 276 ILE B C 1
ATOM 5346 O O . ILE B 1 276 ? 13.643 10.296 55.922 1.00 26.88 276 ILE B O 1
ATOM 5351 N N . GLU B 1 277 ? 14.955 9.122 57.328 1.00 27.41 277 GLU B N 1
ATOM 5352 C CA . GLU B 1 277 ? 13.894 8.294 57.862 1.00 28.72 277 GLU B CA 1
ATOM 5353 C C . GLU B 1 277 ? 12.885 9.153 58.649 1.00 28.78 277 GLU B C 1
ATOM 5354 O O . GLU B 1 277 ? 13.269 10.002 59.479 1.00 27.58 277 GLU B O 1
ATOM 5360 N N . VAL B 1 278 ? 11.599 8.936 58.367 1.00 28.77 278 VAL B N 1
ATOM 5361 C CA . VAL B 1 278 ? 10.527 9.620 59.075 1.00 29.70 278 VAL B CA 1
ATOM 5362 C C . VAL B 1 278 ? 9.369 8.647 59.305 1.00 30.03 278 VAL B C 1
ATOM 5363 O O . VAL B 1 278 ? 9.113 7.779 58.469 1.00 29.92 278 VAL B O 1
ATOM 5367 N N . GLN B 1 279 ? 8.714 8.766 60.466 1.00 30.19 279 GLN B N 1
ATOM 5368 C CA . GLN B 1 279 ? 7.568 7.928 60.837 1.00 29.88 279 GLN B CA 1
ATOM 5369 C C . GLN B 1 279 ? 6.265 8.445 60.232 1.00 30.06 279 GLN B C 1
ATOM 5370 O O . GLN B 1 279 ? 6.176 9.609 59.833 1.00 29.22 279 GLN B O 1
ATOM 5376 N N . SER B 1 280 ? 5.244 7.586 60.199 1.00 30.96 280 SER B N 1
ATOM 5377 C CA . SER B 1 280 ? 3.951 7.951 59.597 1.00 31.61 280 SER B CA 1
ATOM 5378 C C . SER B 1 280 ? 3.331 9.119 60.346 1.00 31.48 280 SER B C 1
ATOM 5379 O O . SER B 1 280 ? 2.628 9.936 59.751 1.00 31.85 280 SER B O 1
ATOM 5382 N N . ASN B 1 281 ? 3.637 9.226 61.637 1.00 30.60 281 ASN B N 1
ATOM 5383 C CA . ASN B 1 281 ? 3.188 10.354 62.417 1.00 30.07 281 ASN B CA 1
ATOM 5384 C C . ASN B 1 281 ? 4.049 11.629 62.250 1.00 30.05 281 ASN B C 1
ATOM 5385 O O . ASN B 1 281 ? 3.821 12.618 62.937 1.00 30.35 281 ASN B O 1
ATOM 5390 N N . GLY B 1 282 ? 5.023 11.590 61.335 1.00 29.85 282 GLY B N 1
ATOM 5391 C CA . GLY B 1 282 ? 5.890 12.721 61.051 1.00 29.31 282 GLY B CA 1
ATOM 5392 C C . GLY B 1 282 ? 7.074 12.927 61.991 1.00 29.64 282 GLY B C 1
ATOM 5393 O O . GLY B 1 282 ? 7.866 13.861 61.800 1.00 30.24 282 GLY B O 1
ATOM 5394 N N . MET B 1 283 ? 7.197 12.091 63.027 1.00 29.49 283 MET B N 1
ATOM 5395 C CA . MET B 1 283 ? 8.352 12.191 63.924 1.00 28.78 283 MET B CA 1
ATOM 5396 C C . MET B 1 283 ? 9.605 11.682 63.191 1.00 27.02 283 MET B C 1
ATOM 5397 O O . MET B 1 283 ? 9.532 10.737 62.436 1.00 27.35 283 MET B O 1
ATOM 5402 N N . VAL B 1 284 ? 10.739 12.328 63.405 1.00 25.93 284 VAL B N 1
ATOM 5403 C CA . VAL B 1 284 ? 12.011 11.917 62.806 1.00 24.30 284 VAL B CA 1
ATOM 5404 C C . VAL B 1 284 ? 12.786 11.064 63.843 1.00 23.24 284 VAL B C 1
ATOM 5405 O O . VAL B 1 284 ? 13.213 11.589 64.863 1.00 23.49 284 VAL B O 1
ATOM 5409 N N . PRO B 1 285 ? 12.930 9.744 63.604 1.00 22.00 285 PRO B N 1
ATOM 5410 C CA . PRO B 1 285 ? 13.699 8.912 64.558 1.00 21.50 285 PRO B CA 1
ATOM 5411 C C . PRO B 1 285 ? 15.150 9.421 64.692 1.00 22.00 285 PRO B C 1
ATOM 5412 O O . PRO B 1 285 ? 15.712 9.978 63.722 1.00 21.02 285 PRO B O 1
ATOM 5416 N N . THR B 1 286 ? 15.738 9.270 65.883 1.00 21.61 286 THR B N 1
ATOM 5417 C CA . THR B 1 286 ? 17.142 9.639 66.080 1.00 22.29 286 THR B CA 1
ATOM 5418 C C . THR B 1 286 ? 17.732 8.659 67.030 1.00 22.26 286 THR B C 1
ATOM 5419 O O . THR B 1 286 ? 17.006 8.013 67.761 1.00 22.76 286 THR B O 1
ATOM 5423 N N . ASP B 1 287 ? 19.049 8.574 67.043 1.00 22.47 287 ASP B N 1
ATOM 5424 C CA . ASP B 1 287 ? 19.746 7.841 68.084 1.00 22.54 287 ASP B CA 1
ATOM 5425 C C . ASP B 1 287 ? 19.894 8.725 69.356 1.00 22.89 287 ASP B C 1
ATOM 5426 O O . ASP B 1 287 ? 19.344 9.843 69.400 1.00 23.15 287 ASP B O 1
ATOM 5431 N N . ALA B 1 288 ? 20.620 8.254 70.385 1.00 23.18 288 ALA B N 1
ATOM 5432 C CA . ALA B 1 288 ? 20.781 9.024 71.640 1.00 23.66 288 ALA B CA 1
ATOM 5433 C C . ALA B 1 288 ? 21.504 10.373 71.441 1.00 24.29 288 ALA B C 1
ATOM 5434 O O . ALA B 1 288 ? 21.439 11.274 72.311 1.00 24.82 288 ALA B O 1
ATOM 5436 N N . TYR B 1 289 ? 22.172 10.503 70.292 1.00 23.71 289 TYR B N 1
ATOM 5437 C CA . TYR B 1 289 ? 23.013 11.656 69.967 1.00 23.79 289 TYR B CA 1
ATOM 5438 C C . TYR B 1 289 ? 22.401 12.583 68.920 1.00 23.51 289 TYR B C 1
ATOM 5439 O O . TYR B 1 289 ? 23.108 13.371 68.307 1.00 23.69 289 TYR B O 1
ATOM 5448 N N . GLN B 1 290 ? 21.080 12.480 68.754 1.00 23.16 290 GLN B N 1
ATOM 5449 C CA . GLN B 1 290 ? 20.277 13.252 67.802 1.00 23.31 290 GLN B CA 1
ATOM 5450 C C . GLN B 1 290 ? 20.569 12.965 66.336 1.00 23.78 290 GLN B C 1
ATOM 5451 O O . GLN B 1 290 ? 20.078 13.673 65.461 1.00 23.52 290 GLN B O 1
ATOM 5457 N N . ASN B 1 291 ? 21.332 11.905 66.056 1.00 23.85 291 ASN B N 1
ATOM 5458 C CA . ASN B 1 291 ? 21.666 11.577 64.664 1.00 23.79 291 ASN B CA 1
ATOM 5459 C C . ASN B 1 291 ? 20.458 10.957 63.982 1.00 23.52 291 ASN B C 1
ATOM 5460 O O . ASN B 1 291 ? 19.819 10.037 64.537 1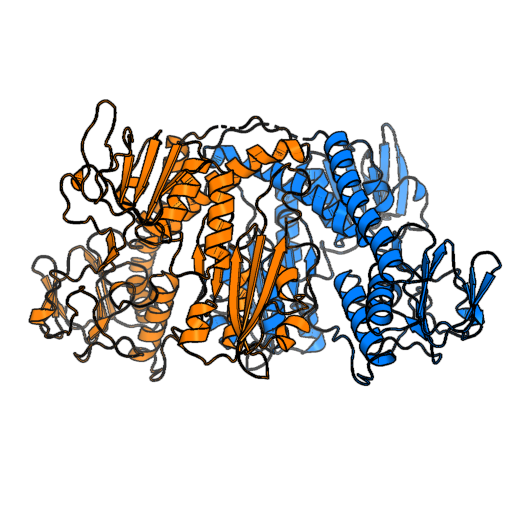.00 23.36 291 ASN B O 1
ATOM 5465 N N . THR B 1 292 ? 20.143 11.441 62.782 1.00 22.85 292 THR B N 1
ATOM 5466 C CA . THR B 1 292 ? 19.273 10.693 61.881 1.00 21.71 292 THR B CA 1
ATOM 5467 C C . THR B 1 292 ? 20.029 9.485 61.252 1.00 21.39 292 THR B C 1
ATOM 5468 O O . THR B 1 292 ? 21.181 9.194 61.596 1.00 19.56 292 THR B O 1
ATOM 5472 N N . ASN B 1 293 ? 19.382 8.817 60.297 1.00 21.71 293 ASN B N 1
ATOM 5473 C CA . ASN B 1 293 ? 20.016 7.726 59.527 1.00 22.42 293 ASN B CA 1
ATOM 5474 C C . ASN B 1 293 ? 20.967 8.249 58.460 1.00 22.21 293 ASN B C 1
ATOM 5475 O O . ASN B 1 293 ? 21.660 7.477 57.805 1.00 20.93 293 ASN B O 1
ATOM 5480 N N . VAL B 1 294 ? 20.989 9.565 58.275 1.00 21.75 294 VAL B N 1
ATOM 5481 C CA . VAL B 1 294 ? 21.839 10.154 57.259 1.00 21.99 294 VAL B CA 1
ATOM 5482 C C . VAL B 1 294 ? 22.957 10.907 57.944 1.00 23.02 294 VAL B C 1
ATOM 5483 O O . VAL B 1 294 ? 22.681 11.813 58.743 1.00 22.72 294 VAL B O 1
ATOM 5487 N N . PRO B 1 295 ? 24.225 10.555 57.629 1.00 23.79 295 PRO B N 1
ATOM 5488 C CA . PRO B 1 295 ? 25.347 11.232 58.297 1.00 24.12 295 PRO B CA 1
ATOM 5489 C C . PRO B 1 295 ? 25.336 12.740 58.032 1.00 24.25 295 PRO B C 1
ATOM 5490 O O . PRO B 1 295 ? 25.028 13.173 56.916 1.00 24.29 295 PRO B O 1
ATOM 5494 N N . GLY B 1 296 ? 25.660 13.536 59.051 1.00 24.32 296 GLY B N 1
ATOM 5495 C CA . GLY B 1 296 ? 25.601 14.998 58.918 1.00 23.35 296 GLY B CA 1
ATOM 5496 C C . GLY B 1 296 ? 24.198 15.591 59.038 1.00 23.20 296 GLY B C 1
ATOM 5497 O O . GLY B 1 296 ? 24.011 16.806 58.876 1.00 22.79 296 GLY B O 1
ATOM 5498 N N . VAL B 1 297 ? 23.208 14.751 59.327 1.00 23.67 297 VAL B N 1
ATOM 5499 C CA . VAL B 1 297 ? 21.826 15.237 59.523 1.00 23.30 297 VAL B CA 1
ATOM 5500 C C . VAL B 1 297 ? 21.317 14.793 60.890 1.00 23.81 297 VAL B C 1
ATOM 5501 O O . VAL B 1 297 ? 21.402 13.594 61.271 1.00 22.56 297 VAL B O 1
ATOM 5505 N N . TYR B 1 298 ? 20.807 15.778 61.628 1.00 22.57 298 TYR B N 1
ATOM 5506 C CA . TYR B 1 298 ? 20.413 15.583 63.006 1.00 22.96 298 TYR B CA 1
ATOM 5507 C C . TYR B 1 298 ? 19.051 16.160 63.139 1.00 23.51 298 TYR B C 1
ATOM 5508 O O . TYR B 1 298 ? 18.625 16.993 62.314 1.00 23.91 298 TYR B O 1
ATOM 5517 N N . ALA B 1 299 ? 18.357 15.715 64.173 1.00 23.50 299 ALA B N 1
ATOM 5518 C CA . ALA B 1 299 ? 17.066 16.276 64.502 1.00 24.35 299 ALA B CA 1
ATOM 5519 C C . ALA B 1 299 ? 16.981 16.487 65.998 1.00 25.12 299 ALA B C 1
ATOM 5520 O O . ALA B 1 299 ? 17.448 15.661 66.797 1.00 24.60 299 ALA B O 1
ATOM 5522 N N . LEU B 1 300 ? 16.410 17.621 66.383 1.00 26.26 300 LEU B N 1
ATOM 5523 C CA . LEU B 1 300 ? 16.053 17.775 67.780 1.00 26.72 300 LEU B CA 1
ATOM 5524 C C . LEU B 1 300 ? 14.754 18.517 68.024 1.00 25.59 300 LEU B C 1
ATOM 5525 O O . LEU B 1 300 ? 14.097 18.987 67.091 1.00 24.58 300 LEU B O 1
ATOM 5530 N N . GLY B 1 301 ? 14.397 18.580 69.307 1.00 23.64 301 GLY B N 1
ATOM 5531 C CA . GLY B 1 301 ? 13.218 19.247 69.738 1.00 22.38 301 GLY B CA 1
ATOM 5532 C C . GLY B 1 301 ? 12.009 18.388 69.504 1.00 22.62 301 GLY B C 1
ATOM 5533 O O . GLY B 1 301 ? 12.084 17.157 69.516 1.00 21.24 301 GLY B O 1
ATOM 5534 N N . ASP B 1 302 ? 10.895 19.056 69.269 1.00 22.75 302 ASP B N 1
ATOM 5535 C CA . ASP B 1 302 ? 9.586 18.422 69.248 1.00 23.53 302 ASP B CA 1
ATOM 5536 C C . ASP B 1 302 ? 9.412 17.320 68.199 1.00 24.11 302 ASP B C 1
ATOM 5537 O O . ASP B 1 302 ? 8.689 16.380 68.442 1.00 23.29 302 ASP B O 1
ATOM 5542 N N . ILE B 1 303 ? 10.070 17.454 67.048 1.00 24.44 303 ILE B N 1
ATOM 5543 C CA . ILE B 1 303 ? 9.897 16.529 65.926 1.00 25.18 303 ILE B CA 1
ATOM 5544 C C . ILE B 1 303 ? 10.556 15.167 66.160 1.00 26.20 303 ILE B C 1
ATOM 5545 O O . ILE B 1 303 ? 10.391 14.256 65.352 1.00 25.49 303 ILE B O 1
ATOM 5550 N N . THR B 1 304 ? 11.307 15.038 67.255 1.00 27.63 304 THR B N 1
ATOM 5551 C CA . THR B 1 304 ? 11.980 13.792 67.577 1.00 29.18 304 THR B CA 1
ATOM 5552 C C . THR B 1 304 ? 11.091 12.869 68.383 1.00 30.29 304 THR B C 1
ATOM 5553 O O . THR B 1 304 ? 11.454 11.725 68.630 1.00 29.99 304 THR B O 1
ATOM 5557 N N . GLY B 1 305 ? 9.941 13.380 68.820 1.00 32.04 305 GLY B N 1
ATOM 5558 C CA . GLY B 1 305 ? 8.926 12.539 69.472 1.00 32.75 305 GLY B CA 1
ATOM 5559 C C . GLY B 1 305 ? 9.202 12.293 70.940 1.00 33.72 305 GLY B C 1
ATOM 5560 O O . GLY B 1 305 ? 8.498 11.535 71.558 1.00 34.41 305 GLY B O 1
ATOM 5561 N N . ARG B 1 306 ? 10.252 12.912 71.484 1.00 34.54 306 ARG B N 1
ATOM 5562 C CA . ARG B 1 306 ? 10.596 12.795 72.917 1.00 34.96 306 ARG B CA 1
ATOM 5563 C C . ARG B 1 306 ? 9.970 13.974 73.679 1.00 34.44 306 ARG B C 1
ATOM 5564 O O . ARG B 1 306 ? 9.220 14.744 73.105 1.00 35.17 306 ARG B O 1
ATOM 5572 N N . ASP B 1 307 ? 10.260 14.098 74.966 1.00 33.90 307 ASP B N 1
ATOM 5573 C CA . ASP B 1 307 ? 9.681 15.134 75.819 1.00 33.09 307 ASP B CA 1
ATOM 5574 C C . ASP B 1 307 ? 9.489 16.473 75.095 1.00 31.89 307 ASP B C 1
ATOM 5575 O O . ASP B 1 307 ? 10.456 17.116 74.748 1.00 31.49 307 ASP B O 1
ATOM 5580 N N . GLN B 1 308 ? 8.237 16.865 74.869 1.00 30.44 308 GLN B N 1
ATOM 5581 C CA . GLN B 1 308 ? 7.914 18.039 74.058 1.00 30.49 308 GLN B CA 1
ATOM 5582 C C . GLN B 1 308 ? 8.033 19.323 74.881 1.00 28.12 308 GLN B C 1
ATOM 5583 O O . GLN B 1 308 ? 7.037 19.970 75.179 1.00 26.36 308 GLN B O 1
ATOM 5589 N N . LEU B 1 309 ? 9.263 19.669 75.249 1.00 27.29 309 LEU B N 1
ATOM 5590 C CA . LEU B 1 309 ? 9.528 20.804 76.144 1.00 27.10 309 LEU B CA 1
ATOM 5591 C C . LEU B 1 309 ? 10.700 21.586 75.638 1.00 27.26 309 LEU B C 1
ATOM 5592 O O . LEU B 1 309 ? 11.606 21.027 75.018 1.00 27.33 309 LEU B O 1
ATOM 5597 N N . THR B 1 310 ? 10.667 22.889 75.918 1.00 27.02 310 THR B N 1
ATOM 5598 C CA . THR B 1 310 ? 11.679 23.811 75.499 1.00 27.03 310 THR B CA 1
ATOM 5599 C C . THR B 1 310 ? 13.067 23.474 76.073 1.00 26.83 310 THR B C 1
ATOM 5600 O O . THR B 1 310 ? 14.034 23.416 75.325 1.00 28.22 310 THR B O 1
ATOM 5604 N N . PRO B 1 311 ? 13.181 23.267 77.401 1.00 26.75 311 PRO B N 1
ATOM 5605 C CA . PRO B 1 311 ? 14.546 23.017 77.906 1.00 25.71 311 PRO B CA 1
ATOM 5606 C C . PRO B 1 311 ? 15.133 21.697 77.429 1.00 24.89 311 PRO B C 1
ATOM 5607 O O . PRO B 1 311 ? 16.353 21.550 77.453 1.00 24.79 311 PRO B O 1
ATOM 5611 N N . VAL B 1 312 ? 14.279 20.773 76.980 1.00 23.84 312 VAL B N 1
ATOM 5612 C CA . VAL B 1 312 ? 14.739 19.508 76.360 1.00 24.07 312 VAL B CA 1
ATOM 5613 C C . VAL B 1 312 ? 15.342 19.795 74.970 1.00 23.53 312 VAL B C 1
ATOM 5614 O O . VAL B 1 312 ? 16.456 19.328 74.657 1.00 23.51 312 VAL B O 1
ATOM 5618 N N . ALA B 1 313 ? 14.629 20.608 74.180 1.00 22.97 313 ALA B N 1
ATOM 5619 C CA . ALA B 1 313 ? 15.111 21.082 72.879 1.00 23.60 313 ALA B CA 1
ATOM 5620 C C . ALA B 1 313 ? 16.430 21.815 73.056 1.00 24.46 313 ALA B C 1
ATOM 5621 O O . ALA B 1 313 ? 17.385 21.579 72.291 1.00 24.85 313 ALA B O 1
ATOM 5623 N N . ILE B 1 314 ? 16.481 22.709 74.060 1.00 24.88 314 ILE B N 1
ATOM 5624 C CA . ILE B 1 314 ? 17.699 23.496 74.340 1.00 25.58 314 ILE B CA 1
ATOM 5625 C C . ILE B 1 314 ? 18.887 22.644 74.769 1.00 25.58 314 ILE B C 1
ATOM 5626 O O . ILE B 1 314 ? 19.971 22.748 74.172 1.00 26.25 314 ILE B O 1
ATOM 5631 N N . ALA B 1 315 ? 18.705 21.805 75.789 1.00 25.56 315 ALA B N 1
ATOM 5632 C CA . ALA B 1 315 ? 19.816 20.966 76.246 1.00 26.12 315 ALA B CA 1
ATOM 5633 C C . ALA B 1 315 ? 20.307 20.030 75.141 1.00 25.94 315 ALA B C 1
ATOM 5634 O O . ALA B 1 315 ? 21.515 19.851 74.976 1.00 26.11 315 ALA B O 1
ATOM 5636 N N . ALA B 1 316 ? 19.362 19.413 74.423 1.00 25.61 316 ALA B N 1
ATOM 5637 C CA . ALA B 1 316 ? 19.680 18.519 73.288 1.00 25.46 316 ALA B CA 1
ATOM 5638 C C . ALA B 1 316 ? 20.505 19.260 72.229 1.00 25.16 316 ALA B C 1
ATOM 5639 O O . ALA B 1 316 ? 21.500 18.723 71.727 1.00 25.62 316 ALA B O 1
ATOM 5641 N N . GLY B 1 317 ? 20.111 20.497 71.942 1.00 24.96 317 GLY B N 1
ATOM 5642 C CA . GLY B 1 317 ? 20.835 21.373 71.009 1.00 24.38 317 GLY B CA 1
ATOM 5643 C C . GLY B 1 317 ? 22.226 21.746 71.486 1.00 25.03 317 GLY B C 1
ATOM 5644 O O . GLY B 1 317 ? 23.190 21.621 70.725 1.00 24.04 317 GLY B O 1
ATOM 5645 N N . ARG B 1 318 ? 22.343 22.196 72.746 1.00 25.79 318 ARG B N 1
ATOM 5646 C CA . ARG B 1 318 ? 23.636 22.608 73.286 1.00 27.17 318 ARG B CA 1
ATOM 5647 C C . ARG B 1 318 ? 24.606 21.452 73.305 1.00 26.80 318 ARG B C 1
ATOM 5648 O O . ARG B 1 318 ? 25.746 21.605 72.913 1.00 28.10 318 ARG B O 1
ATOM 5656 N N . ARG B 1 319 ? 24.140 20.287 73.755 1.00 27.11 319 ARG B N 1
ATOM 5657 C CA . ARG B 1 319 ? 24.972 19.077 73.819 1.00 25.68 319 ARG B CA 1
ATOM 5658 C C . ARG B 1 319 ? 25.427 18.567 72.467 1.00 24.81 319 ARG B C 1
ATOM 5659 O O . ARG B 1 319 ? 26.550 18.068 72.330 1.00 24.45 319 ARG B O 1
ATOM 5667 N N . LEU B 1 320 ? 24.551 18.690 71.471 1.00 24.00 320 LEU B N 1
ATOM 5668 C CA . LEU B 1 320 ? 24.895 18.340 70.099 1.00 22.59 320 LEU B CA 1
ATOM 5669 C C . LEU B 1 320 ? 26.028 19.193 69.569 1.00 22.91 320 LEU B C 1
ATOM 5670 O O . LEU B 1 320 ? 26.921 18.673 68.879 1.00 22.32 320 LEU B O 1
ATOM 5675 N N . ALA B 1 321 ? 25.960 20.509 69.826 1.00 21.88 321 ALA B N 1
ATOM 5676 C CA . ALA B 1 321 ? 26.980 21.436 69.347 1.00 22.92 321 ALA B CA 1
ATOM 5677 C C . ALA B 1 321 ? 28.307 21.173 70.044 1.00 23.70 321 ALA B C 1
ATOM 5678 O O . ALA B 1 321 ? 29.360 21.322 69.447 1.00 23.88 321 ALA B O 1
ATOM 5680 N N . GLU B 1 322 ? 28.249 20.777 71.322 1.00 25.04 322 GLU B N 1
ATOM 5681 C CA . GLU B 1 322 ? 29.437 20.394 72.072 1.00 25.92 322 GLU B CA 1
ATOM 5682 C C . GLU B 1 322 ? 30.060 19.171 71.440 1.00 27.00 322 GLU B C 1
ATOM 5683 O O . GLU B 1 322 ? 31.285 19.111 71.229 1.00 26.76 322 GLU B O 1
ATOM 5689 N N . ARG B 1 323 ? 29.202 18.202 71.122 1.00 26.76 323 ARG B N 1
ATOM 5690 C CA . ARG B 1 323 ? 29.646 17.007 70.448 1.00 27.31 323 ARG B CA 1
ATOM 5691 C C . ARG B 1 323 ? 30.286 17.260 69.066 1.00 27.16 323 ARG B C 1
ATOM 5692 O O . ARG B 1 323 ? 31.385 16.784 68.794 1.00 26.67 323 ARG B O 1
ATOM 5700 N N . LEU B 1 324 ? 29.599 17.997 68.205 1.00 27.51 324 LEU B N 1
ATOM 5701 C CA . LEU B 1 324 ? 30.058 18.149 66.817 1.00 28.11 324 LEU B CA 1
ATOM 5702 C C . LEU B 1 324 ? 31.233 19.126 66.691 1.00 28.80 324 LEU B C 1
ATOM 5703 O O . LEU B 1 324 ? 32.113 18.944 65.843 1.00 28.24 324 LEU B O 1
ATOM 5708 N N . PHE B 1 325 ? 31.232 20.159 67.530 1.00 29.35 325 PHE B N 1
ATOM 5709 C CA . PHE B 1 325 ? 32.105 21.315 67.316 1.00 30.37 325 PHE B CA 1
ATOM 5710 C C . PHE B 1 325 ? 33.124 21.566 68.414 1.00 31.78 325 PHE B C 1
ATOM 5711 O O . PHE B 1 325 ? 34.015 22.410 68.248 1.00 32.90 325 PHE B O 1
ATOM 5719 N N . ASP B 1 326 ? 33.010 20.830 69.515 1.00 32.55 326 ASP B N 1
ATOM 5720 C CA . ASP B 1 326 ? 33.951 20.977 70.623 1.00 33.31 326 ASP B CA 1
ATOM 5721 C C . ASP B 1 326 ? 34.531 19.644 71.096 1.00 33.74 326 ASP B C 1
ATOM 5722 O O . ASP B 1 326 ? 34.970 19.533 72.248 1.00 34.53 326 ASP B O 1
ATOM 5727 N N . GLY B 1 327 ? 34.543 18.658 70.201 1.00 33.74 327 GLY B N 1
ATOM 5728 C CA . GLY B 1 327 ? 35.216 17.375 70.423 1.00 34.83 327 GLY B CA 1
ATOM 5729 C C . GLY B 1 327 ? 34.714 16.527 71.580 1.00 35.27 327 GLY B C 1
ATOM 5730 O O . GLY B 1 327 ? 35.404 15.605 72.037 1.00 36.08 327 GLY B O 1
ATOM 5731 N N . GLN B 1 328 ? 33.518 16.834 72.066 1.00 35.40 328 GLN B N 1
ATOM 5732 C CA . GLN B 1 328 ? 32.945 16.095 73.178 1.00 34.98 328 GLN B CA 1
ATOM 5733 C C . GLN B 1 328 ? 32.107 14.954 72.604 1.00 34.89 328 GLN B C 1
ATOM 5734 O O . GLN B 1 328 ? 30.888 15.014 72.589 1.00 34.36 328 GLN B O 1
ATOM 5740 N N . SER B 1 329 ? 32.794 13.898 72.165 1.00 36.04 329 SER B N 1
ATOM 5741 C CA . SER B 1 329 ? 32.204 12.845 71.325 1.00 36.67 329 SER B CA 1
ATOM 5742 C C . SER B 1 329 ? 31.134 11.987 72.022 1.00 36.49 329 SER B C 1
ATOM 5743 O O . SER B 1 329 ? 30.288 11.370 71.356 1.00 36.68 329 SER B O 1
ATOM 5746 N N . GLU B 1 330 ? 31.161 11.959 73.355 1.00 35.74 330 GLU B N 1
ATOM 5747 C CA . GLU B 1 330 ? 30.190 11.176 74.124 1.00 34.63 330 GLU B CA 1
ATOM 5748 C C . GLU B 1 330 ? 28.966 12.002 74.564 1.00 33.42 330 GLU B C 1
ATOM 5749 O O . GLU B 1 330 ? 28.058 11.477 75.204 1.00 33.17 330 GLU B O 1
ATOM 5751 N N . ARG B 1 331 ? 28.958 13.288 74.220 1.00 31.55 331 ARG B N 1
ATOM 5752 C CA . ARG B 1 331 ? 28.012 14.239 74.780 1.00 30.42 331 ARG B CA 1
ATOM 5753 C C . ARG B 1 331 ? 26.601 14.036 74.221 1.00 29.63 331 ARG B C 1
ATOM 5754 O O . ARG B 1 331 ? 26.397 14.013 73.013 1.00 28.91 331 ARG B O 1
ATOM 5762 N N . LYS B 1 332 ? 25.639 13.879 75.124 1.00 29.82 332 LYS B N 1
ATOM 5763 C CA . LYS B 1 332 ? 24.246 13.659 74.770 1.00 29.57 332 LYS B CA 1
ATOM 5764 C C . LYS B 1 332 ? 23.353 14.046 75.931 1.00 30.50 332 LYS B C 1
ATOM 5765 O O . LYS B 1 332 ? 23.815 14.181 77.080 1.00 31.54 332 LYS B O 1
ATOM 5771 N N . LEU B 1 333 ? 22.070 14.245 75.639 1.00 30.62 333 LEU B N 1
ATOM 5772 C CA . LEU B 1 333 ? 21.091 14.497 76.691 1.00 29.69 333 LEU B CA 1
ATOM 5773 C C . LEU B 1 333 ? 20.546 13.186 77.249 1.00 29.97 333 LEU B C 1
ATOM 5774 O O . LEU B 1 333 ? 20.250 12.227 76.502 1.00 29.62 333 LEU B O 1
ATOM 5779 N N . ASP B 1 334 ? 20.446 13.142 78.570 1.00 29.88 334 ASP B N 1
ATOM 5780 C CA . ASP B 1 334 ? 19.761 12.072 79.268 1.00 30.04 334 ASP B CA 1
ATOM 5781 C C . ASP B 1 334 ? 18.283 12.484 79.247 1.00 29.12 334 ASP B C 1
ATOM 5782 O O . ASP B 1 334 ? 17.932 13.574 79.691 1.00 28.82 334 ASP B O 1
ATOM 5787 N N . TYR B 1 335 ? 17.438 11.626 78.681 1.00 27.95 335 TYR B N 1
ATOM 5788 C CA . TYR B 1 335 ? 15.997 11.868 78.602 1.00 27.10 335 TYR B CA 1
ATOM 5789 C C . TYR B 1 335 ? 15.194 11.244 79.752 1.00 26.74 335 TYR B C 1
ATOM 5790 O O . TYR B 1 335 ? 13.975 11.292 79.731 1.00 26.53 335 TYR B O 1
ATOM 5799 N N . ASP B 1 336 ? 15.880 10.673 80.737 1.00 26.53 336 ASP B N 1
ATOM 5800 C CA . ASP B 1 336 ? 15.225 10.222 81.972 1.00 27.33 336 ASP B CA 1
ATOM 5801 C C . ASP B 1 336 ? 15.125 11.361 82.982 1.00 26.73 336 ASP B C 1
ATOM 5802 O O . ASP B 1 336 ? 16.056 12.154 83.125 1.00 25.88 336 ASP B O 1
ATOM 5807 N N . ASN B 1 337 ? 14.008 11.412 83.702 1.00 26.33 337 ASN B N 1
ATOM 5808 C CA . ASN B 1 337 ? 13.918 12.260 84.878 1.00 26.63 337 ASN B CA 1
ATOM 5809 C C . ASN B 1 337 ? 14.000 13.723 84.527 1.00 26.30 337 ASN B C 1
ATOM 5810 O O . ASN B 1 337 ? 14.633 14.514 85.253 1.00 26.76 337 ASN B O 1
ATOM 5815 N N . ILE B 1 338 ? 13.374 14.054 83.403 1.00 25.54 338 ILE B N 1
ATOM 5816 C CA . ILE B 1 338 ? 13.189 15.422 82.996 1.00 26.35 338 ILE B CA 1
ATOM 5817 C C . ILE B 1 338 ? 12.005 16.000 83.787 1.00 26.31 338 ILE B C 1
ATOM 5818 O O . ILE B 1 338 ? 10.870 15.480 83.714 1.00 25.59 338 ILE B O 1
ATOM 5823 N N . PRO B 1 339 ? 12.263 17.069 84.544 1.00 26.35 339 PRO B N 1
ATOM 5824 C CA . PRO B 1 339 ? 11.180 17.644 85.334 1.00 26.37 339 PRO B CA 1
ATOM 5825 C C . PRO B 1 339 ? 10.254 18.504 84.476 1.00 26.70 339 PRO B C 1
ATOM 5826 O O . PRO B 1 339 ? 10.671 19.092 83.458 1.00 25.01 339 PRO B O 1
ATOM 5830 N N . THR B 1 340 ? 8.997 18.573 84.896 1.00 27.02 340 THR B N 1
ATOM 5831 C CA . THR B 1 340 ? 8.046 19.444 84.229 1.00 27.60 340 THR B CA 1
ATOM 5832 C C . THR B 1 340 ? 7.052 20.088 85.218 1.00 27.57 340 THR B C 1
ATOM 5833 O O . THR B 1 340 ? 6.834 19.554 86.323 1.00 26.84 340 THR B O 1
ATOM 5837 N N . VAL B 1 341 ? 6.475 21.228 84.816 1.00 26.46 341 VAL B N 1
ATOM 5838 C CA . VAL B 1 341 ? 5.330 21.826 85.505 1.00 25.32 341 VAL B CA 1
ATOM 5839 C C . VAL B 1 341 ? 4.134 21.917 84.545 1.00 25.97 341 VAL B C 1
ATOM 5840 O O . VAL B 1 341 ? 4.295 22.218 83.342 1.00 25.40 341 VAL B O 1
ATOM 5844 N N . VAL B 1 342 ? 2.941 21.607 85.055 1.00 25.70 342 VAL B N 1
ATOM 5845 C CA . VAL B 1 342 ? 1.694 21.957 84.381 1.00 25.61 342 VAL B CA 1
ATOM 5846 C C . VAL B 1 342 ? 1.108 23.126 85.143 1.00 26.65 342 VAL B C 1
ATOM 5847 O O . VAL B 1 342 ? 0.872 23.043 86.364 1.00 27.32 342 VAL B O 1
ATOM 5851 N N . PHE B 1 343 ? 0.920 24.236 84.439 1.00 26.46 343 PHE B N 1
ATOM 5852 C CA . PHE B 1 343 ? 0.525 25.489 85.070 1.00 27.16 343 PHE B CA 1
ATOM 5853 C C . PHE B 1 343 ? -1.018 25.617 85.217 1.00 27.91 343 PHE B C 1
ATOM 5854 O O . PHE B 1 343 ? -1.617 26.530 84.680 1.00 27.15 343 PHE B O 1
ATOM 5862 N N . ALA B 1 344 ? -1.624 24.641 85.902 1.00 28.52 344 ALA B N 1
ATOM 5863 C CA . ALA B 1 344 ? -3.018 24.705 86.382 1.00 29.52 344 ALA B CA 1
ATOM 5864 C C . ALA B 1 344 ? -3.047 25.692 87.522 1.00 30.14 344 ALA B C 1
ATOM 5865 O O . ALA B 1 344 ? -2.020 26.276 87.852 1.00 31.48 344 ALA B O 1
ATOM 5867 N N . HIS B 1 345 ? -4.214 25.871 88.127 1.00 31.16 345 HIS B N 1
ATOM 5868 C CA . HIS B 1 345 ? -4.393 26.775 89.260 1.00 31.59 345 HIS B CA 1
ATOM 5869 C C . HIS B 1 345 ? -4.957 25.949 90.407 1.00 30.94 345 HIS B C 1
ATOM 5870 O O . HIS B 1 345 ? -6.140 25.649 90.378 1.00 32.99 345 HIS B O 1
ATOM 5872 N N . PRO B 1 346 ? -4.132 25.551 91.401 1.00 29.60 346 PRO B N 1
ATOM 5873 C CA . PRO B 1 346 ? -2.674 25.714 91.558 1.00 28.51 346 PRO B CA 1
ATOM 5874 C C . PRO B 1 346 ? -1.898 24.741 90.669 1.00 27.17 346 PRO B C 1
ATOM 5875 O O . PRO B 1 346 ? -2.461 23.758 90.183 1.00 26.71 346 PRO B O 1
ATOM 5879 N N . PRO B 1 347 ? -0.601 24.993 90.482 1.00 26.16 347 PRO B N 1
ATOM 5880 C CA . PRO B 1 347 ? 0.118 24.207 89.500 1.00 26.10 347 PRO B CA 1
ATOM 5881 C C . PRO B 1 347 ? 0.462 22.821 90.015 1.00 26.44 347 PRO B C 1
ATOM 5882 O O . PRO B 1 347 ? 0.323 22.535 91.216 1.00 25.91 347 PRO B O 1
ATOM 5886 N N . LEU B 1 348 ? 0.897 21.972 89.096 1.00 26.75 348 LEU B N 1
ATOM 5887 C CA . LEU B 1 348 ? 1.448 20.685 89.444 1.00 27.24 348 LEU B CA 1
ATOM 5888 C C . LEU B 1 348 ? 2.809 20.508 88.799 1.00 26.98 348 LEU B C 1
ATOM 5889 O O . LEU B 1 348 ? 3.155 21.202 87.847 1.00 27.00 348 LEU B O 1
ATOM 5894 N N . SER B 1 349 ? 3.581 19.579 89.332 1.00 25.89 349 SER B N 1
ATOM 5895 C CA . SER B 1 349 ? 4.914 19.356 88.843 1.00 25.78 349 SER B CA 1
ATOM 5896 C C . SER B 1 349 ? 5.291 17.901 89.112 1.00 26.23 349 SER B C 1
ATOM 5897 O O . SER B 1 349 ? 4.791 17.287 90.048 1.00 26.28 349 SER B O 1
ATOM 5900 N N . LYS B 1 350 ? 6.177 17.358 88.290 1.00 26.06 350 LYS B N 1
ATOM 5901 C CA . LYS B 1 350 ? 6.685 16.018 88.515 1.00 25.70 350 LYS B CA 1
ATOM 5902 C C . LYS B 1 350 ? 8.073 15.872 87.890 1.00 25.59 350 LYS B C 1
ATOM 5903 O O . LYS B 1 350 ? 8.459 16.632 86.996 1.00 24.36 350 LYS B O 1
ATOM 5909 N N . VAL B 1 351 ? 8.805 14.891 88.391 1.00 25.00 351 VAL B N 1
ATOM 5910 C CA . VAL B 1 351 ? 10.018 14.446 87.766 1.00 25.38 351 VAL B CA 1
ATOM 5911 C C . VAL B 1 351 ? 10.053 12.929 88.001 1.00 26.35 351 VAL B C 1
ATOM 5912 O O . VAL B 1 351 ? 9.725 12.444 89.095 1.00 26.58 351 VAL B O 1
ATOM 5916 N N . GLY B 1 352 ? 10.371 12.199 86.944 1.00 26.25 352 GLY B N 1
ATOM 5917 C CA . GLY B 1 352 ? 10.463 10.753 86.999 1.00 27.03 352 GLY B CA 1
ATOM 5918 C C . GLY B 1 352 ? 9.146 10.099 86.689 1.00 27.11 352 GLY B C 1
ATOM 5919 O O . GLY B 1 352 ? 8.312 10.643 85.942 1.00 27.61 352 GLY B O 1
ATOM 5920 N N . LEU B 1 353 ? 8.964 8.924 87.274 1.00 26.92 353 LEU B N 1
ATOM 5921 C CA . LEU B 1 353 ? 7.872 8.029 86.907 1.00 27.43 353 LEU B CA 1
ATOM 5922 C C . LEU B 1 353 ? 6.618 8.167 87.794 1.00 27.47 353 LEU B C 1
ATOM 5923 O O . LEU B 1 353 ? 6.715 8.272 89.012 1.00 26.74 353 LEU B O 1
ATOM 5928 N N . SER B 1 354 ? 5.447 8.152 87.163 1.00 27.92 354 SER B N 1
ATOM 5929 C CA . SER B 1 354 ? 4.187 7.972 87.866 1.00 28.49 354 SER B CA 1
ATOM 5930 C C . SER B 1 354 ? 4.154 6.553 88.426 1.00 29.36 354 SER B C 1
ATOM 5931 O O . SER B 1 354 ? 4.974 5.711 88.053 1.00 28.75 354 SER B O 1
ATOM 5934 N N . GLU B 1 355 ? 3.238 6.297 89.355 1.00 29.85 355 GLU B N 1
ATOM 5935 C CA . GLU B 1 355 ? 3.188 4.994 89.978 1.00 30.09 355 GLU B CA 1
ATOM 5936 C C . GLU B 1 355 ? 2.926 3.914 88.923 1.00 30.46 355 GLU B C 1
ATOM 5937 O O . GLU B 1 355 ? 3.645 2.912 88.906 1.00 29.98 355 GLU B O 1
ATOM 5943 N N . PRO B 1 356 ? 1.912 4.115 88.038 1.00 31.16 356 PRO B N 1
ATOM 5944 C CA . PRO B 1 356 ? 1.677 3.056 87.039 1.00 31.38 356 PRO B CA 1
ATOM 5945 C C . PRO B 1 356 ? 2.837 2.889 86.065 1.00 31.10 356 PRO B C 1
ATOM 5946 O O . PRO B 1 356 ? 3.088 1.773 85.608 1.00 31.55 356 PRO B O 1
ATOM 5950 N N . GLU B 1 357 ? 3.544 3.973 85.743 1.00 31.21 357 GLU B N 1
ATOM 5951 C CA . GLU B 1 357 ? 4.699 3.853 84.832 1.00 30.68 357 GLU B CA 1
ATOM 5952 C C . GLU B 1 357 ? 5.780 3.049 85.525 1.00 30.35 357 GLU B C 1
ATOM 5953 O O . GLU B 1 357 ? 6.377 2.160 84.916 1.00 28.69 357 GLU B O 1
ATOM 5959 N N . ALA B 1 358 ? 6.003 3.360 86.805 1.00 29.65 358 ALA B N 1
ATOM 5960 C CA . ALA B 1 358 ? 7.037 2.702 87.581 1.00 30.16 358 ALA B CA 1
ATOM 5961 C C . ALA B 1 358 ? 6.749 1.194 87.683 1.00 30.60 358 ALA B C 1
ATOM 5962 O O . ALA B 1 358 ? 7.668 0.388 87.597 1.00 30.77 358 ALA B O 1
ATOM 5964 N N . ARG B 1 359 ? 5.472 0.830 87.848 1.00 31.37 359 ARG B N 1
ATOM 5965 C CA . ARG B 1 359 ? 5.036 -0.559 87.879 1.00 32.20 359 ARG B CA 1
ATOM 5966 C C . ARG B 1 359 ? 5.279 -1.237 86.535 1.00 33.18 359 ARG B C 1
ATOM 5967 O O . ARG B 1 359 ? 5.672 -2.393 86.488 1.00 32.93 359 ARG B O 1
ATOM 5975 N N . GLU B 1 360 ? 5.019 -0.512 85.452 1.00 33.64 360 GLU B N 1
ATOM 5976 C CA . GLU B 1 360 ? 5.204 -1.033 84.115 1.00 34.77 360 GLU B CA 1
ATOM 5977 C C . GLU B 1 360 ? 6.688 -1.342 83.844 1.00 34.87 360 GLU B C 1
ATOM 5978 O O . GLU B 1 360 ? 7.015 -2.452 83.403 1.00 34.67 360 GLU B O 1
ATOM 5984 N N . ARG B 1 361 ? 7.576 -0.401 84.167 1.00 34.09 361 ARG B N 1
ATOM 5985 C CA . ARG B 1 361 ? 9.011 -0.551 83.849 1.00 34.36 361 ARG B CA 1
ATOM 5986 C C . ARG B 1 361 ? 9.812 -1.388 84.839 1.00 34.17 361 ARG B C 1
ATOM 5987 O O . ARG B 1 361 ? 10.768 -2.079 84.462 1.00 33.27 361 ARG B O 1
ATOM 5995 N N . LEU B 1 362 ? 9.408 -1.309 86.103 1.00 33.61 362 LEU B N 1
ATOM 5996 C CA . LEU B 1 362 ? 10.028 -2.028 87.208 1.00 34.08 362 LEU B CA 1
ATOM 5997 C C . LEU B 1 362 ? 9.012 -3.070 87.744 1.00 33.52 362 LEU B C 1
ATOM 5998 O O . LEU B 1 362 ? 7.855 -3.067 87.353 1.00 33.94 362 LEU B O 1
ATOM 6003 N N . GLY B 1 363 ? 9.389 -3.944 88.654 1.00 33.21 363 GLY B N 1
ATOM 6004 C CA . GLY B 1 363 ? 8.372 -4.939 89.128 1.00 33.82 363 GLY B CA 1
ATOM 6005 C C . GLY B 1 363 ? 7.330 -4.336 90.076 1.00 33.54 363 GLY B C 1
ATOM 6006 O O . GLY B 1 363 ? 7.114 -3.104 90.061 1.00 32.93 363 GLY B O 1
ATOM 6007 N N . ASP B 1 364 ? 6.672 -5.165 90.905 1.00 33.56 364 ASP B N 1
ATOM 6008 C CA . ASP B 1 364 ? 6.243 -4.610 92.212 1.00 33.68 364 ASP B CA 1
ATOM 6009 C C . ASP B 1 364 ? 7.451 -4.676 93.112 1.00 33.11 364 ASP B C 1
ATOM 6010 O O . ASP B 1 364 ? 7.745 -5.695 93.747 1.00 33.08 364 ASP B O 1
ATOM 6015 N N . VAL B 1 365 ? 8.193 -3.582 93.037 1.00 31.85 365 VAL B N 1
ATOM 6016 C CA . VAL B 1 365 ? 9.334 -3.324 93.867 1.00 31.12 365 VAL B CA 1
ATOM 6017 C C . VAL B 1 365 ? 9.054 -1.939 94.487 1.00 30.52 365 VAL B C 1
ATOM 6018 O O . VAL B 1 365 ? 9.944 -1.303 95.044 1.00 30.17 365 VAL B O 1
ATOM 6022 N N . LEU B 1 366 ? 7.785 -1.525 94.426 1.00 29.56 366 LEU B N 1
ATOM 6023 C CA . LEU B 1 366 ? 7.402 -0.128 94.709 1.00 29.65 366 LEU B CA 1
ATOM 6024 C C . LEU B 1 366 ? 6.936 0.112 96.142 1.00 29.26 366 LEU B C 1
ATOM 6025 O O . LEU B 1 366 ? 6.014 -0.551 96.634 1.00 29.33 366 LEU B O 1
ATOM 6030 N N . THR B 1 367 ? 7.591 1.069 96.790 1.00 28.97 367 THR B N 1
ATOM 6031 C CA . THR B 1 367 ? 7.123 1.643 98.048 1.00 28.90 367 THR B CA 1
ATOM 6032 C C . THR B 1 367 ? 6.651 3.056 97.747 1.00 28.78 367 THR B C 1
ATOM 6033 O O . THR B 1 367 ? 7.426 3.899 97.305 1.00 28.22 367 THR B O 1
ATOM 6037 N N . VAL B 1 368 ? 5.356 3.292 97.957 1.00 28.61 368 VAL B N 1
ATOM 6038 C CA . VAL B 1 368 ? 4.738 4.542 97.557 1.00 27.67 368 VAL B CA 1
ATOM 6039 C C . VAL B 1 368 ? 4.306 5.308 98.802 1.00 27.85 368 VAL B C 1
ATOM 6040 O O . VAL B 1 368 ? 3.655 4.763 99.681 1.00 26.54 368 VAL B O 1
ATOM 6044 N N . TYR B 1 369 ? 4.717 6.568 98.864 1.00 28.02 369 TYR B N 1
ATOM 6045 C CA . TYR B 1 369 ? 4.390 7.454 99.972 1.00 28.52 369 TYR B CA 1
ATOM 6046 C C . TYR B 1 369 ? 3.568 8.562 99.386 1.00 29.37 369 TYR B C 1
ATOM 6047 O O . TYR B 1 369 ? 3.848 9.029 98.284 1.00 29.34 369 TYR B O 1
ATOM 6056 N N . GLU B 1 370 ? 2.545 8.997 100.104 1.00 29.94 370 GLU B N 1
ATOM 6057 C CA . GLU B 1 370 ? 1.797 10.163 99.640 1.00 30.28 370 GLU B CA 1
ATOM 6058 C C . GLU B 1 370 ? 1.184 10.927 100.797 1.00 29.76 370 GLU B C 1
ATOM 6059 O O . GLU B 1 370 ? 1.070 10.405 101.891 1.00 28.20 370 GLU B O 1
ATOM 6065 N N . THR B 1 371 ? 0.809 12.174 100.528 1.00 29.68 371 THR B N 1
ATOM 6066 C CA . THR B 1 371 ? 0.141 13.003 101.489 1.00 29.64 371 THR B CA 1
ATOM 6067 C C . THR B 1 371 ? -0.741 14.022 100.786 1.00 30.19 371 THR B C 1
ATOM 6068 O O . THR B 1 371 ? -0.493 14.382 99.637 1.00 30.51 371 THR B O 1
ATOM 6072 N N . SER B 1 372 ? -1.762 14.486 101.498 1.00 30.25 372 SER B N 1
ATOM 6073 C CA . SER B 1 372 ? -2.606 15.583 101.057 1.00 30.90 372 SER B CA 1
ATOM 6074 C C . SER B 1 372 ? -2.805 16.512 102.239 1.00 29.90 372 SER B C 1
ATOM 6075 O O . SER B 1 372 ? -2.900 16.046 103.366 1.00 28.31 372 SER B O 1
ATOM 6078 N N . PHE B 1 373 ? -2.845 17.819 101.973 1.00 28.58 373 PHE B N 1
ATOM 6079 C CA . PHE B 1 373 ? -3.005 18.832 103.019 1.00 27.69 373 PHE B CA 1
ATOM 6080 C C . PHE B 1 373 ? -3.358 20.185 102.431 1.00 27.68 373 PHE B C 1
ATOM 6081 O O . PHE B 1 373 ? -3.191 20.416 101.238 1.00 26.64 373 PHE B O 1
ATOM 6089 N N . THR B 1 374 ? -3.795 21.100 103.288 1.00 28.12 374 THR B N 1
ATOM 6090 C CA . THR B 1 374 ? -4.118 22.447 102.847 1.00 28.12 374 THR B CA 1
ATOM 6091 C C . THR B 1 374 ? -2.965 23.290 103.291 1.00 28.18 374 THR B C 1
ATOM 6092 O O . THR B 1 374 ? -2.664 23.335 104.483 1.00 26.90 374 THR B O 1
ATOM 6096 N N . PRO B 1 375 ? -2.273 23.927 102.322 1.00 28.66 375 PRO B N 1
ATOM 6097 C CA . PRO B 1 375 ? -1.123 24.710 102.729 1.00 28.79 375 PRO B CA 1
ATOM 6098 C C . PRO B 1 375 ? -1.577 25.978 103.493 1.00 29.58 375 PRO B C 1
ATOM 6099 O O . PRO B 1 375 ? -2.764 26.422 103.414 1.00 27.81 375 PRO B O 1
ATOM 6103 N N . MET B 1 376 ? -0.619 26.541 104.216 1.00 29.39 376 MET B N 1
ATOM 6104 C CA . MET B 1 376 ? -0.843 27.732 105.008 1.00 31.18 376 MET B CA 1
ATOM 6105 C C . MET B 1 376 ? -1.231 28.923 104.150 1.00 30.07 376 MET B C 1
ATOM 6106 O O . MET B 1 376 ? -1.819 29.879 104.655 1.00 31.44 376 MET B O 1
ATOM 6111 N N . ARG B 1 377 ? -0.926 28.857 102.853 1.00 28.97 377 ARG B N 1
ATOM 6112 C CA . ARG B 1 377 ? -1.388 29.845 101.906 1.00 28.80 377 ARG B CA 1
ATOM 6113 C C . ARG B 1 377 ? -2.917 30.081 102.028 1.00 28.96 377 ARG B C 1
ATOM 6114 O O . ARG B 1 377 ? -3.391 31.207 101.847 1.00 28.84 377 ARG B O 1
ATOM 6122 N N . TYR B 1 378 ? -3.664 29.028 102.354 1.00 29.17 378 TYR B N 1
ATOM 6123 C CA . TYR B 1 378 ? -5.126 29.140 102.475 1.00 30.11 378 TYR B CA 1
ATOM 6124 C C . TYR B 1 378 ? -5.643 29.091 103.925 1.00 30.57 378 TYR B C 1
ATOM 6125 O O . TYR B 1 378 ? -6.838 28.923 104.157 1.00 31.03 378 TYR B O 1
ATOM 6134 N N . ALA B 1 379 ? -4.740 29.303 104.885 1.00 31.04 379 ALA B N 1
ATOM 6135 C CA . ALA B 1 379 ? -5.085 29.325 106.334 1.00 31.67 379 ALA B CA 1
ATOM 6136 C C . ALA B 1 379 ? -6.323 30.148 106.675 1.00 31.95 379 ALA B C 1
ATOM 6137 O O . ALA B 1 379 ? -7.173 29.709 107.473 1.00 32.90 379 ALA B O 1
ATOM 6139 N N . LEU B 1 380 ? -6.398 31.357 106.124 1.00 31.74 380 LEU B N 1
ATOM 6140 C CA . LEU B 1 380 ? -7.505 32.254 106.434 1.00 32.64 380 LEU B CA 1
ATOM 6141 C C . LEU B 1 380 ? -8.546 32.363 105.318 1.00 32.89 380 LEU B C 1
ATOM 6142 O O . LEU B 1 380 ? -9.340 33.288 105.314 1.00 33.45 380 LEU B O 1
ATOM 6147 N N . ASN B 1 381 ? -8.530 31.415 104.386 1.00 33.83 381 ASN B N 1
ATOM 6148 C CA . ASN B 1 381 ? -9.585 31.267 103.379 1.00 34.82 381 ASN B CA 1
ATOM 6149 C C . ASN B 1 381 ? -10.490 30.076 103.710 1.00 35.92 381 ASN B C 1
ATOM 6150 O O . ASN B 1 381 ? -10.094 29.182 104.459 1.00 36.63 381 ASN B O 1
ATOM 6155 N N . GLU B 1 382 ? -11.706 30.073 103.162 1.00 36.70 382 GLU B N 1
ATOM 6156 C CA . GLU B 1 382 ? -12.681 29.040 103.468 1.00 37.15 382 GLU B CA 1
ATOM 6157 C C . GLU B 1 382 ? -12.374 27.694 102.836 1.00 37.35 382 GLU B C 1
ATOM 6158 O O . GLU B 1 382 ? -12.297 26.705 103.548 1.00 39.14 382 GLU B O 1
ATOM 6160 N N . HIS B 1 383 ? -12.214 27.630 101.521 1.00 36.96 383 HIS B N 1
ATOM 6161 C CA . HIS B 1 383 ? -12.041 26.332 100.863 1.00 36.82 383 HIS B CA 1
ATOM 6162 C C . HIS B 1 383 ? -10.864 26.293 99.891 1.00 36.49 383 HIS B C 1
ATOM 6163 O O . HIS B 1 383 ? -11.063 26.063 98.675 1.00 36.86 383 HIS B O 1
ATOM 6170 N N . GLY B 1 384 ? -9.647 26.489 100.395 1.00 35.26 384 GLY B N 1
ATOM 6171 C CA . GLY B 1 384 ? -8.472 26.482 99.501 1.00 34.18 384 GLY B CA 1
ATOM 6172 C C . GLY B 1 384 ? -8.276 25.094 98.907 1.00 32.91 384 GLY B C 1
ATOM 6173 O O . GLY B 1 384 ? -8.700 24.108 99.495 1.00 32.86 384 GLY B O 1
ATOM 6174 N N . PRO B 1 385 ? -7.621 25.004 97.748 1.00 32.20 385 PRO B N 1
ATOM 6175 C CA . PRO B 1 385 ? -7.294 23.680 97.187 1.00 31.74 385 PRO B CA 1
ATOM 6176 C C . PRO B 1 385 ? -6.285 22.925 98.077 1.00 31.40 385 PRO B C 1
ATOM 6177 O O . PRO B 1 385 ? -5.397 23.556 98.648 1.00 29.74 385 PRO B O 1
ATOM 6181 N N . LYS B 1 386 ? -6.441 21.605 98.212 1.00 31.48 386 LYS B N 1
ATOM 6182 C CA . LYS B 1 386 ? -5.521 20.800 99.030 1.00 31.82 386 LYS B CA 1
ATOM 6183 C C . LYS B 1 386 ? -4.332 20.435 98.132 1.00 30.46 386 LYS B C 1
ATOM 6184 O O . LYS B 1 386 ? -4.514 20.131 96.975 1.00 30.26 386 LYS B O 1
ATOM 6190 N N . THR B 1 387 ? -3.120 20.501 98.662 1.00 28.93 387 THR B N 1
ATOM 6191 C CA . THR B 1 387 ? -1.941 20.046 97.948 1.00 27.20 387 THR B CA 1
ATOM 6192 C C . THR B 1 387 ? -1.937 18.515 98.053 1.00 27.45 387 THR B C 1
ATOM 6193 O O . THR B 1 387 ? -2.393 17.963 99.061 1.00 26.42 387 THR B O 1
ATOM 6197 N N . ALA B 1 388 ? -1.447 17.832 97.026 1.00 26.45 388 ALA B N 1
ATOM 6198 C CA . ALA B 1 388 ? -1.224 16.379 97.130 1.00 26.71 388 ALA B CA 1
ATOM 6199 C C . ALA B 1 388 ? 0.161 16.062 96.605 1.00 26.71 388 ALA B C 1
ATOM 6200 O O . ALA B 1 388 ? 0.640 16.725 95.691 1.00 26.97 388 ALA B O 1
ATOM 6202 N N . MET B 1 389 ? 0.827 15.110 97.254 1.00 26.81 389 MET B N 1
ATOM 6203 C CA . MET B 1 389 ? 2.179 14.717 96.920 1.00 27.01 389 MET B CA 1
ATOM 6204 C C . MET B 1 389 ? 2.315 13.202 96.924 1.00 27.39 389 MET B C 1
ATOM 6205 O O . MET B 1 389 ? 1.729 12.527 97.779 1.00 27.89 389 MET B O 1
ATOM 6210 N N . LYS B 1 390 ? 3.098 12.681 95.984 1.00 26.97 390 LYS B N 1
ATOM 6211 C CA . LYS B 1 390 ? 3.447 11.266 95.980 1.00 27.01 390 LYS B CA 1
ATOM 6212 C C . LYS B 1 390 ? 4.950 11.101 95.734 1.00 27.27 390 LYS B C 1
ATOM 6213 O O . LYS B 1 390 ? 5.530 11.797 94.887 1.00 27.26 390 LYS B O 1
ATOM 6219 N N . LEU B 1 391 ? 5.568 10.242 96.542 1.00 27.04 391 LEU B N 1
ATOM 6220 C CA . LEU B 1 391 ? 6.918 9.733 96.331 1.00 27.72 391 LEU B CA 1
ATOM 6221 C C . LEU B 1 391 ? 6.872 8.280 95.878 1.00 26.98 391 LEU B C 1
ATOM 6222 O O . LEU B 1 391 ? 6.448 7.416 96.630 1.00 26.31 391 LEU B O 1
ATOM 6227 N N . VAL B 1 392 ? 7.316 8.028 94.650 1.00 26.98 392 VAL B N 1
ATOM 6228 C CA . VAL B 1 392 ? 7.391 6.671 94.109 1.00 26.13 392 VAL B CA 1
ATOM 6229 C C . VAL B 1 392 ? 8.826 6.166 94.260 1.00 26.47 392 VAL B C 1
ATOM 6230 O O . VAL B 1 392 ? 9.763 6.706 93.672 1.00 26.51 392 VAL B O 1
ATOM 6234 N N . CYS B 1 393 ? 8.984 5.140 95.089 1.00 26.73 393 CYS B N 1
ATOM 6235 C CA . CYS B 1 393 ? 10.290 4.602 95.431 1.00 27.54 393 CYS B CA 1
ATOM 6236 C C . CYS B 1 393 ? 10.363 3.147 94.946 1.00 27.81 393 CYS B C 1
ATOM 6237 O O . CYS B 1 393 ? 9.332 2.494 94.834 1.00 27.04 393 CYS B O 1
ATOM 6240 N N . ALA B 1 394 ? 11.577 2.674 94.651 1.00 28.11 394 ALA B N 1
ATOM 6241 C CA . ALA B 1 394 ? 11.772 1.339 94.081 1.00 29.15 394 ALA B CA 1
ATOM 6242 C C . ALA B 1 394 ? 12.967 0.622 94.678 1.00 30.04 394 ALA B C 1
ATOM 6243 O O . ALA B 1 394 ? 13.997 1.246 94.971 1.00 29.99 394 ALA B O 1
ATOM 6245 N N . GLY B 1 395 ? 12.825 -0.702 94.811 1.00 31.30 395 GLY B N 1
ATOM 6246 C CA . GLY B 1 395 ? 13.863 -1.577 95.378 1.00 32.47 395 GLY B CA 1
ATOM 6247 C C . GLY B 1 395 ? 13.877 -1.562 96.894 1.00 33.32 395 GLY B C 1
ATOM 6248 O O . GLY B 1 395 ? 13.168 -0.755 97.516 1.00 33.23 395 GLY B O 1
ATOM 6249 N N . PRO B 1 396 ? 14.678 -2.463 97.508 1.00 34.03 396 PRO B N 1
ATOM 6250 C CA . PRO B 1 396 ? 14.874 -2.484 98.961 1.00 34.10 396 PRO B CA 1
ATOM 6251 C C . PRO B 1 396 ? 15.452 -1.181 99.524 1.00 34.26 396 PRO B C 1
ATOM 6252 O O . PRO B 1 396 ? 15.176 -0.840 100.679 1.00 33.83 396 PRO B O 1
ATOM 6256 N N . GLU B 1 397 ? 16.245 -0.477 98.712 1.00 33.90 397 GLU B N 1
ATOM 6257 C CA . GLU B 1 397 ? 16.896 0.768 99.131 1.00 34.09 397 GLU B CA 1
ATOM 6258 C C . GLU B 1 397 ? 16.002 1.993 98.922 1.00 34.04 397 GLU B C 1
ATOM 6259 O O . GLU B 1 397 ? 16.412 3.112 99.228 1.00 33.95 397 GLU B O 1
ATOM 6261 N N . GLN B 1 398 ? 14.788 1.765 98.409 1.00 33.68 398 GLN B N 1
ATOM 6262 C CA . GLN B 1 398 ? 13.799 2.811 98.138 1.00 33.92 398 GLN B CA 1
ATOM 6263 C C . GLN B 1 398 ? 14.380 4.032 97.387 1.00 33.95 398 GLN B C 1
ATOM 6264 O O . GLN B 1 398 ? 14.284 5.185 97.836 1.00 33.96 398 GLN B O 1
ATOM 6270 N N . ARG B 1 399 ? 15.017 3.750 96.259 1.00 33.43 399 ARG B N 1
ATOM 6271 C CA . ARG B 1 399 ? 15.474 4.788 95.353 1.00 33.61 399 ARG B CA 1
ATOM 6272 C C . ARG B 1 399 ? 14.243 5.544 94.859 1.00 32.63 399 ARG B C 1
ATOM 6273 O O . ARG B 1 399 ? 13.242 4.936 94.469 1.00 31.94 399 ARG B O 1
ATOM 6281 N N . VAL B 1 400 ? 14.313 6.873 94.892 1.00 32.44 400 VAL B N 1
ATOM 6282 C CA . VAL B 1 400 ? 13.192 7.701 94.471 1.00 31.44 400 VAL B CA 1
ATOM 6283 C C . VAL B 1 400 ? 13.124 7.692 92.939 1.00 31.57 400 VAL B C 1
ATOM 6284 O O . VAL B 1 400 ? 14.038 8.187 92.274 1.00 31.95 400 VAL B O 1
ATOM 6288 N N . VAL B 1 401 ? 12.054 7.123 92.381 1.00 30.44 401 VAL B N 1
ATOM 6289 C CA . VAL B 1 401 ? 11.934 7.023 90.921 1.00 29.41 401 VAL B CA 1
ATOM 6290 C C . VAL B 1 401 ? 10.883 8.002 90.343 1.00 29.04 401 VAL B C 1
ATOM 6291 O O . VAL B 1 401 ? 10.847 8.230 89.137 1.00 27.77 401 VAL B O 1
ATOM 6295 N N . GLY B 1 402 ? 10.034 8.560 91.214 1.00 28.37 402 GLY B N 1
ATOM 6296 C CA . GLY B 1 402 ? 9.062 9.585 90.820 1.00 26.90 402 GLY B CA 1
ATOM 6297 C C . GLY B 1 402 ? 8.705 10.510 91.985 1.00 26.76 402 GLY B C 1
ATOM 6298 O O . GLY B 1 402 ? 8.478 10.043 93.111 1.00 25.39 402 GLY B O 1
ATOM 6299 N N . VAL B 1 403 ? 8.704 11.816 91.717 1.00 26.40 403 VAL B N 1
ATOM 6300 C CA . VAL B 1 403 ? 8.142 12.812 92.647 1.00 26.35 403 VAL B CA 1
ATOM 6301 C C . VAL B 1 403 ? 7.062 13.657 91.963 1.00 26.11 403 VAL B C 1
ATOM 6302 O O . VAL B 1 403 ? 7.254 14.147 90.875 1.00 25.76 403 VAL B O 1
ATOM 6306 N N . HIS B 1 404 ? 5.909 13.740 92.622 1.00 25.84 404 HIS B N 1
ATOM 6307 C CA . HIS B 1 404 ? 4.681 14.286 92.084 1.00 26.29 404 HIS B CA 1
ATOM 6308 C C . HIS B 1 404 ? 4.070 15.249 93.082 1.00 26.05 404 HIS B C 1
ATOM 6309 O O . HIS B 1 404 ? 3.954 14.923 94.264 1.00 26.08 404 HIS B O 1
ATOM 6316 N N . VAL B 1 405 ? 3.734 16.452 92.626 1.00 25.63 405 VAL B N 1
ATOM 6317 C CA . VAL B 1 405 ? 3.136 17.461 93.517 1.00 26.36 405 VAL B CA 1
ATOM 6318 C C . VAL B 1 405 ? 2.143 18.320 92.773 1.00 26.06 405 VAL B C 1
ATOM 6319 O O . VAL B 1 405 ? 2.372 18.699 91.636 1.00 25.93 405 VAL B O 1
ATOM 6323 N N . ILE B 1 406 ? 1.015 18.585 93.410 1.00 26.05 406 ILE B N 1
ATOM 6324 C CA . ILE B 1 406 ? 0.089 19.582 92.924 1.00 25.76 406 ILE B CA 1
ATOM 6325 C C . ILE B 1 406 ? -0.361 20.447 94.097 1.00 26.49 406 ILE B C 1
ATOM 6326 O O . ILE B 1 406 ? -0.712 19.936 95.154 1.00 25.72 406 ILE B O 1
ATOM 6331 N N . GLY B 1 407 ? -0.310 21.759 93.906 1.00 26.18 407 GLY B N 1
ATOM 6332 C CA . GLY B 1 407 ? -0.722 22.670 94.928 1.00 26.50 407 GLY B CA 1
ATOM 6333 C C . GLY B 1 407 ? 0.130 23.902 94.907 1.00 27.31 407 GLY B C 1
ATOM 6334 O O . GLY B 1 407 ? 1.024 24.032 94.071 1.00 27.79 407 GLY B O 1
ATOM 6335 N N . ASP B 1 408 ? -0.168 24.818 95.819 1.00 27.35 408 ASP B N 1
ATOM 6336 C CA . ASP B 1 408 ? 0.537 26.095 95.915 1.00 27.97 408 ASP B CA 1
ATOM 6337 C C . ASP B 1 408 ? 2.095 25.961 95.990 1.00 27.71 408 ASP B C 1
ATOM 6338 O O . ASP B 1 408 ? 2.634 25.145 96.748 1.00 27.21 408 ASP B O 1
ATOM 6343 N N . GLY B 1 409 ? 2.810 26.744 95.173 1.00 27.46 409 GLY B N 1
ATOM 6344 C CA . GLY B 1 409 ? 4.270 26.700 95.145 1.00 26.70 409 GLY B CA 1
ATOM 6345 C C . GLY B 1 409 ? 4.865 25.561 94.323 1.00 26.85 409 GLY B C 1
ATOM 6346 O O . GLY B 1 409 ? 6.090 25.485 94.158 1.00 26.02 409 GLY B O 1
ATOM 6347 N N . ALA B 1 410 ? 4.022 24.673 93.798 1.00 26.21 410 ALA B N 1
ATOM 6348 C CA . ALA B 1 410 ? 4.557 23.499 93.059 1.00 26.99 410 ALA B CA 1
ATOM 6349 C C . ALA B 1 410 ? 5.390 23.876 91.820 1.00 26.97 410 ALA B C 1
ATOM 6350 O O . ALA B 1 410 ? 6.223 23.100 91.375 1.00 27.45 410 ALA B O 1
ATOM 6352 N N . ASP B 1 411 ? 5.172 25.079 91.284 1.00 27.06 411 ASP B N 1
ATOM 6353 C CA . ASP B 1 411 ? 5.882 25.550 90.082 1.00 26.57 411 ASP B CA 1
ATOM 6354 C C . ASP B 1 411 ? 7.372 25.871 90.283 1.00 26.05 411 ASP B C 1
ATOM 6355 O O . ASP B 1 411 ? 8.143 25.931 89.309 1.00 25.26 411 ASP B O 1
ATOM 6360 N N . GLU B 1 412 ? 7.786 26.061 91.537 1.00 26.26 412 GLU B N 1
ATOM 6361 C CA . GLU B 1 412 ? 9.181 26.344 91.873 1.00 25.53 412 GLU B CA 1
ATOM 6362 C C . GLU B 1 412 ? 9.828 25.293 92.791 1.00 26.60 412 GLU B C 1
ATOM 6363 O O . GLU B 1 412 ? 10.986 25.451 93.212 1.00 27.65 412 GLU B O 1
ATOM 6369 N N . MET B 1 413 ? 9.103 24.212 93.060 1.00 26.40 413 MET B N 1
ATOM 6370 C CA . MET B 1 413 ? 9.455 23.256 94.111 1.00 27.00 413 MET B CA 1
ATOM 6371 C C . MET B 1 413 ? 10.450 22.160 93.694 1.00 26.47 413 MET B C 1
ATOM 6372 O O . MET B 1 413 ? 11.326 21.771 94.459 1.00 26.39 413 MET B O 1
ATOM 6377 N N . LEU B 1 414 ? 10.320 21.676 92.465 1.00 26.46 414 LEU B N 1
ATOM 6378 C CA . LEU B 1 414 ? 10.924 20.395 92.083 1.00 26.78 414 LEU B CA 1
ATOM 6379 C C . LEU B 1 414 ? 12.231 20.433 91.294 1.00 26.28 414 LEU B C 1
ATOM 6380 O O . LEU B 1 414 ? 12.825 19.392 91.054 1.00 26.20 414 LEU B O 1
ATOM 6385 N N . GLN B 1 415 ? 12.664 21.612 90.859 1.00 25.48 415 GLN B N 1
ATOM 6386 C CA . GLN B 1 415 ? 13.938 21.719 90.132 1.00 25.53 415 GLN B CA 1
ATOM 6387 C C . GLN B 1 415 ? 15.116 21.093 90.913 1.00 25.28 415 GLN B C 1
ATOM 6388 O O . GLN B 1 415 ? 15.899 20.320 90.354 1.00 26.61 415 GLN B O 1
ATOM 6394 N N . GLY B 1 416 ? 15.244 21.428 92.197 1.00 25.99 416 GLY B N 1
ATOM 6395 C CA . GLY B 1 416 ? 16.257 20.805 93.076 1.00 24.50 416 GLY B CA 1
ATOM 6396 C C . GLY B 1 416 ? 16.036 19.330 93.306 1.00 24.41 416 GLY B C 1
ATOM 6397 O O . GLY B 1 416 ? 16.988 18.570 93.354 1.00 24.56 416 GLY B O 1
ATOM 6398 N N . PHE B 1 417 ? 14.781 18.914 93.472 1.00 24.48 417 PHE B N 1
ATOM 6399 C CA . PHE B 1 417 ? 14.457 17.479 93.588 1.00 24.73 417 PHE B CA 1
ATOM 6400 C C . PHE B 1 417 ? 14.831 16.691 92.328 1.00 25.75 417 PHE B C 1
ATOM 6401 O O . PHE B 1 417 ? 15.115 15.499 92.407 1.00 25.54 417 PHE B O 1
ATOM 6409 N N . ALA B 1 418 ? 14.801 17.356 91.173 1.00 25.65 418 ALA B N 1
ATOM 6410 C CA . ALA B 1 418 ? 15.247 16.753 89.914 1.00 25.73 418 ALA B CA 1
ATOM 6411 C C . ALA B 1 418 ? 16.757 16.492 89.924 1.00 25.81 418 ALA B C 1
ATOM 6412 O O . ALA B 1 418 ? 17.206 15.471 89.400 1.00 25.36 418 ALA B O 1
ATOM 6414 N N . VAL B 1 419 ? 17.530 17.404 90.529 1.00 25.38 419 VAL B N 1
ATOM 6415 C CA . VAL B 1 419 ? 18.974 17.204 90.698 1.00 25.29 419 VAL B CA 1
ATOM 6416 C C . VAL B 1 419 ? 19.242 15.948 91.557 1.00 26.10 419 VAL B C 1
ATOM 6417 O O . VAL B 1 419 ? 20.008 15.073 91.174 1.00 27.22 419 VAL B O 1
ATOM 6421 N N . ALA B 1 420 ? 18.587 15.862 92.710 1.00 26.31 420 ALA B N 1
ATOM 6422 C CA . ALA B 1 420 ? 18.711 14.749 93.627 1.00 25.68 420 ALA B CA 1
ATOM 6423 C C . ALA B 1 420 ? 18.302 13.408 92.988 1.00 25.81 420 ALA B C 1
ATOM 6424 O O . ALA B 1 420 ? 19.001 12.396 93.125 1.00 24.43 420 ALA B O 1
ATOM 6426 N N . VAL B 1 421 ? 17.154 13.403 92.320 1.00 26.12 421 VAL B N 1
ATOM 6427 C CA . VAL B 1 421 ? 16.673 12.232 91.582 1.00 27.83 421 VAL B CA 1
ATOM 6428 C C . VAL B 1 421 ? 17.659 11.783 90.477 1.00 28.95 421 VAL B C 1
ATOM 6429 O O . VAL B 1 421 ? 17.888 10.596 90.269 1.00 29.36 421 VAL B O 1
ATOM 6433 N N . LYS B 1 422 ? 18.250 12.737 89.782 1.00 29.92 422 LYS B N 1
ATOM 6434 C CA . LYS B 1 422 ? 19.231 12.401 88.771 1.00 31.43 422 LYS B CA 1
ATOM 6435 C C . LYS B 1 422 ? 20.497 11.822 89.414 1.00 31.24 422 LYS B C 1
ATOM 6436 O O . LYS B 1 422 ? 21.237 11.101 88.760 1.00 30.87 422 LYS B O 1
ATOM 6442 N N . MET B 1 423 ? 20.710 12.107 90.704 1.00 30.63 423 MET B N 1
ATOM 6443 C CA . MET B 1 423 ? 21.869 11.576 91.439 1.00 30.52 423 MET B CA 1
ATOM 6444 C C . MET B 1 423 ? 21.565 10.235 92.053 1.00 29.97 423 MET B C 1
ATOM 6445 O O . MET B 1 423 ? 22.425 9.624 92.651 1.00 30.24 423 MET B O 1
ATOM 6450 N N . GLY B 1 424 ? 20.326 9.792 91.922 1.00 29.68 424 GLY B N 1
ATOM 6451 C CA . GLY B 1 424 ? 19.922 8.490 92.414 1.00 28.85 424 GLY B CA 1
ATOM 6452 C C . GLY B 1 424 ? 19.511 8.557 93.861 1.00 28.35 424 GLY B C 1
ATOM 6453 O O . GLY B 1 424 ? 19.663 7.582 94.594 1.00 27.88 424 GLY B O 1
ATOM 6454 N N . ALA B 1 425 ? 18.985 9.704 94.289 1.00 27.31 425 ALA B N 1
ATOM 6455 C CA . ALA B 1 425 ? 18.486 9.829 95.669 1.00 26.77 425 ALA B CA 1
ATOM 6456 C C . ALA B 1 425 ? 17.604 8.651 96.096 1.00 27.34 425 ALA B C 1
ATOM 6457 O O . ALA B 1 425 ? 16.804 8.108 95.322 1.00 26.71 425 ALA B O 1
ATOM 6459 N N . THR B 1 426 ? 17.768 8.244 97.344 1.00 27.79 426 THR B N 1
ATOM 6460 C CA . THR B 1 426 ? 16.853 7.299 97.940 1.00 28.56 426 THR B CA 1
ATOM 6461 C C . THR B 1 426 ? 15.929 8.057 98.922 1.00 29.01 426 THR B C 1
ATOM 6462 O O . THR B 1 426 ? 16.108 9.259 99.154 1.00 28.77 426 THR B O 1
ATOM 6466 N N . LYS B 1 427 ? 14.956 7.344 99.496 1.00 29.59 427 LYS B N 1
ATOM 6467 C CA . LYS B 1 427 ? 14.133 7.865 100.582 1.00 29.94 427 LYS B CA 1
ATOM 6468 C C . LYS B 1 427 ? 15.035 8.342 101.729 1.00 29.63 427 LYS B C 1
ATOM 6469 O O . LYS B 1 427 ? 14.825 9.409 102.271 1.00 29.90 427 LYS B O 1
ATOM 6475 N N . ALA B 1 428 ? 16.056 7.556 102.067 1.00 29.40 428 ALA B N 1
ATOM 6476 C CA . ALA B 1 428 ? 16.996 7.941 103.111 1.00 29.03 428 ALA B CA 1
ATOM 6477 C C . ALA B 1 428 ? 17.613 9.310 102.839 1.00 28.72 428 ALA B C 1
ATOM 6478 O O . ALA B 1 428 ? 17.706 10.122 103.752 1.00 28.63 428 ALA B O 1
ATOM 6480 N N . ASP B 1 429 ? 18.007 9.570 101.591 1.00 28.19 429 ASP B N 1
ATOM 6481 C CA . ASP B 1 429 ? 18.586 10.862 101.219 1.00 28.29 429 ASP B CA 1
ATOM 6482 C C . ASP B 1 429 ? 17.582 11.978 101.475 1.00 27.74 429 ASP B C 1
ATOM 6483 O O . ASP B 1 429 ? 17.950 13.031 101.972 1.00 28.62 429 ASP B O 1
ATOM 6488 N N . PHE B 1 430 ? 16.321 11.739 101.113 1.00 27.64 430 PHE B N 1
ATOM 6489 C CA . PHE B 1 430 ? 15.230 12.662 101.370 1.00 27.95 430 PHE B CA 1
ATOM 6490 C C . PHE B 1 430 ? 15.023 12.895 102.886 1.00 27.70 430 PHE B C 1
ATOM 6491 O O . PHE B 1 430 ? 15.067 14.039 103.354 1.00 27.06 430 PHE B O 1
ATOM 6499 N N . ASP B 1 431 ? 14.788 11.812 103.626 1.00 28.61 431 ASP B N 1
ATOM 6500 C CA . ASP B 1 431 ? 14.485 11.865 105.072 1.00 29.50 431 ASP B CA 1
ATOM 6501 C C . ASP B 1 431 ? 15.633 12.417 105.924 1.00 29.58 431 ASP B C 1
ATOM 6502 O O . ASP B 1 431 ? 15.413 12.930 107.015 1.00 30.42 431 ASP B O 1
ATOM 6507 N N . ASN B 1 432 ? 16.862 12.279 105.461 1.00 29.64 432 ASN B N 1
ATOM 6508 C CA . ASN B 1 432 ? 17.984 12.819 106.210 1.00 30.34 432 ASN B CA 1
ATOM 6509 C C . ASN B 1 432 ? 18.229 14.291 105.940 1.00 30.13 432 ASN B C 1
ATOM 6510 O O . ASN B 1 432 ? 19.066 14.928 106.601 1.00 31.23 432 ASN B O 1
ATOM 6515 N N . THR B 1 433 ? 17.490 14.837 104.974 1.00 28.82 433 THR B N 1
ATOM 6516 C CA . THR B 1 433 ? 17.551 16.260 104.687 1.00 26.68 433 THR B CA 1
ATOM 6517 C C . THR B 1 433 ? 16.623 16.999 105.624 1.00 25.81 433 THR B C 1
ATOM 6518 O O . THR B 1 433 ? 15.426 16.723 105.674 1.00 25.91 433 THR B O 1
ATOM 6522 N N . VAL B 1 434 ? 17.164 17.975 106.333 1.00 24.19 434 VAL B N 1
ATOM 6523 C CA . VAL B 1 434 ? 16.345 18.774 107.217 1.00 22.30 434 VAL B CA 1
ATOM 6524 C C . VAL B 1 434 ? 15.307 19.571 106.433 1.00 22.17 434 VAL B C 1
ATOM 6525 O O . VAL B 1 434 ? 15.589 20.132 105.379 1.00 20.66 434 VAL B O 1
ATOM 6529 N N . ALA B 1 435 ? 14.097 19.596 106.990 1.00 20.88 435 ALA B N 1
ATOM 6530 C CA . ALA B 1 435 ? 12.993 20.339 106.489 1.00 20.30 435 ALA B CA 1
ATOM 6531 C C . ALA B 1 435 ? 13.220 21.858 106.590 1.00 20.47 435 ALA B C 1
ATOM 6532 O O . ALA B 1 435 ? 13.803 22.379 107.547 1.00 20.52 435 ALA B O 1
ATOM 6534 N N . ILE B 1 436 ? 12.703 22.567 105.612 1.00 20.19 436 ILE B N 1
ATOM 6535 C CA . ILE B 1 436 ? 12.430 24.001 105.733 1.00 20.59 436 ILE B CA 1
ATOM 6536 C C . ILE B 1 436 ? 11.034 24.187 106.310 1.00 20.93 436 ILE B C 1
ATOM 6537 O O . ILE B 1 436 ? 10.065 23.650 105.763 1.00 21.76 436 ILE B O 1
ATOM 6542 N N . HIS B 1 437 ? 10.909 24.987 107.366 1.00 21.19 437 HIS B N 1
ATOM 6543 C CA . HIS B 1 437 ? 9.598 25.245 107.975 1.00 21.87 437 HIS B CA 1
ATOM 6544 C C . HIS B 1 437 ? 9.372 26.753 108.164 1.00 22.14 437 HIS B C 1
ATOM 6545 O O . HIS B 1 437 ? 10.321 27.455 108.497 1.00 22.28 437 HIS B O 1
ATOM 6552 N N . PRO B 1 438 ? 8.129 27.256 107.953 1.00 22.60 438 PRO B N 1
ATOM 6553 C CA . PRO B 1 438 ? 6.970 26.551 107.381 1.00 23.11 438 PRO B CA 1
ATOM 6554 C C . PRO B 1 438 ? 6.908 26.672 105.862 1.00 23.71 438 PRO B C 1
ATOM 6555 O O . PRO B 1 438 ? 7.085 27.763 105.313 1.00 23.42 438 PRO B O 1
ATOM 6559 N N . GLY B 1 439 ? 6.566 25.572 105.212 1.00 23.98 439 GLY B N 1
ATOM 6560 C CA . GLY B 1 439 ? 6.207 25.582 103.790 1.00 24.35 439 GLY B CA 1
ATOM 6561 C C . GLY B 1 439 ? 5.658 24.233 103.360 1.00 24.29 439 GLY B C 1
ATOM 6562 O O . GLY B 1 439 ? 5.374 23.352 104.192 1.00 24.48 439 GLY B O 1
ATOM 6563 N N . SER B 1 440 ? 5.485 24.070 102.058 1.00 23.87 440 SER B N 1
ATOM 6564 C CA . SER B 1 440 ? 4.960 22.816 101.527 1.00 23.95 440 SER B CA 1
ATOM 6565 C C . SER B 1 440 ? 6.012 21.796 101.198 1.00 23.36 440 SER B C 1
ATOM 6566 O O . SER B 1 440 ? 5.792 20.601 101.431 1.00 22.25 440 SER B O 1
ATOM 6569 N N . ALA B 1 441 ? 7.148 22.263 100.658 1.00 22.77 441 ALA B N 1
ATOM 6570 C CA . ALA B 1 441 ? 8.208 21.371 100.230 1.00 23.51 441 ALA B CA 1
ATOM 6571 C C . ALA B 1 441 ? 8.687 20.463 101.320 1.00 23.19 441 ALA B C 1
ATOM 6572 O O . ALA B 1 441 ? 9.079 19.348 101.025 1.00 24.21 441 ALA B O 1
ATOM 6574 N N . GLU B 1 442 ? 8.670 20.920 102.575 1.00 24.17 442 GLU B N 1
ATOM 6575 C CA . GLU B 1 442 ? 9.064 20.031 103.690 1.00 23.76 442 GLU B CA 1
ATOM 6576 C C . GLU B 1 442 ? 8.256 18.735 103.779 1.00 24.08 442 GLU B C 1
ATOM 6577 O O . GLU B 1 442 ? 8.747 17.740 104.274 1.00 23.36 442 GLU B O 1
ATOM 6583 N N . GLU B 1 443 ? 7.031 18.728 103.273 1.00 24.78 443 GLU B N 1
ATOM 6584 C CA . GLU B 1 443 ? 6.238 17.493 103.305 1.00 26.34 443 GLU B CA 1
ATOM 6585 C C . GLU B 1 443 ? 6.853 16.341 102.523 1.00 27.27 443 GLU B C 1
ATOM 6586 O O . GLU B 1 443 ? 6.712 15.176 102.913 1.00 28.27 443 GLU B O 1
ATOM 6592 N N . LEU B 1 444 ? 7.557 16.678 101.450 1.00 27.62 444 LEU B N 1
ATOM 6593 C CA . LEU B 1 444 ? 8.299 15.707 100.662 1.00 28.49 444 LEU B CA 1
ATOM 6594 C C . LEU B 1 444 ? 9.467 15.029 101.378 1.00 28.18 444 LEU B C 1
ATOM 6595 O O . LEU B 1 444 ? 9.839 13.919 101.025 1.00 27.49 444 LEU B O 1
ATOM 6600 N N . VAL B 1 445 ? 10.060 15.698 102.361 1.00 28.48 445 VAL B N 1
ATOM 6601 C CA . VAL B 1 445 ? 11.157 15.076 103.135 1.00 27.82 445 VAL B CA 1
ATOM 6602 C C . VAL B 1 445 ? 10.727 14.551 104.511 1.00 28.91 445 VAL B C 1
ATOM 6603 O O . VAL B 1 445 ? 11.565 14.112 105.329 1.00 28.29 445 VAL B O 1
ATOM 6607 N N . THR B 1 446 ? 9.424 14.591 104.785 1.00 29.52 446 THR B N 1
ATOM 6608 C CA . THR B 1 446 ? 8.950 14.119 106.077 1.00 30.85 446 THR B CA 1
ATOM 6609 C C . THR B 1 446 ? 7.802 13.123 105.924 1.00 30.70 446 THR B C 1
ATOM 6610 O O . THR B 1 446 ? 6.996 12.944 106.836 1.00 30.54 446 THR B O 1
ATOM 6614 N N . LEU B 1 447 ? 7.736 12.477 104.765 1.00 30.36 447 LEU B N 1
ATOM 6615 C CA . LEU B 1 447 ? 6.802 11.367 104.552 1.00 31.08 447 LEU B CA 1
ATOM 6616 C C . LEU B 1 447 ? 7.187 10.173 105.447 1.00 31.52 447 LEU B C 1
ATOM 6617 O O . LEU B 1 447 ? 8.335 9.726 105.453 1.00 31.08 447 LEU B O 1
ATOM 6622 N N . LYS B 1 448 ? 6.226 9.674 106.212 1.00 32.38 448 LYS B N 1
ATOM 6623 C CA . LYS B 1 448 ? 6.528 8.659 107.224 1.00 33.54 448 LYS B CA 1
ATOM 6624 C C . LYS B 1 448 ? 6.101 7.250 106.811 1.00 33.83 448 LYS B C 1
ATOM 6625 O O . LYS B 1 448 ? 6.947 6.412 106.517 1.00 34.72 448 LYS B O 1
ATOM 6627 N N . GLU B 1 449 ? 4.795 7.004 106.752 1.00 34.60 449 GLU B N 1
ATOM 6628 C CA . GLU B 1 449 ? 4.262 5.669 106.474 1.00 34.79 449 GLU B CA 1
ATOM 6629 C C . GLU B 1 449 ? 3.886 5.507 104.999 1.00 34.82 449 GLU B C 1
ATOM 6630 O O . GLU B 1 449 ? 3.112 6.306 104.472 1.00 35.58 449 GLU B O 1
ATOM 6632 N N . PRO B 1 450 ? 4.425 4.469 104.327 1.00 34.25 450 PRO B N 1
ATOM 6633 C CA . PRO B 1 450 ? 4.033 4.278 102.927 1.00 33.40 450 PRO B CA 1
ATOM 6634 C C . PRO B 1 450 ? 2.578 3.829 102.807 1.00 33.07 450 PRO B C 1
ATOM 6635 O O . PRO B 1 450 ? 2.075 3.124 103.685 1.00 32.80 450 PRO B O 1
ATOM 6639 N N . VAL B 1 451 ? 1.903 4.255 101.742 1.00 32.37 451 VAL B N 1
ATOM 6640 C CA . VAL B 1 451 ? 0.534 3.813 101.462 1.00 31.87 451 VAL B CA 1
ATOM 6641 C C . VAL B 1 451 ? 0.557 2.434 100.773 1.00 31.74 451 VAL B C 1
ATOM 6642 O O . VAL B 1 451 ? -0.332 1.596 100.983 1.00 31.46 451 VAL B O 1
ATOM 6646 N N . ARG B 1 452 ? 1.589 2.212 99.955 1.00 31.26 452 ARG B N 1
ATOM 6647 C CA . ARG B 1 452 ? 1.796 0.929 99.291 1.00 31.17 452 ARG B CA 1
ATOM 6648 C C . ARG B 1 452 ? 3.255 0.463 99.381 1.00 31.18 452 ARG B C 1
ATOM 6649 O O . ARG B 1 452 ? 4.182 1.271 99.442 1.00 30.77 452 ARG B O 1
ATOM 6657 N N . ARG B 1 453 ? 3.422 -0.856 99.420 1.00 31.54 453 ARG B N 1
ATOM 6658 C CA . ARG B 1 453 ? 4.712 -1.522 99.552 1.00 31.62 453 ARG B CA 1
ATOM 6659 C C . ARG B 1 453 ? 4.747 -2.631 98.498 1.00 31.90 453 ARG B C 1
ATOM 6660 O O . ARG B 1 453 ? 3.704 -2.933 97.907 1.00 30.85 453 ARG B O 1
ATOM 6662 N N . PRO B 1 454 ? 5.938 -3.218 98.220 1.00 32.62 454 PRO B N 1
ATOM 6663 C CA . PRO B 1 454 ? 5.946 -4.249 97.181 1.00 33.56 454 PRO B CA 1
ATOM 6664 C C . PRO B 1 454 ? 4.977 -5.382 97.542 1.00 34.07 454 PRO B C 1
ATOM 6665 O O . PRO B 1 454 ? 4.966 -5.871 98.691 1.00 34.42 454 PRO B O 1
ATOM 6669 N N . GLY B 1 455 ? 4.133 -5.735 96.579 1.00 34.25 455 GLY B N 1
ATOM 6670 C CA . GLY B 1 455 ? 3.138 -6.780 96.765 1.00 34.65 455 GLY B CA 1
ATOM 6671 C C . GLY B 1 455 ? 1.790 -6.175 97.072 1.00 34.69 455 GLY B C 1
ATOM 6672 O O . GLY B 1 455 ? 0.789 -6.879 97.032 1.00 34.33 455 GLY B O 1
#

InterPro domains:
  IPR001100 Pyridine nucleotide-disulphide oxidoreductase, class I [PIRSF000350] (4-435)
  IPR004099 Pyridine nucleotide-disulphide oxidoreductase, dimerisation domain [PF02852] (338-446)
  IPR006322 Glutathione reductase, eukaryote/bacterial [TIGR01421] (4-448)
  IPR012999 Pyridine nucleotide-disulphide oxidoreductase, class I, active site [PS00076] (39-49)
  IPR016156 FAD/NAD-linked reductase, dimerisation domain superfamily [G3DSA:3.30.390.30] (337-448)
  IPR016156 FAD/NAD-linked reductase, dimerisation domain superfamily [SSF55424] (335-450)
  IPR023753 FAD/NAD(P)-binding domain [PF07992] (6-317)
  IPR036188 FAD/NAD(P)-binding domain superfamily [G3DSA:3.50.50.60] (5-319)
  IPR036188 FAD/NAD(P)-binding domain superfamily [G3DSA:3.50.50.60] (143-260)
  IPR036188 FAD/NAD(P)-binding domain superfamily [SSF51905] (1-364)
  IPR046952 Glutathione reductase/thioredoxin reductase-like [PTHR42737] (3-449)

Radius of gyration: 29.77 Å; Cα contacts (8 Å, |Δi|>4): 2259; chains: 2; bounding box: 70×71×99 Å

Solvent-accessible surface area: 34502 Å² total; per-residue (Å²): 99,66,107,14,36,0,0,0,6,11,0,11,22,4,0,8,4,0,0,28,59,0,15,71,52,69,73,119,2,0,0,2,17,64,174,44,2,2,18,53,7,13,38,47,14,22,6,1,23,1,0,0,10,10,0,2,64,0,15,50,4,12,180,18,0,51,18,0,2,2,46,21,98,63,76,4,62,84,0,5,56,3,6,68,198,58,14,26,64,42,28,73,109,48,63,36,43,5,142,200,46,62,14,60,78,29,94,10,79,4,97,5,43,51,40,106,11,0,52,4,148,59,54,135,20,21,6,99,40,0,0,0,10,27,22,10,66,23,67,63,31,231,58,92,18,6,133,48,11,52,20,8,57,22,0,16,65,39,111,120,50,11,141,76,0,0,0,8,11,4,40,82,36,0,1,2,2,0,2,3,0,60,18,19,53,2,93,3,16,0,0,3,121,62,85,50,3,2,100,136,27,0,49,37,0,2,48,10,2,41,119,13,3,145,86,35,38,4,97,53,62,80,132,17,25,17,32,11,5,74,188,49,93,93,19,13,6,0,19,6,139,120,49,61,142,15,63,20,8,65,10,2,0,5,12,58,39,33,22,9,53,6,182,79,4,11,4,136,63,7,48,10,107,51,85,133,93,15,27,0,52,22,64,50,55,6,42,15,84,12,128,19,1,10,0,0,13,31,0,14,44,68,58,58,48,19,12,4,5,47,20,2,0,94,28,3,0,21,41,35,26,66,71,62,75,121,75,80,8,65,47,87,43,8,1,19,13,2,4,2,25,13,7,0,0,43,0,7,31,5,21,68,56,0,96,156,163,62,29,74,55,2,11,0,14,58,36,76,49,73,7,30,14,22,23,23,31,159,162,23,34,38,0,2,0,5,0,0,0,3,21,147,72,49,108,3,12,0,0,1,0,0,0,23,17,0,17,9,0,0,1,0,0,0,0,0,7,47,49,32,0,28,15,57,40,0,56,51,4,8,9,7,57,3,20,4,4,22,57,0,3,78,16,86,154,46,82,98,50,74,87,98,66,106,14,35,0,0,0,6,10,0,11,24,5,0,9,2,0,0,26,55,0,16,73,54,68,74,120,3,0,0,2,17,59,175,37,0,2,20,50,8,14,40,48,15,23,5,0,22,1,0,0,9,10,0,3,59,0,12,37,4,5,199,26,0,67,20,0,5,7,70,14,87,35,116,21,68,3,56,125,0,7,62,18,4,64,198,54,17,30,64,41,33,71,107,48,47,41,43,2,141,199,49,60,12,59,79,28,94,11,80,4,105,5,44,48,37,107,14,0,52,4,151,55,54,136,23,21,6,97,38,0,0,0,10,30,21,10,72,23,64,62,30,232,57,90,17,7,137,41,13,68,19,12,55,17,0,12,62,36,107,122,56,12,52,86,0,0,0,9,10,4,39,71,48,0,1,2,0,0,4,2,0,49,33,17,54,2,97,3,11,0,0,2,125,62,88,56,3,2,94,133,10,1,46,33,0,2,48,8,1,40,112,8,4,142,86,58,41,4,96,45,51,70,127,17,24,18,32,19,7,35,193,46,100,83,18,16,3,0,25,5,144,123,41,60,140,37,51,18,17,70,11,1,0,5,10,64,40,76,22,8,47,12,176,77,5,20,8,98,62,7,47,8,104,63,86,136,92,15,29,0,48,24,65,46,66,6,45,16,88,14,127,19,1,8,0,0,12,34,0,14,39,63,58,84,44,19,12,4,6,52,21,2,0,82,24,2,0,19,30,42,24,65,72,66,93,80,71,88,9,64,47,86,43,7,2,8,8,0,2,2,26,12,5,0,0,44,0,7,28,6,19,64,58,0,113,149,157,53,41,70,55,4,9,0,13,58,34,55,41,64,8,28,14,26,24,15,30,92,171,20,31,106,0,1,0,6,0,0,0,2,14,147,72,49,115,3,14,0,0,1,0,0,1,24,18,0,17,10,0,0,1,0,0,0,0,0,8,51,51,34,0,29,13,55,37,0,63,46,4,7,10,7,58,3,21,3,3,21,55,0,4,58,15,93,84,60,78,106,60,75,94

Sequence (904 aa):
TQHFDLIAIGGGSGGLAVAEKAAAFGKRVALIESKALGGTCVNVGCVPKKVMWYASHLAEAVRDAPGFGVQASLDWPRLVAGRDRYIGAINSFWDGYVERLGITRVDGHARFVDAHTIEVEGQRLSADHIVIATGGRPIVPRLPGAELGITSDGFFALQQQPKRVAIIGAGYIGIELAGLLRSFGSEVTVVALEDRLLFQFDPLLSATLAENMHAQGIETHLEFAVAALERDAQGTTLVAQDGTRLEGFDSVIWAVGRAPNTRDLGLEAAGIEVQSNGMVPTDAYQNTNVPGVYALGDITGRDQLTPVAIAAGRRLAERLFDGQSERKLDYDNIPTVVFAHPPLSKVGLSEPEARERLGDVLTVYETSFTPMRYALNEHGPKTAMKLVCAGPEQRVVGVHVIGDGADEMLQGFAVAVKMGATKADFDNTVAIHPGSAEELVTLKEPVRRPGTQHFDLIAIGGGSGGLAVAEKAAAFGKRVALIESKALGGTCVNVGCVPKKVMWYASHLAEAVRDAPGFGVQASGTLDWPRLVAGRDRYIGAINSFWDGYVERLGITRVDGHARFVDAHTIEVEGQRLSADHIVIATGGRPIVPRLPGAELGITSDGFFALQQQPKRVAIIGAGYIGIELAGLLRSFGSEVTVVALEDRLLFQFDPLLSATLAENMHAQGIETHLEFAVAALERDAQGTTLVAQDGTRLEGFDSVIWAVGRAPNTRDLGLEAAGIEVQSNGMVPTDAYQNTNVPGVYALGDITGRDQLTPVAIAAGRRLAERLFDGQSERKLDYDNIPTVVFAHPPLSKVGLSEPEARERLGDVLTVYETSFTPMRYALNEHGPKTAMKLVCAGPEQRVVGVHVIGDGADEMLQGFAVAVKMGATKADFDNTVAIHPGSAEELVTLKEPVRRPG

Nearest PDB structures (foldseek):
  2r9z-assembly1_A  TM=1.002E+00  e=3.128E-93  Marichromatium gracile
  2rab-assembly1_A  TM=9.994E-01  e=9.522E-89  Marichromatium gracile
  2r9z-assembly1_B  TM=1.002E+00  e=1.258E-87  Marichromatium gracile
  6du7-assembly3_E  TM=9.783E-01  e=8.123E-58  Streptococcus pneumoniae
  4ywo-assembly1_A-2  TM=9.226E-01  e=2.466E-39  Metallosphaera sedula DSM 5348